Protein AF-A0A821J158-F1 (afdb_monomer_lite)

pLDDT: mean 78.89, std 19.71, range [20.95, 98.69]

Foldseek 3Di:
DQAAEDEDEQQAAADPPQADADRRFSLQHQDLQFGHVVVHGLVVVLVVLVVCVVVNHAYEYEANQQKHFPNHPCCVPPVVQFDADPVSHFDDPDPVPRGIGGGDPPPCVPPSLVVSLVSLLSVVVSNHQEYEYPLQQQHDLVSLVVSLVSNCVNPVRYAYEYAAAEPVVVVVCVVVVGRGDDPQSVVVRHQEYEPNPLLVVVLCCLVVVDALVVSVVSLVVCCPPHDVNYAYAFECDELVGFQLCVSNVNPPLLSLLSLLCSLLRGHHYDDYQLNQVVDRDRADSRDPGDSPPVDDRLCPVLVVLSSVNSVDCLNVDDQWDWDFDDPPPWTWIWTDDQVQQKIKIKTFRNVQPDDDWDKDAQAPAAFDWWAFSNDDPSCCVVQPRWDRIWGQDRRRITTHGSGMTMTMDGGDSDPPPPVDDDDDQDDCQDLPDDPDPPDDCLADCVALNPDFAEWGQAPQRKIWTQSQCPQWTFIDGPPDSHGPDILDDQAHRWRYWDADNQGKIWIKSFQVQQFIWIDHPPDSDIDTQAGHNGTFLEWDADPVQCKIKGDDQQQQFIWIFRSPDPVRYTDTQAAQSDDDLDLRTAHRWHYWDADPQGWIWTCRPVNRDTHTGHGDDDPDDDDSDHDPDDDDDDDDDDDDDDDDDDDDDDDDDDDDDDDDDDPDPDDDPPPDPVPPVPPPLAPPPQPPFDPQDPQHFDDLDDDDQAADPDDDQFQSHAHPWAAWDQDPQRWIWTQRQVQFFIWIGDGPDNGTDTPAANPDADDFQLTAHRWQYWDADPVQRWIWIRSQVQQFIWIWHPDPPTRGTHTQEHNANFQEWDADSQRWIWTQRQVQQFIFTHHRNDHDTDTQAARPDADDFQRHAHRWHYWDQDRQRWIWTQRFQQQFIWITHGPDNGTDTQAARPGDDDFQRTAHRWHDWDAGPQRWIWTPSPVQLFIWIDGGPRNGTDTRFARPDDDDDSCRTDDQDAFAEAEQDFDDPQADADCPDPVGVCVVVPRRHHYHYDDFRGDSQQANADPPPPPDGGGRSVVSVVVSLVCCLVCVVVVSHDND

Sequence (1048 aa):
MGIDLVWFLPIHPIGMTNRKGTLGSPYSIDDFRAVNPQYGTMDDFHRLVSEIHQLGMRLMIDIVFRHTSHDCTWVKDHPEWYARDEKGNPIALVPEWTDILDLKFEGNEETLWPELIDTLKFWCENGVDGFRTDVACCIPMEFWHRARRAVSEVNSRCIWLAESVWFTAIEGYRAIDGLVNTDAELYQTYDLCYDYDVYVAWRAAVQGAIPIKSYLELVRLQSVIYPKGFVKMRFVENHDQDRVAYVCRNNRFKALAWTAFNAFNKGCFLVHAGQETEQTKVSSLFEKDWVDCRQVHPLEEFTRKLIQIKKHPVIKAKGARLTLTHHSPCIVAVWEVTSAREGLIGLFNVAQESNDEQFVQISNLPAGNYENLFVDLGVNELLKDESRIISVNNNGKLRVPIVATIFHYTGILLRPQTFYTKSYNQPKISLNASWNLNATTFANEDLVGRQPVGIHINTDDSIYVADHQNGYILVWNNGSSTSTRNISGNLINPWSLFVMINGDIYVDNGHSNNRVDKWMFNTTNSEPVMTVHGSCTGLFVDNVNNTLYCSSASQHHVVKLELNNENRVPILVAGTGCPGPVIDTLDRPHGIFVDTNLYLYVADTNNNRIQRVRLVHPEKSFGMQLCEGHRVPPLLRLPAPSLRLLPPTPSLAPVRYTNKLVLAMHRLNRFKLRRAAQRNMKMGLFLWMPNIPANARWLQNGETVAAGNGRGNATNQLYYPYGLFVADNQTVILADNGNHRIVEWKIGDTKGQVIAGGRDEGNRLDQLKRPTDVLIDKETDSIIICDRGNQRVTRWSRAIGTTQGEILLDNIDCFGLAIDDESFLYISDAEKDEVRRYKMGDTNGTLVAGGHEKGDDLNQLNFPTYIFIASQQSVYVSDEHNHRVMKWNNGATEGIIVAGGQGQGQSPTQLSYPEGLFADTLDAIYVADYGNHRVMRWLKGATQGTVIVGGNGQGLASNQATNKSLLRVKVWIYGGGGYVGSTSDPLYNGCGIATNAIVVSKNYRLGPLGWLTLGPPASFTGNYGVLDVFMALKWVQENIASFGGNNV

Radius of gyration: 36.21 Å; chains: 1; bounding box: 96×80×100 Å

Structure (mmCIF, N/CA/C/O backbone):
data_AF-A0A821J158-F1
#
_entry.id   AF-A0A821J158-F1
#
loop_
_atom_site.group_PDB
_atom_site.id
_atom_site.type_symbol
_atom_site.label_atom_id
_atom_site.label_alt_id
_atom_site.label_comp_id
_atom_site.label_asym_id
_atom_site.label_entity_id
_atom_site.label_seq_id
_atom_site.pdbx_PDB_ins_code
_atom_site.Cartn_x
_atom_site.Cartn_y
_atom_site.Cartn_z
_atom_site.occupancy
_atom_site.B_iso_or_equiv
_atom_site.auth_seq_id
_atom_site.auth_comp_id
_atom_site.auth_asym_id
_atom_site.auth_atom_id
_atom_site.pdbx_PDB_model_num
ATOM 1 N N . MET A 1 1 ? -4.104 -29.867 4.207 1.00 87.12 1 MET A N 1
ATOM 2 C CA . MET A 1 1 ? -4.295 -28.450 4.611 1.00 87.12 1 MET A CA 1
ATOM 3 C C . MET A 1 1 ? -5.694 -27.887 4.333 1.00 87.12 1 MET A C 1
ATOM 5 O O . MET A 1 1 ? -6.157 -27.097 5.141 1.00 87.12 1 MET A O 1
ATOM 9 N N . GLY A 1 2 ? -6.394 -28.282 3.258 1.00 91.50 2 GLY A N 1
ATOM 10 C CA . GLY A 1 2 ? -7.754 -27.788 2.960 1.00 91.50 2 GLY A CA 1
ATOM 11 C C . GLY A 1 2 ? -7.829 -26.735 1.847 1.00 91.50 2 GLY A C 1
ATOM 12 O O . GLY A 1 2 ? -8.808 -25.998 1.791 1.00 91.50 2 GLY A O 1
ATOM 13 N N . ILE A 1 3 ? -6.805 -26.657 0.997 1.00 94.81 3 ILE A N 1
ATOM 14 C CA . ILE A 1 3 ? -6.726 -25.785 -0.182 1.00 94.81 3 ILE A CA 1
ATOM 15 C C . ILE A 1 3 ? -7.869 -26.098 -1.164 1.00 94.81 3 ILE A C 1
ATOM 17 O O . ILE A 1 3 ? -8.232 -27.259 -1.319 1.00 94.81 3 ILE A O 1
ATOM 21 N N . ASP A 1 4 ? -8.452 -25.068 -1.789 1.00 96.06 4 ASP A N 1
ATOM 22 C CA . ASP A 1 4 ? -9.502 -25.209 -2.818 1.00 96.06 4 ASP A CA 1
ATOM 23 C C . ASP A 1 4 ? -8.955 -25.097 -4.247 1.00 96.06 4 ASP A C 1
ATOM 25 O O . ASP A 1 4 ? -9.508 -25.675 -5.181 1.00 96.06 4 ASP A O 1
ATOM 29 N N . LEU A 1 5 ? -7.894 -24.309 -4.423 1.00 96.81 5 LEU A N 1
ATOM 30 C CA . LEU A 1 5 ? -7.303 -23.977 -5.710 1.00 96.81 5 LEU A CA 1
ATOM 31 C C . LEU A 1 5 ? -5.785 -23.909 -5.565 1.00 96.81 5 LEU A C 1
ATOM 33 O O . LEU A 1 5 ? -5.282 -23.240 -4.662 1.00 96.81 5 LEU A O 1
ATOM 37 N N . VAL A 1 6 ? -5.078 -24.596 -6.456 1.00 97.25 6 VAL A N 1
ATOM 38 C CA . VAL A 1 6 ? -3.619 -24.566 -6.555 1.00 97.25 6 VAL A CA 1
ATOM 39 C C . VAL A 1 6 ? -3.252 -23.700 -7.751 1.00 97.25 6 VAL A C 1
ATOM 41 O O . VAL A 1 6 ? -3.659 -23.991 -8.873 1.00 97.25 6 VAL A O 1
ATOM 44 N N . TRP A 1 7 ? -2.508 -22.628 -7.499 1.00 97.75 7 TRP A N 1
ATOM 45 C CA . TRP A 1 7 ? -1.981 -21.746 -8.534 1.00 97.75 7 TRP A CA 1
ATOM 46 C C . TRP A 1 7 ? -0.498 -22.046 -8.752 1.00 97.75 7 TRP A C 1
ATOM 48 O O . TRP A 1 7 ? 0.300 -21.969 -7.816 1.00 97.75 7 TRP A O 1
ATOM 58 N N . PHE A 1 8 ? -0.149 -22.398 -9.986 1.00 97.06 8 PHE A N 1
ATOM 59 C CA . PHE A 1 8 ? 1.228 -22.557 -10.435 1.00 97.06 8 PHE A CA 1
ATOM 60 C C . PHE A 1 8 ? 1.722 -21.261 -11.082 1.00 97.06 8 PHE A C 1
ATOM 62 O O . PHE A 1 8 ? 1.036 -20.698 -11.936 1.00 97.06 8 PHE A O 1
ATOM 69 N N . LEU A 1 9 ? 2.933 -20.832 -10.706 1.00 96.06 9 LEU A N 1
ATOM 70 C CA . LEU A 1 9 ? 3.720 -19.852 -11.470 1.00 96.06 9 LEU A CA 1
ATOM 71 C C . LEU A 1 9 ? 3.901 -20.341 -12.926 1.00 96.06 9 LEU A C 1
ATOM 73 O O . LEU A 1 9 ? 3.609 -21.514 -13.189 1.00 96.06 9 LEU A O 1
ATOM 77 N N . PRO A 1 10 ? 4.374 -19.505 -13.875 1.00 97.56 10 PRO A N 1
ATOM 78 C CA . PRO A 1 10 ? 4.454 -19.906 -15.277 1.00 97.56 10 PRO A CA 1
ATOM 79 C C . PRO A 1 10 ? 5.136 -21.270 -15.469 1.00 97.56 10 PRO A C 1
ATOM 81 O O . PRO A 1 10 ? 6.233 -21.515 -14.966 1.00 97.56 10 PRO A O 1
ATOM 84 N N . ILE A 1 11 ? 4.471 -22.168 -16.200 1.00 97.44 11 ILE A N 1
ATOM 85 C CA . ILE A 1 11 ? 4.914 -23.561 -16.395 1.00 97.44 11 ILE A CA 1
ATOM 86 C C . ILE A 1 11 ? 5.603 -23.787 -17.742 1.00 97.44 11 ILE A C 1
ATOM 88 O O . ILE A 1 11 ? 5.809 -24.929 -18.144 1.00 97.44 11 ILE A O 1
ATOM 92 N N . HIS A 1 12 ? 5.921 -22.714 -18.455 1.00 97.81 12 HIS A N 1
ATOM 93 C CA . HIS A 1 12 ? 6.315 -22.737 -19.859 1.00 97.81 12 HIS A CA 1
ATOM 94 C C . HIS A 1 12 ? 7.838 -22.824 -20.044 1.00 97.81 12 HIS A C 1
ATOM 96 O O . HIS A 1 12 ? 8.595 -22.523 -19.111 1.00 97.81 12 HIS A O 1
ATOM 102 N N . PRO A 1 13 ? 8.327 -23.243 -21.228 1.00 97.50 13 PRO A N 1
ATOM 103 C CA . PRO A 1 13 ? 9.735 -23.114 -21.585 1.00 97.50 13 PRO A CA 1
ATOM 104 C C . PRO A 1 13 ? 10.225 -21.668 -21.430 1.00 97.50 13 PRO A C 1
ATOM 106 O O . PRO A 1 13 ? 9.515 -20.721 -21.766 1.00 97.50 13 PRO A O 1
ATOM 109 N N . ILE A 1 14 ? 11.443 -21.517 -20.906 1.00 96.75 14 ILE A N 1
ATOM 110 C CA . ILE A 1 14 ? 12.050 -20.222 -20.573 1.00 96.75 14 ILE A CA 1
ATOM 111 C C . ILE A 1 14 ? 13.135 -19.883 -21.594 1.00 96.75 14 ILE A C 1
ATOM 113 O O . ILE A 1 14 ? 14.011 -20.719 -21.859 1.00 96.75 14 ILE A O 1
ATOM 117 N N . GLY A 1 15 ? 13.138 -18.640 -22.082 1.00 94.75 15 GLY A N 1
ATOM 118 C CA . GLY A 1 15 ? 14.130 -18.137 -23.035 1.00 94.75 15 GLY A CA 1
ATOM 119 C C . GLY A 1 15 ? 15.579 -18.350 -22.584 1.00 94.75 15 GLY A C 1
ATOM 120 O O . GLY A 1 15 ? 15.904 -18.350 -21.391 1.00 94.75 15 GLY A O 1
ATOM 121 N N . MET A 1 16 ? 16.470 -18.593 -23.539 1.00 94.00 16 MET A N 1
ATOM 122 C CA . MET A 1 16 ? 17.916 -18.745 -23.354 1.00 94.00 16 MET A CA 1
ATOM 123 C C . MET A 1 16 ? 18.669 -17.429 -23.574 1.00 94.00 16 MET A C 1
ATOM 125 O O . MET A 1 16 ? 19.635 -17.143 -22.861 1.00 94.00 16 MET A O 1
ATOM 129 N N . THR A 1 17 ? 18.234 -16.622 -24.534 1.00 92.50 17 THR A N 1
ATOM 130 C CA . THR A 1 17 ? 18.851 -15.347 -24.882 1.00 92.50 17 THR A CA 1
ATOM 131 C C . THR A 1 17 ? 18.565 -14.307 -23.802 1.00 92.50 17 THR A C 1
ATOM 133 O O . THR A 1 17 ? 17.434 -14.141 -23.357 1.00 92.50 17 THR A O 1
ATOM 136 N N . ASN A 1 18 ? 19.616 -13.610 -23.353 1.00 91.75 18 ASN A N 1
ATOM 137 C CA . ASN A 1 18 ? 19.576 -12.626 -22.259 1.00 91.75 18 ASN A CA 1
ATOM 138 C C . ASN A 1 18 ? 19.018 -13.155 -20.927 1.00 91.75 18 ASN A C 1
ATOM 140 O O . ASN A 1 18 ? 18.672 -12.366 -20.047 1.00 91.75 18 ASN A O 1
ATOM 144 N N . ARG A 1 19 ? 18.979 -14.482 -20.755 1.00 92.56 19 ARG A N 1
ATOM 145 C CA . ARG A 1 19 ? 18.485 -15.152 -19.553 1.00 92.56 19 ARG A CA 1
ATOM 146 C C . ARG A 1 19 ? 19.143 -14.604 -18.283 1.00 92.56 19 ARG A C 1
ATOM 148 O O . ARG A 1 19 ? 20.368 -14.565 -18.163 1.00 92.56 19 ARG A O 1
ATOM 155 N N . LYS A 1 20 ? 18.316 -14.264 -17.294 1.00 90.50 20 LYS A N 1
ATOM 156 C CA . LYS A 1 20 ? 18.765 -13.904 -15.943 1.00 90.50 20 LYS A CA 1
ATOM 157 C C . LYS A 1 20 ? 18.999 -15.150 -15.089 1.00 90.50 20 LYS A C 1
ATOM 159 O O . LYS A 1 20 ? 18.104 -15.974 -14.931 1.00 90.50 20 LYS A O 1
ATOM 164 N N . GLY A 1 21 ? 20.185 -15.250 -14.493 1.00 90.25 21 GLY A N 1
ATOM 165 C CA . GLY A 1 21 ? 20.586 -16.399 -13.673 1.00 90.25 21 GLY A CA 1
ATOM 166 C C . GLY A 1 21 ? 20.770 -17.688 -14.477 1.00 90.25 21 GLY A C 1
ATOM 167 O O . GLY A 1 21 ? 20.815 -17.672 -15.709 1.00 90.25 21 GLY A O 1
ATOM 168 N N . THR A 1 22 ? 20.918 -18.818 -13.784 1.00 90.25 22 THR A N 1
ATOM 169 C CA . THR A 1 22 ? 21.194 -20.104 -14.453 1.00 90.25 22 THR A CA 1
ATOM 170 C C . THR A 1 22 ? 19.962 -20.742 -15.100 1.00 90.25 22 THR A C 1
ATOM 172 O O . THR A 1 22 ? 20.074 -21.330 -16.181 1.00 90.25 22 THR A O 1
ATOM 175 N N . LEU A 1 23 ? 18.788 -20.625 -14.472 1.00 90.69 23 LEU A N 1
ATOM 176 C CA . LEU A 1 23 ? 17.548 -21.244 -14.955 1.00 90.69 23 LEU A CA 1
ATOM 177 C C . LEU A 1 23 ? 16.661 -20.280 -15.746 1.00 90.69 23 LEU A C 1
ATOM 179 O O . LEU A 1 23 ? 15.964 -20.732 -16.651 1.00 90.69 23 LEU A O 1
ATOM 183 N N . GLY A 1 24 ? 16.757 -18.976 -15.478 1.00 92.31 24 GLY A N 1
ATOM 184 C CA . GLY A 1 24 ? 15.892 -17.971 -16.092 1.00 92.31 24 GLY A CA 1
ATOM 185 C C . GLY A 1 24 ? 14.613 -17.731 -15.303 1.00 92.31 24 GLY A C 1
ATOM 186 O O . GLY A 1 24 ? 14.167 -18.594 -14.553 1.00 92.31 24 GLY A O 1
ATOM 187 N N . SER A 1 25 ? 14.036 -16.543 -15.485 1.00 94.31 25 SER A N 1
ATOM 188 C CA . SER A 1 25 ? 12.730 -16.201 -14.924 1.00 94.31 25 SER A CA 1
ATOM 189 C C . SER A 1 25 ? 11.630 -17.026 -15.600 1.00 94.31 25 SER A C 1
ATOM 191 O O . SER A 1 25 ? 11.567 -17.002 -16.830 1.00 94.31 25 SER A O 1
ATOM 193 N N . PRO A 1 26 ? 10.708 -17.665 -14.854 1.00 95.25 26 PRO A N 1
ATOM 194 C CA . PRO A 1 26 ? 9.509 -18.280 -15.429 1.00 95.25 26 PRO A CA 1
ATOM 195 C C . PRO A 1 26 ? 8.671 -17.315 -16.282 1.00 95.25 26 PRO A C 1
ATOM 197 O O . PRO A 1 26 ? 7.949 -17.746 -17.173 1.00 95.25 26 PRO A O 1
ATOM 200 N N . TYR A 1 27 ? 8.793 -16.008 -16.041 1.00 96.25 27 TYR A N 1
ATOM 201 C CA . TYR A 1 27 ? 8.057 -14.958 -16.747 1.00 96.25 27 TYR A CA 1
ATOM 202 C C . TYR A 1 27 ? 8.674 -14.593 -18.112 1.00 96.25 27 TYR A C 1
ATOM 204 O O . TYR A 1 27 ? 8.030 -13.930 -18.916 1.00 96.25 27 TYR A O 1
ATOM 212 N N . SER A 1 28 ? 9.888 -15.066 -18.428 1.00 96.50 28 SER A N 1
ATOM 213 C CA . SER A 1 28 ? 10.496 -14.920 -19.761 1.00 96.50 28 SER A CA 1
ATOM 214 C C . SER A 1 28 ? 10.152 -16.132 -20.635 1.00 96.50 28 SER A C 1
ATOM 216 O O . SER A 1 28 ? 10.950 -17.058 -20.805 1.00 96.50 28 SER A O 1
ATOM 218 N N . ILE A 1 29 ? 8.922 -16.149 -21.154 1.00 97.25 29 ILE A N 1
ATOM 219 C CA . ILE A 1 29 ? 8.333 -17.318 -21.825 1.00 97.25 29 ILE A CA 1
ATOM 220 C C . ILE A 1 29 ? 8.760 -17.418 -23.295 1.00 97.25 29 ILE A C 1
ATOM 222 O O . ILE A 1 29 ? 8.686 -16.451 -24.052 1.00 97.25 29 ILE A O 1
ATOM 226 N N . ASP A 1 30 ? 9.190 -18.605 -23.708 1.00 95.88 30 ASP A N 1
ATOM 227 C CA . ASP A 1 30 ? 9.523 -18.953 -25.096 1.00 95.88 30 ASP A CA 1
ATOM 228 C C . ASP A 1 30 ? 8.307 -19.508 -25.863 1.00 95.88 30 ASP A C 1
ATOM 230 O O . ASP A 1 30 ? 7.977 -19.025 -26.945 1.00 95.88 30 ASP A O 1
ATOM 234 N N . ASP A 1 31 ? 7.566 -20.447 -25.265 1.00 96.31 31 ASP A N 1
ATOM 235 C CA . ASP A 1 31 ? 6.381 -21.065 -25.878 1.00 96.31 31 ASP A CA 1
ATOM 236 C C . ASP A 1 31 ? 5.210 -21.160 -24.887 1.00 96.31 31 ASP A C 1
ATOM 238 O O . ASP A 1 31 ? 5.227 -21.940 -23.933 1.00 96.31 31 ASP A O 1
ATOM 242 N N . PHE A 1 32 ? 4.152 -20.388 -25.143 1.00 96.81 32 PHE A N 1
ATOM 243 C CA . PHE A 1 32 ? 2.968 -20.325 -24.287 1.00 96.81 32 PHE A CA 1
ATOM 244 C C . PHE A 1 32 ? 2.090 -21.581 -24.301 1.00 96.81 32 PHE A C 1
ATOM 246 O O . PHE A 1 32 ? 1.234 -21.713 -23.425 1.00 96.81 32 PHE A O 1
ATOM 253 N N . ARG A 1 33 ? 2.238 -22.492 -25.270 1.00 97.12 33 ARG A N 1
ATOM 254 C CA . ARG A 1 33 ? 1.414 -23.715 -25.383 1.00 97.12 33 ARG A CA 1
ATOM 255 C C . ARG A 1 33 ? 2.184 -24.985 -25.012 1.00 97.12 33 ARG A C 1
ATOM 257 O O . ARG A 1 33 ? 1.616 -26.077 -25.037 1.00 97.12 33 ARG A O 1
ATOM 264 N N . ALA A 1 34 ? 3.443 -24.850 -24.601 1.00 97.44 34 ALA A N 1
ATOM 265 C CA . ALA A 1 34 ? 4.267 -25.951 -24.123 1.00 97.44 34 ALA A CA 1
ATOM 266 C C . ALA A 1 34 ? 4.421 -25.959 -22.594 1.00 97.44 34 ALA A C 1
ATOM 268 O O . ALA A 1 34 ? 4.301 -24.937 -21.914 1.00 97.44 34 ALA A O 1
ATOM 269 N N . VAL A 1 35 ? 4.736 -27.144 -22.065 1.00 98.00 35 VAL A N 1
ATOM 270 C CA . VAL A 1 35 ? 5.199 -27.349 -20.686 1.00 98.00 35 VAL A CA 1
ATOM 271 C C . VAL A 1 35 ? 6.724 -27.311 -20.687 1.00 98.00 35 VAL A C 1
ATOM 273 O O . VAL A 1 35 ? 7.362 -27.904 -21.558 1.00 98.00 35 VAL A O 1
ATOM 276 N N . ASN A 1 36 ? 7.319 -26.625 -19.712 1.00 96.62 36 ASN A N 1
ATOM 277 C CA . ASN A 1 36 ? 8.763 -26.561 -19.547 1.00 96.62 36 ASN A CA 1
ATOM 278 C C . ASN A 1 36 ? 9.337 -27.984 -19.419 1.00 96.62 36 ASN A C 1
ATOM 280 O O . ASN A 1 36 ? 8.973 -28.693 -18.474 1.00 96.62 36 ASN A O 1
ATOM 284 N N . PRO A 1 37 ? 10.282 -28.397 -20.284 1.00 95.50 37 PRO A N 1
ATOM 285 C CA . PRO A 1 37 ? 10.843 -29.746 -20.246 1.00 95.50 37 PRO A CA 1
ATOM 286 C C . PRO A 1 37 ? 11.529 -30.106 -18.921 1.00 95.50 37 PRO A C 1
ATOM 288 O O . PRO A 1 37 ? 11.703 -31.285 -18.622 1.00 95.50 37 PRO A O 1
ATOM 291 N N . GLN A 1 38 ? 11.932 -29.114 -18.114 1.00 92.12 38 GLN A N 1
ATOM 292 C CA . GLN A 1 38 ? 12.481 -29.366 -16.777 1.00 92.12 38 GLN A CA 1
ATOM 293 C C . GLN A 1 38 ? 11.416 -29.776 -15.752 1.00 92.12 38 GLN A C 1
ATOM 295 O O . GLN A 1 38 ? 11.763 -30.378 -14.734 1.00 92.12 38 GLN A O 1
ATOM 300 N N . TYR A 1 39 ? 10.148 -29.433 -15.989 1.00 94.06 39 TYR A N 1
ATOM 301 C CA . TYR A 1 39 ? 9.025 -29.773 -15.112 1.00 94.06 39 TYR A CA 1
ATOM 302 C C . TYR A 1 39 ? 8.370 -31.093 -15.526 1.00 94.06 39 TYR A C 1
ATOM 304 O O . TYR A 1 39 ? 7.879 -31.821 -14.665 1.00 94.06 39 TYR A O 1
ATOM 312 N N . GLY A 1 40 ? 8.410 -31.421 -16.820 1.00 95.94 40 GLY A N 1
ATOM 313 C CA . GLY A 1 40 ? 7.918 -32.681 -17.363 1.00 95.94 40 GLY A CA 1
ATOM 314 C C . GLY A 1 40 ? 7.412 -32.537 -18.794 1.00 95.94 40 GLY A C 1
ATOM 315 O O . GLY A 1 40 ? 7.836 -31.666 -19.550 1.00 95.94 40 GLY A O 1
ATOM 316 N N . THR A 1 41 ? 6.495 -33.423 -19.155 1.00 97.62 41 THR A N 1
ATOM 317 C CA . THR A 1 41 ? 5.799 -33.483 -20.443 1.00 97.62 41 THR A CA 1
ATOM 318 C C . THR A 1 41 ? 4.338 -33.047 -20.302 1.00 97.62 41 THR A C 1
ATOM 320 O O . THR A 1 41 ? 3.819 -32.919 -19.192 1.00 97.62 41 THR A O 1
ATOM 323 N N . MET A 1 42 ? 3.636 -32.856 -21.424 1.00 97.56 42 MET A N 1
ATOM 324 C CA . MET A 1 42 ? 2.191 -32.592 -21.400 1.00 97.56 42 MET A CA 1
ATOM 325 C C . MET A 1 42 ? 1.405 -33.738 -20.735 1.00 97.56 42 MET A C 1
ATOM 327 O O . MET A 1 42 ? 0.476 -33.480 -19.977 1.00 97.56 42 MET A O 1
ATOM 331 N N . ASP A 1 43 ? 1.831 -34.992 -20.918 1.00 98.00 43 ASP A N 1
ATOM 332 C CA . ASP A 1 43 ? 1.221 -36.139 -20.234 1.00 98.00 43 ASP A CA 1
ATOM 333 C C . ASP A 1 43 ? 1.400 -36.046 -18.712 1.00 98.00 43 ASP A C 1
ATOM 335 O O . ASP A 1 43 ? 0.493 -36.380 -17.949 1.00 98.00 43 ASP A O 1
ATOM 339 N N . ASP A 1 44 ? 2.561 -35.577 -18.243 1.00 98.19 44 ASP A N 1
ATOM 340 C CA . ASP A 1 44 ? 2.800 -35.354 -16.813 1.00 98.19 44 ASP A CA 1
ATOM 341 C C . ASP A 1 44 ? 1.890 -34.244 -16.269 1.00 98.19 44 ASP A C 1
ATOM 343 O O . ASP A 1 44 ? 1.344 -34.379 -15.170 1.00 98.19 44 ASP A O 1
ATOM 347 N N . PHE A 1 45 ? 1.666 -33.188 -17.059 1.00 98.38 45 PHE A N 1
ATOM 348 C CA . PHE A 1 45 ? 0.722 -32.121 -16.732 1.00 98.38 45 PHE A CA 1
ATOM 349 C C . PHE A 1 45 ? -0.725 -32.630 -16.664 1.00 98.38 45 PHE A C 1
ATOM 351 O O . PHE A 1 45 ? -1.420 -32.352 -15.688 1.00 98.38 45 PHE A O 1
ATOM 358 N N . HIS A 1 46 ? -1.179 -33.447 -17.620 1.00 98.44 46 HIS A N 1
ATOM 359 C CA . HIS A 1 46 ? -2.519 -34.052 -17.564 1.00 98.44 46 HIS A CA 1
ATOM 360 C C . HIS A 1 46 ? -2.702 -34.959 -16.347 1.00 98.44 46 HIS A C 1
ATOM 362 O O . HIS A 1 46 ? -3.769 -34.946 -15.727 1.00 98.44 46 HIS A O 1
ATOM 368 N N . ARG A 1 47 ? -1.665 -35.714 -15.954 1.00 98.31 47 ARG A N 1
ATOM 369 C CA . ARG A 1 47 ? -1.703 -36.489 -14.704 1.00 98.31 47 ARG A CA 1
ATOM 370 C C . ARG A 1 47 ? -1.830 -35.572 -13.487 1.00 98.31 47 ARG A C 1
ATOM 372 O O . ARG A 1 47 ? -2.673 -35.836 -12.637 1.00 98.31 47 ARG A O 1
ATOM 379 N N . LEU A 1 48 ? -1.066 -34.480 -13.426 1.00 97.69 48 LEU A N 1
ATOM 380 C CA . LEU A 1 48 ? -1.161 -33.487 -12.349 1.00 97.69 48 LEU A CA 1
ATOM 381 C C . LEU A 1 48 ? -2.570 -32.880 -12.243 1.00 97.69 48 LEU A C 1
ATOM 383 O O . LEU A 1 48 ? -3.129 -32.822 -11.147 1.00 97.69 48 LEU A O 1
ATOM 387 N N . VAL A 1 49 ? -3.150 -32.466 -13.372 1.00 98.25 49 VAL A N 1
ATOM 388 C CA . VAL A 1 49 ? -4.528 -31.956 -13.450 1.00 98.25 49 VAL A CA 1
ATOM 389 C C . VAL A 1 49 ? -5.512 -32.996 -12.912 1.00 98.25 49 VAL A C 1
ATOM 391 O O . VAL A 1 49 ? -6.319 -32.683 -12.036 1.00 98.25 49 VAL A O 1
ATOM 394 N N . SER A 1 50 ? -5.406 -34.247 -13.376 1.00 98.25 50 SER A N 1
ATOM 395 C CA . SER A 1 50 ? -6.291 -35.332 -12.944 1.00 98.25 50 SER A CA 1
ATOM 396 C C . SER A 1 50 ? -6.229 -35.561 -11.434 1.00 98.25 50 SER A C 1
ATOM 398 O O . SER A 1 50 ? -7.274 -35.640 -10.792 1.00 98.25 50 SER A O 1
ATOM 400 N N . GLU A 1 51 ? -5.032 -35.611 -10.848 1.00 98.12 51 GLU A N 1
ATOM 401 C CA . GLU A 1 51 ? -4.853 -35.796 -9.401 1.00 98.12 51 GLU A CA 1
ATOM 402 C C . GLU A 1 51 ? -5.447 -34.629 -8.593 1.00 98.12 51 GLU A C 1
ATOM 404 O O . GLU A 1 51 ? -6.154 -34.840 -7.605 1.00 98.12 51 GLU A O 1
ATOM 409 N N . ILE A 1 52 ? -5.235 -33.383 -9.031 1.00 97.94 52 ILE A N 1
ATOM 410 C CA . ILE A 1 52 ? -5.804 -32.194 -8.372 1.00 97.94 52 ILE A CA 1
ATOM 411 C C . ILE A 1 52 ? -7.336 -32.226 -8.410 1.00 97.94 52 ILE A C 1
ATOM 413 O O . ILE A 1 52 ? -7.985 -31.977 -7.388 1.00 97.94 52 ILE A O 1
ATOM 417 N N . HIS A 1 53 ? -7.921 -32.586 -9.554 1.00 98.00 53 HIS A N 1
ATOM 418 C CA . HIS A 1 53 ? -9.372 -32.709 -9.705 1.00 98.00 53 HIS A CA 1
ATOM 419 C C . HIS A 1 53 ? -9.951 -33.876 -8.902 1.00 98.00 53 HIS A C 1
ATOM 421 O O . HIS A 1 53 ? -11.014 -33.722 -8.299 1.00 98.00 53 HIS A O 1
ATOM 427 N N . GLN A 1 54 ? -9.258 -35.018 -8.831 1.00 97.81 54 GLN A N 1
ATOM 428 C CA . GLN A 1 54 ? -9.657 -36.161 -7.996 1.00 97.81 54 GLN A CA 1
ATOM 429 C C . GLN A 1 54 ? -9.695 -35.796 -6.506 1.00 97.81 54 GLN A C 1
ATOM 431 O O . GLN A 1 54 ? -10.567 -36.268 -5.773 1.00 97.81 54 GLN A O 1
ATOM 436 N N . LEU A 1 55 ? -8.808 -34.899 -6.066 1.00 97.12 55 LEU A N 1
ATOM 437 C CA . LEU A 1 55 ? -8.813 -34.332 -4.714 1.00 97.12 55 LEU A CA 1
ATOM 438 C C . LEU A 1 55 ? -9.883 -33.240 -4.505 1.00 97.12 55 LEU A C 1
ATOM 440 O O . LEU A 1 55 ? -9.991 -32.690 -3.407 1.00 97.12 55 LEU A O 1
ATOM 444 N N . GLY A 1 56 ? -10.684 -32.922 -5.527 1.00 96.38 56 GLY A N 1
ATOM 445 C CA . GLY A 1 56 ? -11.744 -31.910 -5.476 1.00 96.38 56 GLY A CA 1
ATOM 446 C C . GLY A 1 56 ? -11.237 -30.465 -5.493 1.00 96.38 56 GLY A C 1
ATOM 447 O O . GLY A 1 56 ? -12.000 -29.551 -5.173 1.00 96.38 56 GLY A O 1
ATOM 448 N N . MET A 1 57 ? -9.965 -30.258 -5.839 1.00 97.75 57 MET A N 1
ATOM 449 C CA . MET A 1 57 ? -9.346 -28.942 -5.979 1.00 97.75 57 MET A CA 1
ATOM 450 C C . MET A 1 57 ? -9.409 -28.465 -7.432 1.00 97.75 57 MET A C 1
ATOM 452 O O . MET A 1 57 ? -9.700 -29.232 -8.349 1.00 97.75 57 MET A O 1
ATOM 456 N N . ARG A 1 58 ? -9.126 -27.180 -7.638 1.00 98.06 58 ARG A N 1
ATOM 457 C CA . ARG A 1 58 ? -8.986 -26.557 -8.959 1.00 98.06 58 ARG A CA 1
ATOM 458 C C . ARG A 1 58 ? -7.534 -26.226 -9.263 1.00 98.06 58 ARG A C 1
ATOM 460 O O . ARG A 1 58 ? -6.777 -25.914 -8.341 1.00 98.06 58 ARG A O 1
ATOM 467 N N . LEU A 1 59 ? -7.173 -26.229 -10.539 1.00 98.25 59 LEU A N 1
ATOM 468 C CA . LEU A 1 59 ? -5.849 -25.819 -11.000 1.00 98.25 59 LEU A CA 1
ATOM 469 C C . LEU A 1 59 ? -5.920 -24.468 -11.714 1.00 98.25 59 LEU A C 1
ATOM 471 O O . LEU A 1 59 ? -6.739 -24.259 -12.606 1.00 98.25 59 LEU A O 1
ATOM 475 N N . MET A 1 60 ? -5.027 -23.561 -11.333 1.00 98.62 60 MET A N 1
ATOM 476 C CA . MET A 1 60 ? -4.804 -22.280 -11.992 1.00 98.62 60 MET A CA 1
ATOM 477 C C . MET A 1 60 ? -3.354 -22.192 -12.461 1.00 98.62 60 MET A C 1
ATOM 479 O O . MET A 1 60 ? -2.449 -22.598 -11.730 1.00 98.62 60 MET A O 1
ATOM 483 N N . ILE A 1 61 ? -3.132 -21.634 -13.648 1.00 98.38 61 ILE A N 1
ATOM 484 C CA . ILE A 1 61 ? -1.784 -21.311 -14.138 1.00 98.38 61 ILE A CA 1
ATOM 485 C C . ILE A 1 61 ? -1.61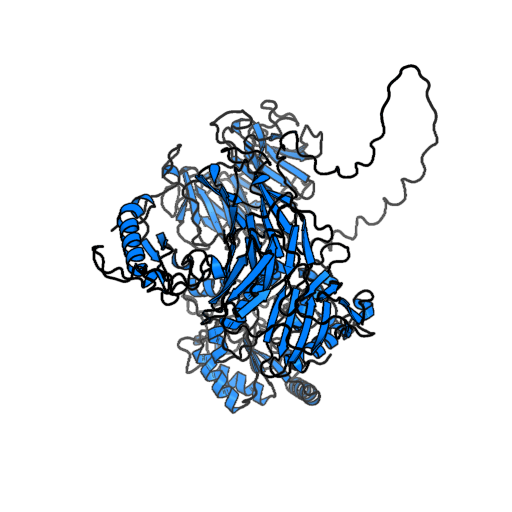3 -19.803 -14.283 1.00 98.38 61 ILE A C 1
ATOM 487 O O . ILE A 1 61 ? -2.591 -19.056 -14.386 1.00 98.38 61 ILE A O 1
ATOM 491 N N . ASP A 1 62 ? -0.361 -19.372 -14.275 1.00 98.06 62 ASP A N 1
ATOM 492 C CA . ASP A 1 62 ? 0.025 -18.004 -14.585 1.00 98.06 62 ASP A CA 1
ATOM 493 C C . ASP A 1 62 ? 0.035 -17.754 -16.099 1.00 98.06 62 ASP A C 1
ATOM 495 O O . ASP A 1 62 ? 0.470 -18.606 -16.874 1.00 98.06 62 ASP A O 1
ATOM 499 N N . ILE A 1 63 ? -0.421 -16.576 -16.512 1.00 96.81 63 ILE A N 1
ATOM 500 C CA . ILE A 1 63 ? -0.478 -16.123 -17.900 1.00 96.81 63 ILE A CA 1
ATOM 501 C C . ILE A 1 63 ? 0.257 -14.791 -18.004 1.00 96.81 63 ILE A C 1
ATOM 503 O O . ILE A 1 63 ? -0.164 -13.796 -17.412 1.00 96.81 63 ILE A O 1
ATOM 507 N N . VAL A 1 64 ? 1.315 -14.763 -18.815 1.00 96.62 64 VAL A N 1
ATOM 508 C CA . VAL A 1 64 ? 2.210 -13.606 -18.972 1.00 96.62 64 VAL A CA 1
ATOM 509 C C . VAL A 1 64 ? 2.107 -13.060 -20.395 1.00 96.62 64 VAL A C 1
ATOM 511 O O . VAL A 1 64 ? 2.940 -13.320 -21.249 1.00 96.62 64 VAL A O 1
ATOM 514 N N . PHE A 1 65 ? 1.033 -12.329 -20.692 1.00 95.50 65 PHE A N 1
ATOM 515 C CA . PHE A 1 65 ? 0.749 -11.853 -22.057 1.00 95.50 65 PHE A CA 1
ATOM 516 C C . PHE A 1 65 ? 1.293 -10.466 -22.377 1.00 95.50 65 PHE A C 1
ATOM 518 O O . PHE A 1 65 ? 1.095 -9.965 -23.481 1.00 95.50 65 PHE A O 1
ATOM 525 N N . ARG A 1 66 ? 1.967 -9.816 -21.429 1.00 92.12 66 ARG A N 1
ATOM 526 C CA . ARG A 1 66 ? 2.551 -8.500 -21.680 1.00 92.12 66 ARG A CA 1
ATOM 527 C C . ARG A 1 66 ? 3.813 -8.586 -22.539 1.00 92.12 66 ARG A C 1
ATOM 529 O O . ARG A 1 66 ? 4.096 -7.663 -23.297 1.00 92.12 66 ARG A O 1
ATOM 536 N N . HIS A 1 67 ? 4.564 -9.672 -22.421 1.00 94.88 67 HIS A N 1
ATOM 537 C CA . HIS A 1 67 ? 5.870 -9.818 -23.043 1.00 94.88 67 HIS A CA 1
ATOM 538 C C . HIS A 1 67 ? 6.208 -11.287 -23.293 1.00 94.88 67 HIS A C 1
ATOM 540 O O . HIS A 1 67 ? 5.597 -12.182 -22.714 1.00 94.88 67 HIS A O 1
ATOM 546 N N . THR A 1 68 ? 7.207 -11.526 -24.138 1.00 96.94 68 THR A N 1
ATOM 547 C CA . THR A 1 68 ? 7.785 -12.856 -24.383 1.00 96.94 68 THR A CA 1
ATOM 548 C C . THR A 1 68 ? 9.286 -12.822 -24.129 1.00 96.94 68 THR A C 1
ATOM 550 O O . THR A 1 68 ? 9.876 -11.752 -24.002 1.00 96.94 68 THR A O 1
ATOM 553 N N . SER A 1 69 ? 9.939 -13.978 -24.106 1.00 97.00 69 SER A N 1
ATOM 554 C CA . SER A 1 69 ? 11.395 -14.043 -24.230 1.00 97.00 69 SER A CA 1
ATOM 555 C C . SER A 1 69 ? 11.866 -13.625 -25.629 1.00 97.00 69 SER A C 1
ATOM 557 O O . SER A 1 69 ? 11.072 -13.531 -26.569 1.00 97.00 69 SER A O 1
ATOM 559 N N . HIS A 1 70 ? 13.179 -13.418 -25.765 1.00 95.31 70 HIS A N 1
ATOM 560 C CA . HIS A 1 70 ? 13.847 -13.124 -27.040 1.00 95.31 70 HIS A CA 1
ATOM 561 C C . HIS A 1 70 ? 13.831 -14.297 -28.028 1.00 95.31 70 HIS A C 1
ATOM 563 O O . HIS A 1 70 ? 13.968 -14.072 -29.227 1.00 95.31 70 HIS A O 1
ATOM 569 N N . ASP A 1 71 ? 13.688 -15.529 -27.537 1.00 94.25 71 ASP A N 1
ATOM 570 C CA . ASP A 1 71 ? 13.757 -16.741 -28.366 1.00 94.25 71 ASP A CA 1
ATOM 571 C C . ASP A 1 71 ? 12.392 -17.193 -28.892 1.00 94.25 71 ASP A C 1
ATOM 573 O O . ASP A 1 71 ? 12.338 -18.041 -29.784 1.00 94.25 71 ASP A O 1
ATOM 577 N N . CYS A 1 72 ? 11.312 -16.588 -28.383 1.00 95.94 72 CYS A N 1
ATOM 578 C CA . CYS A 1 72 ? 9.953 -16.909 -28.787 1.00 95.94 72 CYS A CA 1
ATOM 579 C C . CYS A 1 72 ? 9.813 -16.829 -30.311 1.00 95.94 72 CYS A C 1
ATOM 581 O O . CYS A 1 72 ? 10.176 -15.830 -30.938 1.00 95.94 72 CYS A O 1
ATOM 583 N N . THR A 1 73 ? 9.244 -17.874 -30.914 1.00 92.06 73 THR A N 1
ATOM 584 C CA . THR A 1 73 ? 9.073 -17.974 -32.377 1.00 92.06 73 THR A CA 1
ATOM 585 C C . THR A 1 73 ? 8.343 -16.767 -32.974 1.00 92.06 73 THR A C 1
ATOM 587 O O . THR A 1 73 ? 8.683 -16.319 -34.072 1.00 92.06 73 THR A O 1
ATOM 590 N N . TRP A 1 74 ? 7.429 -16.155 -32.213 1.00 95.56 74 TRP A N 1
ATOM 591 C CA . TRP A 1 74 ? 6.708 -14.941 -32.598 1.00 95.56 74 TRP A CA 1
ATOM 592 C C . TRP A 1 74 ? 7.628 -13.744 -32.853 1.00 95.56 74 TRP A C 1
ATOM 594 O O . TRP A 1 74 ? 7.308 -12.922 -33.704 1.00 95.56 74 TRP A O 1
ATOM 604 N N . VAL A 1 75 ? 8.792 -13.647 -32.204 1.00 94.06 75 VAL A N 1
ATOM 605 C CA . VAL A 1 75 ? 9.757 -12.556 -32.443 1.00 94.06 75 VAL A CA 1
ATOM 606 C C . VAL A 1 75 ? 10.236 -12.561 -33.895 1.00 94.06 75 VAL A C 1
ATOM 608 O O . VAL A 1 75 ? 10.424 -11.503 -34.499 1.00 94.06 75 VAL A O 1
ATOM 611 N N . LYS A 1 76 ? 10.423 -13.754 -34.470 1.00 90.94 76 LYS A N 1
ATOM 612 C CA . LYS A 1 76 ? 10.877 -13.930 -35.852 1.00 90.94 76 LYS A CA 1
ATOM 613 C C . LYS A 1 76 ? 9.718 -13.931 -36.845 1.00 90.94 76 LYS A C 1
ATOM 615 O O . LYS A 1 76 ? 9.837 -13.313 -37.902 1.00 90.94 76 LYS A O 1
ATOM 620 N N . ASP A 1 77 ? 8.650 -14.652 -36.524 1.00 93.69 77 ASP A N 1
ATOM 621 C CA . ASP A 1 77 ? 7.554 -14.911 -37.461 1.00 93.69 77 ASP A CA 1
ATOM 622 C C . ASP A 1 77 ? 6.536 -13.759 -37.488 1.00 93.69 77 ASP A C 1
ATOM 624 O O . ASP A 1 77 ? 5.947 -13.486 -38.533 1.00 93.69 77 ASP A O 1
ATOM 628 N N . HIS A 1 78 ? 6.398 -13.046 -36.365 1.00 94.56 78 HIS A N 1
ATOM 629 C CA . HIS A 1 78 ? 5.475 -11.930 -36.158 1.00 94.56 78 HIS A CA 1
ATOM 630 C C . HIS A 1 78 ? 6.138 -10.740 -35.441 1.00 94.56 78 HIS A C 1
ATOM 632 O O . HIS A 1 78 ? 5.656 -10.273 -34.400 1.00 94.56 78 HIS A O 1
ATOM 638 N N . PRO A 1 79 ? 7.246 -10.183 -35.966 1.00 92.06 79 PRO A N 1
ATOM 639 C CA . PRO A 1 79 ? 7.926 -9.064 -35.318 1.00 92.06 79 PRO A CA 1
ATOM 640 C C . PRO A 1 79 ? 7.007 -7.841 -35.151 1.00 92.06 79 PRO A C 1
ATOM 642 O O . PRO A 1 79 ? 7.324 -6.907 -34.416 1.00 92.06 79 PRO A O 1
ATOM 645 N N . GLU A 1 80 ? 5.916 -7.729 -35.922 1.00 92.69 80 GLU A N 1
ATOM 646 C CA . GLU A 1 80 ? 4.915 -6.646 -35.857 1.00 92.69 80 GLU A CA 1
ATOM 647 C C . GLU A 1 80 ? 4.065 -6.675 -34.588 1.00 92.69 80 GLU A C 1
ATOM 649 O O . GLU A 1 80 ? 3.475 -5.655 -34.222 1.00 92.69 80 GLU A O 1
ATOM 654 N N . TRP A 1 81 ? 4.057 -7.805 -33.882 1.00 96.56 81 TRP A N 1
ATOM 655 C CA . TRP A 1 81 ? 3.397 -7.937 -32.589 1.00 96.56 81 TRP A CA 1
ATOM 656 C C . TRP A 1 81 ? 4.179 -7.306 -31.443 1.00 96.56 81 TRP A C 1
ATOM 658 O O . TRP A 1 81 ? 3.651 -7.247 -30.341 1.00 96.56 81 TRP A O 1
ATOM 668 N N . TYR A 1 82 ? 5.396 -6.812 -31.670 1.00 96.12 82 TYR A N 1
ATOM 669 C CA . TYR A 1 82 ? 6.259 -6.278 -30.617 1.00 96.12 82 TYR A CA 1
ATOM 670 C C . TYR A 1 82 ? 6.351 -4.754 -30.640 1.00 96.12 82 TYR A C 1
ATOM 672 O O . TYR A 1 82 ? 6.257 -4.111 -31.692 1.00 96.12 82 TYR A O 1
ATOM 680 N N . ALA A 1 83 ? 6.575 -4.169 -29.464 1.00 92.31 83 ALA A N 1
ATOM 681 C CA . ALA A 1 83 ? 7.045 -2.796 -29.354 1.00 92.31 83 ALA A CA 1
ATOM 682 C C . ALA A 1 83 ? 8.433 -2.693 -29.997 1.00 92.31 83 ALA A C 1
ATOM 684 O O . ALA A 1 83 ? 9.266 -3.578 -29.811 1.00 92.31 83 ALA A O 1
ATOM 685 N N . ARG A 1 84 ? 8.682 -1.630 -30.769 1.00 91.06 84 ARG A N 1
ATOM 686 C CA . ARG A 1 84 ? 9.908 -1.482 -31.560 1.00 91.06 84 ARG A CA 1
ATOM 687 C C . ARG A 1 84 ? 10.603 -0.150 -31.302 1.00 91.06 84 ARG A C 1
ATOM 689 O O . ARG A 1 84 ? 9.935 0.851 -31.051 1.00 91.06 84 ARG A O 1
ATOM 696 N N . ASP A 1 85 ? 11.929 -0.148 -31.403 1.00 87.38 85 ASP A N 1
ATOM 697 C CA . ASP A 1 85 ? 12.738 1.074 -31.423 1.00 87.38 85 ASP A CA 1
ATOM 698 C C . ASP A 1 85 ? 12.591 1.847 -32.751 1.00 87.38 85 ASP A C 1
ATOM 700 O O . ASP A 1 85 ? 11.940 1.399 -33.700 1.00 87.38 85 ASP A O 1
ATOM 704 N N . GLU A 1 86 ? 13.239 3.012 -32.850 1.00 85.94 86 GLU A N 1
ATOM 705 C CA . GLU A 1 86 ? 13.267 3.832 -34.076 1.00 85.94 86 GLU A CA 1
ATOM 706 C C . GLU A 1 86 ? 13.867 3.101 -35.291 1.00 85.94 86 GLU A C 1
ATOM 708 O O . GLU A 1 86 ? 13.645 3.498 -36.435 1.00 85.94 86 GLU A O 1
ATOM 713 N N . LYS A 1 87 ? 14.627 2.026 -35.059 1.00 84.19 87 LYS A N 1
ATOM 714 C CA . LYS A 1 87 ? 15.243 1.189 -36.096 1.00 84.19 87 LYS A CA 1
ATOM 715 C C . LYS A 1 87 ? 14.361 -0.006 -36.475 1.00 84.19 87 LYS A C 1
ATOM 717 O O . LYS A 1 87 ? 14.721 -0.753 -37.383 1.00 84.19 87 LYS A O 1
ATOM 722 N N . GLY A 1 88 ? 13.209 -0.170 -35.826 1.00 85.12 88 GLY A N 1
ATOM 723 C CA . GLY A 1 88 ? 12.252 -1.239 -36.077 1.00 85.12 88 GLY A CA 1
ATOM 724 C C . GLY A 1 88 ? 12.557 -2.559 -35.364 1.00 85.12 88 GLY A C 1
ATOM 725 O O . GLY A 1 88 ? 11.884 -3.545 -35.669 1.00 85.12 88 GLY A O 1
ATOM 726 N N . ASN A 1 89 ? 13.518 -2.602 -34.437 1.00 87.12 89 ASN A N 1
ATOM 727 C CA . ASN A 1 89 ? 13.845 -3.810 -33.674 1.00 87.12 89 ASN A CA 1
ATOM 728 C C . ASN A 1 89 ? 12.915 -3.958 -32.465 1.00 87.12 89 ASN A C 1
ATOM 730 O O . ASN A 1 89 ? 12.669 -2.951 -31.801 1.00 87.12 89 ASN A O 1
ATOM 734 N N . PRO A 1 90 ? 12.443 -5.175 -32.135 1.00 91.75 90 PRO A N 1
ATOM 735 C CA . PRO A 1 90 ? 11.720 -5.441 -30.895 1.00 91.75 90 PRO A CA 1
ATOM 736 C C . PRO A 1 90 ? 12.494 -4.991 -29.648 1.00 91.75 90 PRO A C 1
ATOM 738 O O . PRO A 1 90 ? 13.705 -5.206 -29.563 1.00 91.75 90 PRO A O 1
ATOM 741 N N . ILE A 1 91 ? 11.801 -4.399 -28.673 1.00 91.31 91 ILE A N 1
ATOM 742 C CA . ILE A 1 91 ? 12.400 -3.906 -27.425 1.00 91.31 91 ILE A CA 1
ATOM 743 C C . ILE A 1 91 ? 11.586 -4.279 -26.182 1.00 91.31 91 ILE A C 1
ATOM 745 O O . ILE A 1 91 ? 10.379 -4.510 -26.245 1.00 91.31 91 ILE A O 1
ATOM 749 N N . ALA A 1 92 ? 12.261 -4.271 -25.032 1.00 88.12 92 ALA A N 1
ATOM 750 C CA . ALA A 1 92 ? 11.619 -4.145 -23.730 1.00 88.12 92 ALA A CA 1
ATOM 751 C C . ALA A 1 92 ? 11.316 -2.665 -23.449 1.00 88.12 92 ALA A C 1
ATOM 753 O O . ALA A 1 92 ? 12.162 -1.795 -23.669 1.00 88.12 92 ALA A O 1
ATOM 754 N N . LEU A 1 93 ? 10.124 -2.376 -22.937 1.00 81.69 93 LEU A N 1
ATOM 755 C CA . LEU A 1 93 ? 9.706 -1.031 -22.535 1.00 81.69 93 LEU A CA 1
ATOM 756 C C . LEU A 1 93 ? 10.232 -0.659 -21.143 1.00 81.69 93 LEU A C 1
ATOM 758 O O . LEU A 1 93 ? 10.399 0.522 -20.843 1.00 81.69 93 LEU A O 1
ATOM 762 N N . VAL A 1 94 ? 10.509 -1.661 -20.305 1.00 77.00 94 VAL A N 1
ATOM 763 C CA . VAL A 1 94 ? 11.144 -1.495 -18.993 1.00 77.00 94 VAL A CA 1
ATOM 764 C C . VAL A 1 94 ? 12.633 -1.836 -19.125 1.00 77.00 94 VAL A C 1
ATOM 766 O O . VAL A 1 94 ? 12.956 -3.000 -19.370 1.00 77.00 94 VAL A O 1
ATOM 769 N N . PRO A 1 95 ? 13.559 -0.869 -18.963 1.00 73.81 95 PRO A N 1
ATOM 770 C CA . PRO A 1 95 ? 14.990 -1.086 -19.207 1.00 73.81 95 PRO A CA 1
ATOM 771 C C . PRO A 1 95 ? 15.612 -2.226 -18.390 1.00 73.81 95 PRO A C 1
ATOM 773 O O . PRO A 1 95 ? 16.545 -2.888 -18.842 1.00 73.81 95 PRO A O 1
ATOM 776 N N . GLU A 1 96 ? 15.105 -2.474 -17.183 1.00 75.06 96 GLU A N 1
ATOM 777 C CA . GLU A 1 96 ? 15.589 -3.522 -16.283 1.00 75.06 96 GLU A CA 1
ATOM 778 C C . GLU A 1 96 ? 15.144 -4.935 -16.710 1.00 75.06 96 GLU A C 1
ATOM 780 O O . GLU A 1 96 ? 15.698 -5.940 -16.248 1.00 75.06 96 GLU A O 1
ATOM 785 N N . TRP A 1 97 ? 14.149 -5.052 -17.590 1.00 80.25 97 TRP A N 1
ATOM 786 C CA . TRP A 1 97 ? 13.605 -6.320 -18.081 1.00 80.25 97 TRP A CA 1
ATOM 787 C C . TRP A 1 97 ? 14.342 -6.792 -19.341 1.00 80.25 97 TRP A C 1
ATOM 789 O O . TRP A 1 97 ? 13.769 -7.020 -20.398 1.00 80.25 97 TRP A O 1
ATOM 799 N N . THR A 1 98 ? 15.661 -6.942 -19.212 1.00 88.44 98 THR A N 1
ATOM 800 C CA . THR A 1 98 ? 16.571 -7.267 -20.326 1.00 88.44 98 THR A CA 1
ATOM 801 C C . THR A 1 98 ? 16.318 -8.629 -20.980 1.00 88.44 98 THR A C 1
ATOM 803 O O . THR A 1 98 ? 16.765 -8.867 -22.098 1.00 88.44 98 THR A O 1
ATOM 806 N N . ASP A 1 99 ? 15.647 -9.540 -20.280 1.00 89.88 99 ASP A N 1
ATOM 807 C CA . ASP A 1 99 ? 15.374 -10.920 -20.681 1.00 89.88 99 ASP A CA 1
ATOM 808 C C . ASP A 1 99 ? 14.050 -11.102 -21.438 1.00 89.88 99 ASP A C 1
ATOM 810 O O . ASP A 1 99 ? 13.725 -12.231 -21.808 1.00 89.88 99 ASP A O 1
ATOM 814 N N . ILE A 1 100 ? 13.293 -10.029 -21.688 1.00 94.19 100 ILE A N 1
ATOM 815 C CA . ILE A 1 100 ? 11.991 -10.080 -22.373 1.00 94.19 100 ILE A CA 1
ATOM 816 C C . ILE A 1 100 ? 11.879 -9.032 -23.487 1.00 94.19 100 ILE A C 1
ATOM 818 O O . ILE A 1 100 ? 12.734 -8.157 -23.624 1.00 94.19 100 ILE A O 1
ATOM 822 N N . LEU A 1 101 ? 10.808 -9.133 -24.276 1.00 94.44 101 LEU A N 1
ATOM 823 C CA . LEU A 1 101 ? 10.385 -8.196 -25.315 1.00 94.44 101 LEU A CA 1
ATOM 824 C C . LEU A 1 101 ? 8.880 -7.926 -25.174 1.00 94.44 101 LEU A C 1
ATOM 826 O O . LEU A 1 101 ? 8.090 -8.869 -25.092 1.00 94.44 101 LEU A O 1
ATOM 830 N N . ASP A 1 102 ? 8.474 -6.655 -25.142 1.00 94.25 102 ASP A N 1
ATOM 831 C CA . ASP A 1 102 ? 7.078 -6.265 -24.907 1.00 94.25 102 ASP A CA 1
ATOM 832 C C . ASP A 1 102 ? 6.209 -6.447 -26.158 1.00 94.25 102 ASP A C 1
ATOM 834 O O . ASP A 1 102 ? 6.558 -6.004 -27.258 1.00 94.25 102 ASP A O 1
ATOM 838 N N . LEU A 1 103 ? 5.026 -7.030 -25.967 1.00 95.06 103 LEU A N 1
ATOM 839 C CA . LEU A 1 103 ? 4.005 -7.141 -27.001 1.00 95.06 103 LEU A CA 1
ATOM 840 C C . LEU A 1 103 ? 3.243 -5.817 -27.155 1.00 95.06 103 LEU A C 1
ATOM 842 O O . LEU A 1 103 ? 2.868 -5.148 -26.188 1.00 95.06 103 LEU A O 1
ATOM 846 N N . LYS A 1 104 ? 2.963 -5.455 -28.404 1.00 93.56 104 LYS A N 1
ATOM 847 C CA . LYS A 1 104 ? 2.169 -4.299 -28.805 1.00 93.56 104 LYS A CA 1
ATOM 848 C C . LYS A 1 104 ? 0.739 -4.741 -29.112 1.00 93.56 104 LYS A C 1
ATOM 850 O O . LYS A 1 104 ? 0.457 -5.277 -30.180 1.00 93.56 104 LYS A O 1
ATOM 855 N N . PHE A 1 105 ? -0.179 -4.458 -28.190 1.00 93.19 105 PHE A N 1
ATOM 856 C CA . PHE A 1 105 ? -1.598 -4.797 -28.352 1.00 93.19 105 PHE A CA 1
ATOM 857 C C . PHE A 1 105 ? -2.337 -3.891 -29.344 1.00 93.19 105 PHE A C 1
ATOM 859 O O . PHE A 1 105 ? -3.234 -4.370 -30.031 1.00 93.19 105 PHE A O 1
ATOM 866 N N . GLU A 1 106 ? -1.979 -2.607 -29.401 1.00 89.69 106 GLU A N 1
ATOM 867 C CA . GLU A 1 106 ? -2.633 -1.615 -30.260 1.00 89.69 106 GLU A CA 1
ATOM 868 C C . GLU A 1 106 ? -2.295 -1.840 -31.740 1.00 89.69 106 GLU A C 1
ATOM 870 O O . GLU A 1 106 ? -1.117 -1.896 -32.120 1.00 89.69 106 GLU A O 1
ATOM 875 N N . GLY A 1 107 ? -3.330 -1.926 -32.577 1.00 91.25 107 GLY A N 1
ATOM 876 C CA . GLY A 1 107 ? -3.204 -2.172 -34.015 1.00 91.25 107 GLY A CA 1
ATOM 877 C C . GLY A 1 107 ? -2.984 -3.642 -34.388 1.00 91.25 107 GLY A C 1
ATOM 878 O O . GLY A 1 107 ? -2.733 -3.928 -35.558 1.00 91.25 107 GLY A O 1
ATOM 879 N N . ASN A 1 108 ? -3.060 -4.559 -33.417 1.00 94.19 108 ASN A N 1
ATOM 880 C CA . ASN A 1 108 ? -2.924 -6.009 -33.598 1.00 94.19 108 ASN A CA 1
ATOM 881 C C . ASN A 1 108 ? -4.174 -6.778 -33.104 1.00 94.19 108 ASN A C 1
ATOM 883 O O . ASN A 1 108 ? -4.093 -7.949 -32.722 1.00 94.19 108 ASN A O 1
ATOM 887 N N . GLU A 1 109 ? -5.342 -6.128 -33.100 1.00 96.56 109 GLU A N 1
ATOM 888 C CA . GLU A 1 109 ? -6.609 -6.659 -32.571 1.00 96.56 109 GLU A CA 1
ATOM 889 C C . GLU A 1 109 ? -7.126 -7.883 -33.343 1.00 96.56 109 GLU A C 1
ATOM 891 O O . GLU A 1 109 ? -7.797 -8.742 -32.775 1.00 96.56 109 GLU A O 1
ATOM 896 N N . GLU A 1 110 ? -6.806 -7.968 -34.634 1.00 96.12 110 GLU A N 1
ATOM 897 C CA . GLU A 1 110 ? -7.261 -9.034 -35.538 1.00 96.12 110 GLU A CA 1
ATOM 898 C C . GLU A 1 110 ? -6.185 -10.111 -35.786 1.00 96.12 110 GLU A C 1
ATOM 900 O O . GLU A 1 110 ? -6.426 -11.063 -36.525 1.00 96.12 110 GLU A O 1
ATOM 905 N N . THR A 1 111 ? -4.995 -9.977 -35.185 1.00 96.44 111 THR A N 1
ATOM 906 C CA . THR A 1 111 ? -3.850 -10.886 -35.391 1.00 96.44 111 THR A CA 1
ATOM 907 C C . THR A 1 111 ? -3.350 -11.481 -34.075 1.00 96.44 111 THR A C 1
ATOM 909 O O . THR A 1 111 ? -3.559 -12.665 -33.822 1.00 96.44 111 THR A O 1
ATOM 912 N N . LEU A 1 112 ? -2.755 -10.663 -33.202 1.00 97.44 112 LEU A N 1
ATOM 913 C CA . LEU A 1 112 ? -2.204 -11.095 -31.914 1.00 97.44 112 LEU A CA 1
ATOM 914 C C . LEU A 1 112 ? -3.304 -11.565 -30.953 1.00 97.44 112 LEU A C 1
ATOM 916 O O . LEU A 1 112 ? -3.157 -12.583 -30.279 1.00 97.44 112 LEU A O 1
ATOM 920 N N . TRP A 1 113 ? -4.415 -10.824 -30.863 1.00 97.88 113 TRP A N 1
ATOM 921 C CA . TRP A 1 113 ? -5.440 -11.106 -29.853 1.00 97.88 113 TRP A CA 1
ATOM 922 C C . TRP A 1 113 ? -6.091 -12.488 -30.031 1.00 97.88 113 TRP A C 1
ATOM 924 O O . TRP A 1 113 ? -6.212 -13.187 -29.023 1.00 97.88 113 TRP A O 1
ATOM 934 N N . PRO A 1 114 ? -6.481 -12.926 -31.250 1.00 98.19 114 PRO A N 1
ATOM 935 C CA . PRO A 1 114 ? -6.939 -14.296 -31.475 1.00 98.19 114 PRO A CA 1
ATOM 936 C C . PRO A 1 114 ? -5.950 -15.361 -30.988 1.00 98.19 114 PRO A C 1
ATOM 938 O O . PRO A 1 114 ? -6.368 -16.282 -30.295 1.00 98.19 114 PRO A O 1
ATOM 941 N N . GLU A 1 115 ? -4.649 -15.207 -31.256 1.00 98.00 115 GLU A N 1
ATOM 942 C CA . GLU A 1 115 ? -3.633 -16.199 -30.869 1.00 98.00 115 GLU A CA 1
ATOM 943 C C . GLU A 1 115 ? -3.479 -16.317 -29.341 1.00 98.00 115 GLU A C 1
ATOM 945 O O . GLU A 1 115 ? -3.397 -17.424 -28.787 1.00 98.00 115 GLU A O 1
ATOM 950 N N . LEU A 1 116 ? -3.524 -15.185 -28.630 1.00 98.19 116 LEU A N 1
ATOM 951 C CA . LEU A 1 116 ? -3.537 -15.161 -27.164 1.00 98.19 116 LEU A CA 1
ATOM 952 C C . LEU A 1 116 ? -4.824 -15.785 -26.593 1.00 98.19 116 LEU A C 1
ATOM 954 O O . LEU A 1 116 ? -4.774 -16.545 -25.624 1.00 98.19 116 LEU A O 1
ATOM 958 N N . ILE A 1 117 ? -5.982 -15.509 -27.199 1.00 98.62 117 ILE A N 1
ATOM 959 C CA . ILE A 1 117 ? -7.273 -16.077 -26.777 1.00 98.62 117 ILE A CA 1
ATOM 960 C C . ILE A 1 117 ? -7.316 -17.590 -27.015 1.00 98.62 117 ILE A C 1
ATOM 962 O O . ILE A 1 117 ? -7.758 -18.336 -26.137 1.00 98.62 117 ILE A O 1
ATOM 966 N N . ASP A 1 118 ? -6.831 -18.060 -28.161 1.00 98.50 118 ASP A N 1
ATOM 967 C CA . ASP A 1 118 ? -6.762 -19.488 -28.466 1.00 98.50 118 ASP A CA 1
ATOM 968 C C . ASP A 1 118 ? -5.771 -20.212 -27.552 1.00 98.50 118 ASP A C 1
ATOM 970 O O . ASP A 1 118 ? -6.015 -21.352 -27.168 1.00 98.50 118 ASP A O 1
ATOM 974 N N . THR A 1 119 ? -4.717 -19.533 -27.090 1.00 98.44 119 THR A N 1
ATOM 975 C CA . THR A 1 119 ? -3.825 -20.062 -26.046 1.00 98.44 119 THR A CA 1
ATOM 976 C C . THR A 1 119 ? -4.549 -20.265 -24.713 1.00 98.44 119 THR A C 1
ATOM 978 O O . THR A 1 119 ? -4.393 -21.310 -24.083 1.00 98.44 119 THR A O 1
ATOM 981 N N . LEU A 1 120 ? -5.391 -19.319 -24.286 1.00 98.69 120 LEU A N 1
ATOM 982 C CA . LEU A 1 120 ? -6.209 -19.500 -23.079 1.00 98.69 120 LEU A CA 1
ATOM 983 C C . LEU A 1 120 ? -7.198 -20.662 -23.236 1.00 98.69 120 LEU A C 1
ATOM 985 O O . LEU A 1 120 ? -7.330 -21.493 -22.337 1.00 98.69 120 LEU A O 1
ATOM 989 N N . LYS A 1 121 ? -7.877 -20.748 -24.386 1.00 98.69 121 LYS A N 1
ATOM 990 C CA . LYS A 1 121 ? -8.809 -21.847 -24.680 1.00 98.69 121 LYS A CA 1
ATOM 991 C C . LYS A 1 121 ? -8.100 -23.197 -24.678 1.00 98.69 121 LYS A C 1
ATOM 993 O O . LYS A 1 121 ? -8.589 -24.113 -24.025 1.00 98.69 121 LYS A O 1
ATOM 998 N N . PHE A 1 122 ? -6.928 -23.281 -25.307 1.00 98.62 122 PHE A N 1
ATOM 999 C CA . PHE A 1 122 ? -6.085 -24.473 -25.309 1.00 98.62 122 PHE A CA 1
ATOM 1000 C C . PHE A 1 122 ? -5.816 -24.968 -23.883 1.00 98.62 122 PHE A C 1
ATOM 1002 O O . PHE A 1 122 ? -6.034 -26.140 -23.584 1.00 98.62 122 PHE A O 1
ATOM 1009 N N . TRP A 1 123 ? -5.411 -24.095 -22.960 1.00 98.56 123 TRP A N 1
ATOM 1010 C CA . TRP A 1 123 ? -5.158 -24.515 -21.578 1.00 98.56 123 TRP A CA 1
ATOM 1011 C C . TRP A 1 123 ? -6.430 -24.934 -20.832 1.00 98.56 123 TRP A C 1
ATOM 1013 O O . TRP A 1 123 ? -6.399 -25.913 -20.085 1.00 98.56 123 TRP A O 1
ATOM 1023 N N . CYS A 1 124 ? -7.566 -24.270 -21.070 1.00 98.19 124 CYS A N 1
ATOM 1024 C CA . CYS A 1 124 ? -8.854 -24.721 -20.533 1.00 98.19 124 CYS A CA 1
ATOM 1025 C C . CYS A 1 124 ? -9.263 -26.104 -21.062 1.00 98.19 124 CYS A C 1
ATOM 1027 O O . CYS A 1 124 ? -9.739 -26.931 -20.285 1.00 98.19 124 CYS A O 1
ATOM 1029 N N . GLU A 1 125 ? -9.052 -26.381 -22.350 1.00 98.00 125 GLU A N 1
ATOM 1030 C CA . GLU A 1 125 ? -9.294 -27.700 -22.959 1.00 98.00 125 GLU A CA 1
ATOM 1031 C C . GLU A 1 125 ? -8.382 -28.782 -22.362 1.00 98.00 125 GLU A C 1
ATOM 1033 O O . GLU A 1 125 ? -8.790 -29.934 -22.232 1.00 98.00 125 GLU A O 1
ATOM 1038 N N . ASN A 1 126 ? -7.184 -28.396 -21.912 1.00 97.94 126 ASN A N 1
ATOM 1039 C CA . ASN A 1 126 ? -6.237 -29.255 -21.197 1.00 97.94 126 ASN A CA 1
ATOM 1040 C C . ASN A 1 126 ? -6.472 -29.300 -19.669 1.00 97.94 126 ASN A C 1
ATOM 1042 O O . ASN A 1 126 ? -5.623 -29.787 -18.922 1.00 97.94 126 ASN A O 1
ATOM 1046 N N . GLY A 1 127 ? -7.634 -28.831 -19.198 1.00 97.31 127 GLY A N 1
ATOM 1047 C CA . GLY A 1 127 ? -8.113 -29.019 -17.826 1.00 97.31 127 GLY A CA 1
ATOM 1048 C C . GLY A 1 127 ? -7.725 -27.929 -16.822 1.00 97.31 127 GLY A C 1
ATOM 1049 O O . GLY A 1 127 ? -7.922 -28.116 -15.622 1.00 97.31 127 GLY A O 1
ATOM 1050 N N . VAL A 1 128 ? -7.219 -26.780 -17.281 1.00 98.44 128 VAL A N 1
ATOM 1051 C CA . VAL A 1 128 ? -7.012 -25.598 -16.429 1.00 98.44 128 VAL A CA 1
ATOM 1052 C C . VAL A 1 128 ? -8.357 -24.959 -16.044 1.00 98.44 128 VAL A C 1
ATOM 1054 O O . VAL A 1 128 ? -9.192 -24.646 -16.898 1.00 98.44 128 VAL A O 1
ATOM 1057 N N . ASP A 1 129 ? -8.556 -24.711 -14.746 1.00 98.56 129 ASP A N 1
ATOM 1058 C CA . ASP A 1 129 ? -9.786 -24.137 -14.177 1.00 98.56 129 ASP A CA 1
ATOM 1059 C C . ASP A 1 129 ? -9.727 -22.623 -13.958 1.00 98.56 129 ASP A C 1
ATOM 1061 O O . ASP A 1 129 ? -10.720 -22.017 -13.539 1.00 98.56 129 ASP A O 1
ATOM 1065 N N . GLY A 1 130 ? -8.568 -22.003 -14.153 1.00 98.19 130 GLY A N 1
ATOM 1066 C CA . GLY A 1 130 ? -8.405 -20.577 -13.942 1.00 98.19 130 GLY A CA 1
ATOM 1067 C C . GLY A 1 130 ? -7.058 -20.030 -14.379 1.00 98.19 130 GLY A C 1
ATOM 1068 O O . GLY A 1 130 ? -6.088 -20.765 -14.545 1.00 98.19 130 GLY A O 1
ATOM 1069 N N . PHE A 1 131 ? -7.003 -18.710 -14.494 1.00 98.62 131 PHE A N 1
ATOM 1070 C CA . PHE A 1 131 ? -5.803 -17.976 -14.868 1.00 98.62 131 PHE A CA 1
ATOM 1071 C C . PHE A 1 131 ? -5.501 -16.895 -13.838 1.00 98.62 131 PHE A C 1
ATOM 1073 O O . PHE A 1 131 ? -6.385 -16.103 -13.487 1.00 98.62 131 PHE A O 1
ATOM 1080 N N . ARG A 1 132 ? -4.248 -16.844 -13.382 1.00 98.38 132 ARG A N 1
ATOM 1081 C CA . ARG A 1 132 ? -3.663 -15.627 -12.818 1.00 98.38 132 ARG A CA 1
ATOM 1082 C C . ARG A 1 132 ? -2.979 -14.904 -13.964 1.00 98.38 132 ARG A C 1
ATOM 1084 O O . ARG A 1 132 ? -2.179 -15.512 -14.655 1.00 98.38 132 ARG A O 1
ATOM 1091 N N . THR A 1 133 ? -3.300 -13.641 -14.195 1.00 97.81 133 THR A N 1
ATOM 1092 C CA . THR A 1 133 ? -2.715 -12.881 -15.309 1.00 97.81 133 THR A CA 1
ATOM 1093 C C . THR A 1 133 ? -1.738 -11.841 -14.781 1.00 97.81 133 THR A C 1
ATOM 1095 O O . THR A 1 133 ? -2.143 -10.970 -14.001 1.00 97.81 133 THR A O 1
ATOM 1098 N N . ASP A 1 134 ? -0.490 -11.948 -15.224 1.00 95.19 134 ASP A N 1
ATOM 1099 C CA . ASP A 1 134 ? 0.620 -11.054 -14.904 1.00 95.19 134 ASP A CA 1
ATOM 1100 C C . ASP A 1 134 ? 0.384 -9.643 -15.439 1.00 95.19 134 ASP A C 1
ATOM 1102 O O . ASP A 1 134 ? -0.072 -9.479 -16.577 1.00 95.19 134 ASP A O 1
ATOM 1106 N N . VAL A 1 135 ? 0.641 -8.639 -14.592 1.00 87.19 135 VAL A N 1
ATOM 1107 C CA . VAL A 1 135 ? 0.451 -7.205 -14.871 1.00 87.19 135 VAL A CA 1
ATOM 1108 C C . VAL A 1 135 ? -0.803 -6.910 -15.705 1.00 87.19 135 VAL A C 1
ATOM 1110 O O . VAL A 1 135 ? -0.782 -6.122 -16.653 1.00 87.19 135 VAL A O 1
ATOM 1113 N N . ALA A 1 136 ? -1.927 -7.538 -15.342 1.00 91.19 136 ALA A N 1
ATOM 1114 C CA . ALA A 1 136 ? -3.183 -7.524 -16.103 1.00 91.19 136 ALA A CA 1
ATOM 1115 C C . ALA A 1 136 ? -3.692 -6.109 -16.410 1.00 91.19 136 ALA A C 1
ATOM 1117 O O . ALA A 1 136 ? -4.347 -5.856 -17.426 1.00 91.19 136 ALA A O 1
ATOM 1118 N N . CYS A 1 137 ? -3.377 -5.175 -15.510 1.00 90.50 137 CYS A N 1
ATOM 1119 C CA . CYS A 1 137 ? -3.678 -3.760 -15.654 1.00 90.50 137 CYS A CA 1
ATOM 1120 C C . CYS A 1 137 ? -3.051 -3.141 -16.907 1.00 90.50 137 CYS A C 1
ATOM 1122 O O . CYS A 1 137 ? -3.605 -2.188 -17.432 1.00 90.50 137 CYS A O 1
ATOM 1124 N N . CYS A 1 138 ? -1.943 -3.676 -17.408 1.00 90.00 138 CYS A N 1
ATOM 1125 C CA . CYS A 1 138 ? -1.174 -3.130 -18.521 1.00 90.00 138 CYS A CA 1
ATOM 1126 C C . CYS A 1 138 ? -1.595 -3.701 -19.893 1.00 90.00 138 CYS A C 1
ATOM 1128 O O . CYS A 1 138 ? -0.855 -3.563 -20.868 1.00 90.00 138 CYS A O 1
ATOM 1130 N N . ILE A 1 139 ? -2.761 -4.351 -19.976 1.00 93.38 139 ILE A N 1
ATOM 1131 C CA . ILE A 1 139 ? -3.341 -4.935 -21.197 1.00 93.38 139 ILE A CA 1
ATOM 1132 C C . ILE A 1 139 ? -4.747 -4.341 -21.423 1.00 93.38 139 ILE A C 1
ATOM 1134 O O . ILE A 1 139 ? -5.450 -4.092 -20.442 1.00 93.38 139 ILE A O 1
ATOM 1138 N N . PRO A 1 140 ? -5.194 -4.074 -22.671 1.00 95.38 140 PRO A N 1
ATOM 1139 C CA . PRO A 1 140 ? -6.442 -3.342 -22.898 1.00 95.38 140 PRO A CA 1
ATOM 1140 C C . PRO A 1 140 ? -7.673 -4.055 -22.325 1.00 95.38 140 PRO A C 1
ATOM 1142 O O . PRO A 1 140 ? -7.841 -5.260 -22.510 1.00 95.38 140 PRO A O 1
ATOM 1145 N N . MET A 1 141 ? -8.594 -3.310 -21.700 1.00 96.00 141 MET A N 1
ATOM 1146 C CA . MET A 1 141 ? -9.847 -3.896 -21.193 1.00 96.00 141 MET A CA 1
ATOM 1147 C C . MET A 1 141 ? -10.673 -4.574 -22.287 1.00 96.00 141 MET A C 1
ATOM 1149 O O . MET A 1 141 ? -11.331 -5.577 -22.022 1.00 96.00 141 MET A O 1
ATOM 1153 N N . GLU A 1 142 ? -10.648 -4.054 -23.516 1.00 96.88 142 GLU A N 1
ATOM 1154 C CA . GLU A 1 142 ? -11.375 -4.666 -24.629 1.00 96.88 142 GLU A CA 1
ATOM 1155 C C . GLU A 1 142 ? -10.863 -6.078 -24.942 1.00 96.88 142 GLU A C 1
ATOM 1157 O O . GLU A 1 142 ? -11.673 -6.988 -25.135 1.00 96.88 142 GLU A O 1
ATOM 1162 N N . PHE A 1 143 ? -9.542 -6.286 -24.911 1.00 97.88 143 PHE A N 1
ATOM 1163 C CA . PHE A 1 143 ? -8.957 -7.616 -25.049 1.00 97.88 143 PHE A CA 1
ATOM 1164 C C . PHE A 1 143 ? -9.493 -8.548 -23.961 1.00 97.88 143 PHE A C 1
ATOM 1166 O O . PHE A 1 143 ? -10.002 -9.623 -24.277 1.00 97.88 143 PHE A O 1
ATOM 1173 N N . TRP A 1 144 ? -9.479 -8.115 -22.696 1.00 97.69 144 TRP A N 1
ATOM 1174 C CA . TRP A 1 144 ? -9.980 -8.935 -21.592 1.00 97.69 144 TRP A CA 1
ATOM 1175 C C . TRP A 1 144 ? -11.471 -9.262 -21.711 1.00 97.69 144 TRP A C 1
ATOM 1177 O O . TRP A 1 144 ? -11.877 -10.379 -21.388 1.00 97.69 144 TRP A O 1
ATOM 1187 N N . HIS A 1 145 ? -12.292 -8.345 -22.231 1.00 98.31 145 HIS A N 1
ATOM 1188 C CA . HIS A 1 145 ? -13.708 -8.611 -22.514 1.00 98.31 145 HIS A CA 1
ATOM 1189 C C . HIS A 1 145 ? -13.884 -9.690 -23.588 1.00 98.31 145 HIS A C 1
ATOM 1191 O O . HIS A 1 145 ? -14.706 -10.599 -23.417 1.00 98.31 145 HIS A O 1
ATOM 1197 N N . ARG A 1 146 ? -13.110 -9.619 -24.681 1.00 98.12 146 ARG A N 1
ATOM 1198 C CA . ARG A 1 146 ? -13.130 -10.636 -25.747 1.00 98.12 146 ARG A CA 1
ATOM 1199 C C . ARG A 1 146 ? -12.624 -11.985 -25.227 1.00 98.12 146 ARG A C 1
ATOM 1201 O O . ARG A 1 146 ? -13.308 -12.994 -25.402 1.00 98.12 146 ARG A O 1
ATOM 1208 N N . ALA A 1 147 ? -11.498 -11.989 -24.516 1.00 98.31 147 ALA A N 1
ATOM 1209 C CA . ALA A 1 147 ? -10.890 -13.185 -23.942 1.00 98.31 147 ALA A CA 1
ATOM 1210 C C . ALA A 1 147 ? -11.819 -13.874 -22.935 1.00 98.31 147 ALA A C 1
ATOM 1212 O O . ALA A 1 147 ? -12.072 -15.073 -23.053 1.00 98.31 147 ALA A O 1
ATOM 1213 N N . ARG A 1 148 ? -12.410 -13.121 -21.995 1.00 98.06 148 ARG A N 1
ATOM 1214 C CA . ARG A 1 148 ? -13.344 -13.675 -21.003 1.00 98.06 148 ARG A CA 1
ATOM 1215 C C . ARG A 1 148 ? -14.559 -14.314 -21.669 1.00 98.06 148 ARG A C 1
ATOM 1217 O O . ARG A 1 148 ? -14.992 -15.381 -21.232 1.00 98.06 148 ARG A O 1
ATOM 1224 N N . ARG A 1 149 ? -15.103 -13.689 -22.721 1.00 98.06 149 ARG A N 1
ATOM 1225 C CA . ARG A 1 149 ? -16.240 -14.230 -23.479 1.00 98.06 149 ARG A CA 1
ATOM 1226 C C . ARG A 1 149 ? -15.873 -15.540 -24.174 1.00 98.06 149 ARG A C 1
ATOM 1228 O O . ARG A 1 149 ? -16.555 -16.531 -23.944 1.00 98.06 149 ARG A O 1
ATOM 1235 N N . ALA A 1 150 ? -14.782 -15.551 -24.936 1.00 98.06 150 ALA A N 1
ATOM 1236 C CA . ALA A 1 150 ? -14.341 -16.719 -25.695 1.00 98.06 150 ALA A CA 1
ATOM 1237 C C . ALA A 1 150 ? -13.960 -17.902 -24.788 1.00 98.06 150 ALA A C 1
ATOM 1239 O O . ALA A 1 150 ? -14.375 -19.032 -25.022 1.00 98.06 150 ALA A O 1
ATOM 1240 N N . VAL A 1 151 ? -13.238 -17.652 -23.692 1.00 98.31 151 VAL A N 1
ATOM 1241 C CA . VAL A 1 151 ? -12.905 -18.704 -22.717 1.00 98.31 151 VAL A CA 1
ATOM 1242 C C . VAL A 1 151 ? -14.158 -19.243 -22.028 1.00 98.31 151 VAL A C 1
ATOM 1244 O O . VAL A 1 151 ? -14.227 -20.436 -21.752 1.00 98.31 151 VAL A O 1
ATOM 1247 N N . SER A 1 152 ? -15.179 -18.412 -21.785 1.00 97.38 152 SER A N 1
ATOM 1248 C CA . SER A 1 152 ? -16.429 -18.871 -21.158 1.00 97.38 152 SER A CA 1
ATOM 1249 C C . SER A 1 152 ? -17.227 -19.847 -22.033 1.00 97.38 152 SER A C 1
ATOM 1251 O O . SER A 1 152 ? -18.043 -20.596 -21.493 1.00 97.38 152 SER A O 1
ATOM 1253 N N . GLU A 1 153 ? -16.994 -19.867 -23.349 1.00 97.38 153 GLU A N 1
ATOM 1254 C CA . GLU A 1 153 ? -17.578 -20.854 -24.272 1.00 97.38 153 GLU A CA 1
ATOM 1255 C C . GLU A 1 153 ? -16.966 -22.250 -24.073 1.00 97.38 153 GLU A C 1
ATOM 1257 O O . GLU A 1 153 ? -17.661 -23.251 -24.237 1.00 97.38 153 GLU A O 1
ATOM 1262 N N . VAL A 1 154 ? -15.697 -22.315 -23.655 1.00 97.12 154 VAL A N 1
ATOM 1263 C CA . VAL A 1 154 ? -14.972 -23.560 -23.349 1.00 97.12 154 VAL A CA 1
ATOM 1264 C C . VAL A 1 154 ? -15.160 -23.956 -21.882 1.00 97.12 154 VAL A C 1
ATOM 1266 O O . VAL A 1 154 ? -15.536 -25.083 -21.566 1.00 97.12 154 VAL A O 1
ATOM 1269 N N . ASN A 1 155 ? -14.935 -23.015 -20.964 1.00 97.00 155 ASN A N 1
ATOM 1270 C CA . ASN A 1 155 ? -15.068 -23.202 -19.526 1.00 97.00 155 ASN A CA 1
ATOM 1271 C C . ASN A 1 155 ? -15.732 -21.979 -18.875 1.00 97.00 155 ASN A C 1
ATOM 1273 O O . ASN A 1 155 ? -15.081 -21.061 -18.377 1.00 97.00 155 ASN A O 1
ATOM 1277 N N . SER A 1 156 ? -17.063 -22.008 -18.790 1.00 96.06 156 SER A N 1
ATOM 1278 C CA . SER A 1 156 ? -17.863 -20.967 -18.121 1.00 96.06 156 SER A CA 1
ATOM 1279 C C . SER A 1 156 ? -17.601 -20.833 -16.614 1.00 96.06 156 SER A C 1
ATOM 1281 O O . SER A 1 156 ? -18.030 -19.857 -15.997 1.00 96.06 156 SER A O 1
ATOM 1283 N N . ARG A 1 157 ? -16.904 -21.801 -16.003 1.00 95.81 157 ARG A N 1
ATOM 1284 C CA . ARG A 1 157 ? -16.519 -21.802 -14.583 1.00 95.81 157 ARG A CA 1
ATOM 1285 C C . ARG A 1 157 ? -15.055 -21.414 -14.358 1.00 95.81 157 ARG A C 1
ATOM 1287 O O . ARG A 1 157 ? -14.595 -21.550 -13.220 1.00 95.81 157 ARG A O 1
ATOM 1294 N N . CYS A 1 158 ? -14.362 -20.952 -15.403 1.00 98.06 158 CYS A N 1
ATOM 1295 C CA . CYS A 1 158 ? -12.985 -20.481 -15.335 1.00 98.06 158 CYS A CA 1
ATOM 1296 C C . CYS A 1 158 ? -12.862 -19.304 -14.356 1.00 98.06 158 CYS A C 1
ATOM 1298 O O . CYS A 1 158 ? -13.631 -18.344 -14.444 1.00 98.06 158 CYS A O 1
ATOM 1300 N N . ILE A 1 159 ? -11.902 -19.382 -13.435 1.00 98.12 159 ILE A N 1
ATOM 1301 C CA . ILE A 1 159 ? -11.630 -18.353 -12.420 1.00 98.12 159 ILE A CA 1
ATOM 1302 C C . ILE A 1 159 ? -10.546 -17.410 -12.934 1.00 98.12 159 ILE A C 1
ATOM 1304 O O . ILE A 1 159 ? -9.501 -17.867 -13.388 1.00 98.12 159 ILE A O 1
ATOM 1308 N N . TRP A 1 160 ? -10.762 -16.102 -12.822 1.00 98.50 160 TRP A N 1
ATOM 1309 C CA . TRP A 1 160 ? -9.805 -15.101 -13.290 1.00 98.50 160 TRP A CA 1
ATOM 1310 C C . TRP A 1 160 ? -9.288 -14.254 -12.135 1.00 98.50 160 TRP A C 1
ATOM 1312 O O . TRP A 1 160 ? -10.059 -13.560 -11.465 1.00 98.50 160 TRP A O 1
ATOM 1322 N N . LEU A 1 161 ? -7.973 -14.295 -11.936 1.00 98.50 161 LEU A N 1
ATOM 1323 C CA . LEU A 1 161 ? -7.240 -13.515 -10.949 1.00 98.50 161 LEU A CA 1
ATOM 1324 C C . LEU A 1 161 ? -6.332 -12.510 -11.665 1.00 98.50 161 LEU A C 1
ATOM 1326 O O . LEU A 1 161 ? -5.385 -12.894 -12.342 1.00 98.50 161 LEU A O 1
ATOM 1330 N N . ALA A 1 162 ? -6.601 -11.220 -11.495 1.00 97.75 162 ALA A N 1
ATOM 1331 C CA . ALA A 1 162 ? -5.714 -10.174 -11.978 1.00 97.75 162 ALA A CA 1
ATOM 1332 C C . ALA A 1 162 ? -4.627 -9.898 -10.941 1.00 97.75 162 ALA A C 1
ATOM 1334 O O . ALA A 1 162 ? -4.935 -9.559 -9.790 1.00 97.75 162 ALA A O 1
ATOM 1335 N N . GLU A 1 163 ? -3.366 -9.939 -11.363 1.00 94.88 163 GLU A N 1
ATOM 1336 C CA . GLU A 1 163 ? -2.377 -9.081 -10.731 1.00 94.88 163 GLU A CA 1
ATOM 1337 C C . GLU A 1 163 ? -2.692 -7.627 -11.103 1.00 94.88 163 GLU A C 1
ATOM 1339 O O . GLU A 1 163 ? -2.329 -7.124 -12.167 1.00 94.88 163 GLU A O 1
ATOM 1344 N N . SER A 1 164 ? -3.434 -6.960 -10.222 1.00 88.56 164 SER A N 1
ATOM 1345 C CA . SER A 1 164 ? -3.523 -5.506 -10.216 1.00 88.56 164 SER A CA 1
ATOM 1346 C C . SER A 1 164 ? -2.310 -4.914 -9.512 1.00 88.56 164 SER A C 1
ATOM 1348 O O . SER A 1 164 ? -1.725 -5.573 -8.664 1.00 88.56 164 SER A O 1
ATOM 1350 N N . VAL A 1 165 ? -1.931 -3.678 -9.837 1.00 85.88 165 VAL A N 1
ATOM 1351 C CA . VAL A 1 165 ? -0.716 -3.026 -9.314 1.00 85.88 165 VAL A CA 1
ATOM 1352 C C . VAL A 1 165 ? -1.021 -2.002 -8.220 1.00 85.88 165 VAL A C 1
ATOM 1354 O O . VAL A 1 165 ? -2.163 -1.602 -7.997 1.00 85.88 165 VAL A O 1
ATOM 1357 N N . TRP A 1 166 ? 0.019 -1.553 -7.518 1.00 80.94 166 TRP A N 1
ATOM 1358 C CA . TRP A 1 166 ? -0.096 -0.487 -6.525 1.00 80.94 166 TRP A CA 1
ATOM 1359 C C . TRP A 1 166 ? -0.529 0.842 -7.170 1.00 80.94 166 TRP A C 1
ATOM 1361 O O . TRP A 1 166 ? -0.214 1.137 -8.325 1.00 80.94 166 TRP A O 1
ATOM 1371 N N . PHE A 1 167 ? -1.224 1.694 -6.411 1.00 77.44 167 PHE A N 1
ATOM 1372 C CA . PHE A 1 167 ? -1.784 2.943 -6.945 1.00 77.44 167 PHE A CA 1
ATOM 1373 C C . PHE A 1 167 ? -0.717 3.889 -7.531 1.00 77.44 167 PHE A C 1
ATOM 1375 O O . PHE A 1 167 ? -0.991 4.552 -8.527 1.00 77.44 167 PHE A O 1
ATOM 1382 N N . THR A 1 168 ? 0.515 3.903 -7.002 1.00 72.00 168 THR A N 1
ATOM 1383 C CA . THR A 1 168 ? 1.607 4.721 -7.567 1.00 72.00 168 THR A CA 1
ATOM 1384 C C . THR A 1 168 ? 2.118 4.212 -8.922 1.00 72.00 168 THR A C 1
ATOM 1386 O O . THR A 1 168 ? 2.619 5.008 -9.709 1.00 72.00 168 THR A O 1
ATOM 1389 N N . ALA A 1 169 ? 1.958 2.923 -9.253 1.00 75.31 169 ALA A N 1
ATOM 1390 C CA . ALA A 1 169 ? 2.262 2.405 -10.588 1.00 75.31 169 ALA A CA 1
ATOM 1391 C C . ALA A 1 169 ? 1.203 2.893 -11.566 1.00 75.31 169 ALA A C 1
ATOM 1393 O O . ALA A 1 169 ? 1.551 3.349 -12.648 1.00 75.31 169 ALA A O 1
ATOM 1394 N N . ILE A 1 170 ? -0.073 2.871 -11.168 1.00 77.81 170 ILE A N 1
ATOM 1395 C CA . ILE A 1 170 ? -1.162 3.420 -11.985 1.00 77.81 170 ILE A CA 1
ATOM 1396 C C . ILE A 1 170 ? -0.901 4.900 -12.295 1.00 77.81 170 ILE A C 1
ATOM 1398 O O . ILE A 1 170 ? -1.027 5.318 -13.444 1.00 77.81 170 ILE A O 1
ATOM 1402 N N . GLU A 1 171 ? -0.505 5.695 -11.297 1.00 74.06 171 GLU A N 1
ATOM 1403 C CA . GLU A 1 171 ? -0.112 7.095 -11.506 1.00 74.06 171 GLU A CA 1
ATOM 1404 C C . GLU A 1 171 ? 1.082 7.227 -12.459 1.00 74.06 171 GLU A C 1
ATOM 1406 O O . GLU A 1 171 ? 1.031 8.042 -13.379 1.00 74.06 171 GLU A O 1
ATOM 1411 N N . GLY A 1 172 ? 2.123 6.410 -12.271 1.00 72.50 172 GLY A N 1
ATOM 1412 C CA . GLY A 1 172 ? 3.322 6.412 -13.109 1.00 72.50 172 GLY A CA 1
ATOM 1413 C C . GLY A 1 172 ? 3.031 6.087 -14.573 1.00 72.50 172 GLY A C 1
ATOM 1414 O O . GLY A 1 172 ? 3.436 6.843 -15.452 1.00 72.50 172 GLY A O 1
ATOM 1415 N N . TYR A 1 173 ? 2.270 5.022 -14.837 1.00 76.31 173 TYR A N 1
ATOM 1416 C CA . TYR A 1 173 ? 1.855 4.658 -16.194 1.00 76.31 173 TYR A CA 1
ATOM 1417 C C . TYR A 1 173 ? 1.004 5.760 -16.830 1.00 76.31 173 TYR A C 1
ATOM 1419 O O . TYR A 1 173 ? 1.281 6.167 -17.952 1.00 76.31 173 TYR A O 1
ATOM 1427 N N . ARG A 1 174 ? 0.032 6.326 -16.103 1.00 77.94 174 ARG A N 1
ATOM 1428 C CA . ARG A 1 174 ? -0.793 7.432 -16.624 1.00 77.94 174 ARG A CA 1
ATOM 1429 C C . ARG A 1 174 ? 0.007 8.698 -16.911 1.00 77.94 174 ARG A C 1
ATOM 1431 O O . ARG A 1 174 ? -0.339 9.426 -17.830 1.00 77.94 174 ARG A O 1
ATOM 1438 N N . ALA A 1 175 ? 1.053 8.980 -16.136 1.00 69.12 175 ALA A N 1
ATOM 1439 C CA . ALA A 1 175 ? 1.878 10.174 -16.322 1.00 69.12 175 ALA A CA 1
ATOM 1440 C C . ALA A 1 175 ? 2.680 10.166 -17.635 1.00 69.12 175 ALA A C 1
ATOM 1442 O O . ALA A 1 175 ? 3.093 11.231 -18.090 1.00 69.12 175 ALA A O 1
ATOM 1443 N N . ILE A 1 176 ? 2.890 8.988 -18.228 1.00 71.56 176 ILE A N 1
ATOM 1444 C CA . ILE A 1 176 ? 3.552 8.805 -19.527 1.00 71.56 176 ILE A CA 1
ATOM 1445 C C . ILE A 1 176 ? 2.562 8.401 -20.630 1.00 71.56 176 ILE A C 1
ATOM 1447 O O . ILE A 1 176 ? 2.972 7.818 -21.629 1.00 71.56 176 ILE A O 1
ATOM 1451 N N . ASP A 1 177 ? 1.262 8.652 -20.418 1.00 69.69 177 ASP A N 1
ATOM 1452 C CA . ASP A 1 177 ? 0.159 8.216 -21.289 1.00 69.69 177 ASP A CA 1
ATOM 1453 C C . ASP A 1 177 ? 0.181 6.700 -21.592 1.00 69.69 177 ASP A C 1
ATOM 1455 O O . ASP A 1 177 ? -0.317 6.223 -22.611 1.00 69.69 177 ASP A O 1
ATOM 1459 N N . GLY A 1 178 ? 0.759 5.921 -20.676 1.00 75.75 178 GLY A N 1
ATOM 1460 C CA . GLY A 1 178 ? 0.826 4.472 -20.738 1.00 75.75 178 GLY A CA 1
ATOM 1461 C C . GLY A 1 178 ? -0.506 3.826 -20.369 1.00 75.75 178 GLY A C 1
ATOM 1462 O O . GLY A 1 178 ? -1.220 4.267 -19.464 1.00 75.75 178 GLY A O 1
ATOM 1463 N N . LEU A 1 179 ? -0.822 2.728 -21.052 1.00 84.94 179 LEU A N 1
ATOM 1464 C CA . LEU A 1 179 ? -2.007 1.925 -20.778 1.00 84.94 179 LEU A CA 1
ATOM 1465 C C . LEU A 1 179 ? -1.933 1.294 -19.381 1.00 84.94 179 LEU A C 1
ATOM 1467 O O . LEU A 1 179 ? -1.055 0.472 -19.114 1.00 84.94 179 LEU A O 1
ATOM 1471 N N . VAL A 1 180 ? -2.897 1.631 -18.524 1.00 91.06 180 VAL A N 1
ATOM 1472 C CA . VAL A 1 180 ? -3.077 0.995 -17.217 1.00 91.06 180 VAL A CA 1
ATOM 1473 C C . VAL A 1 180 ? -4.539 1.043 -16.759 1.00 91.06 180 VAL A C 1
ATOM 1475 O O . VAL A 1 180 ? -5.169 2.103 -16.746 1.00 91.06 180 VAL A O 1
ATOM 1478 N N . ASN A 1 181 ? -5.069 -0.100 -16.333 1.00 92.00 181 ASN A N 1
ATOM 1479 C CA . ASN A 1 181 ? -6.414 -0.239 -15.779 1.00 92.00 181 ASN A CA 1
ATOM 1480 C C . ASN A 1 181 ? -6.376 -0.245 -14.248 1.00 92.00 181 ASN A C 1
ATOM 1482 O O . ASN A 1 181 ? -5.486 -0.827 -13.627 1.00 92.00 181 ASN A O 1
ATOM 1486 N N . THR A 1 182 ? -7.382 0.361 -13.632 1.00 93.00 182 THR A N 1
ATOM 1487 C CA . THR A 1 182 ? -7.642 0.247 -12.192 1.00 93.00 182 THR A CA 1
ATOM 1488 C C . THR A 1 182 ? -8.315 -1.078 -11.853 1.00 93.00 182 THR A C 1
ATOM 1490 O O . THR A 1 182 ? -8.970 -1.697 -12.689 1.00 93.00 182 THR A O 1
ATOM 1493 N N . ASP A 1 183 ? -8.263 -1.479 -10.586 1.00 94.56 183 ASP A N 1
ATOM 1494 C CA . ASP A 1 183 ? -8.993 -2.648 -10.088 1.00 94.56 183 ASP A CA 1
ATOM 1495 C C . ASP A 1 183 ? -10.498 -2.576 -10.371 1.00 94.56 183 ASP A C 1
ATOM 1497 O O . ASP A 1 183 ? -11.110 -3.589 -10.695 1.00 94.56 183 ASP A O 1
ATOM 1501 N N . ALA A 1 184 ? -11.103 -1.386 -10.290 1.00 92.00 184 ALA A N 1
ATOM 1502 C CA . ALA A 1 184 ? -12.519 -1.197 -10.605 1.00 92.00 184 ALA A CA 1
ATOM 1503 C C . ALA A 1 184 ? -12.837 -1.508 -12.078 1.00 92.00 184 ALA A C 1
ATOM 1505 O O . ALA A 1 184 ? -13.911 -2.031 -12.374 1.00 92.00 184 ALA A O 1
ATOM 1506 N N . GLU A 1 185 ? -11.907 -1.215 -12.989 1.00 95.00 185 GLU A N 1
ATOM 1507 C CA . GLU A 1 185 ? -12.014 -1.574 -14.404 1.00 95.00 185 GLU A CA 1
ATOM 1508 C C . GLU A 1 185 ? -11.780 -3.072 -14.609 1.00 95.00 185 GLU A C 1
ATOM 1510 O O . GLU A 1 185 ? -12.596 -3.726 -15.256 1.00 95.00 185 GLU A O 1
ATOM 1515 N N . LEU A 1 186 ? -10.749 -3.639 -13.976 1.00 96.75 186 LEU A N 1
ATOM 1516 C CA . LEU A 1 186 ? -10.443 -5.072 -14.047 1.00 96.75 186 LEU A CA 1
ATOM 1517 C C . LEU A 1 186 ? -11.605 -5.944 -13.545 1.00 96.75 186 LEU A C 1
ATOM 1519 O O . LEU A 1 186 ? -11.913 -6.964 -14.157 1.00 96.75 186 LEU A O 1
ATOM 1523 N N . TYR A 1 187 ? -12.334 -5.527 -12.504 1.00 97.50 187 TYR A N 1
ATOM 1524 C CA . TYR A 1 187 ? -13.512 -6.259 -12.010 1.00 97.50 187 TYR A CA 1
ATOM 1525 C C . TYR A 1 187 ? -14.666 -6.385 -13.026 1.00 97.50 187 TYR A C 1
ATOM 1527 O O . TYR A 1 187 ? -15.639 -7.086 -12.752 1.00 97.50 187 TYR A O 1
ATOM 1535 N N . GLN A 1 188 ? -14.591 -5.743 -14.197 1.00 96.00 188 GLN A N 1
ATOM 1536 C CA . GLN A 1 188 ? -15.529 -6.006 -15.293 1.00 96.00 188 GLN A CA 1
ATOM 1537 C C . GLN A 1 188 ? -15.316 -7.386 -15.937 1.00 96.00 188 GLN A C 1
ATOM 1539 O O . GLN A 1 188 ? -16.265 -7.946 -16.485 1.00 96.00 188 GLN A O 1
ATOM 1544 N N . THR A 1 189 ? -14.094 -7.929 -15.883 1.00 96.75 189 THR A N 1
ATOM 1545 C CA . THR A 1 189 ? -13.708 -9.193 -16.544 1.00 96.75 189 THR A CA 1
ATOM 1546 C C . THR A 1 189 ? -13.072 -10.210 -15.592 1.00 96.75 189 THR A C 1
ATOM 1548 O O . THR A 1 189 ? -13.037 -11.403 -15.909 1.00 96.75 189 THR A O 1
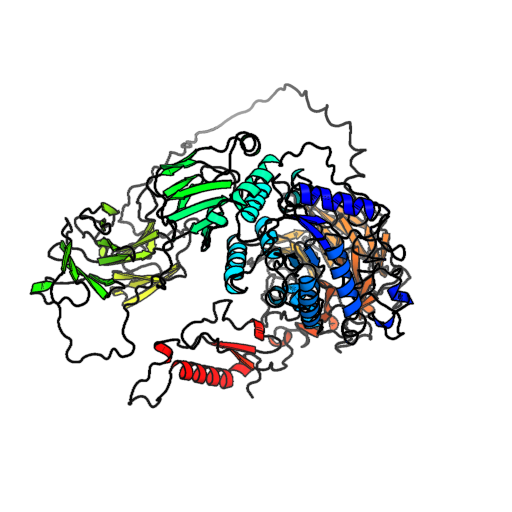ATOM 1551 N N . TYR A 1 190 ? -12.604 -9.768 -14.422 1.00 98.00 190 TYR A N 1
ATOM 1552 C CA . TYR A 1 190 ? -11.934 -10.589 -13.413 1.00 98.00 190 TYR A CA 1
ATOM 1553 C C . TYR A 1 190 ? -12.811 -10.873 -12.193 1.00 98.00 190 TYR A C 1
ATOM 1555 O O . TYR A 1 190 ? -13.569 -10.018 -11.734 1.00 98.00 190 TYR A O 1
ATOM 1563 N N . ASP A 1 191 ? -12.656 -12.074 -11.629 1.00 97.69 191 ASP A N 1
ATOM 1564 C CA . ASP A 1 191 ? -13.355 -12.488 -10.408 1.00 97.69 191 ASP A CA 1
ATOM 1565 C C . ASP A 1 191 ? -12.595 -12.027 -9.152 1.00 97.69 191 ASP A C 1
ATOM 1567 O O . ASP A 1 191 ? -13.202 -11.690 -8.130 1.00 97.69 191 ASP A O 1
ATOM 1571 N N . LEU A 1 192 ? -11.259 -12.003 -9.231 1.00 97.75 192 LEU A N 1
ATOM 1572 C CA . LEU A 1 192 ? -10.361 -11.602 -8.154 1.00 97.75 192 LEU A CA 1
ATOM 1573 C C . LEU A 1 192 ? -9.323 -10.590 -8.646 1.00 97.75 192 LEU A C 1
ATOM 1575 O O . LEU A 1 192 ? -8.804 -10.715 -9.751 1.00 97.75 192 LEU A O 1
ATOM 1579 N N . CYS A 1 193 ? -8.949 -9.665 -7.766 1.00 97.56 193 CYS A N 1
ATOM 1580 C CA . CYS A 1 193 ? -7.765 -8.821 -7.929 1.00 97.56 193 CYS A CA 1
ATOM 1581 C C . CYS A 1 193 ? -6.837 -8.990 -6.722 1.00 97.56 193 CYS A C 1
ATOM 1583 O O . CYS A 1 193 ? -7.279 -9.357 -5.622 1.00 97.56 193 CYS A O 1
ATOM 1585 N N . TYR A 1 194 ? -5.558 -8.691 -6.917 1.00 95.75 194 TYR A N 1
ATOM 1586 C CA . TYR A 1 194 ? -4.576 -8.597 -5.840 1.00 95.75 194 TYR A CA 1
ATOM 1587 C C . TYR A 1 194 ? -4.930 -7.490 -4.843 1.00 95.75 194 TYR A C 1
ATOM 1589 O O . TYR A 1 194 ? -5.734 -6.599 -5.112 1.00 95.75 194 TYR A O 1
ATOM 1597 N N . ASP A 1 195 ? -4.306 -7.547 -3.669 1.00 94.06 195 ASP A N 1
ATOM 1598 C CA . ASP A 1 195 ? -4.448 -6.554 -2.599 1.00 94.06 195 ASP A CA 1
ATOM 1599 C C . ASP A 1 195 ? -3.332 -5.488 -2.615 1.00 94.06 195 ASP A C 1
ATOM 1601 O O . ASP A 1 195 ? -3.051 -4.851 -1.597 1.00 94.06 195 ASP A O 1
ATOM 1605 N N . TYR A 1 196 ? -2.662 -5.294 -3.763 1.00 93.69 196 TYR A N 1
ATOM 1606 C CA . TYR A 1 196 ? -1.545 -4.347 -3.901 1.00 93.69 196 TYR A CA 1
ATOM 1607 C C . TYR A 1 196 ? -1.949 -2.877 -3.708 1.00 93.69 196 TYR A C 1
ATOM 1609 O O . TYR A 1 196 ? -1.105 -2.063 -3.330 1.00 93.69 196 TYR A O 1
ATOM 1617 N N . ASP A 1 197 ? -3.230 -2.535 -3.855 1.00 89.62 197 ASP A N 1
ATOM 1618 C CA . ASP A 1 197 ? -3.774 -1.210 -3.534 1.00 89.62 197 ASP A CA 1
ATOM 1619 C C . ASP A 1 197 ? -3.613 -0.835 -2.050 1.00 89.62 197 ASP A C 1
ATOM 1621 O O . ASP A 1 197 ? -3.483 0.347 -1.728 1.00 89.62 197 ASP A O 1
ATOM 1625 N N . VAL A 1 198 ? -3.564 -1.821 -1.144 1.00 92.69 198 VAL A N 1
ATOM 1626 C CA . VAL A 1 198 ? -3.361 -1.599 0.304 1.00 92.69 198 VAL A CA 1
ATOM 1627 C C . VAL A 1 198 ? -2.085 -2.231 0.858 1.00 92.69 198 VAL A C 1
ATOM 1629 O O . VAL A 1 198 ? -1.719 -1.957 2.002 1.00 92.69 198 VAL A O 1
ATOM 1632 N N . TYR A 1 199 ? -1.374 -3.039 0.068 1.00 91.25 199 TYR A N 1
ATOM 1633 C CA . TYR A 1 199 ? -0.189 -3.779 0.509 1.00 91.25 199 TYR A CA 1
ATOM 1634 C C . TYR A 1 199 ? 0.953 -2.878 1.009 1.00 91.25 199 TYR A C 1
ATOM 1636 O O . TYR A 1 199 ? 1.557 -3.158 2.044 1.00 91.25 199 TYR A O 1
ATOM 1644 N N . VAL A 1 200 ? 1.222 -1.752 0.338 1.00 85.62 200 VAL A N 1
ATOM 1645 C CA . VAL A 1 200 ? 2.259 -0.797 0.780 1.00 85.62 200 VAL A CA 1
ATOM 1646 C C . VAL A 1 200 ? 1.921 -0.226 2.162 1.00 85.62 200 VAL A C 1
ATOM 1648 O O . VAL A 1 200 ? 2.782 -0.156 3.041 1.00 85.62 200 VAL A O 1
ATOM 1651 N N . ALA A 1 201 ? 0.649 0.116 2.389 1.00 85.12 201 ALA A N 1
ATOM 1652 C CA . ALA A 1 201 ? 0.172 0.588 3.685 1.00 85.12 201 ALA A CA 1
ATOM 1653 C C . ALA A 1 201 ? 0.200 -0.522 4.746 1.00 85.12 201 ALA A C 1
ATOM 1655 O O . ALA A 1 201 ? 0.561 -0.257 5.892 1.00 85.12 201 ALA A O 1
ATOM 1656 N N . TRP A 1 202 ? -0.122 -1.765 4.373 1.00 94.81 202 TRP A N 1
ATOM 1657 C CA . TRP A 1 202 ? 0.031 -2.928 5.248 1.00 94.81 202 TRP A CA 1
ATOM 1658 C C . TRP A 1 202 ? 1.484 -3.081 5.705 1.00 94.81 202 TRP A C 1
ATOM 1660 O O . TRP A 1 202 ? 1.742 -3.101 6.908 1.00 94.81 202 TRP A O 1
ATOM 1670 N N . ARG A 1 203 ? 2.445 -3.096 4.772 1.00 91.50 203 ARG A N 1
ATOM 1671 C CA . ARG A 1 203 ? 3.879 -3.223 5.079 1.00 91.50 203 ARG A CA 1
ATOM 1672 C C . ARG A 1 203 ? 4.353 -2.091 5.993 1.00 91.50 203 ARG A C 1
ATOM 1674 O O . ARG A 1 203 ? 5.009 -2.354 7.001 1.00 91.50 203 ARG A O 1
ATOM 1681 N N . ALA A 1 204 ? 3.954 -0.853 5.699 1.00 82.75 204 ALA A N 1
ATOM 1682 C CA . ALA A 1 204 ? 4.260 0.308 6.532 1.00 82.75 204 ALA A CA 1
ATOM 1683 C C . ALA A 1 204 ? 3.667 0.185 7.950 1.00 82.75 204 ALA A C 1
ATOM 1685 O O . ALA A 1 204 ? 4.346 0.504 8.927 1.00 82.75 204 ALA A O 1
ATOM 1686 N N . ALA A 1 205 ? 2.438 -0.322 8.092 1.00 85.94 205 ALA A N 1
ATOM 1687 C CA . ALA A 1 205 ? 1.809 -0.552 9.393 1.00 85.94 205 ALA A CA 1
ATOM 1688 C C . ALA A 1 205 ? 2.499 -1.682 10.178 1.00 85.94 205 ALA A C 1
ATOM 1690 O O . ALA A 1 205 ? 2.750 -1.538 11.375 1.00 85.94 205 ALA A O 1
ATOM 1691 N N . VAL A 1 206 ? 2.872 -2.782 9.514 1.00 90.69 206 VAL A N 1
ATOM 1692 C CA . VAL A 1 206 ? 3.640 -3.885 10.120 1.00 90.69 206 VAL A CA 1
ATOM 1693 C C . VAL A 1 206 ? 4.980 -3.371 10.654 1.00 90.69 206 VAL A C 1
ATOM 1695 O O . VAL A 1 206 ? 5.377 -3.724 11.767 1.00 90.69 206 VAL A O 1
ATOM 1698 N N . GLN A 1 207 ? 5.660 -2.511 9.898 1.00 86.25 207 GLN A N 1
ATOM 1699 C CA . GLN A 1 207 ? 6.963 -1.945 10.260 1.00 86.25 207 GLN A CA 1
ATOM 1700 C C . GLN A 1 207 ? 6.879 -0.771 11.253 1.00 86.25 207 GLN A C 1
ATOM 1702 O O . GLN A 1 207 ? 7.913 -0.346 11.767 1.00 86.25 207 GLN A O 1
ATOM 1707 N N . GLY A 1 208 ? 5.672 -0.279 11.554 1.00 80.62 208 GLY A N 1
ATOM 1708 C CA . GLY A 1 208 ? 5.439 0.844 12.468 1.00 80.62 208 GLY A CA 1
ATOM 1709 C C . GLY A 1 208 ? 5.672 2.229 11.854 1.00 80.62 208 GLY A C 1
ATOM 1710 O O . GLY A 1 208 ? 5.732 3.207 12.590 1.00 80.62 208 GLY A O 1
ATOM 1711 N N . ALA A 1 209 ? 5.800 2.328 10.528 1.00 69.44 209 ALA A N 1
ATOM 1712 C CA . ALA A 1 209 ? 5.973 3.596 9.816 1.00 69.44 209 ALA A CA 1
ATOM 1713 C C . ALA A 1 209 ? 4.672 4.416 9.735 1.00 69.44 209 ALA A C 1
ATOM 1715 O O . ALA A 1 209 ? 4.717 5.641 9.650 1.00 69.44 209 ALA A O 1
ATOM 1716 N N . ILE A 1 210 ? 3.509 3.755 9.786 1.00 75.12 210 ILE A N 1
ATOM 1717 C CA . ILE A 1 210 ? 2.196 4.403 9.904 1.00 75.12 210 ILE A CA 1
ATOM 1718 C C . ILE A 1 210 ? 1.359 3.737 11.006 1.00 75.12 210 ILE A C 1
ATOM 1720 O O . ILE A 1 210 ? 1.559 2.553 11.294 1.00 75.12 210 ILE A O 1
ATOM 1724 N N . PRO A 1 211 ? 0.376 4.441 11.598 1.00 76.69 211 PRO A N 1
ATOM 1725 C CA . PRO A 1 211 ? -0.564 3.824 12.528 1.00 76.69 211 PRO A CA 1
ATOM 1726 C C . PRO A 1 211 ? -1.372 2.696 11.869 1.00 76.69 211 PRO A C 1
ATOM 1728 O O . PRO A 1 211 ? -1.850 2.849 10.744 1.00 76.69 211 PRO A O 1
ATOM 1731 N N . ILE A 1 212 ? -1.633 1.607 12.605 1.00 83.00 212 ILE A N 1
ATOM 1732 C CA . ILE A 1 212 ? -2.457 0.470 12.138 1.00 83.00 212 ILE A CA 1
ATOM 1733 C C . ILE A 1 212 ? -3.826 0.940 11.623 1.00 83.00 212 ILE A C 1
ATOM 1735 O O . ILE A 1 212 ? -4.303 0.453 10.599 1.00 83.00 212 ILE A O 1
ATOM 1739 N N . LYS A 1 213 ? -4.437 1.933 12.286 1.00 81.31 213 LYS A N 1
ATOM 1740 C CA . LYS A 1 213 ? -5.717 2.528 11.873 1.00 81.31 213 LYS A CA 1
ATOM 1741 C C . LYS A 1 213 ? -5.702 2.994 10.414 1.00 81.31 213 LYS A C 1
ATOM 1743 O O . LYS A 1 213 ? -6.682 2.775 9.712 1.00 81.31 213 LYS A O 1
ATOM 1748 N N . SER A 1 214 ? -4.605 3.594 9.952 1.00 77.38 214 SER A N 1
ATOM 1749 C CA . SER A 1 214 ? -4.494 4.108 8.584 1.00 77.38 214 SER A CA 1
ATOM 1750 C C . SER A 1 214 ? -4.629 2.992 7.548 1.00 77.38 214 SER A C 1
ATOM 1752 O O . SER A 1 214 ? -5.357 3.145 6.573 1.00 77.38 214 SER A O 1
ATOM 1754 N N . TYR A 1 215 ? -4.002 1.838 7.793 1.00 86.88 215 TYR A N 1
ATOM 1755 C CA . TYR A 1 215 ? -4.172 0.653 6.951 1.00 86.88 215 TYR A CA 1
ATOM 1756 C C . TYR A 1 215 ? -5.612 0.111 7.007 1.00 86.88 215 TYR A C 1
ATOM 1758 O O . TYR A 1 215 ? -6.202 -0.180 5.967 1.00 86.88 215 TYR A O 1
ATOM 1766 N N . LEU A 1 216 ? -6.216 0.024 8.198 1.00 87.31 216 LEU A N 1
ATOM 1767 C CA . LEU A 1 216 ? -7.582 -0.497 8.342 1.00 87.31 216 LEU A CA 1
ATOM 1768 C C . LEU A 1 216 ? -8.639 0.366 7.639 1.00 87.31 216 LEU A C 1
ATOM 1770 O O . LEU A 1 216 ? -9.602 -0.182 7.102 1.00 87.31 216 LEU A O 1
ATOM 1774 N N . GLU A 1 217 ? -8.472 1.691 7.605 1.00 81.75 217 GLU A N 1
ATOM 1775 C CA . GLU A 1 217 ? -9.381 2.570 6.856 1.00 81.75 217 GLU A CA 1
ATOM 1776 C C . GLU A 1 217 ? -9.275 2.344 5.340 1.00 81.75 217 GLU A C 1
ATOM 1778 O O . GLU A 1 217 ? -10.295 2.368 4.654 1.00 81.75 217 GLU A O 1
ATOM 1783 N N . LEU A 1 218 ? -8.085 2.029 4.813 1.00 82.00 218 LEU A N 1
ATOM 1784 C CA . LEU A 1 218 ? -7.931 1.653 3.402 1.00 82.00 218 LEU A CA 1
ATOM 1785 C C . LEU A 1 218 ? -8.604 0.309 3.097 1.00 82.00 218 LEU A C 1
ATOM 1787 O O . LEU A 1 218 ? -9.344 0.200 2.121 1.00 82.00 218 LEU A O 1
ATOM 1791 N N . VAL A 1 219 ? -8.447 -0.690 3.972 1.00 91.00 219 VAL A N 1
ATOM 1792 C CA . VAL A 1 219 ? -9.175 -1.971 3.861 1.00 91.00 219 VAL A CA 1
ATOM 1793 C C . VAL A 1 219 ? -10.690 -1.742 3.887 1.00 91.00 219 VAL A C 1
ATOM 1795 O O . VAL A 1 219 ? -11.438 -2.366 3.131 1.00 91.00 219 VAL A O 1
ATOM 1798 N N . ARG A 1 220 ? -11.168 -0.821 4.733 1.00 85.25 220 ARG A N 1
ATOM 1799 C CA . ARG A 1 220 ? -12.586 -0.446 4.789 1.00 85.25 220 ARG A CA 1
ATOM 1800 C C . ARG A 1 220 ? -13.040 0.240 3.499 1.00 85.25 220 ARG A C 1
ATOM 1802 O O . ARG A 1 220 ? -14.126 -0.078 3.010 1.00 85.25 220 ARG A O 1
ATOM 1809 N N . LEU A 1 221 ? -12.222 1.130 2.938 1.00 85.62 221 LEU A N 1
ATOM 1810 C CA . LEU A 1 221 ? -12.507 1.864 1.704 1.00 85.62 221 LEU A CA 1
ATOM 1811 C C . LEU A 1 221 ? -12.741 0.927 0.510 1.00 85.62 221 LEU A C 1
ATOM 1813 O O . LEU A 1 221 ? -13.659 1.170 -0.273 1.00 85.62 221 LEU A O 1
ATOM 1817 N N . GLN A 1 222 ? -12.017 -0.195 0.423 1.00 90.56 222 GLN A N 1
ATOM 1818 C CA . GLN A 1 222 ? -12.240 -1.218 -0.613 1.00 90.56 222 GLN A CA 1
ATOM 1819 C C . GLN A 1 222 ? -13.705 -1.686 -0.689 1.00 90.56 222 GLN A C 1
ATOM 1821 O O . GLN A 1 222 ? -14.193 -2.037 -1.759 1.00 90.56 222 GLN A O 1
ATOM 1826 N N . SER A 1 223 ? -14.443 -1.653 0.430 1.00 85.12 223 SER A N 1
ATOM 1827 C CA . SER A 1 223 ? -15.853 -2.064 0.468 1.00 85.12 223 SER A CA 1
ATOM 1828 C C . SER A 1 223 ? -16.820 -1.106 -0.229 1.00 85.12 223 SER A C 1
ATOM 1830 O O . SER A 1 223 ? -17.976 -1.480 -0.429 1.00 85.12 223 SER A O 1
ATOM 1832 N N . VAL A 1 224 ? -16.377 0.110 -0.561 1.00 82.88 224 VAL A N 1
ATOM 1833 C CA . VAL A 1 224 ? -17.218 1.146 -1.180 1.00 82.88 224 VAL A CA 1
ATOM 1834 C C . VAL A 1 224 ? -16.711 1.621 -2.540 1.00 82.88 224 VAL A C 1
ATOM 1836 O O . VAL A 1 224 ? -17.498 2.189 -3.290 1.00 82.88 224 VAL A O 1
ATOM 1839 N N . ILE A 1 225 ? -15.439 1.384 -2.875 1.00 85.44 225 ILE A N 1
ATOM 1840 C CA . ILE A 1 225 ? -14.867 1.770 -4.179 1.00 85.44 225 ILE A CA 1
ATOM 1841 C C . ILE A 1 225 ? -14.972 0.665 -5.238 1.00 85.44 225 ILE A C 1
ATOM 1843 O O . ILE A 1 225 ? -14.881 0.958 -6.426 1.00 85.44 225 ILE A O 1
ATOM 1847 N N . TYR A 1 226 ? -15.191 -0.589 -4.828 1.00 92.69 226 TYR A N 1
ATOM 1848 C CA . TYR A 1 226 ? -15.321 -1.727 -5.740 1.00 92.69 226 TYR A CA 1
ATOM 1849 C C . TYR A 1 226 ? -16.767 -2.242 -5.831 1.00 92.69 226 TYR A C 1
ATOM 1851 O O . TYR A 1 226 ? -17.552 -2.060 -4.893 1.00 92.69 226 TYR A O 1
ATOM 1859 N N . PRO A 1 227 ? -17.145 -2.913 -6.939 1.00 90.50 227 PRO A N 1
ATOM 1860 C CA . PRO A 1 227 ? -18.487 -3.468 -7.115 1.00 90.50 227 PRO A CA 1
ATOM 1861 C C . PRO A 1 227 ? -18.882 -4.417 -5.979 1.00 90.50 227 PRO A C 1
ATOM 1863 O O . PRO A 1 227 ? -18.044 -5.126 -5.440 1.00 90.50 227 PRO A O 1
ATOM 1866 N N . LYS A 1 228 ? -20.176 -4.517 -5.645 1.00 86.88 228 LYS A N 1
ATOM 1867 C CA . LYS A 1 228 ? -20.688 -5.301 -4.494 1.00 86.88 228 LYS A CA 1
ATOM 1868 C C . LYS A 1 228 ? -20.090 -6.715 -4.346 1.00 86.88 228 LYS A C 1
ATOM 1870 O O . LYS A 1 228 ? -19.899 -7.172 -3.218 1.00 86.88 228 LYS A O 1
ATOM 1875 N N . GLY A 1 229 ? -19.848 -7.399 -5.465 1.00 87.81 229 GLY A N 1
ATOM 1876 C CA . GLY A 1 229 ? -19.328 -8.768 -5.528 1.00 87.81 229 GLY A CA 1
ATOM 1877 C C . GLY A 1 229 ? -17.803 -8.900 -5.544 1.00 87.81 229 GLY A C 1
ATOM 1878 O O . GLY A 1 229 ? -17.331 -10.016 -5.715 1.00 87.81 229 GLY A O 1
ATOM 1879 N N . PHE A 1 230 ? -17.045 -7.810 -5.385 1.00 95.00 230 PHE A N 1
ATOM 1880 C CA . PHE A 1 230 ? -15.587 -7.841 -5.496 1.00 95.00 230 PHE A CA 1
ATOM 1881 C C . PHE A 1 230 ? -14.942 -8.837 -4.525 1.00 95.00 230 PHE A C 1
ATOM 1883 O O . PHE A 1 230 ? -15.354 -8.969 -3.362 1.00 95.00 230 PHE A O 1
ATOM 1890 N N . VAL A 1 231 ? -13.870 -9.476 -4.990 1.00 96.38 231 VAL A N 1
ATOM 1891 C CA . VAL A 1 231 ? -13.018 -10.340 -4.176 1.00 96.38 231 VAL A CA 1
ATOM 1892 C C . VAL A 1 231 ? -11.577 -9.859 -4.293 1.00 96.38 231 VAL A C 1
ATOM 1894 O O . VAL A 1 231 ? -11.018 -9.758 -5.383 1.00 96.38 231 VAL A O 1
ATOM 1897 N N . LYS A 1 232 ? -10.972 -9.546 -3.147 1.00 97.06 232 LYS A N 1
ATOM 1898 C CA . LYS A 1 232 ? -9.534 -9.289 -3.025 1.00 97.06 232 LYS A CA 1
ATOM 1899 C C . LYS A 1 232 ? -8.825 -10.562 -2.598 1.00 97.06 232 LYS A C 1
ATOM 1901 O O . LYS A 1 232 ? -9.322 -11.253 -1.705 1.00 97.06 232 LYS A O 1
ATOM 1906 N N . MET A 1 233 ? -7.691 -10.881 -3.205 1.00 97.31 233 MET A N 1
ATOM 1907 C CA . MET A 1 233 ? -6.821 -11.950 -2.721 1.00 97.31 233 MET A CA 1
ATOM 1908 C C . MET A 1 233 ? -5.964 -11.414 -1.573 1.00 97.31 233 MET A C 1
ATOM 1910 O O . MET A 1 233 ? -5.027 -10.664 -1.803 1.00 97.31 233 MET A O 1
ATOM 1914 N N . ARG A 1 234 ? -6.299 -11.780 -0.336 1.00 96.38 234 ARG A N 1
ATOM 1915 C CA . ARG A 1 234 ? -5.571 -11.404 0.879 1.00 96.38 234 ARG A CA 1
ATOM 1916 C C . ARG A 1 234 ? -4.342 -12.282 1.036 1.00 96.38 234 ARG A C 1
ATOM 1918 O O . ARG A 1 234 ? -4.454 -13.509 1.026 1.00 96.38 234 ARG A O 1
ATOM 1925 N N . PHE A 1 235 ? -3.198 -11.649 1.236 1.00 96.75 235 PHE A N 1
ATOM 1926 C CA . PHE A 1 235 ? -1.923 -12.318 1.445 1.00 96.75 235 PHE A CA 1
ATOM 1927 C C . PHE A 1 235 ? -1.035 -11.491 2.372 1.00 96.75 235 PHE A C 1
ATOM 1929 O O . PHE A 1 235 ? -1.248 -10.295 2.561 1.00 96.75 235 PHE A O 1
ATOM 1936 N N . VAL A 1 236 ? -0.041 -12.150 2.959 1.00 96.38 236 VAL A N 1
ATOM 1937 C CA . VAL A 1 236 ? 1.048 -11.504 3.714 1.00 96.38 236 VAL A CA 1
ATOM 1938 C C . VAL A 1 236 ? 2.400 -11.641 3.009 1.00 96.38 236 VAL A C 1
ATOM 1940 O O . VAL A 1 236 ? 3.353 -10.972 3.385 1.00 96.38 236 VAL A O 1
ATOM 1943 N N . GLU A 1 237 ? 2.469 -12.502 1.995 1.00 95.38 237 GLU A N 1
ATOM 1944 C CA . GLU A 1 237 ? 3.617 -12.753 1.127 1.00 95.38 237 GLU A CA 1
ATOM 1945 C C . GLU A 1 237 ? 3.135 -13.441 -0.166 1.00 95.38 237 GLU A C 1
ATOM 1947 O O . GLU A 1 237 ? 2.033 -13.998 -0.201 1.00 95.38 237 GLU A O 1
ATOM 1952 N N . ASN A 1 238 ? 3.944 -13.392 -1.222 1.00 95.00 238 ASN A N 1
ATOM 1953 C CA . ASN A 1 238 ? 3.765 -14.129 -2.478 1.00 95.00 238 ASN A CA 1
ATOM 1954 C C . ASN A 1 238 ? 5.151 -14.320 -3.141 1.00 95.00 238 ASN A C 1
ATOM 1956 O O . ASN A 1 238 ? 6.164 -14.209 -2.451 1.00 95.00 238 ASN A O 1
ATOM 1960 N N . HIS A 1 239 ? 5.217 -14.623 -4.440 1.00 93.12 239 HIS A N 1
ATOM 1961 C CA . HIS A 1 239 ? 6.489 -14.834 -5.141 1.00 93.12 239 HIS A CA 1
ATOM 1962 C C . HIS A 1 239 ? 7.301 -13.544 -5.384 1.00 93.12 239 HIS A C 1
ATOM 1964 O O . HIS A 1 239 ? 8.525 -13.621 -5.449 1.00 93.12 239 HIS A O 1
ATOM 1970 N N . ASP A 1 240 ? 6.655 -12.375 -5.461 1.00 91.06 240 ASP A N 1
ATOM 1971 C CA . ASP A 1 240 ? 7.306 -11.067 -5.673 1.00 91.06 240 ASP A CA 1
ATOM 1972 C C . ASP A 1 240 ? 7.670 -10.346 -4.375 1.00 91.06 240 ASP A C 1
ATOM 1974 O O . ASP A 1 240 ? 8.396 -9.350 -4.376 1.00 91.06 240 ASP A O 1
ATOM 1978 N N . GLN A 1 241 ? 7.092 -10.787 -3.261 1.00 92.75 241 GLN A N 1
ATOM 1979 C CA . GLN A 1 241 ? 7.140 -10.073 -1.996 1.00 92.75 241 GLN A CA 1
ATOM 1980 C C . GLN A 1 241 ? 7.969 -10.807 -0.945 1.00 92.75 241 GLN A C 1
ATOM 1982 O O . GLN A 1 241 ? 8.015 -12.034 -0.890 1.00 92.75 241 GLN A O 1
ATOM 1987 N N . ASP A 1 242 ? 8.584 -10.027 -0.052 1.00 92.81 242 ASP A N 1
ATOM 1988 C CA . ASP A 1 242 ? 9.300 -10.551 1.109 1.00 92.81 242 ASP A CA 1
ATOM 1989 C C . ASP A 1 242 ? 8.429 -11.503 1.941 1.00 92.81 242 ASP A C 1
ATOM 1991 O O . ASP A 1 242 ? 7.245 -11.249 2.174 1.00 92.81 242 ASP A O 1
ATOM 1995 N N . ARG A 1 243 ? 9.050 -12.556 2.487 1.00 93.12 243 ARG A N 1
ATOM 1996 C CA . ARG A 1 243 ? 8.398 -13.453 3.451 1.00 93.12 243 ARG A CA 1
ATOM 1997 C C . ARG A 1 243 ? 7.901 -12.665 4.670 1.00 93.12 243 ARG A C 1
ATOM 1999 O O . ARG A 1 243 ? 8.636 -11.851 5.233 1.00 93.12 243 ARG A O 1
ATOM 2006 N N . VAL A 1 244 ? 6.703 -12.957 5.167 1.00 94.06 244 VAL A N 1
ATOM 2007 C CA . VAL A 1 244 ? 6.077 -12.304 6.328 1.00 94.06 244 VAL A CA 1
ATOM 2008 C C . VAL A 1 244 ? 6.950 -12.403 7.576 1.00 94.06 244 VAL A C 1
ATOM 2010 O O . VAL A 1 244 ? 7.022 -11.453 8.360 1.00 94.06 244 VAL A O 1
ATOM 2013 N N . ALA A 1 245 ? 7.663 -13.522 7.739 1.00 89.00 245 ALA A N 1
ATOM 2014 C CA . ALA A 1 245 ? 8.623 -13.712 8.818 1.00 89.00 245 ALA A CA 1
ATOM 2015 C C . ALA A 1 245 ? 9.732 -12.646 8.771 1.00 89.00 245 ALA A C 1
ATOM 2017 O O . ALA A 1 245 ? 10.061 -12.056 9.801 1.00 89.00 245 ALA A O 1
ATOM 2018 N N . TYR A 1 246 ? 10.233 -12.323 7.575 1.00 89.81 246 TYR A N 1
ATOM 2019 C CA . TYR A 1 246 ? 11.212 -11.259 7.363 1.00 89.81 246 TYR A CA 1
ATOM 2020 C C . TYR A 1 246 ? 10.606 -9.867 7.581 1.00 89.81 246 TYR A C 1
ATOM 2022 O O . TYR A 1 246 ? 11.157 -9.074 8.348 1.00 89.81 246 TYR A O 1
ATOM 2030 N N . VAL A 1 247 ? 9.436 -9.580 6.993 1.00 91.25 247 VAL A N 1
ATOM 2031 C CA . VAL A 1 247 ? 8.755 -8.273 7.134 1.00 91.25 247 VAL A CA 1
ATOM 2032 C C . VAL A 1 247 ? 8.461 -7.949 8.605 1.00 91.25 247 VAL A C 1
ATOM 2034 O O . VAL A 1 247 ? 8.617 -6.807 9.043 1.00 91.25 247 VAL A O 1
ATOM 2037 N N . CYS A 1 248 ? 8.109 -8.962 9.400 1.00 90.94 248 CYS A N 1
ATOM 2038 C CA . CYS A 1 248 ? 7.879 -8.841 10.840 1.00 90.94 248 CYS A CA 1
ATOM 2039 C C . CYS A 1 248 ? 9.170 -8.859 11.681 1.00 90.94 248 CYS A C 1
ATOM 2041 O O . CYS A 1 248 ? 9.090 -9.022 12.901 1.00 90.94 248 CYS A O 1
ATOM 2043 N N . ARG A 1 249 ? 10.353 -8.693 11.069 1.00 86.56 249 ARG A N 1
ATOM 2044 C CA . ARG A 1 249 ? 11.675 -8.717 11.728 1.00 86.56 249 ARG A CA 1
ATOM 2045 C C . ARG A 1 249 ? 11.906 -9.988 12.556 1.00 86.56 249 ARG A C 1
ATOM 2047 O O . ARG A 1 249 ? 12.441 -9.929 13.660 1.00 86.56 249 ARG A O 1
ATOM 2054 N N . ASN A 1 250 ? 11.463 -11.131 12.037 1.00 80.25 250 ASN A N 1
ATOM 2055 C CA . ASN A 1 250 ? 11.478 -12.439 12.698 1.00 80.25 250 ASN A CA 1
ATOM 2056 C C . ASN A 1 250 ? 10.697 -12.496 14.028 1.00 80.25 250 ASN A C 1
ATOM 2058 O O . ASN A 1 250 ? 10.892 -13.414 14.826 1.00 80.25 250 ASN A O 1
ATOM 2062 N N . ASN A 1 251 ? 9.773 -11.558 14.274 1.00 90.31 251 ASN A N 1
ATOM 2063 C CA . ASN A 1 251 ? 8.790 -11.703 15.343 1.00 90.31 251 ASN A CA 1
ATOM 2064 C C . ASN A 1 251 ? 7.685 -12.666 14.884 1.00 90.31 251 ASN A C 1
ATOM 2066 O O . ASN A 1 251 ? 6.737 -12.278 14.197 1.00 90.31 251 ASN A O 1
ATOM 2070 N N . ARG A 1 252 ? 7.822 -13.931 15.291 1.00 89.44 252 ARG A N 1
ATOM 2071 C CA . ARG A 1 252 ? 6.895 -15.018 14.953 1.00 89.44 252 ARG A CA 1
ATOM 2072 C C . ARG A 1 252 ? 5.448 -14.698 15.328 1.00 89.44 252 ARG A C 1
ATOM 2074 O O . ARG A 1 252 ? 4.575 -14.807 14.479 1.00 89.44 252 ARG A O 1
ATOM 2081 N N . PHE A 1 253 ? 5.174 -14.257 16.557 1.00 90.62 253 PHE A N 1
ATOM 2082 C CA . PHE A 1 253 ? 3.800 -13.979 17.002 1.00 90.62 253 PHE A CA 1
ATOM 2083 C C . PHE A 1 253 ? 3.150 -12.848 16.206 1.00 90.62 253 PHE A C 1
ATOM 2085 O O . PHE A 1 253 ? 1.987 -12.960 15.820 1.00 90.62 253 PHE A O 1
ATOM 2092 N N . LYS A 1 254 ? 3.926 -11.814 15.862 1.00 93.00 254 LYS A N 1
ATOM 2093 C CA . LYS A 1 254 ? 3.479 -10.744 14.963 1.00 93.00 254 LYS A CA 1
ATOM 2094 C C . LYS A 1 254 ? 3.110 -11.279 13.579 1.00 93.00 254 LYS A C 1
ATOM 2096 O O . LYS A 1 254 ? 2.042 -10.951 13.065 1.00 93.00 254 LYS A O 1
ATOM 2101 N N . ALA A 1 255 ? 3.972 -12.110 12.991 1.00 94.00 255 ALA A N 1
ATOM 2102 C CA . ALA A 1 255 ? 3.745 -12.710 11.678 1.00 94.00 255 ALA A CA 1
ATOM 2103 C C . ALA A 1 255 ? 2.493 -13.603 11.663 1.00 94.00 255 ALA A C 1
ATOM 2105 O O . ALA A 1 255 ? 1.657 -13.493 10.761 1.00 94.00 255 ALA A O 1
ATOM 2106 N N . LEU A 1 256 ? 2.314 -14.428 12.698 1.00 94.06 256 LEU A N 1
ATOM 2107 C CA . LEU A 1 256 ? 1.130 -15.270 12.859 1.00 94.06 256 LEU A CA 1
ATOM 2108 C C . LEU A 1 256 ? -0.143 -14.428 13.048 1.00 94.06 256 LEU A C 1
ATOM 2110 O O . LEU A 1 256 ? -1.155 -14.722 12.416 1.00 94.06 256 LEU A O 1
ATOM 2114 N N . ALA A 1 257 ? -0.096 -13.346 13.833 1.00 94.94 257 ALA A N 1
ATOM 2115 C CA . ALA A 1 257 ? -1.249 -12.468 14.050 1.00 94.94 257 ALA A CA 1
ATOM 2116 C C . ALA A 1 257 ? -1.685 -11.761 12.754 1.00 94.94 257 ALA A C 1
ATOM 2118 O O . ALA A 1 257 ? -2.877 -11.717 12.443 1.00 94.94 257 ALA A O 1
ATOM 2119 N N . TRP A 1 258 ? -0.730 -11.264 11.957 1.00 97.19 258 TRP A N 1
ATOM 2120 C CA . TRP A 1 258 ? -1.013 -10.672 10.642 1.00 97.19 258 TRP A CA 1
ATOM 2121 C C . TRP A 1 258 ? -1.549 -11.689 9.633 1.00 97.19 258 TRP A C 1
ATOM 2123 O O . TRP A 1 258 ? -2.446 -11.360 8.851 1.00 97.19 258 TRP A O 1
ATOM 2133 N N . THR A 1 259 ? -1.030 -12.918 9.664 1.00 96.81 259 THR A N 1
ATOM 2134 C CA . THR A 1 259 ? -1.517 -14.018 8.821 1.00 96.81 259 THR A CA 1
ATOM 2135 C C . THR A 1 259 ? -2.955 -14.384 9.190 1.00 96.81 259 THR A C 1
ATOM 2137 O O . THR A 1 259 ? -3.816 -14.467 8.314 1.00 96.81 259 THR A O 1
ATOM 2140 N N . ALA A 1 260 ? -3.247 -14.514 10.487 1.00 96.50 260 ALA A N 1
ATOM 2141 C CA . ALA A 1 260 ? -4.585 -14.811 10.986 1.00 96.50 260 ALA A CA 1
ATOM 2142 C C . ALA A 1 260 ? -5.594 -13.704 10.641 1.00 96.50 260 ALA A C 1
ATOM 2144 O O . ALA A 1 260 ? -6.704 -14.004 10.195 1.00 96.50 260 ALA A O 1
ATOM 2145 N N . PHE A 1 261 ? -5.200 -12.430 10.768 1.00 97.56 261 PHE A N 1
ATOM 2146 C CA . PHE A 1 261 ? -6.045 -11.303 10.372 1.00 97.56 261 PHE A CA 1
ATOM 2147 C C . PHE A 1 261 ? -6.369 -11.335 8.872 1.00 97.56 261 PHE A C 1
ATOM 2149 O O . PHE A 1 261 ? -7.537 -11.228 8.498 1.00 97.56 261 PHE A O 1
ATOM 2156 N N . ASN A 1 262 ? -5.367 -11.533 8.007 1.00 96.56 262 ASN A N 1
ATOM 2157 C CA . ASN A 1 262 ? -5.580 -11.600 6.557 1.00 96.56 262 ASN A CA 1
ATOM 2158 C C . ASN A 1 262 ? -6.460 -12.787 6.142 1.00 96.56 262 ASN A C 1
ATOM 2160 O O . ASN A 1 262 ? -7.329 -12.627 5.282 1.00 96.56 262 ASN A O 1
ATOM 2164 N N . ALA A 1 263 ? -6.310 -13.943 6.797 1.00 96.56 263 ALA A N 1
ATOM 2165 C CA . ALA A 1 263 ? -7.197 -15.082 6.584 1.00 96.56 263 ALA A CA 1
ATOM 2166 C C . ALA A 1 263 ? -8.653 -14.756 6.966 1.00 96.56 263 ALA A C 1
ATOM 2168 O O . ALA A 1 263 ? -9.570 -15.039 6.190 1.00 96.56 263 ALA A O 1
ATOM 2169 N N . PHE A 1 264 ? -8.870 -14.105 8.115 1.00 97.50 264 PHE A N 1
ATOM 2170 C CA . PHE A 1 264 ? -10.200 -13.731 8.613 1.00 97.50 264 PHE A CA 1
ATOM 2171 C C . PHE A 1 264 ? -10.861 -12.583 7.825 1.00 97.50 264 PHE A C 1
ATOM 2173 O O . PHE A 1 264 ? -12.088 -12.470 7.807 1.00 97.50 264 PHE A O 1
ATOM 2180 N N . ASN A 1 265 ? -10.073 -11.735 7.162 1.00 95.69 265 ASN A N 1
ATOM 2181 C CA . ASN A 1 265 ? -10.549 -10.562 6.425 1.00 95.69 265 ASN A CA 1
ATOM 2182 C C . ASN A 1 265 ? -11.430 -10.931 5.202 1.00 95.69 265 ASN A C 1
ATOM 2184 O O . ASN A 1 265 ? -11.452 -12.071 4.731 1.00 95.69 265 ASN A O 1
ATOM 2188 N N . LYS A 1 266 ? -12.187 -9.973 4.651 1.00 94.06 266 LYS A N 1
ATOM 2189 C CA . LYS A 1 266 ? -13.051 -10.171 3.471 1.00 94.06 266 LYS A CA 1
ATOM 2190 C C . LYS A 1 266 ? -12.201 -10.359 2.212 1.00 94.06 266 LYS A C 1
ATOM 2192 O O . LYS A 1 266 ? -11.462 -9.453 1.836 1.00 94.06 266 LYS A O 1
ATOM 2197 N N . GLY A 1 267 ? -12.354 -11.494 1.530 1.00 94.38 267 GLY A N 1
ATOM 2198 C CA . GLY A 1 267 ? -11.618 -11.817 0.302 1.00 94.38 267 GLY A CA 1
ATOM 2199 C C . GLY A 1 267 ? -11.273 -13.303 0.184 1.00 94.38 267 GLY A C 1
ATOM 2200 O O . GLY A 1 267 ? -11.724 -14.095 1.008 1.00 94.38 267 GLY A O 1
ATOM 2201 N N . CYS A 1 268 ? -10.460 -13.670 -0.802 1.00 95.12 268 CYS A N 1
ATOM 2202 C CA . CYS A 1 268 ? -9.792 -14.975 -0.892 1.00 95.12 268 CYS A CA 1
ATOM 2203 C C . CYS A 1 268 ? -8.519 -14.963 -0.025 1.00 95.12 268 CYS A C 1
ATOM 2205 O O . CYS A 1 268 ? -7.966 -13.891 0.185 1.00 95.12 268 CYS A O 1
ATOM 2207 N N . PHE A 1 269 ? -8.067 -16.100 0.509 1.00 96.50 269 PHE A N 1
ATOM 2208 C CA . PHE A 1 269 ? -6.841 -16.180 1.317 1.00 96.50 269 PHE A CA 1
ATOM 2209 C C . PHE A 1 269 ? -5.768 -16.961 0.556 1.00 96.50 269 PHE A C 1
ATOM 2211 O O . PHE A 1 269 ? -5.987 -18.126 0.229 1.00 96.50 269 PHE A O 1
ATOM 2218 N N . LEU A 1 270 ? -4.636 -16.317 0.275 1.00 97.44 270 LEU A N 1
ATOM 2219 C CA . LEU A 1 270 ? -3.474 -16.949 -0.343 1.00 97.44 270 LEU A CA 1
ATOM 2220 C C . LEU A 1 270 ? -2.550 -17.519 0.736 1.00 97.44 270 LEU A C 1
ATOM 2222 O O . LEU A 1 270 ? -2.197 -16.824 1.690 1.00 97.44 270 LEU A O 1
ATOM 2226 N N . VAL A 1 271 ? -2.114 -18.757 0.523 1.00 95.06 271 VAL A N 1
ATOM 2227 C CA . VAL A 1 271 ? -0.984 -19.370 1.227 1.00 95.06 271 VAL A CA 1
ATOM 2228 C C . VAL A 1 271 ? 0.102 -19.592 0.186 1.00 95.06 271 VAL A C 1
ATOM 2230 O O . VAL A 1 271 ? -0.100 -20.364 -0.751 1.00 95.06 271 VAL A O 1
ATOM 2233 N N . HIS A 1 272 ? 1.224 -18.890 0.315 1.00 94.31 272 HIS A N 1
ATOM 2234 C CA . HIS A 1 272 ? 2.342 -19.048 -0.611 1.00 94.31 272 HIS A CA 1
ATOM 2235 C C . HIS A 1 272 ? 3.227 -20.219 -0.170 1.00 94.31 272 HIS A C 1
ATOM 2237 O O . HIS A 1 272 ? 3.555 -20.326 1.010 1.00 94.31 272 HIS A O 1
ATOM 2243 N N . ALA A 1 273 ? 3.633 -21.084 -1.102 1.00 90.69 273 ALA A N 1
ATOM 2244 C CA . ALA A 1 273 ? 4.448 -22.255 -0.781 1.00 90.69 273 ALA A CA 1
ATOM 2245 C C . ALA A 1 273 ? 5.716 -21.860 -0.002 1.00 90.69 273 ALA A C 1
ATOM 2247 O O . ALA A 1 273 ? 6.431 -20.918 -0.371 1.00 90.69 273 ALA A O 1
ATOM 2248 N N . GLY A 1 274 ? 5.982 -22.557 1.101 1.00 88.19 274 GLY A N 1
ATOM 2249 C CA . GLY A 1 274 ? 7.069 -22.252 2.031 1.00 88.19 274 GLY A CA 1
ATOM 2250 C C . GLY A 1 274 ? 6.653 -21.398 3.236 1.00 88.19 274 GLY A C 1
ATOM 2251 O O . GLY A 1 274 ? 7.353 -21.423 4.255 1.00 88.19 274 GLY A O 1
ATOM 2252 N N . GLN A 1 275 ? 5.502 -20.717 3.187 1.00 90.50 275 GLN A N 1
ATOM 2253 C CA . GLN A 1 275 ? 4.945 -19.986 4.333 1.00 90.50 275 GLN A CA 1
ATOM 2254 C C . GLN A 1 275 ? 4.622 -20.945 5.487 1.00 90.50 275 GLN A C 1
ATOM 2256 O O . GLN A 1 275 ? 4.936 -20.677 6.646 1.00 90.50 275 GLN A O 1
ATOM 2261 N N . GLU A 1 276 ? 4.058 -22.109 5.163 1.00 87.12 276 GLU A N 1
ATOM 2262 C CA . GLU A 1 276 ? 3.731 -23.192 6.095 1.00 87.12 276 GLU A CA 1
ATOM 2263 C C . GLU A 1 276 ? 4.969 -23.841 6.740 1.00 87.12 276 GLU A C 1
ATOM 2265 O O . GLU A 1 276 ? 4.859 -24.513 7.770 1.00 87.12 276 GLU A O 1
ATOM 2270 N N . THR A 1 277 ? 6.146 -23.603 6.152 1.00 85.75 277 THR A N 1
ATOM 2271 C CA . THR A 1 277 ? 7.458 -24.016 6.674 1.00 85.75 277 THR A CA 1
ATOM 2272 C C . THR A 1 277 ? 8.220 -22.894 7.388 1.00 85.75 277 THR A C 1
ATOM 2274 O O . THR A 1 277 ? 9.373 -23.086 7.756 1.00 85.75 277 THR A O 1
ATOM 2277 N N . GLU A 1 278 ? 7.602 -21.723 7.595 1.00 86.31 278 GLU A N 1
ATOM 2278 C CA . GLU A 1 278 ? 8.234 -20.540 8.212 1.00 86.31 278 GLU A CA 1
ATOM 2279 C C . GLU A 1 278 ? 9.505 -20.062 7.495 1.00 86.31 278 GLU A C 1
ATOM 2281 O O . GLU A 1 278 ? 10.459 -19.590 8.122 1.00 86.31 278 GLU A O 1
ATOM 2286 N N . GLN A 1 279 ? 9.532 -20.156 6.165 1.00 86.12 279 GLN A N 1
ATOM 2287 C CA . GLN A 1 279 ? 10.659 -19.635 5.401 1.00 86.12 279 GLN A CA 1
ATOM 2288 C C . GLN A 1 279 ? 10.827 -18.130 5.611 1.00 86.12 279 GLN A C 1
ATOM 2290 O O . GLN A 1 279 ? 9.880 -17.351 5.558 1.00 86.12 279 GLN A O 1
ATOM 2295 N N . THR A 1 280 ? 12.074 -17.713 5.814 1.00 84.38 280 THR A N 1
ATOM 2296 C CA . THR A 1 280 ? 12.452 -16.307 6.014 1.00 84.38 280 THR A CA 1
ATOM 2297 C C . THR A 1 280 ? 13.043 -15.669 4.762 1.00 84.38 280 THR A C 1
ATOM 2299 O O . THR A 1 280 ? 13.187 -14.451 4.706 1.00 84.38 280 THR A O 1
ATOM 2302 N N . LYS A 1 281 ? 13.381 -16.474 3.751 1.00 85.56 281 LYS A N 1
ATOM 2303 C CA . LYS A 1 281 ? 13.963 -16.028 2.486 1.00 85.56 281 LYS A CA 1
ATOM 2304 C C . LYS A 1 281 ? 12.955 -16.221 1.353 1.00 85.56 281 LYS A C 1
ATOM 2306 O O . LYS A 1 281 ? 12.277 -17.248 1.290 1.00 85.56 281 LYS A O 1
ATOM 2311 N N . VAL A 1 282 ? 12.867 -15.235 0.466 1.00 85.62 282 VAL A N 1
ATOM 2312 C CA . VAL A 1 282 ? 12.126 -15.353 -0.796 1.00 85.62 282 VAL A CA 1
ATOM 2313 C C . VAL A 1 282 ? 12.868 -16.324 -1.713 1.00 85.62 282 VAL A C 1
ATOM 2315 O O . VAL A 1 282 ? 14.099 -16.268 -1.814 1.00 85.62 282 VAL A O 1
ATOM 2318 N N . SER A 1 283 ? 12.128 -17.229 -2.347 1.00 86.19 283 SER A N 1
ATOM 2319 C CA . SER A 1 283 ? 12.681 -18.154 -3.335 1.00 86.19 283 SER A CA 1
ATOM 2320 C C . SER A 1 283 ? 13.164 -17.381 -4.560 1.00 86.19 283 SER A C 1
ATOM 2322 O O . SER A 1 283 ? 12.491 -16.466 -5.029 1.00 86.19 283 SER A O 1
ATOM 2324 N N . SER A 1 284 ? 14.338 -17.729 -5.082 1.00 90.06 284 SER A N 1
ATOM 2325 C CA . SER A 1 284 ? 14.820 -17.121 -6.324 1.00 90.06 284 SER A CA 1
ATOM 2326 C C . SER A 1 284 ? 13.918 -17.477 -7.509 1.00 90.06 284 SER A C 1
ATOM 2328 O O . SER A 1 284 ? 13.577 -18.642 -7.692 1.00 90.06 284 SER A O 1
ATOM 2330 N N . LEU A 1 285 ? 13.612 -16.487 -8.352 1.00 90.88 285 LEU A N 1
ATOM 2331 C CA . LEU A 1 285 ? 12.989 -16.708 -9.660 1.00 90.88 285 LEU A CA 1
ATOM 2332 C C . LEU A 1 285 ? 13.999 -17.121 -10.742 1.00 90.88 285 LEU A C 1
ATOM 2334 O O . LEU A 1 285 ? 13.590 -17.502 -11.825 1.00 90.88 285 LEU A O 1
ATOM 2338 N N . PHE A 1 286 ? 15.306 -17.029 -10.484 1.00 92.19 286 PHE A N 1
ATOM 2339 C CA . PHE A 1 286 ? 16.350 -17.168 -11.514 1.00 92.19 286 PHE A CA 1
ATOM 2340 C C . PHE A 1 286 ? 17.267 -18.373 -11.290 1.00 92.19 286 PHE A C 1
ATOM 2342 O O . PHE A 1 286 ? 17.908 -18.875 -12.215 1.00 92.19 286 PHE A O 1
ATOM 2349 N N . GLU A 1 287 ? 17.360 -18.809 -10.036 1.00 91.75 287 GLU A N 1
ATOM 2350 C CA . GLU A 1 287 ? 18.237 -19.876 -9.580 1.00 91.75 287 GLU A CA 1
ATOM 2351 C C . GLU A 1 287 ? 17.425 -21.019 -8.984 1.00 91.75 287 GLU A C 1
ATOM 2353 O O . GLU A 1 287 ? 16.316 -20.839 -8.483 1.00 91.75 287 GLU A O 1
ATOM 2358 N N . LYS A 1 288 ? 18.018 -22.213 -8.976 1.00 87.31 288 LYS A N 1
ATOM 2359 C CA . LYS A 1 288 ? 17.419 -23.384 -8.338 1.00 87.31 288 LYS A CA 1
ATOM 2360 C C . LYS A 1 288 ? 17.331 -23.186 -6.820 1.00 87.31 288 LYS A C 1
ATOM 2362 O O . LYS A 1 288 ? 18.322 -23.379 -6.118 1.00 87.31 288 LYS A O 1
ATOM 2367 N N . ASP A 1 289 ? 16.147 -22.839 -6.321 1.00 85.19 289 ASP A N 1
ATOM 2368 C CA . ASP A 1 289 ? 15.904 -22.530 -4.905 1.00 85.19 289 ASP A CA 1
ATOM 2369 C C . ASP A 1 289 ? 14.621 -23.219 -4.417 1.00 85.19 289 ASP A C 1
ATOM 2371 O O . ASP A 1 289 ? 13.534 -22.643 -4.389 1.00 85.19 289 ASP A O 1
ATOM 2375 N N . TRP A 1 290 ? 14.737 -24.513 -4.107 1.00 72.81 290 TRP A N 1
ATOM 2376 C CA . TRP A 1 290 ? 13.592 -25.340 -3.733 1.00 72.81 290 TRP A CA 1
ATOM 2377 C C . TRP A 1 290 ? 12.972 -24.901 -2.409 1.00 72.81 290 TRP A C 1
ATOM 2379 O O . TRP A 1 290 ? 13.664 -24.754 -1.401 1.00 72.81 290 TRP A O 1
ATOM 2389 N N . VAL A 1 291 ? 11.641 -24.860 -2.377 1.00 74.50 291 VAL A N 1
ATOM 2390 C CA . VAL A 1 291 ? 10.907 -25.029 -1.124 1.00 74.50 291 VAL A CA 1
ATOM 2391 C C . VAL A 1 291 ? 11.122 -26.478 -0.679 1.00 74.50 291 VAL A C 1
ATOM 2393 O O . VAL A 1 291 ? 10.764 -27.411 -1.395 1.00 74.50 291 VAL A O 1
ATOM 2396 N N . ASP A 1 292 ? 11.783 -26.692 0.460 1.00 67.75 292 ASP A N 1
ATOM 2397 C CA . ASP A 1 292 ? 12.091 -28.043 0.941 1.00 67.75 292 ASP A CA 1
ATOM 2398 C C . ASP A 1 292 ? 10.843 -28.710 1.533 1.00 67.75 292 ASP A C 1
ATOM 2400 O O . ASP A 1 292 ? 10.632 -28.723 2.745 1.00 67.75 292 ASP A O 1
ATOM 2404 N N . CYS A 1 293 ? 10.021 -29.307 0.667 1.00 61.22 293 CYS A N 1
ATOM 2405 C CA . CYS A 1 293 ? 8.788 -30.015 1.035 1.00 61.22 293 CYS A CA 1
ATOM 2406 C C . CYS A 1 293 ? 9.015 -31.285 1.884 1.00 61.22 293 CYS A C 1
ATOM 2408 O O . CYS A 1 293 ? 8.067 -32.012 2.160 1.00 61.22 293 CYS A O 1
ATOM 2410 N N . ARG A 1 294 ? 10.267 -31.608 2.248 1.00 58.59 294 ARG A N 1
ATOM 2411 C CA . ARG A 1 294 ? 10.628 -32.745 3.117 1.00 58.59 294 ARG A CA 1
ATOM 2412 C C . ARG A 1 294 ? 10.830 -32.337 4.578 1.00 58.59 294 ARG A C 1
ATOM 2414 O O . ARG A 1 294 ? 11.090 -33.205 5.411 1.00 58.59 294 ARG A O 1
ATOM 2421 N N . GLN A 1 295 ? 10.773 -31.042 4.890 1.00 63.47 295 GLN A N 1
ATOM 2422 C CA . GLN A 1 295 ? 10.862 -30.562 6.266 1.00 63.47 295 GLN A CA 1
ATOM 2423 C C . GLN A 1 295 ? 9.553 -30.788 7.023 1.00 63.47 295 GLN A C 1
ATOM 2425 O O . GLN A 1 295 ? 8.490 -30.975 6.439 1.00 63.47 295 GLN A O 1
ATOM 2430 N N . VAL A 1 296 ? 9.640 -30.747 8.353 1.00 67.50 296 VAL A N 1
ATOM 2431 C CA . VAL A 1 296 ? 8.457 -30.614 9.207 1.00 67.50 296 VAL A CA 1
ATOM 2432 C C . VAL A 1 296 ? 7.749 -29.316 8.811 1.00 67.50 296 VAL A C 1
ATOM 2434 O O . VAL A 1 296 ? 8.414 -28.296 8.648 1.00 67.50 296 VAL A O 1
ATOM 2437 N N . HIS A 1 297 ? 6.426 -29.346 8.663 1.00 79.75 297 HIS A N 1
ATOM 2438 C CA . HIS A 1 297 ? 5.602 -28.168 8.385 1.00 79.75 297 HIS A CA 1
ATOM 2439 C C . HIS A 1 297 ? 5.055 -27.594 9.711 1.00 79.75 297 HIS A C 1
ATOM 2441 O O . HIS A 1 297 ? 3.932 -27.922 10.103 1.00 79.75 297 HIS A O 1
ATOM 2447 N N . PRO A 1 298 ? 5.821 -26.768 10.458 1.00 82.69 298 PRO A N 1
ATOM 2448 C CA . PRO A 1 298 ? 5.445 -26.313 11.799 1.00 82.69 298 PRO A CA 1
ATOM 2449 C C . PRO A 1 298 ? 4.137 -25.519 11.833 1.00 82.69 298 PRO A C 1
ATOM 2451 O O . PRO A 1 298 ? 3.499 -25.455 12.881 1.00 82.69 298 PRO A O 1
ATOM 2454 N N . LEU A 1 299 ? 3.729 -24.910 10.714 1.00 88.75 299 LEU A N 1
ATOM 2455 C CA . LEU A 1 299 ? 2.487 -24.143 10.613 1.00 88.75 299 LEU A CA 1
ATOM 2456 C C . LEU A 1 299 ? 1.399 -24.862 9.809 1.00 88.75 299 LEU A C 1
ATOM 2458 O O . LEU A 1 299 ? 0.434 -24.216 9.393 1.00 88.75 299 LEU A O 1
ATOM 2462 N N . GLU A 1 300 ? 1.511 -26.173 9.581 1.00 88.00 300 GLU A N 1
ATOM 2463 C CA . GLU A 1 300 ? 0.488 -26.917 8.839 1.00 88.00 300 GLU A CA 1
ATOM 2464 C C . GLU A 1 300 ? -0.866 -26.877 9.556 1.00 88.00 300 GLU A C 1
ATOM 2466 O O . GLU A 1 300 ? -1.865 -26.489 8.949 1.00 88.00 300 GLU A O 1
ATOM 2471 N N . GLU A 1 301 ? -0.897 -27.214 10.851 1.00 88.00 301 GLU A N 1
ATOM 2472 C CA . GLU A 1 301 ? -2.128 -27.173 11.654 1.00 88.00 301 GLU A CA 1
ATOM 2473 C C . GLU A 1 301 ? -2.667 -25.748 11.789 1.00 88.00 301 GLU A C 1
ATOM 2475 O O . GLU A 1 301 ? -3.861 -25.515 11.605 1.00 88.00 301 GLU A O 1
ATOM 2480 N N . PHE A 1 302 ? -1.781 -24.772 12.007 1.00 90.88 302 PHE A N 1
ATOM 2481 C CA . PHE A 1 302 ? -2.135 -23.352 12.047 1.00 90.88 302 PHE A CA 1
ATOM 2482 C C . PHE A 1 302 ? -2.825 -22.908 10.747 1.00 90.88 302 PHE A C 1
ATOM 2484 O O . PHE A 1 302 ? -3.918 -22.339 10.766 1.00 90.88 302 PHE A O 1
ATOM 2491 N N . THR A 1 303 ? -2.226 -23.225 9.598 1.00 92.25 303 THR A N 1
ATOM 2492 C CA . THR A 1 303 ? -2.765 -22.869 8.280 1.00 92.25 303 THR A CA 1
ATOM 2493 C C . THR A 1 303 ? -4.064 -23.620 7.989 1.00 92.25 303 THR A C 1
ATOM 2495 O O . THR A 1 303 ? -5.036 -23.013 7.532 1.00 92.25 303 THR A O 1
ATOM 2498 N N . ARG A 1 304 ? -4.130 -24.921 8.312 1.00 92.50 304 ARG A N 1
ATOM 2499 C CA . ARG A 1 304 ? -5.358 -25.729 8.217 1.00 92.50 304 ARG A CA 1
ATOM 2500 C C . ARG A 1 304 ? -6.487 -25.080 9.014 1.00 92.50 304 ARG A C 1
ATOM 2502 O O . ARG A 1 304 ? -7.606 -24.977 8.506 1.00 92.50 304 ARG A O 1
ATOM 2509 N N . LYS A 1 305 ? -6.200 -24.591 10.222 1.00 92.44 305 LYS A N 1
ATOM 2510 C CA . LYS A 1 305 ? -7.194 -23.934 11.070 1.00 92.44 305 LYS A CA 1
ATOM 2511 C C . LYS A 1 305 ? -7.698 -22.622 10.489 1.00 92.44 305 LYS A C 1
ATOM 2513 O O . LYS A 1 305 ? -8.908 -22.403 10.434 1.00 92.44 305 LYS A O 1
ATOM 2518 N N . LEU A 1 306 ? -6.799 -21.776 9.990 1.00 94.62 306 LEU A N 1
ATOM 2519 C CA . LEU A 1 306 ? -7.177 -20.533 9.314 1.00 94.62 306 LEU A CA 1
ATOM 2520 C C . LEU A 1 306 ? -8.078 -20.787 8.101 1.00 94.62 306 LEU A C 1
ATOM 2522 O O . LEU A 1 306 ? -9.078 -20.091 7.922 1.00 94.62 306 LEU A O 1
ATOM 2526 N N . ILE A 1 307 ? -7.776 -21.818 7.310 1.00 95.25 307 ILE A N 1
ATOM 2527 C CA . ILE A 1 307 ? -8.599 -22.221 6.163 1.00 95.25 307 ILE A CA 1
ATOM 2528 C C . ILE A 1 307 ? -9.979 -22.720 6.620 1.00 95.25 307 ILE A C 1
ATOM 2530 O O . ILE A 1 307 ? -10.994 -22.350 6.025 1.00 95.25 307 ILE A O 1
ATOM 2534 N N . GLN A 1 308 ? -10.054 -23.519 7.689 1.00 94.69 308 GLN A N 1
ATOM 2535 C CA . GLN A 1 308 ? -11.335 -23.956 8.261 1.00 94.69 308 GLN A CA 1
ATOM 2536 C C . GLN A 1 308 ? -12.181 -22.765 8.730 1.00 94.69 308 GLN A C 1
ATOM 2538 O O . GLN A 1 308 ? -13.367 -22.692 8.407 1.00 94.69 308 GLN A O 1
ATOM 2543 N N . ILE A 1 309 ? -11.569 -21.797 9.420 1.00 94.62 309 ILE A N 1
ATOM 2544 C CA . ILE A 1 309 ? -12.240 -20.568 9.865 1.00 94.62 309 ILE A CA 1
ATOM 2545 C C . ILE A 1 309 ? -12.712 -19.746 8.667 1.00 94.62 309 ILE A C 1
ATOM 2547 O O . ILE A 1 309 ? -13.854 -19.294 8.648 1.00 94.62 309 ILE A O 1
ATOM 2551 N N . LYS A 1 310 ? -11.886 -19.599 7.626 1.00 95.75 310 LYS A N 1
ATOM 2552 C CA . LYS A 1 310 ? -12.269 -18.906 6.389 1.00 95.75 310 LYS A CA 1
ATOM 2553 C C . LYS A 1 310 ? -13.505 -19.522 5.730 1.00 95.75 310 LYS A C 1
ATOM 2555 O O . LYS A 1 310 ? -14.328 -18.810 5.155 1.00 95.75 310 LYS A O 1
ATOM 2560 N N . LYS A 1 311 ? -13.646 -20.842 5.839 1.00 95.19 311 LYS A N 1
ATOM 2561 C CA . LYS A 1 311 ? -14.777 -21.619 5.320 1.00 95.19 311 LYS A CA 1
ATOM 2562 C C . LYS A 1 311 ? -15.965 -21.696 6.282 1.00 95.19 311 LYS A C 1
ATOM 2564 O O . LYS A 1 311 ? -16.967 -22.319 5.927 1.00 95.19 311 LYS A O 1
ATOM 2569 N N . HIS A 1 312 ? -15.883 -21.071 7.457 1.00 95.88 312 HIS A N 1
ATOM 2570 C CA . HIS A 1 312 ? -16.931 -21.131 8.468 1.00 95.88 312 HIS A CA 1
ATOM 2571 C C . HIS A 1 312 ? -18.281 -20.637 7.906 1.00 95.88 312 HIS A C 1
ATOM 2573 O O . HIS A 1 312 ? -18.305 -19.624 7.193 1.00 95.88 312 HIS A O 1
ATOM 2579 N N . PRO A 1 313 ? -19.414 -21.295 8.235 1.00 94.88 313 PRO A N 1
ATOM 2580 C CA . PRO A 1 313 ? -20.731 -20.953 7.694 1.00 94.88 313 PRO A CA 1
ATOM 2581 C C . PRO A 1 313 ? -21.097 -19.471 7.814 1.00 94.88 313 PRO A C 1
ATOM 2583 O O . PRO A 1 313 ? -21.602 -18.899 6.855 1.00 94.88 313 PRO A O 1
ATOM 2586 N N . VAL A 1 314 ? -20.758 -18.829 8.938 1.00 95.12 314 VAL A N 1
ATOM 2587 C CA . VAL A 1 314 ? -20.975 -17.386 9.162 1.00 95.12 314 VAL A CA 1
ATOM 2588 C C . VAL A 1 314 ? -20.276 -16.514 8.114 1.00 95.12 314 VAL A C 1
ATOM 2590 O O . VAL A 1 314 ? -20.896 -15.592 7.597 1.00 95.12 314 VAL A O 1
ATOM 2593 N N . ILE A 1 315 ? -19.012 -16.792 7.768 1.00 94.94 315 ILE A N 1
ATOM 2594 C CA . ILE A 1 315 ? -18.266 -15.993 6.774 1.00 94.94 315 ILE A CA 1
ATOM 2595 C C . ILE A 1 315 ? -18.854 -16.200 5.373 1.00 94.94 315 ILE A C 1
ATOM 2597 O O . ILE A 1 315 ? -18.936 -15.262 4.581 1.00 94.94 315 ILE A O 1
ATOM 2601 N N . LYS A 1 316 ? -19.298 -17.426 5.071 1.00 92.88 316 LYS A N 1
ATOM 2602 C CA . LYS A 1 316 ? -19.893 -17.787 3.776 1.00 92.88 316 LYS A CA 1
ATOM 2603 C C . LYS A 1 316 ? -21.373 -17.414 3.644 1.00 92.88 316 LYS A C 1
ATOM 2605 O O . LYS A 1 316 ? -21.930 -17.533 2.551 1.00 92.88 316 LYS A O 1
ATOM 2610 N N . ALA A 1 317 ? -22.029 -17.013 4.730 1.00 92.38 317 ALA A N 1
ATOM 2611 C CA . ALA A 1 317 ? -23.459 -16.761 4.740 1.00 92.38 317 ALA A CA 1
ATOM 2612 C C . ALA A 1 317 ? -23.828 -15.555 3.866 1.00 92.38 317 ALA A C 1
ATOM 2614 O O . ALA A 1 317 ? -23.153 -14.523 3.824 1.00 92.38 317 ALA A O 1
ATOM 2615 N N . LYS A 1 318 ? -24.970 -15.655 3.183 1.00 87.44 318 LYS A N 1
ATOM 2616 C CA . LYS A 1 318 ? -25.511 -14.542 2.403 1.00 87.44 318 LYS A CA 1
ATOM 2617 C C . LYS A 1 318 ? -25.866 -13.384 3.339 1.00 87.44 318 LYS A C 1
ATOM 2619 O O . LYS A 1 318 ? -26.665 -13.548 4.254 1.00 87.44 318 LYS A O 1
ATOM 2624 N N . GLY A 1 319 ? -25.312 -12.205 3.066 1.00 84.62 319 GLY A N 1
ATOM 2625 C CA . GLY A 1 319 ? -25.519 -11.016 3.899 1.00 84.62 319 GLY A CA 1
ATOM 2626 C C . GLY A 1 319 ? -24.562 -10.903 5.088 1.00 84.62 319 GLY A C 1
ATOM 2627 O O . GLY A 1 319 ? -24.709 -9.963 5.863 1.00 84.62 319 GLY A O 1
ATOM 2628 N N . ALA A 1 320 ? -23.578 -11.803 5.211 1.00 90.44 320 ALA A N 1
ATOM 2629 C CA . ALA A 1 320 ? -22.491 -11.653 6.168 1.00 90.44 320 ALA A CA 1
ATOM 2630 C C . ALA A 1 320 ? -21.745 -10.332 5.935 1.00 90.44 320 ALA A C 1
ATOM 2632 O O . ALA A 1 320 ? -21.348 -10.006 4.809 1.00 90.44 320 ALA A O 1
ATOM 2633 N N . ARG A 1 321 ? -21.551 -9.565 7.008 1.00 89.56 321 ARG A N 1
ATOM 2634 C CA . ARG A 1 321 ? -20.846 -8.282 6.983 1.00 89.56 321 ARG A CA 1
ATOM 2635 C C . ARG A 1 321 ? -19.638 -8.345 7.904 1.00 89.56 321 ARG A C 1
ATOM 2637 O O . ARG A 1 321 ? -19.793 -8.610 9.089 1.00 89.56 321 ARG A O 1
ATOM 2644 N N . LEU A 1 322 ? -18.462 -8.034 7.363 1.00 92.56 322 LEU A N 1
ATOM 2645 C CA . LEU A 1 322 ? -17.258 -7.784 8.150 1.00 92.56 322 LEU A CA 1
ATOM 2646 C C . LEU A 1 322 ? -17.243 -6.329 8.628 1.00 92.56 322 LEU A C 1
ATOM 2648 O O . LEU A 1 322 ? -17.515 -5.413 7.851 1.00 92.56 322 LEU A O 1
ATOM 2652 N N . THR A 1 323 ? -16.912 -6.096 9.892 1.00 89.69 323 THR A N 1
ATOM 2653 C CA . THR A 1 323 ? -16.706 -4.760 10.463 1.00 89.69 323 THR A CA 1
ATOM 2654 C C . THR A 1 323 ? -15.450 -4.749 11.325 1.00 89.69 323 THR A C 1
ATOM 2656 O O . THR A 1 323 ? -15.287 -5.583 12.211 1.00 89.69 323 THR A O 1
ATOM 2659 N N . LEU A 1 324 ? -14.568 -3.784 11.068 1.00 88.19 324 LEU A N 1
ATOM 2660 C CA . LEU A 1 324 ? -13.375 -3.513 11.867 1.00 88.19 324 LEU A CA 1
ATOM 2661 C C . LEU A 1 324 ? -13.766 -2.512 12.960 1.00 88.19 324 LEU A C 1
ATOM 2663 O O . LEU A 1 324 ? -14.199 -1.405 12.646 1.00 88.19 324 LEU A O 1
ATOM 2667 N N . THR A 1 325 ? -13.692 -2.920 14.227 1.00 79.88 325 THR A N 1
ATOM 2668 C CA . THR A 1 325 ? -14.229 -2.141 15.361 1.00 79.88 325 THR A CA 1
ATOM 2669 C C . THR A 1 325 ? -13.142 -1.449 16.176 1.00 79.88 325 THR A C 1
ATOM 2671 O O . THR A 1 325 ? -13.350 -0.331 16.634 1.00 79.88 325 THR A O 1
ATOM 2674 N N . HIS A 1 326 ? -11.978 -2.082 16.320 1.00 79.94 326 HIS A N 1
ATOM 2675 C CA . HIS A 1 326 ? -10.851 -1.561 17.091 1.00 79.94 326 HIS A CA 1
ATOM 2676 C C . HIS A 1 326 ? -9.544 -1.784 16.330 1.00 79.94 326 HIS A C 1
ATOM 2678 O O . HIS A 1 326 ? -9.420 -2.741 15.564 1.00 79.94 326 HIS A O 1
ATOM 2684 N N . HIS A 1 327 ? -8.575 -0.901 16.563 1.00 80.44 327 HIS A N 1
ATOM 2685 C CA . HIS A 1 327 ? -7.216 -0.983 16.016 1.00 80.44 327 HIS A CA 1
ATOM 2686 C C . HIS A 1 327 ? -6.131 -1.041 17.105 1.00 80.44 327 HIS A C 1
ATOM 2688 O O . HIS A 1 327 ? -4.958 -1.205 16.787 1.00 80.44 327 HIS A O 1
ATOM 2694 N N . SER A 1 328 ? -6.510 -0.833 18.368 1.00 81.44 328 SER A N 1
ATOM 2695 C CA . SER A 1 328 ? -5.648 -0.835 19.551 1.00 81.44 328 SER A CA 1
ATOM 2696 C C . SER A 1 328 ? -6.490 -1.267 20.762 1.00 81.44 328 SER A C 1
ATOM 2698 O O . SER A 1 328 ? -7.677 -0.925 20.802 1.00 81.44 328 SER A O 1
ATOM 2700 N N . PRO A 1 329 ? -5.933 -2.033 21.720 1.00 84.81 329 PRO A N 1
ATOM 2701 C CA . PRO A 1 329 ? -4.572 -2.603 21.732 1.00 84.81 329 PRO A CA 1
ATOM 2702 C C . PRO A 1 329 ? -4.327 -3.699 20.677 1.00 84.81 329 PRO A C 1
ATOM 2704 O O . PRO A 1 329 ? -3.192 -4.010 20.337 1.00 84.81 329 PRO A O 1
ATOM 2707 N N . CYS A 1 330 ? -5.393 -4.264 20.110 1.00 91.44 330 CYS A N 1
ATOM 2708 C CA . CYS A 1 330 ? -5.335 -5.239 19.024 1.00 91.44 330 CYS A CA 1
ATOM 2709 C C . CYS A 1 330 ? -6.371 -4.898 17.945 1.00 91.44 330 CYS A C 1
ATOM 2711 O O . CYS A 1 330 ? -7.259 -4.066 18.162 1.00 91.44 330 CYS A O 1
ATOM 2713 N N . ILE A 1 331 ? -6.268 -5.532 16.774 1.00 94.69 331 ILE A N 1
ATOM 2714 C CA . ILE A 1 331 ? -7.324 -5.422 15.764 1.00 94.69 331 ILE A CA 1
ATOM 2715 C C . ILE A 1 331 ? -8.503 -6.278 16.216 1.00 94.69 331 ILE A C 1
ATOM 2717 O O . ILE A 1 331 ? -8.329 -7.467 16.472 1.00 94.69 331 ILE A O 1
ATOM 2721 N N . VAL A 1 332 ? -9.702 -5.693 16.250 1.00 94.00 332 VAL A N 1
ATOM 2722 C CA . VAL A 1 332 ? -10.949 -6.439 16.474 1.00 94.00 332 VAL A CA 1
ATOM 2723 C C . VAL A 1 332 ? -11.805 -6.390 15.222 1.00 94.00 332 VAL A C 1
ATOM 2725 O O . VAL A 1 332 ? -12.263 -5.318 14.808 1.00 94.00 332 VAL A O 1
ATOM 2728 N N . ALA A 1 333 ? -12.053 -7.559 14.641 1.00 95.19 333 ALA A N 1
ATOM 2729 C CA . ALA A 1 333 ? -12.861 -7.730 13.444 1.00 95.19 333 ALA A CA 1
ATOM 2730 C C . ALA A 1 333 ? -14.070 -8.623 13.740 1.00 95.19 333 ALA A C 1
ATOM 2732 O O . ALA A 1 333 ? -13.944 -9.662 14.383 1.00 95.19 333 ALA A O 1
ATOM 2733 N N . VAL A 1 334 ? -15.246 -8.223 13.263 1.00 94.62 334 VAL A N 1
ATOM 2734 C CA . VAL A 1 334 ? -16.511 -8.919 13.519 1.00 94.62 334 VAL A CA 1
ATOM 2735 C C . VAL A 1 334 ? -17.171 -9.267 12.195 1.00 94.62 334 VAL A C 1
ATOM 2737 O O . VAL A 1 334 ? -17.511 -8.368 11.425 1.00 94.62 334 VAL A O 1
ATOM 2740 N N . TRP A 1 335 ? -17.370 -10.557 11.942 1.00 95.81 335 TRP A N 1
ATOM 2741 C CA . TRP A 1 335 ? -18.336 -11.029 10.956 1.00 95.81 335 TRP A CA 1
ATOM 2742 C C . TRP A 1 335 ? -19.696 -11.166 11.628 1.00 95.81 335 TRP A C 1
ATOM 2744 O O . TRP A 1 335 ? -19.806 -11.796 12.675 1.00 95.81 335 TRP A O 1
ATOM 2754 N N . GLU A 1 336 ? -20.738 -10.602 11.030 1.00 92.88 336 GLU A N 1
ATOM 2755 C CA . GLU A 1 336 ? -22.101 -10.688 11.556 1.00 92.88 336 GLU A CA 1
ATOM 2756 C C . GLU A 1 336 ? -23.099 -10.983 10.437 1.00 92.88 336 GLU A C 1
ATOM 2758 O O . GLU A 1 336 ? -23.035 -10.390 9.354 1.00 92.88 336 GLU A O 1
ATOM 2763 N N . VAL A 1 337 ? -24.040 -11.886 10.715 1.00 91.56 337 VAL A N 1
ATOM 2764 C CA . VAL A 1 337 ? -25.160 -12.230 9.836 1.00 91.56 337 VAL A CA 1
ATOM 2765 C C . VAL A 1 337 ? -26.445 -11.813 10.541 1.00 91.56 337 VAL A C 1
ATOM 2767 O O . VAL A 1 337 ? -27.042 -12.569 11.307 1.00 91.56 337 VAL A O 1
ATOM 2770 N N . THR A 1 338 ? -26.893 -10.583 10.286 1.00 84.62 338 THR A N 1
ATOM 2771 C CA . THR A 1 338 ? -28.019 -9.977 11.018 1.00 84.62 338 THR A CA 1
ATOM 2772 C C . THR A 1 338 ? -29.309 -10.804 10.938 1.00 84.62 338 THR A C 1
ATOM 2774 O O . THR A 1 338 ? -30.056 -10.864 11.913 1.00 84.62 338 THR A O 1
ATOM 2777 N N . SER A 1 339 ? -29.574 -11.466 9.805 1.00 83.62 339 SER A N 1
ATOM 2778 C CA . SER A 1 339 ? -30.762 -12.314 9.618 1.00 83.62 339 SER A CA 1
ATOM 2779 C C . SER A 1 339 ? -30.747 -13.574 10.484 1.00 83.62 339 SER A C 1
ATOM 2781 O O . SER A 1 339 ? -31.802 -13.991 10.953 1.00 83.62 339 SER A O 1
ATOM 2783 N N . ALA A 1 340 ? -29.569 -14.160 10.705 1.00 84.50 340 ALA A N 1
ATOM 2784 C CA . ALA A 1 340 ? -29.386 -15.361 11.516 1.00 84.50 340 ALA A CA 1
ATOM 2785 C C . ALA A 1 340 ? -29.112 -15.041 12.998 1.00 84.50 340 ALA A C 1
ATOM 2787 O O . ALA A 1 340 ? -29.191 -15.935 13.834 1.00 84.50 340 ALA A O 1
ATOM 2788 N N . ARG A 1 341 ? -28.852 -13.765 13.334 1.00 89.12 341 ARG A N 1
ATOM 2789 C CA . ARG A 1 341 ? -28.481 -13.304 14.684 1.00 89.12 341 ARG A CA 1
ATOM 2790 C C . ARG A 1 341 ? -27.307 -14.100 15.246 1.00 89.12 341 ARG A C 1
ATOM 2792 O O . ARG A 1 341 ? -27.361 -14.611 16.362 1.00 89.12 341 ARG A O 1
ATOM 2799 N N . GLU A 1 342 ? -26.254 -14.209 14.457 1.00 92.19 342 GLU A N 1
ATOM 2800 C CA . GLU A 1 342 ? -25.008 -14.846 14.857 1.00 92.19 342 GLU A CA 1
ATOM 2801 C C . GLU A 1 342 ? -23.819 -14.185 14.162 1.00 92.19 342 GLU A C 1
ATOM 2803 O O . GLU A 1 342 ? -23.971 -13.464 13.164 1.00 92.19 342 GLU A O 1
ATOM 2808 N N . GLY A 1 343 ? -22.624 -14.452 14.677 1.00 94.88 343 GLY A N 1
ATOM 2809 C CA . GLY A 1 343 ? -21.402 -13.930 14.096 1.00 94.88 343 GLY A CA 1
ATOM 2810 C C . GLY A 1 343 ? -20.132 -14.602 14.603 1.00 94.88 343 GLY A C 1
ATOM 2811 O O . GLY A 1 343 ? -20.160 -15.484 15.459 1.00 94.88 343 GLY A O 1
ATOM 2812 N N . LEU A 1 344 ? -19.001 -14.155 14.058 1.00 96.50 344 LEU A N 1
ATOM 2813 C CA . LEU A 1 344 ? -17.660 -14.478 14.536 1.00 96.50 344 LEU A CA 1
ATOM 2814 C C . LEU A 1 344 ? -16.949 -13.194 14.950 1.00 96.50 344 LEU A C 1
ATOM 2816 O O . LEU A 1 344 ? -17.007 -12.194 14.233 1.00 96.50 344 LEU A O 1
ATOM 2820 N N . ILE A 1 345 ? -16.220 -13.244 16.057 1.00 95.81 345 ILE A N 1
ATOM 2821 C CA . ILE A 1 345 ? -15.319 -12.174 16.489 1.00 95.81 345 ILE A CA 1
ATOM 2822 C C . ILE A 1 345 ? -13.896 -12.699 16.405 1.00 95.81 345 ILE A C 1
ATOM 2824 O O . ILE A 1 345 ? -13.626 -13.792 16.891 1.00 95.81 345 ILE A O 1
ATOM 2828 N N . GLY A 1 346 ? -13.001 -11.914 15.809 1.00 95.94 346 GLY A N 1
ATOM 2829 C CA . GLY A 1 346 ? -11.563 -12.145 15.813 1.00 95.94 346 GLY A CA 1
ATOM 2830 C C . GLY A 1 346 ? -10.819 -10.993 16.485 1.00 95.94 346 GLY A C 1
ATOM 2831 O O . GLY A 1 346 ? -11.030 -9.831 16.127 1.00 95.94 346 GLY A O 1
ATOM 2832 N N . LEU A 1 347 ? -9.948 -11.313 17.441 1.00 94.69 347 LEU A N 1
ATOM 2833 C CA . LEU A 1 347 ? -8.967 -10.399 18.032 1.00 94.69 347 LEU A CA 1
ATOM 2834 C C . LEU A 1 347 ? -7.592 -10.790 17.494 1.00 94.69 347 LEU A C 1
ATOM 2836 O O . LEU A 1 347 ? -7.224 -11.956 17.601 1.00 94.69 347 LEU A O 1
ATOM 2840 N N . PHE A 1 348 ? -6.827 -9.839 16.963 1.00 95.50 348 PHE A N 1
ATOM 2841 C C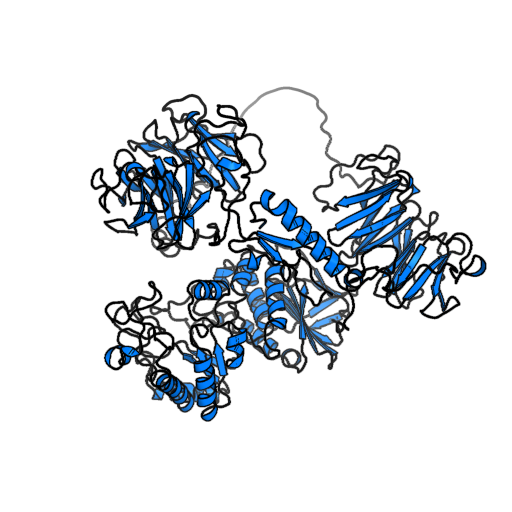A . PHE A 1 348 ? -5.516 -10.090 16.357 1.00 95.50 348 PHE A CA 1
ATOM 2842 C C . PHE A 1 348 ? -4.477 -9.143 16.950 1.00 95.50 348 PHE A C 1
ATOM 2844 O O . PHE A 1 348 ? -4.495 -7.934 16.683 1.00 95.50 348 PHE A O 1
ATOM 2851 N N . ASN A 1 349 ? -3.567 -9.677 17.764 1.00 93.38 349 ASN A N 1
ATOM 2852 C CA . ASN A 1 349 ? -2.528 -8.898 18.432 1.00 93.38 349 ASN A CA 1
ATOM 2853 C C . ASN A 1 349 ? -1.362 -8.614 17.475 1.00 93.38 349 ASN A C 1
ATOM 2855 O O . ASN A 1 349 ? -0.272 -9.167 17.577 1.00 93.38 349 ASN A O 1
ATOM 2859 N N . VAL A 1 350 ? -1.602 -7.757 16.489 1.00 93.69 350 VAL A N 1
ATOM 2860 C CA . VAL A 1 350 ? -0.606 -7.417 15.462 1.00 93.69 350 VAL A CA 1
ATOM 2861 C C . VAL A 1 350 ? 0.441 -6.399 15.929 1.00 93.69 350 VAL A C 1
ATOM 2863 O O . VAL A 1 350 ? 1.487 -6.256 15.292 1.00 93.69 350 VAL A O 1
ATOM 2866 N N . ALA A 1 351 ? 0.158 -5.674 17.014 1.00 86.31 351 ALA A N 1
ATOM 2867 C CA . ALA A 1 351 ? 1.049 -4.656 17.560 1.00 86.31 351 ALA A CA 1
ATOM 2868 C C . ALA A 1 351 ? 2.204 -5.294 18.349 1.00 86.31 351 ALA A C 1
ATOM 2870 O O . ALA A 1 351 ? 3.342 -4.844 18.208 1.00 86.31 351 ALA A O 1
ATOM 2871 N N . GLN A 1 352 ? 1.931 -6.387 19.082 1.00 84.38 352 GLN A N 1
ATOM 2872 C CA . GLN A 1 352 ? 2.905 -7.086 19.935 1.00 84.38 352 GLN A CA 1
ATOM 2873 C C . GLN A 1 352 ? 3.616 -6.135 20.916 1.00 84.38 352 GLN A C 1
ATOM 2875 O O . GLN A 1 352 ? 4.832 -6.208 21.098 1.00 84.38 352 GLN A O 1
ATOM 2880 N N . GLU A 1 353 ? 2.866 -5.210 21.521 1.00 68.38 353 GLU A N 1
ATOM 2881 C CA . GLU A 1 353 ? 3.387 -4.304 22.550 1.00 68.38 353 GLU A CA 1
ATOM 2882 C C . GLU A 1 353 ? 3.757 -5.091 23.826 1.00 68.38 353 GLU A C 1
ATOM 2884 O O . GLU A 1 353 ? 3.118 -6.087 24.171 1.00 68.38 353 GLU A O 1
ATOM 2889 N N . SER A 1 354 ? 4.844 -4.697 24.496 1.00 50.25 354 SER A N 1
ATOM 2890 C CA . SER A 1 354 ? 5.499 -5.474 25.557 1.00 50.25 354 SER A CA 1
ATOM 2891 C C . SER A 1 354 ? 4.671 -5.577 26.849 1.00 50.25 354 SER A C 1
ATOM 2893 O O . SER A 1 354 ? 4.482 -4.569 27.519 1.00 50.25 354 SER A O 1
ATOM 2895 N N . ASN A 1 355 ? 4.266 -6.810 27.187 1.00 46.00 355 ASN A N 1
ATOM 2896 C CA . ASN A 1 355 ? 3.866 -7.371 28.493 1.00 46.00 355 ASN A CA 1
ATOM 2897 C C . ASN A 1 355 ? 3.142 -6.463 29.512 1.00 46.00 355 ASN A C 1
ATOM 2899 O O . ASN A 1 355 ? 3.780 -5.727 30.253 1.00 46.00 355 ASN A O 1
ATOM 2903 N N . ASP A 1 356 ? 1.819 -6.616 29.616 1.00 50.62 356 ASP A N 1
ATOM 2904 C CA . ASP A 1 356 ? 1.057 -7.121 30.782 1.00 50.62 356 ASP A CA 1
ATOM 2905 C C . ASP A 1 356 ? -0.446 -7.016 30.457 1.00 50.62 356 ASP A C 1
ATOM 2907 O O . ASP A 1 356 ? -0.814 -6.321 29.519 1.00 50.62 356 ASP A O 1
ATOM 2911 N N . GLU A 1 357 ? -1.303 -7.776 31.148 1.00 66.12 357 GLU A N 1
ATOM 2912 C CA . GLU A 1 357 ? -2.743 -8.017 30.900 1.00 66.12 357 GLU A CA 1
ATOM 2913 C C . GLU A 1 357 ? -3.546 -6.890 30.207 1.00 66.12 357 GLU A C 1
ATOM 2915 O O . GLU A 1 357 ? -4.324 -6.161 30.824 1.00 66.12 357 GLU A O 1
ATOM 2920 N N . GLN A 1 358 ? -3.419 -6.784 28.882 1.00 81.00 358 GLN A N 1
ATOM 2921 C CA . GLN A 1 358 ? -4.235 -5.877 28.088 1.00 81.00 358 GLN A CA 1
ATOM 2922 C C . GLN A 1 358 ? -5.616 -6.489 27.868 1.00 81.00 358 GLN A C 1
ATOM 2924 O O . GLN A 1 358 ? -5.776 -7.695 27.660 1.00 81.00 358 GLN A O 1
ATOM 2929 N N . PHE A 1 359 ? -6.628 -5.631 27.873 1.00 86.25 359 PHE A N 1
ATOM 2930 C CA . PHE A 1 359 ? -8.009 -6.015 27.639 1.00 86.25 359 PHE A CA 1
ATOM 2931 C C . PHE A 1 359 ? -8.609 -5.147 26.545 1.00 86.25 359 PHE A C 1
ATOM 2933 O O . PHE A 1 359 ? -8.285 -3.966 26.425 1.00 86.25 359 PHE A O 1
ATOM 2940 N N . VAL A 1 360 ? -9.538 -5.723 25.796 1.00 86.94 360 VAL A N 1
ATOM 2941 C CA . VAL A 1 360 ? -10.404 -4.990 24.877 1.00 86.94 360 VAL A CA 1
ATOM 2942 C C . VAL A 1 360 ? -11.841 -5.100 25.362 1.00 86.94 360 VAL A C 1
ATOM 2944 O O . VAL A 1 360 ? -12.231 -6.113 25.943 1.00 86.94 360 VAL A O 1
ATOM 2947 N N . GLN A 1 361 ? -12.623 -4.044 25.166 1.00 84.75 361 GLN A N 1
ATOM 2948 C CA . GLN A 1 361 ? -14.040 -4.027 25.500 1.00 84.75 361 GLN A CA 1
ATOM 2949 C C . GLN A 1 361 ? -14.857 -4.040 24.212 1.00 84.75 361 GLN A C 1
ATOM 2951 O O . GLN A 1 361 ? -14.698 -3.167 23.365 1.00 84.75 361 GLN A O 1
ATOM 2956 N N . ILE A 1 362 ? -15.745 -5.021 24.070 1.00 82.50 362 ILE A N 1
ATOM 2957 C CA . ILE A 1 362 ? -16.669 -5.118 22.940 1.00 82.50 362 ILE A CA 1
ATOM 2958 C C . ILE A 1 362 ? -18.074 -4.846 23.468 1.00 82.50 362 ILE A C 1
ATOM 2960 O O . ILE A 1 362 ? -18.647 -5.643 24.212 1.00 82.50 362 ILE A O 1
ATOM 2964 N N . SER A 1 363 ? -18.631 -3.692 23.099 1.00 75.19 363 SER A N 1
ATOM 2965 C CA . SER A 1 363 ? -19.968 -3.285 23.531 1.00 75.19 363 SER A CA 1
ATOM 2966 C C . SER A 1 363 ? -21.027 -4.308 23.113 1.00 75.19 363 SER A C 1
ATOM 2968 O O . SER A 1 363 ? -21.023 -4.792 21.982 1.00 75.19 363 SER A O 1
ATOM 2970 N N . ASN A 1 364 ? -21.972 -4.584 24.015 1.00 78.75 364 ASN A N 1
ATOM 2971 C CA . ASN A 1 364 ? -23.084 -5.528 23.834 1.00 78.75 364 ASN A CA 1
ATOM 2972 C C . ASN A 1 364 ? -22.688 -7.008 23.688 1.00 78.75 364 ASN A C 1
ATOM 2974 O O . ASN A 1 364 ? -23.568 -7.824 23.416 1.00 78.75 364 ASN A O 1
ATOM 2978 N N . LEU A 1 365 ? -21.416 -7.374 23.884 1.00 84.44 365 LEU A N 1
ATOM 2979 C CA . LEU A 1 365 ? -21.014 -8.778 23.948 1.00 84.44 365 LEU A CA 1
ATOM 2980 C C . LEU A 1 365 ? -21.488 -9.399 25.268 1.00 84.44 365 LEU A C 1
ATOM 2982 O O . LEU A 1 365 ? -21.089 -8.905 26.325 1.00 84.44 365 LEU A O 1
ATOM 2986 N N . PRO A 1 366 ? -22.327 -10.456 25.247 1.00 83.81 366 PRO A N 1
ATOM 2987 C CA . PRO A 1 366 ? -22.792 -11.084 26.475 1.00 83.81 366 PRO A CA 1
ATOM 2988 C C . PRO A 1 366 ? -21.630 -11.638 27.298 1.00 83.81 366 PRO A C 1
ATOM 2990 O O . PRO A 1 366 ? -20.697 -12.239 26.759 1.00 83.81 366 PRO A O 1
ATOM 2993 N N . ALA A 1 367 ? -21.707 -11.463 28.613 1.00 88.44 367 ALA A N 1
ATOM 2994 C CA . ALA A 1 367 ? -20.781 -12.105 29.530 1.00 88.44 367 ALA A CA 1
ATOM 2995 C C . ALA A 1 367 ? -20.929 -13.624 29.463 1.00 88.44 367 ALA A C 1
ATOM 2997 O O . ALA A 1 367 ? -22.038 -14.146 29.326 1.00 88.44 367 ALA A O 1
ATOM 2998 N N . GLY A 1 368 ? -19.815 -14.333 29.579 1.00 91.06 368 GLY A N 1
ATOM 2999 C CA . GLY A 1 368 ? -19.813 -15.782 29.488 1.00 91.06 368 GLY A CA 1
ATOM 3000 C C . GLY A 1 368 ? -18.479 -16.344 29.036 1.00 91.06 368 GLY A C 1
ATOM 3001 O O . GLY A 1 368 ? -17.499 -15.625 28.851 1.00 91.06 368 GLY A O 1
ATOM 3002 N N . ASN A 1 369 ? -18.470 -17.658 28.870 1.00 92.75 369 ASN A N 1
ATOM 3003 C CA . ASN A 1 369 ? -17.336 -18.410 28.369 1.00 92.75 369 ASN A CA 1
ATOM 3004 C C . ASN A 1 369 ? -17.622 -18.823 26.927 1.00 92.75 369 ASN A C 1
ATOM 3006 O O . ASN A 1 369 ? -18.641 -19.460 26.661 1.00 92.75 369 ASN A O 1
ATOM 3010 N N . TYR A 1 370 ? -16.717 -18.470 26.023 1.00 92.56 370 TYR A N 1
ATOM 3011 C CA . TYR A 1 370 ? -16.799 -18.789 24.603 1.00 92.56 370 TYR A CA 1
ATOM 3012 C C . TYR A 1 370 ? -15.691 -19.763 24.224 1.00 92.56 370 TYR A C 1
ATOM 3014 O O . TYR A 1 370 ? -14.589 -19.708 24.770 1.00 92.56 370 TYR A O 1
ATOM 3022 N N . GLU A 1 371 ? -15.978 -20.649 23.279 1.00 91.62 371 GLU A N 1
ATOM 3023 C CA . GLU A 1 371 ? -14.976 -21.551 22.726 1.00 91.62 371 GLU A CA 1
ATOM 3024 C C . GLU A 1 371 ? -14.089 -20.799 21.730 1.00 91.62 371 GLU A C 1
ATOM 3026 O O . GLU A 1 371 ? -14.576 -20.183 20.777 1.00 91.62 371 GLU A O 1
ATOM 3031 N N . ASN A 1 372 ? -12.778 -20.857 21.948 1.00 90.62 372 ASN A N 1
ATOM 3032 C CA . ASN A 1 372 ? -11.801 -20.334 21.011 1.00 90.62 372 ASN A CA 1
ATOM 3033 C C . ASN A 1 372 ? -11.679 -21.283 19.814 1.00 90.62 372 ASN A C 1
ATOM 3035 O O . ASN A 1 372 ? -10.922 -22.252 19.839 1.00 90.62 372 ASN A O 1
ATOM 3039 N N . LEU A 1 373 ? -12.387 -20.961 18.734 1.00 89.56 373 LEU A N 1
ATOM 3040 C CA . LEU A 1 373 ? -12.351 -21.688 17.468 1.00 89.56 373 LEU A CA 1
ATOM 3041 C C . LEU A 1 373 ? -10.967 -21.682 16.818 1.00 89.56 373 LEU A C 1
ATOM 3043 O O . LEU A 1 373 ? -10.765 -22.430 15.871 1.00 89.56 373 LEU A O 1
ATOM 3047 N N . PHE A 1 374 ? -10.030 -20.846 17.265 1.00 82.44 374 PHE A N 1
ATOM 3048 C CA . PHE A 1 374 ? -8.668 -20.813 16.740 1.00 82.44 374 PHE A CA 1
ATOM 3049 C C . PHE A 1 374 ? -7.729 -21.827 17.409 1.00 82.44 374 PHE A C 1
ATOM 3051 O O . PHE A 1 374 ? -6.772 -22.265 16.777 1.00 82.44 374 PHE A O 1
ATOM 3058 N N . VAL A 1 375 ? -8.006 -22.241 18.650 1.00 76.00 375 VAL A N 1
ATOM 3059 C CA . VAL A 1 375 ? -7.075 -23.050 19.455 1.00 76.00 375 VAL A CA 1
ATOM 3060 C C . VAL A 1 375 ? -7.593 -24.477 19.634 1.00 76.00 375 VAL A C 1
ATOM 3062 O O . VAL A 1 375 ? -8.530 -24.728 20.388 1.00 76.00 375 VAL A O 1
ATOM 3065 N N . ASP A 1 376 ? -6.929 -25.441 18.995 1.00 69.94 376 ASP A N 1
ATOM 3066 C CA . ASP A 1 376 ? -7.041 -26.879 19.284 1.00 69.94 376 ASP A CA 1
ATOM 3067 C C . ASP A 1 376 ? -5.694 -27.464 19.770 1.00 69.94 376 ASP A C 1
ATOM 3069 O O . ASP A 1 376 ? -4.732 -26.722 19.957 1.00 69.94 376 ASP A O 1
ATOM 3073 N N . LEU A 1 377 ? -5.625 -28.775 20.074 1.00 52.62 377 LEU A N 1
ATOM 3074 C CA . LEU A 1 377 ? -4.420 -29.421 20.646 1.00 52.62 377 LEU A CA 1
ATOM 3075 C C . LEU A 1 377 ? -3.144 -29.154 19.824 1.00 52.62 377 LEU A C 1
ATOM 3077 O O . LEU A 1 377 ? -2.094 -28.981 20.429 1.00 52.62 377 LEU A O 1
ATOM 3081 N N . GLY A 1 378 ? -3.228 -29.099 18.488 1.00 59.25 378 GLY A N 1
ATOM 3082 C CA . GLY A 1 378 ? -2.061 -28.923 17.613 1.00 59.25 378 GLY A CA 1
ATOM 3083 C C . GLY A 1 378 ? -1.603 -27.470 17.472 1.00 59.25 378 GLY A C 1
ATOM 3084 O O . GLY A 1 378 ? -0.417 -27.209 17.291 1.00 59.25 378 GLY A O 1
ATOM 3085 N N . VAL A 1 379 ? -2.524 -26.509 17.593 1.00 64.62 379 VAL A N 1
ATOM 3086 C CA . VAL A 1 379 ? -2.202 -25.074 17.535 1.00 64.62 379 VAL A CA 1
ATOM 3087 C C . VAL A 1 379 ? -1.717 -24.543 18.891 1.00 64.62 379 VAL A C 1
ATOM 3089 O O . VAL A 1 379 ? -0.901 -23.626 18.935 1.00 64.62 379 VAL A O 1
ATOM 3092 N N . ASN A 1 380 ? -2.166 -25.124 20.007 1.00 61.66 380 ASN A N 1
ATOM 3093 C CA . ASN A 1 380 ? -1.925 -24.566 21.342 1.00 61.66 380 ASN A CA 1
ATOM 3094 C C . ASN A 1 380 ? -0.439 -24.527 21.755 1.00 61.66 380 ASN A C 1
ATOM 3096 O O . ASN A 1 380 ? 0.021 -23.549 22.347 1.00 61.66 380 ASN A O 1
ATOM 3100 N N . GLU A 1 381 ? 0.338 -25.545 21.372 1.00 59.59 381 GLU A N 1
ATOM 3101 C CA . GLU A 1 381 ? 1.787 -25.584 21.625 1.00 59.59 381 GLU A CA 1
ATOM 3102 C C . GLU A 1 381 ? 2.539 -24.480 20.855 1.00 59.59 381 GLU A C 1
ATOM 3104 O O . GLU A 1 381 ? 3.537 -23.945 21.339 1.00 59.59 381 GLU A O 1
ATOM 3109 N N . LEU A 1 382 ? 2.029 -24.069 19.684 1.00 64.81 382 LEU A N 1
ATOM 3110 C CA . LEU A 1 382 ? 2.629 -23.021 18.845 1.00 64.81 382 LEU A CA 1
ATOM 3111 C C . LEU A 1 382 ? 2.410 -21.611 19.412 1.00 64.81 382 LEU A C 1
ATOM 3113 O O . LEU A 1 382 ? 3.181 -20.697 19.103 1.00 64.81 382 LEU A O 1
ATOM 3117 N N . LEU A 1 383 ? 1.356 -21.424 20.213 1.00 69.19 383 LEU A N 1
ATOM 3118 C CA . LEU A 1 383 ? 0.890 -20.117 20.686 1.00 69.19 383 LEU A CA 1
ATOM 3119 C C . LEU A 1 383 ? 1.219 -19.832 22.161 1.00 69.19 383 LEU A C 1
ATOM 3121 O O . LEU A 1 383 ? 0.843 -18.774 22.657 1.00 69.19 383 LEU A O 1
ATOM 3125 N N . LYS A 1 384 ? 1.965 -20.724 22.835 1.00 67.19 384 LYS A N 1
ATOM 3126 C CA . LYS A 1 384 ? 2.281 -20.667 24.279 1.00 67.19 384 LYS A CA 1
ATOM 3127 C C . LYS A 1 384 ? 1.038 -20.740 25.182 1.00 67.19 384 LYS A C 1
ATOM 3129 O O . LYS A 1 384 ? 0.837 -19.862 26.019 1.00 67.19 384 LYS A O 1
ATOM 3134 N N . ASP A 1 385 ? 0.248 -21.803 25.034 1.00 62.06 385 ASP A N 1
ATOM 3135 C CA . ASP A 1 385 ? -0.887 -22.123 25.916 1.00 62.06 385 ASP A CA 1
ATOM 3136 C C . ASP A 1 385 ? -1.986 -21.046 25.936 1.00 62.06 385 ASP A C 1
ATOM 3138 O O . ASP A 1 385 ? -2.467 -20.618 26.992 1.00 62.06 385 ASP A O 1
ATOM 3142 N N . GLU A 1 386 ? -2.419 -20.601 24.754 1.00 70.44 386 GLU A N 1
ATOM 3143 C CA . GLU A 1 386 ? -3.622 -19.778 24.664 1.00 70.44 386 GLU A CA 1
ATOM 3144 C C . GLU A 1 386 ? -4.848 -20.548 25.179 1.00 70.44 386 GLU A C 1
ATOM 3146 O O . GLU A 1 386 ? -5.062 -21.731 24.909 1.00 70.44 386 GLU A O 1
ATOM 3151 N N . SER A 1 387 ? -5.695 -19.863 25.948 1.00 71.75 387 SER A N 1
ATOM 3152 C CA . SER A 1 387 ? -6.868 -20.509 26.529 1.00 71.75 387 SER A CA 1
ATOM 3153 C C . SER A 1 387 ? -7.849 -20.949 25.440 1.00 71.75 387 SER A C 1
ATOM 3155 O O . SER A 1 387 ? -8.238 -20.171 24.562 1.00 71.75 387 SER A O 1
ATOM 3157 N N . ARG A 1 388 ? -8.330 -22.190 25.560 1.00 82.69 388 ARG A N 1
ATOM 3158 C CA . ARG A 1 388 ? -9.476 -22.694 24.785 1.00 82.69 388 ARG A CA 1
ATOM 3159 C C . ARG A 1 388 ? -10.782 -22.007 25.136 1.00 82.69 388 ARG A C 1
ATOM 3161 O O . ARG A 1 388 ? -11.707 -22.010 24.333 1.00 82.69 388 ARG A O 1
ATOM 3168 N N . ILE A 1 389 ? -10.861 -21.463 26.345 1.00 86.12 389 ILE A N 1
ATOM 3169 C CA . ILE A 1 389 ? -12.036 -20.771 26.846 1.00 86.12 389 ILE A CA 1
ATOM 3170 C C . ILE A 1 389 ? -11.724 -19.285 26.946 1.00 86.12 389 ILE A C 1
ATOM 3172 O O . ILE A 1 389 ? -10.798 -18.871 27.647 1.00 86.12 389 ILE A O 1
ATOM 3176 N N . ILE A 1 390 ? -12.522 -18.483 26.258 1.00 88.25 390 ILE A N 1
ATOM 3177 C CA . ILE A 1 390 ? -12.458 -17.029 26.299 1.00 88.25 390 ILE A CA 1
ATOM 3178 C C . ILE A 1 390 ? -13.510 -16.571 27.296 1.00 88.25 390 ILE A C 1
ATOM 3180 O O . ILE A 1 390 ? -14.708 -16.709 27.051 1.00 88.25 390 ILE A O 1
ATOM 3184 N N . SER A 1 391 ? -13.067 -16.029 28.422 1.00 89.25 391 SER A N 1
ATOM 3185 C CA . SER A 1 391 ? -13.966 -15.459 29.420 1.00 89.25 391 SER A CA 1
ATOM 3186 C C . SER A 1 391 ? -14.215 -13.984 29.118 1.00 89.25 391 SER A C 1
ATOM 3188 O O . SER A 1 391 ? -13.284 -13.176 29.080 1.00 89.25 391 SER A O 1
ATOM 3190 N N . VAL A 1 392 ? -15.483 -13.637 28.922 1.00 89.94 392 VAL A N 1
ATOM 3191 C CA . VAL A 1 392 ? -15.973 -12.267 28.754 1.00 89.94 392 VAL A CA 1
ATOM 3192 C C . VAL A 1 392 ? -16.709 -11.873 30.027 1.00 89.94 392 VAL A C 1
ATOM 3194 O O . VAL A 1 392 ? -17.599 -12.594 30.484 1.00 89.94 392 VAL A O 1
ATOM 3197 N N . ASN A 1 393 ? -16.349 -10.734 30.612 1.00 87.75 393 ASN A N 1
ATOM 3198 C CA . ASN A 1 393 ? -16.994 -10.264 31.836 1.00 87.75 393 ASN A CA 1
ATOM 3199 C C . ASN A 1 393 ? -18.321 -9.519 31.570 1.00 87.75 393 ASN A C 1
ATOM 3201 O O . ASN A 1 393 ? -18.691 -9.256 30.427 1.00 87.75 393 ASN A O 1
ATOM 3205 N N . ASN A 1 394 ? -19.006 -9.113 32.646 1.00 78.38 394 ASN A N 1
ATOM 3206 C CA . ASN A 1 394 ? -20.292 -8.393 32.612 1.00 78.38 394 ASN A CA 1
ATOM 3207 C C . ASN A 1 394 ? -20.286 -7.074 31.818 1.00 78.38 394 ASN A C 1
ATOM 3209 O O . ASN A 1 394 ? -21.351 -6.603 31.432 1.00 78.38 394 ASN A O 1
ATOM 3213 N N . ASN A 1 395 ? -19.111 -6.508 31.527 1.00 74.94 395 ASN A N 1
ATOM 3214 C CA . ASN A 1 395 ? -18.957 -5.262 30.773 1.00 74.94 395 ASN A CA 1
ATOM 3215 C C . ASN A 1 395 ? -18.518 -5.496 29.313 1.00 74.94 395 ASN A C 1
ATOM 3217 O O . ASN A 1 395 ? -18.176 -4.534 28.622 1.00 74.94 395 ASN A O 1
ATOM 3221 N N . GLY A 1 396 ? -18.482 -6.752 28.846 1.00 79.94 396 GLY A N 1
ATOM 3222 C CA . GLY A 1 396 ? -18.005 -7.108 27.506 1.00 79.94 396 GLY A CA 1
ATOM 3223 C C . GLY A 1 396 ? -16.481 -7.023 27.353 1.00 79.94 396 GLY A C 1
ATOM 3224 O O . GLY A 1 396 ? -15.977 -6.909 26.237 1.00 79.94 396 GLY A O 1
ATOM 3225 N N . LYS A 1 397 ? -15.733 -7.017 28.464 1.00 85.81 397 LYS A N 1
ATOM 3226 C CA . LYS A 1 397 ? -14.267 -6.924 28.479 1.00 85.81 397 LYS A CA 1
ATOM 3227 C C . LYS A 1 397 ? -13.656 -8.326 28.449 1.00 85.81 397 LYS A C 1
ATOM 3229 O O . LYS A 1 397 ? -14.067 -9.197 29.220 1.00 85.81 397 LYS A O 1
ATOM 3234 N N . LEU A 1 398 ? -12.670 -8.521 27.577 1.00 89.88 398 LEU A N 1
ATOM 3235 C CA . LEU A 1 398 ? -11.929 -9.769 27.390 1.00 89.88 398 LEU A CA 1
ATOM 3236 C C . LEU A 1 398 ? -10.439 -9.491 27.172 1.00 89.88 398 LEU A C 1
ATOM 3238 O O . LEU A 1 398 ? -10.054 -8.404 26.737 1.00 89.88 398 LEU A O 1
ATOM 3242 N N . ARG A 1 399 ? -9.595 -10.464 27.522 1.00 87.94 399 ARG A N 1
ATOM 3243 C CA . ARG A 1 399 ? -8.134 -10.341 27.447 1.00 87.94 399 ARG A CA 1
ATOM 3244 C C . ARG A 1 399 ? -7.658 -10.362 25.992 1.00 87.94 399 ARG A C 1
ATOM 3246 O O . ARG A 1 399 ? -8.176 -11.123 25.176 1.00 87.94 399 ARG A O 1
ATOM 3253 N N . VAL A 1 400 ? -6.656 -9.546 25.681 1.00 88.69 400 VAL A N 1
ATOM 3254 C CA . VAL A 1 400 ? -5.968 -9.565 24.384 1.00 88.69 400 VAL A CA 1
ATOM 3255 C C . VAL A 1 400 ? -5.164 -10.872 24.253 1.00 88.69 400 VAL A C 1
ATOM 3257 O O . VAL A 1 400 ? -4.435 -11.216 25.187 1.00 88.69 400 VAL A O 1
ATOM 3260 N N . PRO A 1 401 ? -5.287 -11.614 23.135 1.00 88.25 401 PRO A N 1
ATOM 3261 C CA . PRO A 1 401 ? -4.547 -12.860 22.916 1.00 88.25 401 PRO A CA 1
ATOM 3262 C C . PRO A 1 401 ? -3.050 -12.607 22.665 1.00 88.25 401 PRO A C 1
ATOM 3264 O O . PRO A 1 401 ? -2.638 -11.486 22.351 1.00 88.25 401 PRO A O 1
ATOM 3267 N N . ILE A 1 402 ? -2.228 -13.657 22.754 1.00 86.69 402 ILE A N 1
ATOM 3268 C CA . ILE A 1 402 ? -0.801 -13.570 22.402 1.00 86.69 402 ILE A CA 1
ATOM 3269 C C . ILE A 1 402 ? -0.676 -13.376 20.892 1.00 86.69 402 ILE A C 1
ATOM 3271 O O . ILE A 1 402 ? 0.063 -12.501 20.449 1.00 86.69 402 ILE A O 1
ATOM 3275 N N . VAL A 1 403 ? -1.428 -14.147 20.107 1.00 89.75 403 VAL A N 1
ATOM 3276 C CA . VAL A 1 403 ? -1.453 -14.059 18.642 1.00 89.75 403 VAL A CA 1
ATOM 3277 C C . VAL A 1 403 ? -2.828 -13.633 18.164 1.00 89.75 403 VAL A C 1
ATOM 3279 O O . VAL A 1 403 ? -2.988 -12.534 17.623 1.00 89.75 403 VAL A O 1
ATOM 3282 N N . ALA A 1 404 ? -3.824 -14.494 18.354 1.00 91.81 404 ALA A N 1
ATOM 3283 C CA . ALA A 1 404 ? -5.178 -14.236 17.909 1.00 91.81 404 ALA A CA 1
ATOM 3284 C C . ALA A 1 404 ? -6.176 -15.120 18.652 1.00 91.81 404 ALA A C 1
ATOM 3286 O O . ALA A 1 404 ? -5.864 -16.235 19.036 1.00 91.81 404 ALA A O 1
ATOM 3287 N N . THR A 1 405 ? -7.410 -14.657 18.798 1.00 92.12 405 THR A N 1
ATOM 3288 C CA . THR A 1 405 ? -8.507 -15.513 19.250 1.00 92.12 405 THR A CA 1
ATOM 3289 C C . THR A 1 405 ? -9.716 -15.275 18.372 1.00 92.12 405 THR A C 1
ATOM 3291 O O . THR A 1 405 ? -9.976 -14.136 17.975 1.00 92.12 405 THR A O 1
ATOM 3294 N N . ILE A 1 406 ? -10.414 -16.349 18.009 1.00 94.50 406 ILE A N 1
ATOM 3295 C CA . ILE A 1 406 ? -11.579 -16.289 17.129 1.00 94.50 406 ILE A CA 1
ATOM 3296 C C . ILE A 1 406 ? -12.677 -17.133 17.752 1.00 94.50 406 ILE A C 1
ATOM 3298 O O . ILE A 1 406 ? -12.440 -18.290 18.078 1.00 94.50 406 ILE A O 1
ATOM 3302 N N . PHE A 1 407 ? -13.873 -16.579 17.912 1.00 94.31 407 PHE A N 1
ATOM 3303 C CA . PHE A 1 407 ? -14.984 -17.295 18.532 1.00 94.31 407 PHE A CA 1
ATOM 3304 C C . PHE A 1 407 ? -16.329 -16.915 17.932 1.00 94.31 407 PHE A C 1
ATOM 3306 O O . PHE A 1 407 ? -16.507 -15.826 17.379 1.00 94.31 407 PHE A O 1
ATOM 3313 N N . HIS A 1 408 ? -17.270 -17.849 18.032 1.00 94.81 408 HIS A N 1
ATOM 3314 C CA . HIS A 1 408 ? -18.658 -17.651 17.635 1.00 94.81 408 HIS A CA 1
ATOM 3315 C C . HIS A 1 408 ? -19.452 -16.985 18.751 1.00 94.81 408 HIS A C 1
ATOM 3317 O O . HIS A 1 408 ? -19.194 -17.215 19.931 1.00 94.81 408 HIS A O 1
ATOM 3323 N N . TYR A 1 409 ? -20.429 -16.168 18.370 1.00 92.75 409 TYR A N 1
ATOM 3324 C CA . TYR A 1 409 ? -21.427 -15.646 19.291 1.00 92.75 409 TYR A CA 1
ATOM 3325 C C . TYR A 1 409 ? -22.818 -15.682 18.657 1.00 92.75 409 TYR A C 1
ATOM 3327 O O . TYR A 1 409 ? -22.990 -15.551 17.441 1.00 92.75 409 TYR A O 1
ATOM 3335 N N . THR A 1 410 ? -23.830 -15.779 19.515 1.00 88.94 410 THR A N 1
ATOM 3336 C CA . THR A 1 410 ? -25.241 -15.623 19.155 1.00 88.94 410 THR A CA 1
ATOM 3337 C C . THR A 1 410 ? -25.747 -14.255 19.597 1.00 88.94 410 THR A C 1
ATOM 3339 O O . THR A 1 410 ? -25.521 -13.840 20.733 1.00 88.94 410 THR A O 1
ATOM 3342 N N . GLY A 1 411 ? -26.467 -13.564 18.723 1.00 84.12 411 GLY A N 1
ATOM 3343 C CA . GLY A 1 411 ? -27.024 -12.236 18.946 1.00 84.12 411 GLY A CA 1
ATOM 3344 C C . GLY A 1 411 ? -26.732 -11.278 17.793 1.00 84.12 411 GLY A C 1
ATOM 3345 O O . GLY A 1 411 ? -26.240 -11.660 16.736 1.00 84.12 411 GLY A O 1
ATOM 3346 N N . ILE A 1 412 ? -27.064 -10.008 18.008 1.00 78.88 412 ILE A N 1
ATOM 3347 C CA . ILE A 1 412 ? -26.663 -8.898 17.140 1.00 78.88 412 ILE A CA 1
ATOM 3348 C C . ILE A 1 412 ? -25.799 -7.987 18.007 1.00 78.88 412 ILE A C 1
ATOM 3350 O O . ILE A 1 412 ? -26.313 -7.380 18.950 1.00 78.88 412 ILE A O 1
ATOM 3354 N N . LEU A 1 413 ? -24.504 -7.912 17.709 1.00 78.56 413 LEU A N 1
ATOM 3355 C CA . LEU A 1 413 ? -23.571 -7.019 18.403 1.00 78.56 413 LEU A CA 1
ATOM 3356 C C . LEU A 1 413 ? -23.585 -5.642 17.767 1.00 78.56 413 LEU A C 1
ATOM 3358 O O . LEU A 1 413 ? -23.664 -4.612 18.443 1.00 78.56 413 LEU A O 1
ATOM 3362 N N . LEU A 1 414 ? -23.517 -5.639 16.441 1.00 70.56 414 LEU A N 1
ATOM 3363 C CA . LEU A 1 414 ? -23.438 -4.445 15.636 1.00 70.56 414 LEU A CA 1
ATOM 3364 C C . LEU A 1 414 ? -24.839 -4.195 15.110 1.00 70.56 414 LEU A C 1
ATOM 3366 O O . LEU A 1 414 ? -25.256 -4.751 14.098 1.00 70.56 414 LEU A O 1
ATOM 3370 N N . ARG A 1 415 ? -25.603 -3.336 15.790 1.00 50.53 415 ARG A N 1
ATOM 3371 C CA . ARG A 1 415 ? -26.895 -2.918 15.237 1.00 50.53 415 ARG A CA 1
ATOM 3372 C C . ARG A 1 415 ? -26.671 -2.463 13.787 1.00 50.53 415 ARG A C 1
ATOM 3374 O O . ARG A 1 415 ? -25.662 -1.788 13.524 1.00 50.53 415 ARG A O 1
ATOM 3381 N N . PRO A 1 416 ? -27.557 -2.832 12.836 1.00 38.19 416 PRO A N 1
ATOM 3382 C CA . PRO A 1 416 ? -27.543 -2.193 11.536 1.00 38.19 416 PRO A CA 1
ATOM 3383 C C . PRO A 1 416 ? -27.465 -0.703 11.818 1.00 38.19 416 PRO A C 1
ATOM 3385 O O . PRO A 1 416 ? -28.234 -0.203 12.643 1.00 38.19 416 PRO A O 1
ATOM 3388 N N . GLN A 1 417 ? -26.521 -0.009 11.188 1.00 34.56 417 GLN A N 1
ATOM 3389 C CA . GLN A 1 417 ? -26.675 1.426 11.071 1.00 34.56 417 GLN A CA 1
ATOM 3390 C C . GLN A 1 417 ? -27.929 1.604 10.214 1.00 34.56 417 GLN A C 1
ATOM 3392 O O . GLN A 1 417 ? -27.860 1.697 8.993 1.00 34.56 417 GLN A O 1
ATOM 3397 N N . THR A 1 418 ? -29.102 1.578 10.850 1.00 26.22 418 THR A N 1
ATOM 3398 C CA . THR A 1 418 ? -30.212 2.403 10.415 1.00 26.22 418 THR A CA 1
ATOM 3399 C C . THR A 1 418 ? -29.576 3.768 10.195 1.00 26.22 418 THR A C 1
ATOM 3401 O O . THR A 1 418 ? -28.789 4.196 11.035 1.00 26.22 418 THR A O 1
ATOM 3404 N N . PHE A 1 419 ? -29.768 4.352 9.013 1.00 31.14 419 PHE A N 1
ATOM 3405 C CA . PHE A 1 419 ? -29.146 5.607 8.592 1.00 31.14 419 PHE A CA 1
ATOM 3406 C C . PHE A 1 419 ? -29.375 6.699 9.644 1.00 31.14 419 PHE A C 1
ATOM 3408 O O . PHE A 1 419 ? -30.325 7.463 9.551 1.00 31.14 419 PHE A O 1
ATOM 3415 N N . TYR A 1 420 ? -28.532 6.749 10.669 1.00 29.12 420 TYR A N 1
ATOM 3416 C CA . TYR A 1 420 ? -28.727 7.599 11.824 1.00 29.12 420 TYR A CA 1
ATOM 3417 C C . TYR A 1 420 ? -27.363 8.027 12.335 1.00 29.12 420 TYR A C 1
ATOM 3419 O O . TYR A 1 420 ? -26.638 7.313 13.020 1.00 29.12 420 TYR A O 1
ATOM 3427 N N . THR A 1 421 ? -27.050 9.246 11.905 1.00 29.81 421 THR A N 1
ATOM 3428 C CA . THR A 1 421 ? -26.741 10.365 12.793 1.00 29.81 421 THR A CA 1
ATOM 3429 C C . THR A 1 421 ? -25.624 10.097 13.790 1.00 29.81 421 THR A C 1
ATOM 3431 O O . THR A 1 421 ? -25.833 9.579 14.883 1.00 29.81 421 THR A O 1
ATOM 3434 N N . LYS A 1 422 ? -24.431 10.579 13.419 1.00 34.41 422 LYS A N 1
ATOM 3435 C CA . LYS A 1 422 ? -23.417 11.061 14.361 1.00 34.41 422 LYS A CA 1
ATOM 3436 C C . LYS A 1 422 ? -24.117 11.779 15.524 1.00 34.41 422 LYS A C 1
ATOM 3438 O O . LYS A 1 422 ? -24.978 12.622 15.282 1.00 34.41 422 LYS A O 1
ATOM 3443 N N . SER A 1 423 ? -23.751 11.430 16.755 1.00 32.00 423 SER A N 1
ATOM 3444 C CA . SER A 1 423 ? -24.197 12.108 17.971 1.00 32.00 423 SER A CA 1
ATOM 3445 C C . SER A 1 423 ? -23.760 13.571 17.920 1.00 32.00 423 SER A C 1
ATOM 3447 O O . SER A 1 423 ? -22.634 13.902 18.281 1.00 32.00 423 SER A O 1
ATOM 3449 N N . TYR A 1 424 ? -24.640 14.444 17.449 1.00 42.09 424 TYR A N 1
ATOM 3450 C CA . TYR A 1 424 ? -24.537 15.871 17.679 1.00 42.09 424 TYR A CA 1
ATOM 3451 C C . TYR A 1 424 ? -25.765 16.253 18.493 1.00 42.09 424 TYR A C 1
ATOM 3453 O O . TYR A 1 424 ? -26.886 16.035 18.039 1.00 42.09 424 TYR A O 1
ATOM 3461 N N . ASN A 1 425 ? -25.559 16.855 19.663 1.00 41.72 425 ASN A N 1
ATOM 3462 C CA . ASN A 1 425 ? -26.570 17.687 20.317 1.00 41.72 425 ASN A CA 1
ATOM 3463 C C . ASN A 1 425 ? -26.829 18.935 19.456 1.00 41.72 425 ASN A C 1
ATOM 3465 O O . ASN A 1 425 ? -26.524 20.059 19.845 1.00 41.72 425 ASN A O 1
ATOM 3469 N N . GLN A 1 426 ? -27.339 18.736 18.246 1.00 40.12 426 GLN A N 1
ATOM 3470 C CA . GLN A 1 426 ? -28.018 19.771 17.496 1.00 40.12 426 GLN A CA 1
ATOM 3471 C C . GLN A 1 426 ? -29.505 19.451 17.621 1.00 40.12 426 GLN A C 1
ATOM 3473 O O . GLN A 1 426 ? -29.931 18.426 17.082 1.00 40.12 426 GLN A O 1
ATOM 3478 N N . PRO A 1 427 ? -30.310 20.269 18.321 1.00 37.72 427 PRO A N 1
ATOM 3479 C CA . PRO A 1 427 ? -31.750 20.191 18.126 1.00 37.72 427 PRO A CA 1
ATOM 3480 C C . PRO A 1 427 ? -32.027 20.290 16.619 1.00 37.72 427 PRO A C 1
ATOM 3482 O O . PRO A 1 427 ? -31.396 21.090 15.920 1.00 37.72 427 PRO A O 1
ATOM 3485 N N . LYS A 1 428 ? -32.938 19.461 16.098 1.00 36.34 428 LYS A N 1
ATOM 3486 C CA . LYS A 1 428 ? -33.408 19.554 14.709 1.00 36.34 428 LYS A CA 1
ATOM 3487 C C . LYS A 1 428 ? -34.235 20.831 14.558 1.00 36.34 428 LYS A C 1
ATOM 3489 O O . LYS A 1 428 ? -35.459 20.805 14.543 1.00 36.34 428 LYS A O 1
ATOM 3494 N N . ILE A 1 429 ? -33.572 21.976 14.479 1.00 39.12 429 ILE A N 1
ATOM 3495 C CA . ILE A 1 429 ? -34.241 23.238 14.184 1.00 39.12 429 ILE A CA 1
ATOM 3496 C C . ILE A 1 429 ? -34.578 23.207 12.692 1.00 39.12 429 ILE A C 1
ATOM 3498 O O . ILE A 1 429 ? -33.691 23.107 11.844 1.00 39.12 429 ILE A O 1
ATOM 3502 N N . SER A 1 430 ? -35.874 23.234 12.375 1.00 32.28 430 SER A N 1
ATOM 3503 C CA . SER A 1 430 ? -36.351 23.323 10.995 1.00 32.28 430 SER A CA 1
ATOM 3504 C C . SER A 1 430 ? -35.727 24.532 10.295 1.00 32.28 430 SER A C 1
ATOM 3506 O O . SER A 1 430 ? -35.649 25.619 10.860 1.00 32.28 430 SER A O 1
ATOM 3508 N N . LEU A 1 431 ? -35.343 24.362 9.033 1.00 31.53 431 LEU A N 1
ATOM 3509 C CA . LEU A 1 431 ? -34.845 25.426 8.152 1.00 31.53 431 LEU A CA 1
ATOM 3510 C C . LEU A 1 431 ? -35.763 26.636 8.018 1.00 31.53 431 LEU A C 1
ATOM 3512 O O . LEU A 1 431 ? -35.304 27.725 7.687 1.00 31.53 431 LEU A O 1
ATOM 3516 N N . ASN A 1 432 ? -37.050 26.410 8.269 1.00 31.11 432 ASN A N 1
ATOM 3517 C CA . ASN A 1 432 ? -38.109 27.401 8.182 1.00 31.11 432 ASN A CA 1
ATOM 3518 C C . ASN A 1 432 ? -38.591 27.842 9.573 1.00 31.11 432 ASN A C 1
ATOM 3520 O O . ASN A 1 432 ? -39.671 28.420 9.684 1.00 31.11 432 ASN A O 1
ATOM 3524 N N . ALA A 1 433 ? -37.842 27.543 10.640 1.00 36.50 433 ALA A N 1
ATOM 3525 C CA . ALA A 1 433 ? -38.151 28.036 11.974 1.00 36.50 433 ALA A CA 1
ATOM 3526 C C . ALA A 1 433 ? -37.974 29.562 12.001 1.00 36.50 433 ALA A C 1
ATOM 3528 O O . ALA A 1 433 ? -36.861 30.079 12.082 1.00 36.50 433 ALA A O 1
ATOM 3529 N N . SER A 1 434 ? -39.080 30.292 11.903 1.00 34.00 434 SER A N 1
ATOM 3530 C CA . SER A 1 434 ? -39.140 31.715 12.214 1.00 34.00 434 SER A CA 1
ATOM 3531 C C . SER A 1 434 ? -39.493 31.897 13.690 1.00 34.00 434 SER A C 1
ATOM 3533 O O . SER A 1 434 ? -40.187 31.071 14.287 1.00 34.00 434 SER A O 1
ATOM 3535 N N . TRP A 1 435 ? -39.008 32.982 14.298 1.00 35.41 435 TRP A N 1
ATOM 3536 C CA . TRP A 1 435 ? -39.468 33.390 15.623 1.00 35.41 435 TRP A CA 1
ATOM 3537 C C . TRP A 1 435 ? -40.978 33.624 15.562 1.00 35.41 435 TRP A C 1
ATOM 3539 O O . TRP A 1 435 ? -41.445 34.553 14.901 1.00 35.41 435 TRP A O 1
ATOM 3549 N N . ASN A 1 436 ? -41.749 32.777 16.240 1.00 36.38 436 ASN A N 1
ATOM 3550 C CA . ASN A 1 436 ? -43.156 33.054 16.462 1.00 36.38 436 ASN A CA 1
ATOM 3551 C C . ASN A 1 436 ? -43.244 34.182 17.498 1.00 36.38 436 ASN A C 1
ATOM 3553 O O . ASN A 1 436 ? -42.824 34.004 18.640 1.00 36.38 436 ASN A O 1
ATOM 3557 N N . LEU A 1 437 ? -43.773 35.344 17.104 1.00 38.09 437 LEU A N 1
ATOM 3558 C CA . LEU A 1 437 ? -44.012 36.471 18.019 1.00 38.09 437 LEU A CA 1
ATOM 3559 C C . LEU A 1 437 ? -45.022 36.115 19.125 1.00 38.09 437 LEU A C 1
ATOM 3561 O O . LEU A 1 437 ? -45.037 36.760 20.169 1.00 38.09 437 LEU A O 1
ATOM 3565 N N . ASN A 1 438 ? -45.804 35.052 18.924 1.00 38.38 438 ASN A N 1
ATOM 3566 C CA . ASN A 1 438 ? -46.655 34.427 19.927 1.00 38.38 438 ASN A CA 1
ATOM 3567 C C . ASN A 1 438 ? -45.968 33.165 20.465 1.00 38.38 438 ASN A C 1
ATOM 3569 O O . ASN A 1 438 ? -46.405 32.049 20.179 1.00 38.38 438 ASN A O 1
ATOM 3573 N N . ALA A 1 439 ? -44.861 33.324 21.195 1.00 41.47 439 ALA A N 1
ATOM 3574 C CA . ALA A 1 439 ? -44.217 32.203 21.871 1.00 41.47 439 ALA A CA 1
ATOM 3575 C C . ALA A 1 439 ? -45.245 31.474 22.754 1.00 41.47 439 ALA A C 1
ATOM 3577 O O . ALA A 1 439 ? -45.848 32.069 23.646 1.00 41.47 439 ALA A O 1
ATOM 3578 N N . THR A 1 440 ? -45.474 30.190 22.491 1.00 46.47 440 THR A N 1
ATOM 3579 C CA . THR A 1 440 ? -46.385 29.371 23.289 1.00 46.47 440 THR A CA 1
ATOM 3580 C C . THR A 1 440 ? -45.642 28.854 24.514 1.00 46.47 440 THR A C 1
ATOM 3582 O O . THR A 1 440 ? -44.716 28.050 24.396 1.00 46.47 440 THR A O 1
ATOM 3585 N N . THR A 1 441 ? -46.050 29.287 25.706 1.00 55.00 441 THR A N 1
ATOM 3586 C CA . THR A 1 441 ? -45.628 28.653 26.960 1.00 55.00 441 THR A CA 1
ATOM 3587 C C . THR A 1 441 ? -46.240 27.254 27.020 1.00 55.00 441 THR A C 1
ATOM 3589 O O . THR A 1 441 ? -47.418 27.107 27.329 1.00 55.00 441 THR A O 1
ATOM 3592 N N . PHE A 1 442 ? -45.462 26.224 26.678 1.00 55.06 442 PHE A N 1
ATOM 3593 C CA . PHE A 1 442 ? -45.919 24.827 26.718 1.00 55.06 442 PHE A CA 1
ATOM 3594 C C . PHE A 1 442 ? -45.795 24.198 28.118 1.00 55.06 442 PHE A C 1
ATOM 3596 O O . PHE A 1 442 ? -46.451 23.201 28.401 1.00 55.06 442 PHE A O 1
ATOM 3603 N N . ALA A 1 443 ? -44.982 24.797 28.995 1.00 54.47 443 ALA A N 1
ATOM 3604 C CA . ALA A 1 443 ? -44.890 24.487 30.416 1.00 54.47 443 ALA A CA 1
ATOM 3605 C C . ALA A 1 443 ? -44.653 25.784 31.211 1.00 54.47 443 ALA A C 1
ATOM 3607 O O . ALA A 1 443 ? -43.790 26.583 30.845 1.00 54.47 443 ALA A O 1
ATOM 3608 N N . ASN A 1 444 ? -45.445 26.017 32.260 1.00 61.75 444 ASN A N 1
ATOM 3609 C CA . ASN A 1 444 ? -45.378 27.193 33.134 1.00 61.75 444 ASN A CA 1
ATOM 3610 C C . ASN A 1 444 ? -44.932 26.790 34.557 1.00 61.75 444 ASN A C 1
ATOM 3612 O O . ASN A 1 444 ? -44.638 25.624 34.811 1.00 61.75 444 ASN A O 1
ATOM 3616 N N . GLU A 1 445 ? -44.893 27.746 35.488 1.00 61.50 445 GLU A N 1
ATOM 3617 C CA . GLU A 1 445 ? -44.530 27.504 36.896 1.00 61.50 445 GLU A CA 1
ATOM 3618 C C . GLU A 1 445 ? -45.348 26.374 37.549 1.00 61.50 445 GLU A C 1
ATOM 3620 O O . GLU A 1 445 ? -44.802 25.613 38.345 1.00 61.50 445 GLU A O 1
ATOM 3625 N N . ASP A 1 446 ? -46.618 26.206 37.162 1.00 63.16 446 ASP A N 1
ATOM 3626 C CA . ASP A 1 446 ? -47.491 25.143 37.677 1.00 63.16 446 ASP A CA 1
ATOM 3627 C C . ASP A 1 446 ? -47.086 23.740 37.175 1.00 63.16 446 ASP A C 1
ATOM 3629 O O . ASP A 1 446 ? -47.444 22.737 37.791 1.00 63.16 446 ASP A O 1
ATOM 3633 N N . LEU A 1 447 ? -46.351 23.655 36.055 1.00 61.00 447 LEU A N 1
ATOM 3634 C CA . LEU A 1 447 ? -45.972 22.408 35.374 1.00 61.00 447 LEU A CA 1
ATOM 3635 C C . LEU A 1 447 ? -44.505 21.996 35.583 1.00 61.00 447 LEU A C 1
ATOM 3637 O O . LEU A 1 447 ? -44.231 20.799 35.643 1.00 61.00 447 LEU A O 1
ATOM 3641 N N . VAL A 1 448 ? -43.569 22.950 35.650 1.00 60.00 448 VAL A N 1
ATOM 3642 C CA . VAL A 1 448 ? -42.113 22.696 35.801 1.00 60.00 448 VAL A CA 1
ATOM 3643 C C . VAL A 1 448 ? -41.521 23.241 37.107 1.00 60.00 448 VAL A C 1
ATOM 3645 O O . VAL A 1 448 ? -40.309 23.160 37.304 1.00 60.00 448 VAL A O 1
ATOM 3648 N N . GLY A 1 449 ? -42.350 23.819 37.983 1.00 61.72 449 GLY A N 1
ATOM 3649 C CA . GLY A 1 449 ? -41.905 24.494 39.202 1.00 61.72 449 GLY A CA 1
ATOM 3650 C C . GLY A 1 449 ? -41.281 25.874 38.942 1.00 61.72 449 GLY A C 1
ATOM 3651 O O . GLY A 1 449 ? -41.188 26.351 37.805 1.00 61.72 449 GLY A O 1
ATOM 3652 N N . ARG A 1 450 ? -40.837 26.554 40.009 1.00 56.03 450 ARG A N 1
ATOM 3653 C CA . ARG A 1 450 ? -40.075 27.810 39.883 1.00 56.03 450 ARG A CA 1
ATOM 3654 C C . ARG A 1 450 ? -38.607 27.492 39.576 1.00 56.03 450 ARG A C 1
ATOM 3656 O O . ARG A 1 450 ? -38.000 26.682 40.265 1.00 56.03 450 ARG A O 1
ATOM 3663 N N . GLN A 1 451 ? -38.018 28.224 38.624 1.00 60.44 451 GLN A N 1
ATOM 3664 C CA . GLN A 1 451 ? -36.595 28.165 38.227 1.00 60.44 451 GLN A CA 1
ATOM 3665 C C . GLN A 1 451 ? -36.152 26.884 37.476 1.00 60.44 451 GLN A C 1
ATOM 3667 O O . GLN A 1 451 ? -35.245 26.191 37.937 1.00 60.44 451 GLN A O 1
ATOM 3672 N N . PRO A 1 452 ? -36.714 26.574 36.291 1.00 63.16 452 PRO A N 1
ATOM 3673 C CA . PRO A 1 452 ? -36.151 25.537 35.424 1.00 63.16 452 PRO A CA 1
ATOM 3674 C C . PRO A 1 452 ? -34.771 25.977 34.900 1.00 63.16 452 PRO A C 1
ATOM 3676 O O . PRO A 1 452 ? -34.638 27.053 34.317 1.00 63.16 452 PRO A O 1
ATOM 3679 N N . VAL A 1 453 ? -33.739 25.157 35.118 1.00 66.94 453 VAL A N 1
ATOM 3680 C CA . VAL A 1 453 ? -32.324 25.523 34.867 1.00 66.94 453 VAL A CA 1
ATOM 3681 C C . VAL A 1 453 ? -31.616 24.626 33.849 1.00 66.94 453 VAL A C 1
ATOM 3683 O O . VAL A 1 453 ? -30.724 25.099 33.148 1.00 66.94 453 VAL A O 1
ATOM 3686 N N . GLY A 1 454 ? -32.041 23.366 33.705 1.00 70.25 454 GLY A N 1
ATOM 3687 C CA . GLY A 1 454 ? -31.474 22.412 32.749 1.00 70.25 454 GLY A CA 1
ATOM 3688 C C . GLY A 1 454 ? -32.535 21.854 31.804 1.00 70.25 454 GLY A C 1
ATOM 3689 O O . GLY A 1 454 ? -33.538 21.311 32.262 1.00 70.25 454 GLY A O 1
ATOM 3690 N N . ILE A 1 455 ? -32.297 21.957 30.494 1.00 73.94 455 ILE A N 1
ATOM 3691 C CA . ILE A 1 455 ? -33.144 21.376 29.448 1.00 73.94 455 ILE A CA 1
ATOM 3692 C C . ILE A 1 455 ? -32.292 20.575 28.464 1.00 73.94 455 ILE A C 1
ATOM 3694 O O . ILE A 1 455 ? -31.210 21.007 28.065 1.00 73.94 455 ILE A O 1
ATOM 3698 N N . HIS A 1 456 ? -32.795 19.418 28.049 1.00 75.56 456 HIS A N 1
ATOM 3699 C CA . HIS A 1 456 ? -32.221 18.634 26.964 1.00 75.56 456 HIS A CA 1
ATOM 3700 C C . HIS A 1 456 ? -33.328 18.174 26.020 1.00 75.56 456 HIS A C 1
ATOM 3702 O O . HIS A 1 456 ? -34.398 17.764 26.463 1.00 75.56 456 HIS A O 1
ATOM 3708 N N . ILE A 1 457 ? -33.058 18.228 24.719 1.00 69.62 457 ILE A N 1
ATOM 3709 C CA . ILE A 1 457 ? -33.966 17.741 23.681 1.00 69.62 457 ILE A CA 1
ATOM 3710 C C . ILE A 1 457 ? -33.264 16.581 22.988 1.00 69.62 457 ILE A C 1
ATOM 3712 O O . ILE A 1 457 ? -32.183 16.764 22.424 1.00 69.62 457 ILE A O 1
ATOM 3716 N N . ASN A 1 458 ? -33.863 15.398 23.062 1.00 62.75 458 ASN A N 1
ATOM 3717 C CA . ASN A 1 458 ? -33.314 14.191 22.461 1.00 62.75 458 ASN A CA 1
ATOM 3718 C C . ASN A 1 458 ? -33.670 14.113 20.962 1.00 62.75 458 ASN A C 1
ATOM 3720 O O . ASN A 1 458 ? -34.484 14.869 20.435 1.00 62.75 458 ASN A O 1
ATOM 3724 N N . THR A 1 459 ? -33.026 13.199 20.243 1.00 58.16 459 THR A N 1
ATOM 3725 C CA . THR A 1 459 ? -33.118 13.046 18.779 1.00 58.16 459 THR A CA 1
ATOM 3726 C C . THR A 1 459 ? -34.502 12.646 18.242 1.00 58.16 459 THR A C 1
ATOM 3728 O O . THR A 1 459 ? -34.750 12.786 17.034 1.00 58.16 459 THR A O 1
ATOM 3731 N N . ASP A 1 460 ? -35.377 12.158 19.121 1.00 59.81 460 ASP A N 1
ATOM 3732 C CA . ASP A 1 460 ? -36.790 11.831 18.902 1.00 59.81 460 ASP A CA 1
ATOM 3733 C C . ASP A 1 460 ? -37.742 13.002 19.233 1.00 59.81 460 ASP A C 1
ATOM 3735 O O . ASP A 1 460 ? -38.959 12.824 19.199 1.00 59.81 460 ASP A O 1
ATOM 3739 N N . ASP A 1 461 ? -37.185 14.185 19.517 1.00 63.91 461 ASP A N 1
ATOM 3740 C CA . ASP A 1 461 ? -37.852 15.413 19.975 1.00 63.91 461 ASP A CA 1
ATOM 3741 C C . ASP A 1 461 ? -38.491 15.306 21.372 1.00 63.91 461 ASP A C 1
ATOM 3743 O O . ASP A 1 461 ? -39.320 16.136 21.752 1.00 63.91 461 ASP A O 1
ATOM 3747 N N . SER A 1 462 ? -38.086 14.314 22.170 1.00 71.94 462 SER A N 1
ATOM 3748 C CA . SER A 1 462 ? -38.468 14.240 23.580 1.00 71.94 462 SER A CA 1
ATOM 3749 C C . SER A 1 462 ? -37.711 15.290 24.404 1.00 71.94 462 SER A C 1
ATOM 3751 O O . SER A 1 462 ? -36.493 15.443 24.270 1.00 71.94 462 SER A O 1
ATOM 3753 N N . ILE A 1 463 ? -38.424 16.011 25.273 1.00 75.69 463 ILE A N 1
ATOM 3754 C CA . ILE A 1 463 ? -37.881 17.097 26.101 1.00 75.69 463 ILE A CA 1
ATOM 3755 C C . ILE A 1 463 ? -37.703 16.609 27.537 1.00 75.69 463 ILE A C 1
ATOM 3757 O O . ILE A 1 463 ? -38.638 16.094 28.148 1.00 75.69 463 ILE A O 1
ATOM 3761 N N . TYR A 1 464 ? -36.510 16.828 28.081 1.00 81.06 464 TYR A N 1
ATOM 3762 C CA . TYR A 1 464 ? -36.129 16.507 29.450 1.00 81.06 464 TYR A CA 1
ATOM 3763 C C . TYR A 1 464 ? -35.814 17.801 30.188 1.00 81.06 464 TYR A C 1
ATOM 3765 O O . TYR A 1 464 ? -34.998 18.596 29.714 1.00 81.06 464 TYR A O 1
ATOM 3773 N N . VAL A 1 465 ? -36.432 18.005 31.348 1.00 81.12 465 VAL A N 1
ATOM 3774 C CA . VAL A 1 465 ? -36.224 19.196 32.181 1.00 81.12 465 VAL A CA 1
ATOM 3775 C C . VAL A 1 465 ? -35.850 18.773 33.595 1.00 81.12 465 VAL A C 1
ATOM 3777 O O . VAL A 1 465 ? -36.513 17.917 34.182 1.00 81.12 465 VAL A O 1
ATOM 3780 N N . ALA A 1 466 ? -34.795 19.383 34.137 1.00 82.12 466 ALA A N 1
ATOM 3781 C CA . ALA A 1 466 ? -34.455 19.277 35.551 1.00 82.12 466 ALA A CA 1
ATOM 3782 C C . ALA A 1 466 ? -35.344 20.250 36.327 1.00 82.12 466 ALA A C 1
ATOM 3784 O O . ALA A 1 466 ? -35.184 21.470 36.213 1.00 82.12 466 ALA A O 1
ATOM 3785 N N . ASP A 1 467 ? -36.276 19.706 37.105 1.00 80.88 467 ASP A N 1
ATOM 3786 C CA . ASP A 1 467 ? -37.063 20.477 38.059 1.00 80.88 467 ASP A CA 1
ATOM 3787 C C . ASP A 1 467 ? -36.228 20.665 39.327 1.00 80.88 467 ASP A C 1
ATOM 3789 O O . ASP A 1 467 ? -36.117 19.776 40.179 1.00 80.88 467 ASP A O 1
ATOM 3793 N N . HIS A 1 468 ? -35.600 21.837 39.408 1.00 79.56 468 HIS A N 1
ATOM 3794 C CA . HIS A 1 468 ? -34.703 22.191 40.494 1.00 79.56 468 HIS A CA 1
ATOM 3795 C C . HIS A 1 468 ? -35.410 22.133 41.856 1.00 79.56 468 HIS A C 1
ATOM 3797 O O . HIS A 1 468 ? -34.865 21.577 42.797 1.00 79.56 468 HIS A O 1
ATOM 3803 N N . GLN A 1 469 ? -36.626 22.661 42.005 1.00 75.31 469 GLN A N 1
ATOM 3804 C CA . GLN A 1 469 ? -37.238 22.764 43.338 1.00 75.31 469 GLN A CA 1
ATOM 3805 C C . GLN A 1 469 ? -37.828 21.452 43.840 1.00 75.31 469 GLN A C 1
ATOM 3807 O O . GLN A 1 469 ? -37.783 21.186 45.042 1.00 75.31 469 GLN A O 1
ATOM 3812 N N . ASN A 1 470 ? -38.371 20.639 42.936 1.00 76.12 470 ASN A N 1
ATOM 3813 C CA . ASN A 1 470 ? -39.068 19.420 43.326 1.00 76.12 470 ASN A CA 1
ATOM 3814 C C . ASN A 1 470 ? -38.191 18.160 43.247 1.00 76.12 470 ASN A C 1
ATOM 3816 O O . ASN A 1 470 ? -38.600 17.114 43.747 1.00 76.12 470 ASN A O 1
ATOM 3820 N N . GLY A 1 471 ? -36.997 18.239 42.646 1.00 78.75 471 GLY A N 1
ATOM 3821 C CA . GLY A 1 471 ? -36.076 17.100 42.568 1.00 78.75 471 GLY A CA 1
ATOM 3822 C C . GLY A 1 471 ? -36.523 16.023 41.574 1.00 78.75 471 GLY A C 1
ATOM 3823 O O . GLY A 1 471 ? -36.321 14.830 41.804 1.00 78.75 471 GLY A O 1
ATOM 3824 N N . TYR A 1 472 ? -37.139 16.425 40.463 1.00 80.94 472 TYR A N 1
ATOM 3825 C CA . TYR A 1 472 ? -37.589 15.509 39.411 1.00 80.94 472 TYR A CA 1
ATOM 3826 C C . TYR A 1 472 ? -36.863 15.767 38.092 1.00 80.94 472 TYR A C 1
ATOM 3828 O O . TYR A 1 472 ? -36.453 16.890 37.795 1.00 80.94 472 TYR A O 1
ATOM 3836 N N . ILE A 1 473 ? -36.774 14.728 37.259 1.00 83.38 473 ILE A N 1
ATOM 3837 C CA . ILE A 1 473 ? -36.595 14.913 35.816 1.00 83.38 473 ILE A CA 1
ATOM 3838 C C . ILE A 1 473 ? -37.960 14.713 35.166 1.00 83.38 473 ILE A C 1
ATOM 3840 O O . ILE A 1 473 ? -38.533 13.618 35.211 1.00 83.38 473 ILE A O 1
ATOM 3844 N N . LEU A 1 474 ? -38.482 15.781 34.580 1.00 81.00 474 LEU A N 1
ATOM 3845 C CA . LEU A 1 474 ? -39.751 15.775 33.864 1.00 81.00 474 LEU A CA 1
ATOM 3846 C C . LEU A 1 474 ? -39.484 15.467 32.385 1.00 81.00 474 LEU A C 1
ATOM 3848 O O . LEU A 1 474 ? -38.582 16.061 31.787 1.00 81.00 474 LEU A O 1
ATOM 3852 N N . VAL A 1 475 ? -40.238 14.525 31.809 1.00 80.38 475 VAL A N 1
ATOM 3853 C CA . VAL A 1 475 ? -40.044 14.050 30.430 1.00 80.38 475 VAL A CA 1
ATOM 3854 C C . VAL A 1 475 ? -41.329 14.190 29.619 1.00 80.38 475 VAL A C 1
ATOM 3856 O O . VAL A 1 475 ? -42.352 13.567 29.927 1.00 80.38 475 VAL A O 1
ATOM 3859 N N . TRP A 1 476 ? -41.254 14.943 28.526 1.00 79.44 476 TRP A N 1
ATOM 3860 C CA . TRP A 1 476 ? -42.303 15.048 27.514 1.00 79.44 476 TRP A CA 1
ATOM 3861 C C . TRP A 1 476 ? -41.879 14.293 26.264 1.00 79.44 476 TRP A C 1
ATOM 3863 O O . TRP A 1 476 ? -40.942 14.705 25.586 1.00 79.44 476 TRP A O 1
ATOM 3873 N N . ASN A 1 477 ? -42.585 13.215 25.936 1.00 76.88 477 ASN A N 1
ATOM 3874 C CA . ASN A 1 477 ? -42.454 12.592 24.625 1.00 76.88 477 ASN A CA 1
ATOM 3875 C C . ASN A 1 477 ? -43.011 13.527 23.538 1.00 76.88 477 ASN A C 1
ATOM 3877 O O . ASN A 1 477 ? -43.935 14.310 23.788 1.00 76.88 477 ASN A O 1
ATOM 3881 N N . ASN A 1 478 ? -42.476 13.402 22.324 1.00 70.31 478 ASN A N 1
ATOM 3882 C CA . ASN A 1 478 ? -42.887 14.188 21.163 1.00 70.31 478 ASN A CA 1
ATOM 3883 C C . ASN A 1 478 ? -44.420 14.203 20.974 1.00 70.31 478 ASN A C 1
ATOM 3885 O O . ASN A 1 478 ? -45.068 13.155 20.943 1.00 70.31 478 ASN A O 1
ATOM 3889 N N . GLY A 1 479 ? -44.995 15.405 20.862 1.00 58.75 479 GLY A N 1
ATOM 3890 C CA . GLY A 1 479 ? -46.430 15.627 20.663 1.00 58.75 479 GLY A CA 1
ATOM 3891 C C . GLY A 1 479 ? -47.290 15.651 21.935 1.00 58.75 479 GLY A C 1
ATOM 3892 O O . GLY A 1 479 ? -48.495 15.874 21.828 1.00 58.75 479 GLY A O 1
ATOM 3893 N N . SER A 1 480 ? -46.715 15.458 23.128 1.00 63.47 480 SER A N 1
ATOM 3894 C CA . SER A 1 480 ? -47.460 15.532 24.393 1.00 63.47 480 SER A CA 1
ATOM 3895 C C . SER A 1 480 ? -47.498 16.947 24.978 1.00 63.47 480 SER A C 1
ATOM 3897 O O . SER A 1 480 ? -46.466 17.600 25.109 1.00 63.47 480 SER A O 1
ATOM 3899 N N . SER A 1 481 ? -48.677 17.399 25.418 1.00 62.00 481 SER A N 1
ATOM 3900 C CA . SER A 1 481 ? -48.859 18.666 26.148 1.00 62.00 481 SER A CA 1
ATOM 3901 C C . SER A 1 481 ? -48.719 18.530 27.671 1.00 62.00 481 SER A C 1
ATOM 3903 O O . SER A 1 481 ? -48.787 19.523 28.388 1.00 62.00 481 SER A O 1
ATOM 3905 N N . THR A 1 482 ? -48.537 17.313 28.185 1.00 62.84 482 THR A N 1
ATOM 3906 C CA . THR A 1 482 ? -48.335 17.017 29.615 1.00 62.84 482 THR A CA 1
ATOM 3907 C C . THR A 1 482 ? -47.101 16.143 29.806 1.00 62.84 482 THR A C 1
ATOM 3909 O O . THR A 1 482 ? -46.750 15.380 28.901 1.00 62.84 482 THR A O 1
ATOM 3912 N N . SER A 1 483 ? -46.454 16.216 30.977 1.00 65.50 483 SER A N 1
ATOM 3913 C CA . SER A 1 483 ? -45.330 15.321 31.284 1.00 65.50 483 SER A CA 1
ATOM 3914 C C . SER A 1 483 ? -45.795 13.871 31.150 1.00 65.50 483 SER A C 1
ATOM 3916 O O . SER A 1 483 ? -46.785 13.457 31.752 1.00 65.50 483 SER A O 1
ATOM 3918 N N . THR A 1 484 ? -45.102 13.115 30.305 1.00 65.56 484 THR A N 1
ATOM 3919 C CA . THR A 1 484 ? -45.414 11.710 30.010 1.00 65.56 484 THR A CA 1
ATOM 3920 C C . THR A 1 484 ? -44.747 10.751 30.985 1.00 65.56 484 THR A C 1
ATOM 3922 O O . THR A 1 484 ? -45.179 9.605 31.119 1.00 65.56 484 THR A O 1
ATOM 3925 N N . ARG A 1 485 ? -43.692 11.205 31.668 1.00 71.44 485 ARG A N 1
ATOM 3926 C CA . ARG A 1 485 ? -42.956 10.423 32.658 1.00 71.44 485 ARG A CA 1
ATOM 3927 C C . ARG A 1 485 ? -42.231 11.362 33.617 1.00 71.44 485 ARG A C 1
ATOM 3929 O O . ARG A 1 485 ? -41.429 12.184 33.188 1.00 71.44 485 ARG A O 1
ATOM 3936 N N . ASN A 1 486 ? -42.453 11.169 34.913 1.00 71.56 486 ASN A N 1
ATOM 3937 C CA . ASN A 1 486 ? -41.659 11.808 35.958 1.00 71.56 486 ASN A CA 1
ATOM 3938 C C . ASN A 1 486 ? -40.653 10.783 36.474 1.00 71.56 486 ASN A C 1
ATOM 3940 O O . ASN A 1 486 ? -41.037 9.728 36.983 1.00 71.56 486 ASN A O 1
ATOM 3944 N N . ILE A 1 487 ? -39.366 11.067 36.310 1.00 74.88 487 ILE A N 1
ATOM 3945 C CA . ILE A 1 487 ? -38.306 10.243 36.885 1.00 74.88 487 ILE A CA 1
ATOM 3946 C C . ILE A 1 487 ? -38.026 10.816 38.271 1.00 74.88 487 ILE A C 1
ATOM 3948 O O . ILE A 1 487 ? -37.389 11.860 38.418 1.00 74.88 487 ILE A O 1
ATOM 3952 N N . SER A 1 488 ? -38.591 10.155 39.278 1.00 63.53 488 SER A N 1
ATOM 3953 C CA . SER A 1 488 ? -38.416 10.479 40.690 1.00 63.53 488 SER A CA 1
ATOM 3954 C C . SER A 1 488 ? -37.251 9.703 41.284 1.00 63.53 488 SER A C 1
ATOM 3956 O O . SER A 1 488 ? -37.250 8.473 41.238 1.00 63.53 488 SER A O 1
ATOM 3958 N N . GLY A 1 489 ? -36.311 10.412 41.901 1.00 63.94 489 GLY A N 1
ATOM 3959 C CA . GLY A 1 489 ? -35.287 9.843 42.776 1.00 63.94 489 GLY A CA 1
ATOM 3960 C C . GLY A 1 489 ? -34.930 10.825 43.886 1.00 63.94 489 GLY A C 1
ATOM 3961 O O . GLY A 1 489 ? -35.501 11.907 43.948 1.00 63.94 489 GLY A O 1
ATOM 3962 N N . ASN A 1 490 ? -33.976 10.471 44.752 1.00 69.69 490 ASN A N 1
ATOM 3963 C CA . ASN A 1 490 ? -33.418 11.378 45.768 1.00 69.69 490 ASN A CA 1
ATOM 3964 C C . ASN A 1 490 ? -32.551 12.482 45.118 1.00 69.69 490 ASN A C 1
ATOM 3966 O O . ASN A 1 490 ? -31.376 12.623 45.462 1.00 69.69 490 ASN A O 1
ATOM 3970 N N . LEU A 1 491 ? -33.091 13.210 44.135 1.00 77.94 491 LEU A N 1
ATOM 3971 C CA . LEU A 1 491 ? -32.461 14.393 43.566 1.00 77.94 491 LEU A CA 1
ATOM 3972 C C . LEU A 1 491 ? -32.776 15.583 44.468 1.00 77.94 491 LEU A C 1
ATOM 3974 O O . LEU A 1 491 ? -33.931 15.830 44.804 1.00 77.94 491 LEU A O 1
ATOM 3978 N N . ILE A 1 492 ? -31.749 16.326 44.852 1.00 80.94 492 ILE A N 1
ATOM 3979 C CA . ILE A 1 492 ? -31.893 17.568 45.606 1.00 80.94 492 ILE A CA 1
ATOM 3980 C C . ILE A 1 492 ? -31.407 18.681 44.693 1.00 80.94 492 ILE A C 1
ATOM 3982 O O . ILE A 1 492 ? -30.228 18.697 44.366 1.00 80.94 492 ILE A O 1
ATOM 3986 N N . ASN A 1 493 ? -32.270 19.619 44.301 1.00 80.88 493 ASN A N 1
ATOM 3987 C CA . ASN A 1 493 ? -31.864 20.819 43.561 1.00 80.88 493 ASN A CA 1
ATOM 3988 C C . ASN A 1 493 ? -31.009 20.564 42.299 1.00 80.88 493 ASN A C 1
ATOM 3990 O O . ASN A 1 493 ? -29.913 21.118 42.215 1.00 80.88 493 ASN A O 1
ATOM 3994 N N . PRO A 1 494 ? -31.459 19.746 41.322 1.00 85.44 494 PRO A N 1
ATOM 3995 C CA . PRO A 1 494 ? -30.690 19.473 40.104 1.00 85.44 494 PRO A CA 1
ATOM 3996 C C . PRO A 1 494 ? -30.509 20.731 39.235 1.00 85.44 494 PRO A C 1
ATOM 3998 O O . PRO A 1 494 ? -31.492 21.355 38.830 1.00 85.44 494 PRO A O 1
ATOM 4001 N N . TRP A 1 495 ? -29.261 21.094 38.913 1.00 83.25 495 TRP A N 1
ATOM 4002 C CA . TRP A 1 495 ? -28.948 22.266 38.070 1.00 83.25 495 TRP A CA 1
ATOM 4003 C C . TRP A 1 495 ? -28.822 21.971 36.578 1.00 83.25 495 TRP A C 1
ATOM 4005 O O . TRP A 1 495 ? -29.101 22.830 35.743 1.00 83.25 495 TRP A O 1
ATOM 4015 N N . SER A 1 496 ? -28.370 20.773 36.228 1.00 87.81 496 SER A N 1
ATOM 4016 C CA . SER A 1 496 ? -28.089 20.404 34.846 1.00 87.81 496 SER A CA 1
ATOM 4017 C C . SER A 1 496 ? -28.361 18.924 34.607 1.00 87.81 496 SER A C 1
ATOM 4019 O O . SER A 1 496 ? -28.329 18.104 35.527 1.00 87.81 496 SER A O 1
ATOM 4021 N N . LEU A 1 497 ? -28.657 18.586 33.355 1.00 88.25 497 LEU A N 1
ATOM 4022 C CA . LEU A 1 497 ? -28.845 17.210 32.921 1.00 88.25 497 LEU A CA 1
ATOM 4023 C C . LEU A 1 497 ? -28.313 17.017 31.504 1.00 88.25 497 LEU A C 1
ATOM 4025 O O . LEU A 1 497 ? -28.270 17.957 30.709 1.00 88.25 497 LEU A O 1
ATOM 4029 N N . PHE A 1 498 ? -27.961 15.780 31.180 1.00 85.81 498 PHE A N 1
ATOM 4030 C CA . PHE A 1 498 ? -27.571 15.359 29.845 1.00 85.81 498 PHE A CA 1
ATOM 4031 C C . PHE A 1 498 ? -28.136 13.970 29.562 1.00 85.81 498 PHE A C 1
ATOM 4033 O O . PHE A 1 498 ? -27.956 13.052 30.363 1.00 85.81 498 PHE A O 1
ATOM 4040 N N . VAL A 1 499 ? -28.796 13.806 28.417 1.00 80.50 499 VAL A N 1
ATOM 4041 C CA . VAL A 1 499 ? -29.324 12.510 27.979 1.00 80.50 499 VAL A CA 1
ATOM 4042 C C . VAL A 1 499 ? -28.445 11.979 26.855 1.00 80.50 499 VAL A C 1
ATOM 4044 O O . VAL A 1 499 ? -28.176 12.671 25.875 1.00 80.50 499 VAL A O 1
ATOM 4047 N N . MET A 1 500 ? -27.946 10.757 27.011 1.00 71.50 500 MET A N 1
ATOM 4048 C CA . MET A 1 500 ? -27.178 10.070 25.979 1.00 71.50 500 MET A CA 1
ATOM 4049 C C . MET A 1 500 ? -28.103 9.446 24.928 1.00 71.50 500 MET A C 1
ATOM 4051 O O . MET A 1 500 ? -29.258 9.127 25.197 1.00 71.50 500 MET A O 1
ATOM 4055 N N . ILE A 1 501 ? -27.575 9.183 23.728 1.00 59.72 501 ILE A N 1
ATOM 4056 C CA . ILE A 1 501 ? -28.336 8.555 22.630 1.00 59.72 501 ILE A CA 1
ATOM 4057 C C . ILE A 1 501 ? -28.840 7.140 22.965 1.00 59.72 501 ILE A C 1
ATOM 4059 O O . ILE A 1 501 ? -29.810 6.664 22.382 1.00 59.72 501 ILE A O 1
ATOM 4063 N N . ASN A 1 502 ? -28.188 6.454 23.907 1.00 64.31 502 ASN A N 1
ATOM 4064 C CA . ASN A 1 502 ? -28.644 5.163 24.424 1.00 64.31 502 ASN A CA 1
ATOM 4065 C C . ASN A 1 502 ? -29.807 5.299 25.434 1.00 64.31 502 ASN A C 1
ATOM 4067 O O . ASN A 1 502 ? -30.326 4.280 25.882 1.00 64.31 502 ASN A O 1
ATOM 4071 N N . GLY A 1 503 ? -30.208 6.532 25.766 1.00 69.31 503 GLY A N 1
ATOM 4072 C CA . GLY A 1 503 ? -31.273 6.871 26.704 1.00 69.31 503 GLY A CA 1
ATOM 4073 C C . GLY A 1 503 ? -30.831 7.003 28.165 1.00 69.31 503 GLY A C 1
ATOM 4074 O O . GLY A 1 503 ? -31.681 7.262 29.018 1.00 69.31 503 GLY A O 1
ATOM 4075 N N . ASP A 1 504 ? -29.544 6.823 28.475 1.00 81.00 504 ASP A N 1
ATOM 4076 C CA . ASP A 1 504 ? -29.028 7.040 29.830 1.00 81.00 504 ASP A CA 1
ATOM 4077 C C . ASP A 1 504 ? -29.067 8.532 30.178 1.00 81.00 504 ASP A C 1
ATOM 4079 O O . ASP A 1 504 ? -28.721 9.381 29.352 1.00 81.00 504 ASP A O 1
ATOM 4083 N N . ILE A 1 505 ? -29.447 8.857 31.413 1.00 85.25 505 ILE A N 1
ATOM 4084 C CA . ILE A 1 505 ? -29.570 10.243 31.875 1.00 85.25 505 ILE A CA 1
ATOM 4085 C C . ILE A 1 505 ? -28.529 10.505 32.953 1.00 85.25 505 ILE A C 1
ATOM 4087 O O . ILE A 1 505 ? -28.488 9.811 33.966 1.00 85.25 505 ILE A O 1
ATOM 4091 N N . TYR A 1 506 ? -27.716 11.531 32.745 1.00 88.50 506 TYR A N 1
ATOM 4092 C CA . TYR A 1 506 ? -26.795 12.071 33.735 1.00 88.50 506 TYR A CA 1
ATOM 4093 C C . TYR A 1 506 ? -27.404 13.348 34.281 1.00 88.50 506 TYR A C 1
ATOM 4095 O O . TYR A 1 506 ? -27.775 14.230 33.508 1.00 88.50 506 TYR A O 1
ATOM 4103 N N . VAL A 1 507 ? -27.530 13.445 35.595 1.00 89.12 507 VAL A N 1
ATOM 4104 C CA . VAL A 1 507 ? -28.177 14.587 36.240 1.00 89.12 507 VAL A CA 1
ATOM 4105 C C . VAL A 1 507 ? -27.377 15.019 37.455 1.00 89.12 507 VAL A C 1
ATOM 4107 O O . VAL A 1 507 ? -26.887 14.191 38.228 1.00 89.12 507 VAL A O 1
ATOM 4110 N N . ASP A 1 508 ? -27.229 16.326 37.611 1.00 89.25 508 ASP A N 1
ATOM 4111 C CA . ASP A 1 508 ? -26.722 16.918 38.841 1.00 89.25 508 ASP A CA 1
ATOM 4112 C C . ASP A 1 508 ? -27.633 16.553 40.022 1.00 89.25 508 ASP A C 1
ATOM 4114 O O . ASP A 1 508 ? -28.853 16.646 39.920 1.00 89.25 508 ASP A O 1
ATOM 4118 N N . ASN A 1 509 ? -27.059 16.162 41.156 1.00 85.06 509 ASN A N 1
ATOM 4119 C CA . ASN A 1 509 ? -27.799 15.909 42.394 1.00 85.06 509 ASN A CA 1
ATOM 4120 C C . ASN A 1 509 ? -27.460 16.967 43.471 1.00 85.06 509 ASN A C 1
ATOM 4122 O O . ASN A 1 509 ? -27.351 16.660 44.654 1.00 85.06 509 ASN A O 1
ATOM 4126 N N . GLY A 1 510 ? -27.259 18.217 43.041 1.00 69.19 510 GLY A N 1
ATOM 4127 C CA . GLY A 1 510 ? -27.199 19.443 43.839 1.00 69.19 510 GLY A CA 1
ATOM 4128 C C . GLY A 1 510 ? -26.191 19.543 44.992 1.00 69.19 510 GLY A C 1
ATOM 4129 O O . GLY A 1 510 ? -25.497 18.611 45.397 1.00 69.19 510 GLY A O 1
ATOM 4130 N N . HIS A 1 511 ? -26.136 20.752 45.561 1.00 66.25 511 HIS A N 1
ATOM 4131 C CA . HIS A 1 511 ? -25.114 21.215 46.514 1.00 66.25 511 HIS A CA 1
ATOM 4132 C C . HIS A 1 511 ? -25.031 20.406 47.823 1.00 66.25 511 HIS A C 1
ATOM 4134 O O . HIS A 1 511 ? -24.003 20.408 48.498 1.00 66.25 511 HIS A O 1
ATOM 4140 N N . SER A 1 512 ? -26.115 19.727 48.213 1.00 72.88 512 SER A N 1
ATOM 4141 C CA . SER A 1 512 ? -26.171 18.941 49.452 1.00 72.88 512 SER A CA 1
ATOM 4142 C C . SER A 1 512 ? -25.656 17.510 49.278 1.00 72.88 512 SER A C 1
ATOM 4144 O O . SER A 1 512 ? -25.037 16.994 50.207 1.00 72.88 512 SER A O 1
ATOM 4146 N N . ASN A 1 513 ? -25.855 16.882 48.108 1.00 77.00 513 ASN A N 1
ATOM 4147 C CA . ASN A 1 513 ? -25.331 15.535 47.834 1.00 77.00 513 ASN A CA 1
ATOM 4148 C C . ASN A 1 513 ? -24.004 15.546 47.060 1.00 77.00 513 ASN A C 1
ATOM 4150 O O . ASN A 1 513 ? -23.348 14.505 47.021 1.00 77.00 513 ASN A O 1
ATOM 4154 N N . ASN A 1 514 ? -23.587 16.693 46.500 1.00 82.50 514 ASN A N 1
ATOM 4155 C CA . ASN A 1 514 ? -22.250 16.916 45.934 1.00 82.50 514 ASN A CA 1
ATOM 4156 C C . ASN A 1 514 ? -21.847 15.842 44.907 1.00 82.50 514 ASN A C 1
ATOM 4158 O O . ASN A 1 514 ? -20.752 15.277 44.967 1.00 82.50 514 ASN A O 1
ATOM 4162 N N . ARG A 1 515 ? -22.758 15.492 43.990 1.00 87.31 515 ARG A N 1
ATOM 4163 C CA . ARG A 1 515 ? -22.519 14.435 42.999 1.00 87.31 515 ARG A CA 1
ATOM 4164 C C . ARG A 1 515 ? -23.401 14.550 41.758 1.00 87.31 515 ARG A C 1
ATOM 4166 O O . ARG A 1 515 ? -24.445 15.193 41.786 1.00 87.31 515 ARG A O 1
ATOM 4173 N N . VAL A 1 516 ? -22.997 13.851 40.706 1.00 88.75 516 VAL A N 1
ATOM 4174 C CA . VAL A 1 516 ? -23.795 13.559 39.511 1.00 88.75 516 VAL A CA 1
ATOM 4175 C C . VAL A 1 516 ? -24.260 12.108 39.582 1.00 88.75 516 VAL A C 1
ATOM 4177 O O . VAL A 1 516 ? -23.438 11.208 39.788 1.00 88.75 516 VAL A O 1
ATOM 4180 N N . ASP A 1 517 ? -25.553 11.882 39.361 1.00 87.94 517 ASP A N 1
ATOM 4181 C CA . ASP A 1 517 ? -26.162 10.552 39.312 1.00 87.94 517 ASP A CA 1
ATOM 4182 C C . ASP A 1 517 ? -26.440 10.141 37.856 1.00 87.94 517 ASP A C 1
ATOM 4184 O O . ASP A 1 517 ? -26.850 10.958 37.026 1.00 87.94 517 ASP A O 1
ATOM 4188 N N . LYS A 1 518 ? -26.229 8.856 37.548 1.00 87.19 518 LYS A N 1
ATOM 4189 C CA . LYS A 1 518 ? -26.584 8.229 36.271 1.00 87.19 518 LYS A CA 1
ATOM 4190 C C . LYS A 1 518 ? -27.822 7.359 36.444 1.00 87.19 518 LYS A C 1
ATOM 4192 O O . LYS A 1 518 ? -27.871 6.506 37.327 1.00 87.19 518 LYS A O 1
ATOM 4197 N N . TRP A 1 519 ? -28.777 7.527 35.543 1.00 82.19 519 TRP A N 1
ATOM 4198 C CA . TRP A 1 519 ? -29.960 6.689 35.397 1.00 82.19 519 TRP A CA 1
ATOM 4199 C C . TRP A 1 519 ? -29.837 5.867 34.120 1.00 82.19 519 TRP A C 1
ATOM 4201 O O . TRP A 1 519 ? -29.664 6.429 33.037 1.00 82.19 519 TRP A O 1
ATOM 4211 N N . MET A 1 520 ? -29.933 4.543 34.235 1.00 76.88 520 MET A N 1
ATOM 4212 C CA . MET A 1 520 ? -29.892 3.657 33.069 1.00 76.88 520 MET A CA 1
ATOM 4213 C C . MET A 1 520 ? -31.256 3.604 32.381 1.00 76.88 520 MET A C 1
ATOM 4215 O O . MET A 1 520 ? -32.292 3.473 33.051 1.00 76.88 520 MET A O 1
ATOM 4219 N N . PHE A 1 521 ? -31.259 3.653 31.047 1.00 60.78 521 PHE A N 1
ATOM 4220 C CA . PHE A 1 521 ? -32.485 3.567 30.253 1.00 60.78 521 PHE A CA 1
ATOM 4221 C C . PHE A 1 521 ? -33.293 2.296 30.600 1.00 60.78 521 PHE A C 1
ATOM 4223 O O . PHE A 1 521 ? -32.749 1.197 30.652 1.00 60.78 521 PHE A O 1
ATOM 4230 N N . ASN A 1 522 ? -34.602 2.452 30.849 1.00 59.25 522 ASN A N 1
ATOM 4231 C CA . ASN A 1 522 ? -35.558 1.424 31.317 1.00 59.25 522 ASN A CA 1
ATOM 4232 C C . ASN A 1 522 ? -35.415 0.906 32.760 1.00 59.25 522 ASN A C 1
ATOM 4234 O O . ASN A 1 522 ? -36.110 -0.040 33.131 1.00 59.25 522 ASN A O 1
ATOM 4238 N N . THR A 1 523 ? -34.606 1.546 33.603 1.00 61.34 523 THR A N 1
ATOM 4239 C CA . THR A 1 523 ? -34.598 1.267 35.049 1.00 61.34 523 THR A CA 1
ATOM 4240 C C . THR A 1 523 ? -35.114 2.470 35.845 1.00 61.34 523 THR A C 1
ATOM 4242 O O . THR A 1 523 ? -35.145 3.596 35.346 1.00 61.34 523 THR A O 1
ATOM 4245 N N . THR A 1 524 ? -35.548 2.236 37.084 1.00 59.50 524 THR A N 1
ATOM 4246 C CA . THR A 1 524 ? -35.820 3.287 38.084 1.00 59.50 524 THR A CA 1
ATOM 4247 C C . THR A 1 524 ? -34.643 3.481 39.042 1.00 59.50 524 THR A C 1
ATOM 4249 O O . THR A 1 524 ? -34.775 4.186 40.036 1.00 59.50 524 THR A O 1
ATOM 4252 N N . ASN A 1 525 ? -33.512 2.823 38.781 1.00 67.06 525 ASN A N 1
ATOM 4253 C CA . ASN A 1 525 ? -32.351 2.856 39.654 1.00 67.06 525 ASN A CA 1
ATOM 4254 C C . ASN A 1 525 ? -31.386 3.937 39.171 1.00 67.06 525 ASN A C 1
ATOM 4256 O O . ASN A 1 525 ? -31.086 4.023 37.978 1.00 67.06 525 ASN A O 1
ATOM 4260 N N . SER A 1 526 ? -30.876 4.720 40.115 1.00 79.00 526 SER A N 1
ATOM 4261 C CA . SER A 1 526 ? -29.777 5.647 39.888 1.00 79.00 526 SER A CA 1
ATOM 4262 C C . SER A 1 526 ? -28.528 5.188 40.627 1.00 79.00 526 SER A C 1
ATOM 4264 O O . SER A 1 526 ? -28.610 4.595 41.706 1.00 79.00 526 SER A O 1
ATOM 4266 N N . GLU A 1 527 ? -27.364 5.468 40.053 1.00 84.81 527 GLU A N 1
ATOM 4267 C CA . GLU A 1 527 ? -26.079 5.291 40.724 1.00 84.81 527 GLU A CA 1
ATOM 4268 C C . GLU A 1 527 ? -25.262 6.593 40.695 1.00 84.81 527 GLU A C 1
ATOM 4270 O O . GLU A 1 527 ? -25.274 7.303 39.687 1.00 84.81 527 GLU A O 1
ATOM 4275 N N . PRO A 1 528 ? -24.536 6.930 41.773 1.00 85.19 528 PRO A N 1
ATOM 4276 C CA . PRO A 1 528 ? -23.653 8.090 41.786 1.00 85.19 528 PRO A CA 1
ATOM 4277 C C . PRO A 1 528 ? -22.424 7.824 40.916 1.00 85.19 528 PRO A C 1
ATOM 4279 O O . PRO A 1 528 ? -21.686 6.875 41.177 1.00 85.19 528 PRO A O 1
ATOM 4282 N N . VAL A 1 529 ? -22.172 8.650 39.900 1.00 85.12 529 VAL A N 1
ATOM 4283 C CA . VAL A 1 529 ? -21.072 8.434 38.937 1.00 85.12 529 VAL A CA 1
ATOM 4284 C C . VAL A 1 529 ? -19.891 9.374 39.121 1.00 85.12 529 VAL A C 1
ATOM 4286 O O . VAL A 1 529 ? -18.770 8.964 38.844 1.00 85.12 529 VAL A O 1
ATOM 4289 N N . MET A 1 530 ? -20.105 10.592 39.619 1.00 85.31 530 MET A N 1
ATOM 4290 C CA . MET A 1 530 ? -19.042 11.575 39.857 1.00 85.31 530 MET A CA 1
ATOM 4291 C C . MET A 1 530 ? -19.335 12.347 41.140 1.00 85.31 530 MET A C 1
ATOM 4293 O O . MET A 1 530 ? -20.424 12.891 41.278 1.00 85.31 530 MET A O 1
ATOM 4297 N N . THR A 1 531 ? -18.367 12.447 42.049 1.00 84.00 531 THR A N 1
ATOM 4298 C CA . THR A 1 531 ? -18.434 13.385 43.181 1.00 84.00 531 THR A CA 1
ATOM 4299 C C . THR A 1 531 ? -18.023 14.774 42.701 1.00 84.00 531 THR A C 1
ATOM 4301 O O . THR A 1 531 ? -17.007 14.910 42.024 1.00 84.00 531 THR A O 1
ATOM 4304 N N . VAL A 1 532 ? -18.775 15.810 43.055 1.00 80.00 532 VAL A N 1
ATOM 4305 C CA . VAL A 1 532 ? -18.484 17.202 42.689 1.00 80.00 532 VAL A CA 1
ATOM 4306 C C . VAL A 1 532 ? -18.541 18.092 43.917 1.00 80.00 532 VAL A C 1
ATOM 4308 O O . VAL A 1 532 ? -19.440 17.973 44.735 1.00 80.00 532 VAL A O 1
ATOM 4311 N N . HIS A 1 533 ? -17.587 19.010 44.050 1.00 73.94 533 HIS A N 1
ATOM 4312 C CA . HIS A 1 533 ? -17.627 20.007 45.115 1.00 73.94 533 HIS A CA 1
ATOM 4313 C C . HIS A 1 533 ? -18.587 21.140 44.713 1.00 73.94 533 HIS A C 1
ATOM 4315 O O . HIS A 1 533 ? -18.253 21.991 43.882 1.00 73.94 533 HIS A O 1
ATOM 4321 N N . GLY A 1 534 ? -19.787 21.144 45.297 1.00 76.31 534 GLY A N 1
ATOM 4322 C CA . GLY A 1 534 ? -20.889 22.036 44.938 1.00 76.31 534 GLY A CA 1
ATOM 4323 C C . GLY A 1 534 ? -21.838 21.424 43.902 1.00 76.31 534 GLY A C 1
ATOM 4324 O O . GLY A 1 534 ? -21.919 20.208 43.765 1.00 76.31 534 GLY A O 1
ATOM 4325 N N . SER A 1 535 ? -22.570 22.279 43.182 1.00 83.62 535 SER A N 1
ATOM 4326 C CA . SER A 1 535 ? -23.495 21.842 42.124 1.00 83.62 535 SER A CA 1
ATOM 4327 C C . SER A 1 535 ? -22.811 21.810 40.761 1.00 83.62 535 SER A C 1
ATOM 4329 O O . SER A 1 535 ? -22.021 22.704 40.437 1.00 83.62 535 SER A O 1
ATOM 4331 N N . CYS A 1 536 ? -23.185 20.837 39.933 1.00 89.38 536 CYS A N 1
ATOM 4332 C CA . CYS A 1 536 ? -22.818 20.804 38.528 1.00 89.38 536 CYS A CA 1
ATOM 4333 C C . CYS A 1 536 ? -23.713 21.751 37.720 1.00 89.38 536 CYS A C 1
ATOM 4335 O O . CYS A 1 536 ? -24.852 21.426 37.380 1.00 89.38 536 CYS A O 1
ATOM 4337 N N . THR A 1 537 ? -23.209 22.946 37.418 1.00 87.06 537 THR A N 1
ATOM 4338 C CA . THR A 1 537 ? -23.975 23.997 36.726 1.00 87.06 537 THR A CA 1
ATOM 4339 C C . THR A 1 537 ? -24.064 23.808 35.216 1.00 87.06 537 THR A C 1
ATOM 4341 O O . THR A 1 537 ? -24.933 24.400 34.579 1.00 87.06 537 THR A O 1
ATOM 4344 N N . GLY A 1 538 ? -23.197 22.970 34.658 1.00 86.88 538 GLY A N 1
ATOM 4345 C CA . GLY A 1 538 ? -23.202 22.556 33.267 1.00 86.88 538 GLY A CA 1
ATOM 4346 C C . GLY A 1 538 ? -22.581 21.182 33.154 1.00 86.88 538 GLY A C 1
ATOM 4347 O O . GLY A 1 538 ? -21.540 20.909 33.753 1.00 86.88 538 GLY A O 1
ATOM 4348 N N . LEU A 1 539 ? -23.241 20.320 32.391 1.00 88.00 539 LEU A N 1
ATOM 4349 C CA . LEU A 1 539 ? -22.925 18.906 32.319 1.00 88.00 539 LEU A CA 1
ATOM 4350 C C . LEU A 1 539 ? -22.875 18.476 30.860 1.00 88.00 539 LEU A C 1
ATOM 4352 O O . LEU A 1 539 ? -23.776 18.774 30.075 1.00 88.00 539 LEU A O 1
ATOM 4356 N N . PHE A 1 540 ? -21.797 17.789 30.495 1.00 86.88 540 PHE A N 1
ATOM 4357 C CA . PHE A 1 540 ? -21.584 17.301 29.138 1.00 86.88 540 PHE A CA 1
ATOM 4358 C C . PHE A 1 540 ? -20.952 15.914 29.175 1.00 86.88 540 PHE A C 1
ATOM 4360 O O . PHE A 1 540 ? -20.006 15.684 29.927 1.00 86.88 540 PHE A O 1
ATOM 4367 N N . VAL A 1 541 ? -21.450 14.998 28.347 1.00 82.88 541 VAL A N 1
ATOM 4368 C CA . VAL A 1 541 ? -20.890 13.649 28.219 1.00 82.88 541 VAL A CA 1
ATOM 4369 C C . VAL A 1 541 ? -20.314 13.477 26.820 1.00 82.88 541 VAL A C 1
ATOM 4371 O O . VAL A 1 541 ? -21.043 13.516 25.829 1.00 82.88 541 VAL A O 1
ATOM 4374 N N . ASP A 1 542 ? -19.002 13.264 26.742 1.00 71.88 542 ASP A N 1
ATOM 4375 C CA . ASP A 1 542 ? -18.325 12.848 25.518 1.00 71.88 542 ASP A CA 1
ATOM 4376 C C . ASP A 1 542 ? -18.380 11.322 25.398 1.00 71.88 542 ASP A C 1
ATOM 4378 O O . ASP A 1 542 ? -17.650 10.592 26.073 1.00 71.88 542 ASP A O 1
ATOM 4382 N N . ASN A 1 543 ? -19.251 10.846 24.512 1.00 61.81 543 ASN A N 1
ATOM 4383 C CA . ASN A 1 543 ? -19.443 9.423 24.256 1.00 61.81 543 ASN A CA 1
ATOM 4384 C C . ASN A 1 543 ? -18.258 8.777 23.507 1.00 61.81 543 ASN A C 1
ATOM 4386 O O . ASN A 1 543 ? -18.080 7.566 23.586 1.00 61.81 543 ASN A O 1
ATOM 4390 N N . VAL A 1 544 ? -17.438 9.550 22.779 1.00 56.72 544 VAL A N 1
ATOM 4391 C CA . VAL A 1 544 ? -16.293 8.999 22.026 1.00 56.72 544 VAL A CA 1
ATOM 4392 C C . VAL A 1 544 ? -15.175 8.595 22.981 1.00 56.72 544 VAL A C 1
ATOM 4394 O O . VAL A 1 544 ? -14.604 7.516 22.841 1.00 56.72 544 VAL A O 1
ATOM 4397 N N . ASN A 1 545 ? -14.900 9.440 23.973 1.00 57.97 545 ASN A N 1
ATOM 4398 C CA . ASN A 1 545 ? -13.849 9.208 24.966 1.00 57.97 545 ASN A CA 1
ATOM 4399 C C . ASN A 1 545 ? -14.395 8.715 26.316 1.00 57.97 545 ASN A C 1
ATOM 4401 O O . ASN A 1 545 ? -13.658 8.666 27.299 1.00 57.97 545 ASN A O 1
ATOM 4405 N N . ASN A 1 546 ? -15.691 8.393 26.382 1.00 71.56 546 ASN A N 1
ATOM 4406 C CA . ASN A 1 546 ? -16.413 7.978 27.586 1.00 71.56 546 ASN A CA 1
ATOM 4407 C C . ASN A 1 546 ? -16.107 8.862 28.813 1.00 71.56 546 ASN A C 1
ATOM 4409 O O . ASN A 1 546 ? -15.775 8.377 29.898 1.00 71.56 546 ASN A O 1
ATOM 4413 N N . THR A 1 547 ? -16.147 10.181 28.616 1.00 78.25 547 THR A N 1
ATOM 4414 C CA . THR A 1 547 ? -15.729 11.174 29.613 1.00 78.25 547 THR A CA 1
ATOM 4415 C C . THR A 1 547 ? -16.894 12.093 29.972 1.00 78.25 547 THR A C 1
ATOM 4417 O O . THR A 1 547 ? -17.530 12.683 29.101 1.00 78.25 547 THR A O 1
ATOM 4420 N N . LEU A 1 548 ? -17.160 12.236 31.268 1.00 87.00 548 LEU A N 1
ATOM 4421 C CA . LEU A 1 548 ? -18.135 13.166 31.835 1.00 87.00 548 LEU A CA 1
ATOM 4422 C C . LEU A 1 548 ? -17.425 14.460 32.245 1.00 87.00 548 LEU A C 1
ATOM 4424 O O . LEU A 1 548 ? -16.431 14.418 32.966 1.00 87.00 548 LEU A O 1
ATOM 4428 N N . TYR A 1 549 ? -17.951 15.604 31.826 1.00 88.62 549 TYR A N 1
ATOM 4429 C CA . TYR A 1 549 ? -17.470 16.931 32.195 1.00 88.62 549 TYR A CA 1
ATOM 4430 C C . TYR A 1 549 ? -18.506 17.642 33.050 1.00 88.62 549 TYR A C 1
ATOM 4432 O O . TYR A 1 549 ? -19.709 17.548 32.791 1.00 88.62 549 TYR A O 1
ATOM 4440 N N . CYS A 1 550 ? -18.019 18.385 34.036 1.00 91.19 550 CYS A N 1
ATOM 4441 C CA . CYS A 1 550 ? -18.851 19.169 34.924 1.00 91.19 550 CYS A CA 1
ATOM 4442 C C . CYS A 1 550 ? -18.203 20.518 35.242 1.00 91.19 550 CYS A C 1
ATOM 4444 O O . CYS A 1 550 ? -17.055 20.568 35.694 1.00 91.19 550 CYS A O 1
ATOM 4446 N N . SER A 1 551 ? -18.937 21.612 35.042 1.00 90.88 551 SER A N 1
ATOM 4447 C CA . SER A 1 551 ? -18.553 22.925 35.563 1.00 90.88 551 SER A CA 1
ATOM 4448 C C . SER A 1 551 ? -19.133 23.148 36.953 1.00 90.88 551 SER A C 1
ATOM 4450 O O . SER A 1 551 ? -20.303 22.858 37.199 1.00 90.88 551 SER A O 1
ATOM 4452 N N . SER A 1 552 ? -18.330 23.723 37.846 1.00 89.62 552 SER A N 1
ATOM 4453 C CA . SER A 1 552 ? -18.784 24.160 39.165 1.00 89.62 552 SER A CA 1
ATOM 4454 C C . SER A 1 552 ? -18.674 25.675 39.257 1.00 89.62 552 SER A C 1
ATOM 4456 O O . SER A 1 552 ? -17.577 26.234 39.357 1.00 89.62 552 SER A O 1
ATOM 4458 N N . ALA A 1 553 ? -19.825 26.353 39.237 1.00 86.31 553 ALA A N 1
ATOM 4459 C CA . ALA A 1 553 ? -19.871 27.809 39.334 1.00 86.31 553 ALA A CA 1
ATOM 4460 C C . ALA A 1 553 ? -19.319 28.323 40.674 1.00 86.31 553 ALA A C 1
ATOM 4462 O O . ALA A 1 553 ? -18.655 29.355 40.698 1.00 86.31 553 ALA A O 1
ATOM 4463 N N . SER A 1 554 ? -19.562 27.605 41.778 1.00 86.38 554 SER A N 1
ATOM 4464 C CA . SER A 1 554 ? -19.068 27.980 43.113 1.00 86.38 554 SER A CA 1
ATOM 4465 C C . SER A 1 554 ? -17.573 27.746 43.300 1.00 86.38 554 SER A C 1
ATOM 4467 O O . SER A 1 554 ? -16.968 28.383 44.152 1.00 86.38 554 SER A O 1
ATOM 4469 N N . GLN A 1 555 ? -16.994 26.811 42.543 1.00 87.12 555 GLN A N 1
ATOM 4470 C CA . GLN A 1 555 ? -15.571 26.479 42.627 1.00 87.12 555 GLN A CA 1
ATOM 4471 C C . GLN A 1 555 ? -14.759 27.111 41.498 1.00 87.12 555 GLN A C 1
ATOM 4473 O O . GLN A 1 555 ? -13.568 26.856 41.413 1.00 87.12 555 GLN A O 1
ATOM 4478 N N . HIS A 1 556 ? -15.367 27.913 40.616 1.00 89.31 556 HIS A N 1
ATOM 4479 C CA . HIS A 1 556 ? -14.649 28.627 39.555 1.00 89.31 556 HIS A CA 1
ATOM 4480 C C . HIS A 1 556 ? -13.789 27.704 38.663 1.00 89.31 556 HIS A C 1
ATOM 4482 O O . HIS A 1 556 ? -12.687 28.067 38.248 1.00 89.31 556 HIS A O 1
ATOM 4488 N N . HIS A 1 557 ? -14.268 26.485 38.384 1.00 88.88 557 HIS A N 1
ATOM 4489 C CA . HIS A 1 557 ? -13.524 25.507 37.589 1.00 88.88 557 HIS A CA 1
ATOM 4490 C C . HIS A 1 557 ? -14.401 24.512 36.813 1.00 88.88 557 HIS A C 1
ATOM 4492 O O . HIS A 1 557 ? -15.618 24.438 37.004 1.00 88.88 557 HIS A O 1
ATOM 4498 N N . VAL A 1 558 ? -13.761 23.720 35.951 1.00 88.25 558 VAL A N 1
ATOM 4499 C CA . VAL A 1 558 ? -14.347 22.571 35.251 1.00 88.25 558 VAL A CA 1
ATOM 4500 C C . VAL A 1 558 ? -13.509 21.332 35.538 1.00 88.25 558 VAL A C 1
ATOM 4502 O O . VAL A 1 558 ? -12.280 21.355 35.419 1.00 88.25 558 VAL A O 1
ATOM 4505 N N . VAL A 1 559 ? -14.184 20.241 35.883 1.00 87.56 559 VAL A N 1
ATOM 4506 C CA . VAL A 1 559 ? -13.579 18.927 36.114 1.00 87.56 559 VAL A CA 1
ATOM 4507 C C . VAL A 1 559 ? -14.065 17.923 35.073 1.00 87.56 559 VAL A C 1
ATOM 4509 O O . VAL A 1 559 ? -15.166 18.050 34.532 1.00 87.56 559 VAL A O 1
ATOM 4512 N N . LYS A 1 560 ? -13.245 16.908 34.796 1.00 87.25 560 LYS A N 1
ATOM 4513 C CA . LYS A 1 560 ? -13.624 15.737 34.002 1.00 87.25 560 LYS A CA 1
ATOM 4514 C C . LYS A 1 560 ? -13.525 14.460 34.827 1.00 87.25 560 LYS A C 1
ATOM 4516 O O . LYS A 1 560 ? -12.677 14.360 35.709 1.00 87.25 560 LYS A O 1
ATOM 4521 N N . LEU A 1 561 ? -14.321 13.460 34.483 1.00 82.94 561 LEU A N 1
ATOM 4522 C CA . LEU A 1 561 ? -14.179 12.092 34.957 1.00 82.94 561 LEU A CA 1
ATOM 4523 C C . LEU A 1 561 ? -14.267 11.142 33.772 1.00 82.94 561 LEU A C 1
ATOM 4525 O O . LEU A 1 561 ? -15.230 11.165 33.010 1.00 82.94 561 LEU A O 1
ATOM 4529 N N . GLU A 1 562 ? -13.280 10.268 33.653 1.00 79.00 562 GLU A N 1
ATOM 4530 C CA . GLU A 1 562 ? -13.340 9.149 32.722 1.00 79.00 562 GLU A CA 1
ATOM 4531 C C . GLU A 1 562 ? -14.247 8.079 33.332 1.00 79.00 562 GLU A C 1
ATOM 4533 O O . GLU A 1 562 ? -13.949 7.534 34.395 1.00 79.00 562 GLU A O 1
ATOM 4538 N N . LEU A 1 563 ? -15.373 7.789 32.678 1.00 70.25 563 LEU A N 1
ATOM 4539 C CA . LEU A 1 563 ? -16.420 6.911 33.216 1.00 70.25 563 LEU A CA 1
ATOM 4540 C C . LEU A 1 563 ? -15.954 5.449 33.370 1.00 70.25 563 LEU A C 1
ATOM 4542 O O . LEU A 1 563 ? -16.601 4.670 34.064 1.00 70.25 563 LEU A O 1
ATOM 4546 N N . ASN A 1 564 ? -14.815 5.094 32.767 1.00 66.69 564 ASN A N 1
ATOM 4547 C CA . ASN A 1 564 ? -14.157 3.790 32.890 1.00 66.69 564 ASN A CA 1
ATOM 4548 C C . ASN A 1 564 ? -13.132 3.709 34.039 1.00 66.69 564 ASN A C 1
ATOM 4550 O O . ASN A 1 564 ? -12.562 2.642 34.260 1.00 66.69 564 ASN A O 1
ATOM 4554 N N . ASN A 1 565 ? -12.846 4.811 34.739 1.00 65.44 565 ASN A N 1
ATOM 4555 C CA . ASN A 1 565 ? -11.823 4.850 35.784 1.00 65.44 565 ASN A CA 1
ATOM 4556 C C . ASN A 1 565 ? -12.373 4.318 37.121 1.00 65.44 565 ASN A C 1
ATOM 4558 O O . ASN A 1 565 ? -13.272 4.917 37.714 1.00 65.44 565 ASN A O 1
ATOM 4562 N N . GLU A 1 566 ? -11.797 3.218 37.621 1.00 57.62 566 GLU A N 1
ATOM 4563 C CA . GLU A 1 566 ? -12.232 2.543 38.856 1.00 57.62 566 GLU A CA 1
ATOM 4564 C C . GLU A 1 566 ? -12.114 3.423 40.108 1.00 57.62 566 GLU A C 1
ATOM 4566 O O . GLU A 1 566 ? -12.909 3.282 41.036 1.00 57.62 566 GLU A O 1
ATOM 4571 N N . ASN A 1 567 ? -11.192 4.392 40.118 1.00 61.66 567 ASN A N 1
ATOM 4572 C CA . ASN A 1 567 ? -10.978 5.265 41.273 1.00 61.66 567 ASN A CA 1
ATOM 4573 C C . ASN A 1 567 ? -12.008 6.408 41.372 1.00 61.66 567 ASN A C 1
ATOM 4575 O O . ASN A 1 567 ? -12.054 7.086 42.396 1.00 61.66 567 ASN A O 1
ATOM 4579 N N . ARG A 1 568 ? -12.814 6.649 40.321 1.00 67.25 568 ARG A N 1
ATOM 4580 C CA . ARG A 1 568 ? -13.850 7.705 40.231 1.00 67.25 568 ARG A CA 1
ATOM 4581 C C . ARG A 1 568 ? -13.416 9.105 40.723 1.00 67.25 568 ARG A C 1
ATOM 4583 O O . ARG A 1 568 ? -14.242 9.875 41.208 1.00 67.25 568 ARG A O 1
ATOM 4590 N N . VAL A 1 569 ? -12.133 9.457 40.581 1.00 74.00 569 VAL A N 1
ATOM 4591 C CA . VAL A 1 569 ? -11.589 10.764 40.999 1.00 74.00 569 VAL A CA 1
ATOM 4592 C C . VAL A 1 569 ? -11.699 11.776 39.849 1.00 74.00 569 VAL A C 1
ATOM 4594 O O . VAL A 1 569 ? -11.090 11.551 38.800 1.00 74.00 569 VAL A O 1
ATOM 4597 N N . PRO A 1 570 ? -12.429 12.896 40.016 1.00 77.69 570 PRO A N 1
ATOM 4598 C CA . PRO A 1 570 ? -12.476 13.956 39.014 1.00 77.69 570 PRO A CA 1
ATOM 4599 C C . PRO A 1 570 ? -11.124 14.667 38.869 1.00 77.69 570 PRO A C 1
ATOM 4601 O O . PRO A 1 570 ? -10.432 14.929 39.852 1.00 77.69 570 PRO A O 1
ATOM 4604 N N . ILE A 1 571 ? -10.773 15.027 37.638 1.00 79.12 571 ILE A N 1
ATOM 4605 C CA . ILE A 1 571 ? -9.538 15.731 37.281 1.00 79.12 571 ILE A CA 1
ATOM 4606 C C . ILE A 1 571 ? -9.885 17.156 36.848 1.00 79.12 571 ILE A C 1
ATOM 4608 O O . ILE A 1 571 ? -10.749 17.352 35.995 1.00 79.12 571 ILE A O 1
ATOM 4612 N N . LEU A 1 572 ? -9.190 18.149 37.402 1.00 80.75 572 LEU A N 1
ATOM 4613 C CA . LEU A 1 572 ? -9.298 19.551 36.994 1.00 80.75 572 LEU A CA 1
ATOM 4614 C C . LEU A 1 572 ? -8.823 19.735 35.544 1.00 80.75 572 LEU A C 1
ATOM 4616 O O . LEU A 1 572 ? -7.718 19.314 35.205 1.00 80.75 572 LEU A O 1
ATOM 4620 N N . VAL A 1 573 ? -9.641 20.367 34.696 1.00 81.44 573 VAL A N 1
ATOM 4621 C CA . VAL A 1 573 ? -9.325 20.585 33.267 1.00 81.44 573 VAL A CA 1
ATOM 4622 C C . VAL A 1 573 ? -9.362 22.046 32.825 1.00 81.44 573 VAL A C 1
ATOM 4624 O O . VAL A 1 573 ? -8.774 22.369 31.795 1.00 81.44 573 VAL A O 1
ATOM 4627 N N . ALA A 1 574 ? -10.029 22.927 33.573 1.00 81.44 574 ALA A N 1
ATOM 4628 C CA . ALA A 1 574 ? -10.021 24.370 33.335 1.00 81.44 574 ALA A CA 1
ATOM 4629 C C . ALA A 1 574 ? -10.350 25.144 34.621 1.00 81.44 574 ALA A C 1
ATOM 4631 O O . ALA A 1 574 ? -11.160 24.678 35.422 1.00 81.44 574 ALA A O 1
ATOM 4632 N N . GLY A 1 575 ? -9.770 26.338 34.784 1.00 79.44 575 GLY A N 1
ATOM 4633 C CA . GLY A 1 575 ? -9.919 27.185 35.972 1.00 79.44 575 GLY A CA 1
ATOM 4634 C C . GLY A 1 575 ? -9.014 26.759 37.132 1.00 79.44 575 GLY A C 1
ATOM 4635 O O . GLY A 1 575 ? -8.802 25.575 37.368 1.00 79.44 575 GLY A O 1
ATOM 4636 N N . THR A 1 576 ? -8.469 27.720 37.876 1.00 79.75 576 THR A N 1
ATOM 4637 C CA . THR A 1 576 ? -7.559 27.477 39.017 1.00 79.75 576 THR A CA 1
ATOM 4638 C C . THR A 1 576 ? -8.271 27.314 40.362 1.00 79.75 576 THR A C 1
ATOM 4640 O O . THR A 1 576 ? -7.613 27.153 41.389 1.00 79.75 576 THR A O 1
ATOM 4643 N N . GLY A 1 577 ? -9.605 27.378 40.389 1.00 80.38 577 GLY A N 1
ATOM 4644 C CA . GLY A 1 577 ? -10.378 27.429 41.633 1.00 80.38 577 GLY A CA 1
ATOM 4645 C C . GLY A 1 577 ? -10.604 28.844 42.179 1.00 80.38 577 GLY A C 1
ATOM 4646 O O . GLY A 1 577 ? -11.324 29.022 43.157 1.00 80.38 577 GLY A O 1
ATOM 4647 N N . CYS A 1 578 ? -9.994 29.854 41.553 1.00 80.81 578 CYS A N 1
ATOM 4648 C CA . CYS A 1 578 ? -10.107 31.259 41.927 1.00 80.81 578 CYS A CA 1
ATOM 4649 C C . CYS A 1 578 ? -10.860 32.060 40.854 1.00 80.81 578 CYS A C 1
ATOM 4651 O O . CYS A 1 578 ? -10.543 31.901 39.670 1.00 80.81 578 CYS A O 1
ATOM 4653 N N . PRO A 1 579 ? -11.792 32.954 41.247 1.00 85.56 579 PRO A N 1
ATOM 4654 C CA . PRO A 1 579 ? -12.430 33.874 40.314 1.00 85.56 579 PRO A CA 1
ATOM 4655 C C . PRO A 1 579 ? -11.393 34.818 39.705 1.00 85.56 579 PRO A C 1
ATOM 4657 O O . PRO A 1 579 ? -10.631 35.461 40.429 1.00 85.56 579 PRO A O 1
ATOM 4660 N N . GLY A 1 580 ? -11.367 34.929 38.379 1.00 77.69 580 GLY A N 1
ATOM 4661 C CA . GLY A 1 580 ? -10.484 35.879 37.707 1.00 77.69 580 GLY A CA 1
ATOM 4662 C C . GLY A 1 580 ? -10.651 35.909 36.186 1.00 77.69 580 GLY A C 1
ATOM 4663 O O . GLY A 1 580 ? -11.098 34.920 35.608 1.00 77.69 580 GLY A O 1
ATOM 4664 N N . PRO A 1 581 ? -10.287 37.025 35.525 1.00 73.69 581 PRO A N 1
ATOM 4665 C CA . PRO A 1 581 ? -10.423 37.202 34.077 1.00 73.69 581 PRO A CA 1
ATOM 4666 C C . PRO A 1 581 ? -9.190 36.751 33.272 1.00 73.69 581 PRO A C 1
ATOM 4668 O O . PRO A 1 581 ? -9.148 36.918 32.050 1.00 73.69 581 PRO A O 1
ATOM 4671 N N . VAL A 1 582 ? -8.152 36.214 33.917 1.00 72.12 582 VAL A N 1
ATOM 4672 C CA . VAL A 1 582 ? -6.885 35.826 33.269 1.00 72.12 582 VAL A CA 1
ATOM 4673 C C . VAL A 1 582 ? -7.066 34.495 32.519 1.00 72.12 582 VAL A C 1
ATOM 4675 O O . VAL A 1 582 ? -8.092 33.829 32.646 1.00 72.12 582 VAL A O 1
ATOM 4678 N N . ILE A 1 583 ? -6.123 34.125 31.651 1.00 67.81 583 ILE A N 1
ATOM 4679 C CA . ILE A 1 583 ? -6.274 33.003 30.708 1.00 67.81 583 ILE A CA 1
ATOM 4680 C C . ILE A 1 583 ? -6.475 31.629 31.372 1.00 67.81 583 ILE A C 1
ATOM 4682 O O . ILE A 1 583 ? -7.053 30.741 30.757 1.00 67.81 583 ILE A O 1
ATOM 4686 N N . ASP A 1 584 ? -6.037 31.450 32.611 1.00 72.75 584 ASP A N 1
ATOM 4687 C CA . ASP A 1 584 ? -6.105 30.204 33.381 1.00 72.75 584 ASP A CA 1
ATOM 4688 C C . ASP A 1 584 ? -7.152 30.229 34.512 1.00 72.75 584 ASP A C 1
ATOM 4690 O O . ASP A 1 584 ? -7.417 29.200 35.133 1.00 72.75 584 ASP A O 1
ATOM 4694 N N . THR A 1 585 ? -7.794 31.376 34.753 1.00 79.00 585 THR A N 1
ATOM 4695 C CA . THR A 1 585 ? -8.859 31.566 35.753 1.00 79.00 585 THR A CA 1
ATOM 4696 C C . THR A 1 585 ? -10.240 31.574 35.090 1.00 79.00 585 THR A C 1
ATOM 4698 O O . THR A 1 585 ? -10.380 31.922 33.918 1.00 79.00 585 THR A O 1
ATOM 4701 N N . LEU A 1 586 ? -11.267 31.165 35.836 1.00 81.00 586 LEU A N 1
ATOM 4702 C CA . LEU A 1 586 ? -12.677 31.242 35.437 1.00 81.00 586 LEU A CA 1
ATOM 4703 C C . LEU A 1 586 ? -13.447 31.982 36.533 1.00 81.00 586 LEU A C 1
ATOM 4705 O O . LEU A 1 586 ? -13.048 31.935 37.689 1.00 81.00 586 LEU A O 1
ATOM 4709 N N . ASP A 1 587 ? -14.566 32.623 36.214 1.00 83.69 587 ASP A N 1
ATOM 4710 C CA . ASP A 1 587 ? -15.477 33.218 37.187 1.00 83.69 587 ASP A CA 1
ATOM 4711 C C . ASP A 1 587 ? -16.940 32.806 36.928 1.00 83.69 587 ASP A C 1
ATOM 4713 O O . ASP A 1 587 ? -17.612 33.273 36.005 1.00 83.69 587 ASP A O 1
ATOM 4717 N N . ARG A 1 588 ? -17.440 31.900 37.784 1.00 87.69 588 ARG A N 1
ATOM 4718 C CA . ARG A 1 588 ? -18.771 31.272 37.713 1.00 87.69 588 ARG A CA 1
ATOM 4719 C C . ARG A 1 588 ? -19.064 30.602 36.357 1.00 87.69 588 ARG A C 1
ATOM 4721 O O . ARG A 1 588 ? -19.993 31.009 35.648 1.00 87.69 588 ARG A O 1
ATOM 4728 N N . PRO A 1 589 ? -18.314 29.547 35.986 1.00 87.75 589 PRO A N 1
ATOM 4729 C CA . PRO A 1 589 ? -18.585 28.803 34.761 1.00 87.75 589 PRO A CA 1
ATOM 4730 C C . PRO A 1 589 ? -19.938 28.074 34.836 1.00 87.75 589 PRO A C 1
ATOM 4732 O O . PRO A 1 589 ? -20.217 27.364 35.806 1.00 87.75 589 PRO A O 1
ATOM 4735 N N . HIS A 1 590 ? -20.781 28.256 33.815 1.00 84.12 590 HIS A N 1
ATOM 4736 C CA . HIS A 1 590 ? -22.106 27.624 33.718 1.00 84.12 590 HIS A CA 1
ATOM 4737 C C . HIS A 1 590 ? -22.202 26.671 32.522 1.00 84.12 590 HIS A C 1
ATOM 4739 O O . HIS A 1 590 ? -22.127 25.469 32.699 1.00 84.12 590 HIS A O 1
ATOM 4745 N N . GLY A 1 591 ? -22.370 27.172 31.298 1.00 81.88 591 GLY A N 1
ATOM 4746 C CA . GLY A 1 591 ? -22.481 26.312 30.114 1.00 81.88 591 GLY A CA 1
ATOM 4747 C C . GLY A 1 591 ? -21.132 25.723 29.699 1.00 81.88 591 GLY A C 1
ATOM 4748 O O . GLY A 1 591 ? -20.145 26.455 29.630 1.00 81.88 591 GLY A O 1
ATOM 4749 N N . ILE A 1 592 ? -21.087 24.430 29.371 1.00 83.75 592 ILE A N 1
ATOM 4750 C CA . ILE A 1 592 ? -19.891 23.774 28.825 1.00 83.75 592 ILE A CA 1
ATOM 4751 C C . ILE A 1 592 ? -20.213 22.918 27.600 1.00 83.75 592 ILE A C 1
ATOM 4753 O O . ILE A 1 592 ? -21.296 22.344 27.493 1.00 83.75 592 ILE A O 1
ATOM 4757 N N . PHE A 1 593 ? -19.257 22.823 26.678 1.00 79.12 593 PHE A N 1
ATOM 4758 C CA . PHE A 1 593 ? -19.340 21.976 25.487 1.00 79.12 593 PHE A CA 1
ATOM 4759 C C . PHE A 1 593 ? -17.944 21.501 25.081 1.00 79.12 593 PHE A C 1
ATOM 4761 O O . PHE A 1 593 ? -16.997 22.281 25.152 1.00 79.12 593 PHE A O 1
ATOM 4768 N N . VAL A 1 594 ? -17.801 20.254 24.631 1.00 67.44 594 VAL A N 1
ATOM 4769 C CA . VAL A 1 594 ? -16.529 19.733 24.102 1.00 67.44 594 VAL A CA 1
ATOM 4770 C C . VAL A 1 594 ? -16.703 19.374 22.630 1.00 67.44 594 VAL A C 1
ATOM 4772 O O . VAL A 1 594 ? -17.646 18.667 22.274 1.00 67.44 594 VAL A O 1
ATOM 4775 N N . ASP A 1 595 ? -15.815 19.877 21.767 1.00 57.09 595 ASP A N 1
ATOM 4776 C CA . ASP A 1 595 ? -15.840 19.572 20.333 1.00 57.09 595 ASP A CA 1
ATOM 4777 C C . ASP A 1 595 ? -15.008 18.333 19.955 1.00 57.09 595 ASP A C 1
ATOM 4779 O O . ASP A 1 595 ? -14.265 17.760 20.751 1.00 57.09 595 ASP A O 1
ATOM 4783 N N . THR A 1 596 ? -15.111 17.924 18.688 1.00 52.50 596 THR A N 1
ATOM 4784 C CA . THR A 1 596 ? -14.436 16.731 18.156 1.00 52.50 596 THR A CA 1
ATOM 4785 C C . THR A 1 596 ? -12.911 16.846 18.078 1.00 52.50 596 THR A C 1
ATOM 4787 O O . THR A 1 596 ? -12.250 15.847 17.814 1.00 52.50 596 THR A O 1
ATOM 4790 N N . ASN A 1 597 ? -12.345 18.040 18.275 1.00 49.34 597 ASN A N 1
ATOM 4791 C CA . ASN A 1 597 ? -10.902 18.284 18.301 1.00 49.34 597 ASN A CA 1
ATOM 4792 C C . ASN A 1 597 ? -10.362 18.370 19.742 1.00 49.34 597 ASN A C 1
ATOM 4794 O O . ASN A 1 597 ? -9.216 18.783 19.939 1.00 49.34 597 ASN A O 1
ATOM 4798 N N . LEU A 1 598 ? -11.173 17.983 20.737 1.00 59.22 598 LEU A N 1
ATOM 4799 C CA . LEU A 1 598 ? -10.868 18.059 22.167 1.00 59.22 598 LEU A CA 1
ATOM 4800 C C . LEU A 1 598 ? -10.671 19.495 22.676 1.00 59.22 598 LEU A C 1
ATOM 4802 O O . LEU A 1 598 ? -9.878 19.733 23.595 1.00 59.22 598 LEU A O 1
ATOM 4806 N N . TYR A 1 599 ? -11.397 20.462 22.108 1.00 63.16 599 TYR A N 1
ATOM 4807 C CA . TYR A 1 599 ? -11.536 21.776 22.730 1.00 63.16 599 TYR A CA 1
ATOM 4808 C C . TYR A 1 599 ? -12.750 21.812 23.655 1.00 63.16 599 TYR A C 1
ATOM 4810 O O . TYR A 1 599 ? -13.873 21.545 23.232 1.00 63.16 599 TYR A O 1
ATOM 4818 N N . LEU A 1 600 ? -12.515 22.200 24.906 1.00 74.38 600 LEU A N 1
ATOM 4819 C CA . LEU A 1 600 ? -13.541 22.545 25.882 1.00 74.38 600 LEU A CA 1
ATOM 4820 C C . LEU A 1 600 ? -13.898 24.030 25.732 1.00 74.38 600 LEU A C 1
ATOM 4822 O O . LEU A 1 600 ? -13.024 24.891 25.823 1.00 74.38 600 LEU A O 1
ATOM 4826 N N . TYR A 1 601 ? -15.175 24.329 25.532 1.00 72.44 601 TYR A N 1
ATOM 4827 C CA . TYR A 1 601 ? -15.745 25.673 25.524 1.00 72.44 601 TYR A CA 1
ATOM 4828 C C . TYR A 1 601 ? -16.489 25.887 26.835 1.00 72.44 601 TYR A C 1
ATOM 4830 O O . TYR A 1 601 ? -17.354 25.085 27.188 1.00 72.44 601 TYR A O 1
ATOM 4838 N N . VAL A 1 602 ? -16.156 26.960 27.544 1.00 77.88 602 VAL A N 1
ATOM 4839 C CA . VAL A 1 602 ? -16.733 27.296 28.848 1.00 77.88 602 VAL A CA 1
ATOM 4840 C C . VAL A 1 602 ? -17.376 28.672 28.767 1.00 77.88 602 VAL A C 1
ATOM 4842 O O . VAL A 1 602 ? -16.708 29.644 28.415 1.00 77.88 602 VAL A O 1
ATOM 4845 N N . ALA A 1 603 ? -18.662 28.759 29.100 1.00 80.88 603 ALA A N 1
ATOM 4846 C CA . ALA A 1 603 ? -19.349 30.020 29.333 1.00 80.88 603 ALA A CA 1
ATOM 4847 C C . ALA A 1 603 ? -18.945 30.559 30.708 1.00 80.88 603 ALA A C 1
ATOM 4849 O O . ALA A 1 603 ? -19.443 30.121 31.748 1.00 80.88 603 ALA A O 1
ATOM 4850 N N . ASP A 1 604 ? -17.990 31.479 30.678 1.00 75.06 604 ASP A N 1
ATOM 4851 C CA . ASP A 1 604 ? -17.362 32.109 31.829 1.00 75.06 604 ASP A CA 1
ATOM 4852 C C . ASP A 1 604 ? -18.155 33.373 32.196 1.00 75.06 604 ASP A C 1
ATOM 4854 O O . ASP A 1 604 ? -17.876 34.484 31.733 1.00 75.06 604 ASP A O 1
ATOM 4858 N N . THR A 1 605 ? -19.244 33.140 32.931 1.00 79.19 605 THR A N 1
ATOM 4859 C CA . THR A 1 605 ? -20.404 34.037 33.031 1.00 79.19 605 THR A CA 1
ATOM 4860 C C . THR A 1 605 ? -20.044 35.426 33.542 1.00 79.19 605 THR A C 1
ATOM 4862 O O . THR A 1 605 ? -20.395 36.415 32.905 1.00 79.19 605 THR A O 1
ATOM 4865 N N . ASN A 1 606 ? -19.323 35.525 34.660 1.00 83.38 606 ASN A N 1
ATOM 4866 C CA . ASN A 1 606 ? -19.014 36.826 35.261 1.00 83.38 606 ASN A CA 1
ATOM 4867 C C . ASN A 1 606 ? -17.915 37.583 34.508 1.00 83.38 606 ASN A C 1
ATOM 4869 O O . ASN A 1 606 ? -17.870 38.812 34.546 1.00 83.38 606 ASN A O 1
ATOM 4873 N N . ASN A 1 607 ? -17.062 36.862 33.781 1.00 65.00 607 ASN A N 1
ATOM 4874 C CA . ASN A 1 607 ? -16.068 37.462 32.898 1.00 65.00 607 ASN A CA 1
ATOM 4875 C C . ASN A 1 607 ? -16.645 37.847 31.525 1.00 65.00 607 ASN A C 1
ATOM 4877 O O . ASN A 1 607 ? -15.906 38.359 30.683 1.00 65.00 607 ASN A O 1
ATOM 4881 N N . ASN A 1 608 ? -17.941 37.611 31.281 1.00 73.25 608 ASN A N 1
ATOM 4882 C CA . ASN A 1 608 ? -18.637 37.921 30.031 1.00 73.25 608 ASN A CA 1
ATOM 4883 C C . ASN A 1 608 ? -17.938 37.343 28.782 1.00 73.25 608 ASN A C 1
ATOM 4885 O O . ASN A 1 608 ? -17.841 38.015 27.751 1.00 73.25 608 ASN A O 1
ATOM 4889 N N . ARG A 1 609 ? -17.421 36.106 28.857 1.00 64.94 609 ARG A N 1
ATOM 4890 C CA . ARG A 1 609 ? -16.685 35.475 27.744 1.00 64.94 609 ARG A CA 1
ATOM 4891 C C . ARG A 1 609 ? -17.015 33.995 27.557 1.00 64.94 609 ARG A C 1
ATOM 4893 O O . ARG A 1 609 ? -17.460 33.317 28.477 1.00 64.94 609 ARG A O 1
ATOM 4900 N N . ILE A 1 610 ? -16.715 33.480 26.363 1.00 65.38 610 ILE A N 1
ATOM 4901 C CA . ILE A 1 610 ? -16.587 32.040 26.116 1.00 65.38 610 ILE A CA 1
ATOM 4902 C C . ILE A 1 610 ? -15.099 31.714 26.020 1.00 65.38 610 ILE A C 1
ATOM 4904 O O . ILE A 1 610 ? -14.409 32.224 25.134 1.00 65.38 610 ILE A O 1
ATOM 4908 N N . GLN A 1 611 ? -14.595 30.873 26.917 1.00 61.34 611 GLN A N 1
ATOM 4909 C CA . GLN A 1 611 ? -13.195 30.468 26.917 1.00 61.34 611 GLN A CA 1
ATOM 4910 C C . GLN A 1 611 ? -13.032 29.100 26.253 1.00 61.34 611 GLN A C 1
ATOM 4912 O O . GLN A 1 611 ? -13.727 28.150 26.604 1.00 61.34 611 GLN A O 1
ATOM 4917 N N . ARG A 1 612 ? -12.109 29.001 25.289 1.00 74.31 612 ARG A N 1
ATOM 4918 C CA . ARG A 1 612 ? -11.764 27.753 24.596 1.00 74.31 612 ARG A CA 1
ATOM 4919 C C . ARG A 1 612 ? -10.442 27.206 25.132 1.00 74.31 612 ARG A C 1
ATOM 4921 O O . ARG A 1 612 ? -9.406 27.847 24.962 1.00 74.31 612 ARG A O 1
ATOM 4928 N N . VAL A 1 613 ? -10.467 26.007 25.701 1.00 67.44 613 VAL A N 1
ATOM 4929 C CA . VAL A 1 613 ? -9.315 25.323 26.306 1.00 67.44 613 VAL A CA 1
ATOM 4930 C C . VAL A 1 613 ? -9.009 24.051 25.518 1.00 67.44 613 VAL A C 1
ATOM 4932 O O . VAL A 1 613 ? -9.903 23.247 25.269 1.00 67.44 613 VAL A O 1
ATOM 4935 N N . ARG A 1 614 ? -7.752 23.859 25.099 1.00 68.94 614 ARG A N 1
ATOM 4936 C CA . ARG A 1 614 ? -7.315 22.612 24.448 1.00 68.94 614 ARG A CA 1
ATOM 4937 C C . ARG A 1 614 ? -7.010 21.570 25.519 1.00 68.94 614 ARG A C 1
ATOM 4939 O O . ARG A 1 614 ? -6.157 21.813 26.367 1.00 68.94 614 ARG A O 1
ATOM 4946 N N . LEU A 1 615 ? -7.658 20.414 25.457 1.00 63.09 615 LEU A N 1
ATOM 4947 C CA . LEU A 1 615 ? -7.382 19.312 26.375 1.00 63.09 615 LEU A CA 1
ATOM 4948 C C . LEU A 1 615 ? -6.116 18.557 25.914 1.00 63.09 615 LEU A C 1
ATOM 4950 O O . LEU A 1 615 ? -5.962 18.267 24.728 1.00 63.09 615 LEU A O 1
ATOM 4954 N N . VAL A 1 616 ? -5.188 18.264 26.835 1.00 50.25 616 VAL A N 1
ATOM 4955 C CA . VAL A 1 616 ? -3.900 17.580 26.567 1.00 50.25 616 VAL A CA 1
ATOM 4956 C C . VAL A 1 616 ? -3.732 16.396 27.536 1.00 50.25 616 VAL A C 1
ATOM 4958 O O . VAL A 1 616 ? -4.252 16.446 28.650 1.00 50.25 616 VAL A O 1
ATOM 4961 N N . HIS A 1 617 ? -3.049 15.317 27.128 1.00 41.56 617 HIS A N 1
ATOM 4962 C CA . HIS A 1 617 ? -2.867 14.110 27.954 1.00 41.56 617 HIS A CA 1
ATOM 4963 C C . HIS A 1 617 ? -2.037 14.359 29.241 1.00 41.56 617 HIS A C 1
ATOM 4965 O O . HIS A 1 617 ? -1.180 15.246 29.249 1.00 41.56 617 HIS A O 1
ATOM 4971 N N . PRO A 1 618 ? -2.243 13.565 30.318 1.00 37.53 618 PRO A N 1
ATOM 4972 C CA . PRO A 1 618 ? -1.791 13.891 31.679 1.00 37.53 618 PRO A CA 1
ATOM 4973 C C . PRO A 1 618 ? -0.274 13.910 31.909 1.00 37.53 618 PRO A C 1
ATOM 4975 O O . PRO A 1 618 ? 0.171 14.470 32.905 1.00 37.53 618 PRO A O 1
ATOM 4978 N N . GLU A 1 619 ? 0.541 13.342 31.015 1.00 31.88 619 GLU A N 1
ATOM 4979 C CA . GLU A 1 619 ? 1.998 13.245 31.228 1.00 31.88 619 GLU A CA 1
ATOM 4980 C C . GLU A 1 619 ? 2.738 14.592 31.146 1.00 31.88 619 GLU A C 1
ATOM 4982 O O . GLU A 1 619 ? 3.923 14.681 31.464 1.00 31.88 619 GLU A O 1
ATOM 4987 N N . LYS A 1 620 ? 2.039 15.670 30.771 1.00 32.81 620 LYS A N 1
ATOM 4988 C CA . LYS A 1 620 ? 2.539 17.049 30.838 1.00 32.81 620 LYS A CA 1
ATOM 4989 C C . LYS A 1 620 ? 1.488 17.985 31.434 1.00 32.81 620 LYS A C 1
ATOM 4991 O O . LYS A 1 620 ? 1.058 18.938 30.786 1.00 32.81 620 LYS A O 1
ATOM 4996 N N . SER A 1 621 ? 1.064 17.747 32.673 1.00 33.16 621 SER A N 1
ATOM 4997 C CA . SER A 1 621 ? 0.373 18.796 33.428 1.00 33.16 621 SER A CA 1
ATOM 4998 C C . SER A 1 621 ? 1.374 19.906 33.764 1.00 33.16 621 SER A C 1
ATOM 5000 O O . SER A 1 621 ? 2.250 19.723 34.613 1.00 33.16 621 SER A O 1
ATOM 5002 N N . PHE A 1 622 ? 1.257 21.060 33.102 1.00 32.34 622 PHE A N 1
ATOM 5003 C CA . PHE A 1 622 ? 1.830 22.302 33.618 1.00 32.34 622 PHE A CA 1
ATOM 5004 C C . PHE A 1 622 ? 1.293 22.503 35.038 1.00 32.34 622 PHE A C 1
ATOM 5006 O O . PHE A 1 622 ? 0.094 22.353 35.267 1.00 32.34 622 PHE A O 1
ATOM 5013 N N . GLY A 1 623 ? 2.176 22.780 35.998 1.00 34.00 623 GLY A N 1
ATOM 5014 C CA . GLY A 1 623 ? 1.795 23.001 37.388 1.00 34.00 623 GLY A CA 1
ATOM 5015 C C . GLY A 1 623 ? 0.864 24.205 37.513 1.00 34.00 623 GLY A C 1
ATOM 5016 O O . GLY A 1 623 ? 1.332 25.330 37.646 1.00 34.00 623 GLY A O 1
ATOM 5017 N N . MET A 1 624 ? -0.449 23.972 37.467 1.00 43.16 624 MET A N 1
ATOM 5018 C CA . MET A 1 624 ? -1.445 24.963 37.862 1.00 43.16 624 MET A CA 1
ATOM 5019 C C . MET A 1 624 ? -1.359 25.118 39.377 1.00 43.16 624 MET A C 1
ATOM 5021 O O . MET A 1 624 ? -1.675 24.198 40.133 1.00 43.16 624 MET A O 1
ATOM 5025 N N . GLN A 1 625 ? -0.878 26.274 39.822 1.00 41.19 625 GLN A N 1
ATOM 5026 C CA . GLN A 1 625 ? -0.795 26.602 41.236 1.00 41.19 625 GLN A CA 1
ATOM 5027 C C . GLN A 1 625 ? -2.206 26.942 41.736 1.00 41.19 625 GLN A C 1
ATOM 5029 O O . GLN A 1 625 ? -2.769 27.977 41.389 1.00 41.19 625 GLN A O 1
ATOM 5034 N N . LEU A 1 626 ? -2.801 26.029 42.505 1.00 49.50 626 LEU A N 1
ATOM 5035 C CA . LEU A 1 626 ? -4.086 26.245 43.175 1.00 49.50 626 LEU A CA 1
ATOM 5036 C C . LEU A 1 626 ? -3.931 27.344 44.238 1.00 49.50 626 LEU A C 1
ATOM 5038 O O . LEU A 1 626 ? -2.924 27.385 44.946 1.00 49.50 626 LEU A O 1
ATOM 5042 N N . CYS A 1 627 ? -4.931 28.212 44.381 1.00 45.06 627 CYS A N 1
ATOM 5043 C CA . CYS A 1 627 ? -4.952 29.215 45.445 1.00 45.06 627 CYS A CA 1
ATOM 5044 C C . CYS A 1 627 ? -4.981 28.562 46.842 1.00 45.06 627 CYS A C 1
ATOM 5046 O O . CYS A 1 627 ? -5.708 27.589 47.070 1.00 45.06 627 CYS A O 1
ATOM 5048 N N . GLU A 1 628 ? -4.225 29.114 47.797 1.00 39.88 628 GLU A N 1
ATOM 5049 C CA . GLU A 1 628 ? -4.219 28.650 49.189 1.00 39.88 628 GLU A CA 1
ATOM 5050 C C . GLU A 1 628 ? -5.623 28.753 49.810 1.00 39.88 628 GLU A C 1
ATOM 5052 O O . GLU A 1 628 ? -6.186 29.838 49.934 1.00 39.88 628 GLU A O 1
ATOM 5057 N N . GLY A 1 629 ? -6.198 27.609 50.201 1.00 43.38 629 GLY A N 1
ATOM 5058 C CA . GLY A 1 629 ? -7.476 27.551 50.922 1.00 43.38 629 GLY A CA 1
ATOM 5059 C C . GLY A 1 629 ? -8.347 26.325 50.634 1.00 43.38 629 GLY A C 1
ATOM 5060 O O . GLY A 1 629 ? -9.138 25.939 51.489 1.00 43.38 629 GLY A O 1
ATOM 5061 N N . HIS A 1 630 ? -8.167 25.648 49.496 1.00 38.00 630 HIS A N 1
ATOM 5062 C CA . HIS A 1 630 ? -8.995 24.498 49.106 1.00 38.00 630 HIS A CA 1
ATOM 5063 C C . HIS A 1 630 ? -8.184 23.195 49.182 1.00 38.00 630 HIS A C 1
ATOM 5065 O O . HIS A 1 630 ? -7.450 22.838 48.264 1.00 38.00 630 HIS A O 1
ATOM 5071 N N . ARG A 1 631 ? -8.265 22.490 50.320 1.00 30.59 631 ARG A N 1
ATOM 5072 C CA . ARG A 1 631 ? -7.613 21.181 50.506 1.00 30.59 631 ARG A CA 1
ATOM 5073 C C . ARG A 1 631 ? -8.424 20.081 49.815 1.00 30.59 631 ARG A C 1
ATOM 5075 O O . ARG A 1 631 ? -9.512 19.753 50.276 1.00 30.59 631 ARG A O 1
ATOM 5082 N N . VAL A 1 632 ? -7.853 19.443 48.795 1.00 30.33 632 VAL A N 1
ATOM 5083 C CA . VAL A 1 632 ? -8.175 18.047 48.444 1.00 30.33 632 VAL A CA 1
ATOM 5084 C C . VAL A 1 632 ? -7.277 17.146 49.317 1.00 30.33 632 VAL A C 1
ATOM 5086 O O . VAL A 1 632 ? -6.123 17.523 49.547 1.00 30.33 632 VAL A O 1
ATOM 5089 N N . PRO A 1 633 ? -7.752 16.012 49.876 1.00 26.14 633 PRO A N 1
ATOM 5090 C CA . PRO A 1 633 ? -6.949 15.196 50.789 1.00 26.14 633 PRO A CA 1
ATOM 5091 C C . PRO A 1 633 ? -5.651 14.699 50.126 1.00 26.14 633 PRO A C 1
ATOM 5093 O O . PRO A 1 633 ? -5.660 14.385 48.934 1.00 26.14 633 PRO A O 1
ATOM 5096 N N . PRO A 1 634 ? -4.530 14.618 50.864 1.00 28.20 634 PRO A N 1
ATOM 5097 C CA . PRO A 1 634 ? -3.233 14.315 50.277 1.00 28.20 634 PRO A CA 1
ATOM 5098 C C . PRO A 1 634 ? -3.123 12.850 49.839 1.00 28.20 634 PRO A C 1
ATOM 5100 O O . PRO A 1 634 ? -3.424 11.929 50.597 1.00 28.20 634 PRO A O 1
ATOM 5103 N N . LEU A 1 635 ? -2.590 12.661 48.629 1.00 29.03 635 LEU A N 1
ATOM 5104 C CA . LEU A 1 635 ? -1.957 11.423 48.178 1.00 29.03 635 LEU A CA 1
ATOM 5105 C C . LEU A 1 635 ? -0.935 10.957 49.228 1.00 29.03 635 LEU A C 1
ATOM 5107 O O . LEU A 1 635 ? -0.078 11.737 49.654 1.00 29.03 635 LEU A O 1
ATOM 5111 N N . LEU A 1 636 ? -1.021 9.684 49.624 1.00 25.97 636 LEU A N 1
ATOM 5112 C CA . LEU A 1 636 ? -0.027 9.005 50.455 1.00 25.97 636 LEU A CA 1
ATOM 5113 C C . LEU A 1 636 ? 1.379 9.228 49.866 1.00 25.97 636 LEU A C 1
ATOM 5115 O O . LEU A 1 636 ? 1.730 8.665 48.830 1.00 25.97 636 LEU A O 1
ATOM 5119 N N . ARG A 1 637 ? 2.203 10.038 50.538 1.00 26.89 637 ARG A N 1
ATOM 5120 C CA . ARG A 1 637 ? 3.651 10.090 50.306 1.00 26.89 637 ARG A CA 1
ATOM 5121 C C . ARG A 1 637 ? 4.307 8.981 51.123 1.00 26.89 637 ARG A C 1
ATOM 5123 O O . ARG A 1 637 ? 4.265 9.016 52.350 1.00 26.89 637 ARG A O 1
ATOM 5130 N N . LEU A 1 638 ? 4.939 8.026 50.446 1.00 25.66 638 LEU A N 1
ATOM 5131 C CA . LEU A 1 638 ? 5.915 7.133 51.073 1.00 25.66 638 LEU A CA 1
ATOM 5132 C C . LEU A 1 638 ? 7.151 7.955 51.508 1.00 25.66 638 LEU A C 1
ATOM 5134 O O . LEU A 1 638 ? 7.540 8.883 50.794 1.00 25.66 638 LEU A O 1
ATOM 5138 N N . PRO A 1 639 ? 7.754 7.674 52.678 1.00 25.25 639 PRO A N 1
ATOM 5139 C CA . PRO A 1 639 ? 8.778 8.532 53.265 1.00 25.25 639 PRO A CA 1
ATOM 5140 C C . PRO A 1 639 ? 10.155 8.329 52.616 1.00 25.25 639 PRO A C 1
ATOM 5142 O O . PRO A 1 639 ? 10.648 7.209 52.504 1.00 25.25 639 PRO A O 1
ATOM 5145 N N . ALA A 1 640 ? 10.806 9.436 52.254 1.00 25.55 640 ALA A N 1
ATOM 5146 C CA . ALA A 1 640 ? 12.239 9.478 51.971 1.00 25.55 640 ALA A CA 1
ATOM 5147 C C . ALA A 1 640 ? 13.035 9.462 53.298 1.00 25.55 640 ALA A C 1
ATOM 5149 O O . ALA A 1 640 ? 12.623 10.144 54.243 1.00 25.55 640 ALA A O 1
ATOM 5150 N N . PRO A 1 641 ? 14.167 8.738 53.410 1.00 28.89 641 PRO A N 1
ATOM 5151 C CA . PRO A 1 641 ? 14.942 8.701 54.646 1.00 28.89 641 PRO A CA 1
ATOM 5152 C C . PRO A 1 641 ? 15.687 10.018 54.889 1.00 28.89 641 PRO A C 1
ATOM 5154 O O . PRO A 1 641 ? 16.341 10.572 54.008 1.00 28.89 641 PRO A O 1
ATOM 5157 N N . SER A 1 642 ? 15.604 10.490 56.127 1.00 25.84 642 SER A N 1
ATOM 5158 C CA . SER A 1 642 ? 16.258 11.681 56.663 1.00 25.84 642 SER A CA 1
ATOM 5159 C C . SER A 1 642 ? 17.780 11.525 56.779 1.00 25.84 642 SER A C 1
ATOM 5161 O O . SER A 1 642 ? 18.253 10.639 57.492 1.00 25.84 642 SER A O 1
ATOM 5163 N N . LEU A 1 643 ? 18.544 12.443 56.179 1.00 24.34 643 LEU A N 1
ATOM 5164 C CA . LEU A 1 643 ? 19.969 12.638 56.461 1.00 24.34 643 LEU A CA 1
ATOM 5165 C C . LEU A 1 643 ? 20.123 13.626 57.637 1.00 24.34 643 LEU A C 1
ATOM 5167 O O . LEU A 1 643 ? 19.731 14.788 57.524 1.00 24.34 643 LEU A O 1
ATOM 5171 N N . ARG A 1 644 ? 20.705 13.187 58.760 1.00 26.28 644 ARG A N 1
ATOM 5172 C CA . ARG A 1 644 ? 21.274 14.070 59.796 1.00 26.28 644 ARG A CA 1
ATOM 5173 C C . ARG A 1 644 ? 22.800 13.951 59.765 1.00 26.28 644 ARG A C 1
ATOM 5175 O O . ARG A 1 644 ? 23.336 12.852 59.812 1.00 26.28 644 ARG A O 1
ATOM 5182 N N . LEU A 1 645 ? 23.463 15.102 59.683 1.00 27.20 645 LEU A N 1
ATOM 5183 C CA . LEU A 1 645 ? 24.913 15.311 59.775 1.00 27.20 645 LEU A CA 1
ATOM 5184 C C . LEU A 1 645 ? 25.415 15.196 61.225 1.00 27.20 645 LEU A C 1
ATOM 5186 O O . LEU A 1 645 ? 24.684 15.624 62.112 1.00 27.20 645 LEU A O 1
ATOM 5190 N N . LEU A 1 646 ? 26.657 14.716 61.425 1.00 23.17 646 LEU A N 1
ATOM 5191 C CA . LEU A 1 646 ? 27.697 15.165 62.392 1.00 23.17 646 LEU A CA 1
ATOM 5192 C C . LEU A 1 646 ? 29.061 14.436 62.076 1.00 23.17 646 LEU A C 1
ATOM 5194 O O . LEU A 1 646 ? 29.023 13.455 61.334 1.00 23.17 646 LEU A O 1
ATOM 5198 N N . PRO A 1 647 ? 30.253 14.920 62.530 1.00 26.98 647 PRO A N 1
ATOM 5199 C CA . PRO A 1 647 ? 31.539 14.969 61.783 1.00 26.98 647 PRO A CA 1
ATOM 5200 C C . PRO A 1 647 ? 32.713 14.152 62.443 1.00 26.98 647 PRO A C 1
ATOM 5202 O O . PRO A 1 647 ? 32.413 13.177 63.120 1.00 26.98 647 PRO A O 1
ATOM 5205 N N . PRO A 1 648 ? 34.031 14.475 62.285 1.00 34.75 648 PRO A N 1
ATOM 5206 C CA . PRO A 1 648 ? 35.003 13.923 61.315 1.00 34.75 648 PRO A CA 1
ATOM 5207 C C . PRO A 1 648 ? 36.186 13.072 61.897 1.00 34.75 648 PRO A C 1
ATOM 5209 O O . PRO A 1 648 ? 36.434 13.091 63.098 1.00 34.75 648 PRO A O 1
ATOM 5212 N N . THR A 1 649 ? 37.003 12.477 60.990 1.00 24.16 649 THR A N 1
ATOM 5213 C CA . THR A 1 649 ? 38.402 11.911 61.099 1.00 24.16 649 THR A CA 1
ATOM 5214 C C . THR A 1 649 ? 38.606 10.420 61.494 1.00 24.16 649 THR A C 1
ATOM 5216 O O . THR A 1 649 ? 37.712 9.850 62.106 1.00 24.16 649 THR A O 1
ATOM 5219 N N . PRO A 1 650 ? 39.793 9.780 61.269 1.00 30.22 650 PRO A N 1
ATOM 5220 C CA . PRO A 1 650 ? 40.648 9.687 60.058 1.00 30.22 650 PRO A CA 1
ATOM 5221 C C . PRO A 1 650 ? 41.174 8.245 59.720 1.00 30.22 650 PRO A C 1
ATOM 5223 O O . PRO A 1 650 ? 41.121 7.338 60.536 1.00 30.22 650 PRO A O 1
ATOM 5226 N N . SER A 1 651 ? 41.733 8.085 58.504 1.00 24.75 651 SER A N 1
ATOM 5227 C CA . SER A 1 651 ? 42.782 7.140 58.015 1.00 24.75 651 SER A CA 1
ATOM 5228 C C . SER A 1 651 ? 42.936 5.697 58.557 1.00 24.75 651 SER A C 1
ATOM 5230 O O . SER A 1 651 ? 43.261 5.517 59.724 1.00 24.75 651 SER A O 1
ATOM 5232 N N . LEU A 1 652 ? 42.971 4.699 57.650 1.00 24.19 652 LEU A N 1
ATOM 5233 C CA . LEU A 1 652 ? 44.103 3.762 57.407 1.00 24.19 652 LEU A CA 1
ATOM 5234 C C . LEU A 1 652 ? 43.735 2.686 56.353 1.00 24.19 652 LEU A C 1
ATOM 5236 O O . LEU A 1 652 ? 42.643 2.130 56.357 1.00 24.19 652 LEU A O 1
ATOM 5240 N N . ALA A 1 653 ? 44.664 2.433 55.426 1.00 20.97 653 ALA A N 1
ATOM 5241 C CA . ALA A 1 653 ? 44.621 1.449 54.331 1.00 20.97 653 ALA A CA 1
ATOM 5242 C C . ALA A 1 653 ? 45.112 0.044 54.799 1.00 20.97 653 ALA A C 1
ATOM 5244 O O . ALA A 1 653 ? 45.364 -0.120 55.989 1.00 20.97 653 ALA A O 1
ATOM 5245 N N . PRO A 1 654 ? 45.520 -0.895 53.912 1.00 34.75 654 PRO A N 1
ATOM 5246 C CA . PRO A 1 654 ? 44.819 -1.663 52.865 1.00 34.75 654 PRO A CA 1
ATOM 5247 C C . PRO A 1 654 ? 44.945 -3.205 53.090 1.00 34.75 654 PRO A C 1
ATOM 5249 O O . PRO A 1 654 ? 45.585 -3.634 54.040 1.00 34.75 654 PRO A O 1
ATOM 5252 N N . VAL A 1 655 ? 44.401 -4.043 52.181 1.00 21.23 655 VAL A N 1
ATOM 5253 C CA . VAL A 1 655 ? 45.058 -5.212 51.511 1.00 21.23 655 VAL A CA 1
ATOM 5254 C C . VAL A 1 655 ? 44.048 -6.282 51.026 1.00 21.23 655 VAL A C 1
ATOM 5256 O O . VAL A 1 655 ? 43.407 -6.978 51.799 1.00 21.23 655 VAL A O 1
ATOM 5259 N N . ARG A 1 656 ? 43.991 -6.381 49.686 1.00 20.95 656 ARG A N 1
ATOM 5260 C CA . ARG A 1 656 ? 43.913 -7.536 48.755 1.00 20.95 656 ARG A CA 1
ATOM 5261 C C . ARG A 1 656 ? 43.258 -8.863 49.180 1.00 20.95 656 ARG A C 1
ATOM 5263 O O . ARG A 1 656 ? 43.766 -9.546 50.054 1.00 20.95 656 ARG A O 1
ATOM 5270 N N . TYR A 1 657 ? 42.391 -9.360 48.288 1.00 22.45 657 TYR A N 1
ATOM 5271 C CA . TYR A 1 657 ? 42.600 -10.650 47.607 1.00 22.45 657 TYR A CA 1
ATOM 5272 C C . TYR A 1 657 ? 42.253 -10.543 46.109 1.00 22.45 657 TYR A C 1
ATOM 5274 O O . TYR A 1 657 ? 41.504 -9.673 45.678 1.00 22.45 657 TYR A O 1
ATOM 5282 N N . THR A 1 658 ? 42.922 -11.379 45.324 1.00 24.80 658 THR A N 1
ATOM 5283 C CA . THR A 1 658 ? 43.252 -11.260 43.896 1.00 24.80 658 THR A CA 1
ATOM 5284 C C . THR A 1 658 ? 42.349 -12.053 42.939 1.00 24.80 658 THR A C 1
ATOM 5286 O O . THR A 1 658 ? 41.813 -13.093 43.300 1.00 24.80 658 THR A O 1
ATOM 5289 N N . ASN A 1 659 ? 42.317 -11.584 41.683 1.00 29.94 659 ASN A N 1
ATOM 5290 C CA . ASN A 1 659 ? 41.909 -12.217 40.416 1.00 29.94 659 ASN A CA 1
ATOM 5291 C C . ASN A 1 659 ? 41.860 -13.757 40.342 1.00 29.94 659 ASN A C 1
ATOM 5293 O O . ASN A 1 659 ? 42.871 -14.410 40.601 1.00 29.94 659 ASN A O 1
ATOM 5297 N N . LYS A 1 660 ? 40.765 -14.290 39.766 1.00 22.97 660 LYS A N 1
ATOM 5298 C CA . LYS A 1 660 ? 40.744 -15.433 38.818 1.00 22.97 660 LYS A CA 1
ATOM 5299 C C . LYS A 1 660 ? 39.335 -15.637 38.220 1.00 22.97 660 LYS A C 1
ATOM 5301 O O . LYS A 1 660 ? 38.523 -16.315 38.827 1.00 22.97 660 LYS A O 1
ATOM 5306 N N . LEU A 1 661 ? 39.062 -15.042 37.051 1.00 23.81 661 LEU A N 1
ATOM 5307 C CA . LEU A 1 661 ? 38.433 -15.665 35.859 1.00 23.81 661 LEU A CA 1
ATOM 5308 C C . LEU A 1 661 ? 38.131 -14.599 34.776 1.00 23.81 661 LEU A C 1
ATOM 5310 O O . LEU A 1 661 ? 37.000 -14.352 34.380 1.00 23.81 661 LEU A O 1
ATOM 5314 N N . VAL A 1 662 ? 39.185 -13.963 34.264 1.00 29.27 662 VAL A N 1
ATOM 5315 C CA . VAL A 1 662 ? 39.183 -13.287 32.957 1.00 29.27 662 VAL A CA 1
ATOM 5316 C C . VAL A 1 662 ? 40.370 -13.875 32.213 1.00 29.27 662 VAL A C 1
ATOM 5318 O O . VAL A 1 662 ? 41.483 -13.423 32.439 1.00 29.27 662 VAL A O 1
ATOM 5321 N N . LEU A 1 663 ? 40.149 -14.966 31.465 1.00 26.56 663 LEU A N 1
ATOM 5322 C CA . LEU A 1 663 ? 41.029 -15.555 30.429 1.00 26.56 663 LEU A CA 1
ATOM 5323 C C . LEU A 1 663 ? 40.549 -16.986 30.099 1.00 26.56 663 LEU A C 1
ATOM 5325 O O . LEU A 1 663 ? 41.193 -17.961 30.466 1.00 26.56 663 LEU A O 1
ATOM 5329 N N . ALA A 1 664 ? 39.398 -17.126 29.427 1.00 25.50 664 ALA A N 1
ATOM 5330 C CA . ALA A 1 664 ? 39.005 -18.412 28.818 1.00 25.50 664 ALA A CA 1
ATOM 5331 C C . ALA A 1 664 ? 38.022 -18.338 27.626 1.00 25.50 664 ALA A C 1
ATOM 5333 O O . ALA A 1 664 ? 37.665 -19.379 27.093 1.00 25.50 664 ALA A O 1
ATOM 5334 N N . MET A 1 665 ? 37.611 -17.160 27.135 1.00 24.70 665 MET A N 1
ATOM 5335 C CA . MET A 1 665 ? 36.759 -17.059 25.928 1.00 24.70 665 MET A CA 1
ATOM 5336 C C . MET A 1 665 ? 37.185 -15.913 24.995 1.00 24.70 665 MET A C 1
ATOM 5338 O O . MET A 1 665 ? 36.378 -15.131 24.500 1.00 24.70 665 MET A O 1
ATOM 5342 N N . HIS A 1 666 ? 38.494 -15.799 24.743 1.00 31.22 666 HIS A N 1
ATOM 5343 C CA . HIS A 1 666 ? 39.038 -14.830 23.778 1.00 31.22 666 HIS A CA 1
ATOM 5344 C C . HIS A 1 666 ? 39.982 -15.405 22.715 1.00 31.22 666 HIS A C 1
ATOM 5346 O O . HIS A 1 666 ? 40.661 -14.660 22.015 1.00 31.22 666 HIS A O 1
ATOM 5352 N N . ARG A 1 667 ? 39.975 -16.726 22.509 1.00 30.09 667 ARG A N 1
ATOM 5353 C CA . ARG A 1 667 ? 40.668 -17.367 21.382 1.00 30.09 667 ARG A CA 1
ATOM 5354 C C . ARG A 1 667 ? 39.903 -18.598 20.906 1.00 30.09 667 ARG A C 1
ATOM 5356 O O . ARG A 1 667 ? 40.186 -19.686 21.376 1.00 30.09 667 ARG A O 1
ATOM 5363 N N . LEU A 1 668 ? 38.937 -18.405 20.005 1.00 25.98 668 LEU A N 1
ATOM 5364 C CA . LEU A 1 668 ? 38.623 -19.265 18.848 1.00 25.98 668 LEU A CA 1
ATOM 5365 C C . LEU A 1 668 ? 37.327 -18.769 18.176 1.00 25.98 668 LEU A C 1
ATOM 5367 O O . LEU A 1 668 ? 36.348 -18.477 18.847 1.00 25.98 668 LEU A O 1
ATOM 5371 N N . ASN A 1 669 ? 37.364 -18.682 16.841 1.00 29.55 669 ASN A N 1
ATOM 5372 C CA . ASN A 1 669 ? 36.296 -18.310 15.892 1.00 29.55 669 ASN A CA 1
ATOM 5373 C C . ASN A 1 669 ? 36.104 -16.832 15.485 1.00 29.55 669 ASN A C 1
ATOM 5375 O O . ASN A 1 669 ? 34.990 -16.402 15.210 1.00 29.55 669 ASN A O 1
ATOM 5379 N N . ARG A 1 670 ? 37.202 -16.095 15.248 1.00 30.33 670 ARG A N 1
ATOM 5380 C CA . ARG A 1 670 ? 37.201 -14.868 14.407 1.00 30.33 670 ARG A CA 1
ATOM 5381 C C . ARG A 1 670 ? 37.506 -15.088 12.909 1.00 30.33 670 ARG A C 1
ATOM 5383 O O . ARG A 1 670 ? 37.746 -14.115 12.209 1.00 30.33 670 ARG A O 1
ATOM 5390 N N . PHE A 1 671 ? 37.478 -16.318 12.377 1.00 29.61 671 PHE A N 1
ATOM 5391 C CA . PHE A 1 671 ? 37.922 -16.562 10.985 1.00 29.61 671 PHE A CA 1
ATOM 5392 C C . PHE A 1 671 ? 37.002 -17.382 10.059 1.00 29.61 671 PHE A C 1
ATOM 5394 O O . PHE A 1 671 ? 37.413 -17.704 8.949 1.00 29.61 671 PHE A O 1
ATOM 5401 N N . LYS A 1 672 ? 35.742 -17.665 10.426 1.00 28.03 672 LYS A N 1
ATOM 5402 C CA . LYS A 1 672 ? 34.786 -18.337 9.507 1.00 28.03 672 LYS A CA 1
ATOM 5403 C C . LYS A 1 672 ? 33.443 -17.629 9.274 1.00 28.03 672 LYS A C 1
ATOM 5405 O O . LYS A 1 672 ? 32.711 -18.032 8.383 1.00 28.03 672 LYS A O 1
ATOM 5410 N N . LEU A 1 673 ? 33.154 -16.527 9.972 1.00 29.58 673 LEU A N 1
ATOM 5411 C CA . LEU A 1 673 ? 31.887 -15.781 9.834 1.00 29.58 673 LEU A CA 1
ATOM 5412 C C . LEU A 1 673 ? 31.963 -14.530 8.937 1.00 29.58 673 LEU A C 1
ATOM 5414 O O . LEU A 1 673 ? 30.940 -13.924 8.648 1.00 29.58 673 LEU A O 1
ATOM 5418 N N . ARG A 1 674 ? 33.147 -14.164 8.422 1.00 27.16 674 ARG A N 1
ATOM 5419 C CA . ARG A 1 674 ? 33.326 -12.944 7.608 1.00 27.16 674 ARG A CA 1
ATOM 5420 C C . ARG A 1 674 ? 32.981 -13.073 6.117 1.00 27.16 674 ARG A C 1
ATOM 5422 O O . ARG A 1 674 ? 32.928 -12.054 5.449 1.00 27.16 674 ARG A O 1
ATOM 5429 N N . ARG A 1 675 ? 32.717 -14.276 5.585 1.00 27.20 675 ARG A N 1
ATOM 5430 C CA . ARG A 1 675 ? 32.347 -14.458 4.159 1.00 27.20 675 ARG A CA 1
ATOM 5431 C C . ARG A 1 675 ? 30.856 -14.701 3.896 1.00 27.20 675 ARG A C 1
ATOM 5433 O O . ARG A 1 675 ? 30.430 -14.527 2.764 1.00 27.20 675 ARG A O 1
ATOM 5440 N N . ALA A 1 676 ? 30.061 -15.053 4.909 1.00 27.30 676 ALA A N 1
ATOM 5441 C CA . ALA A 1 676 ? 28.619 -15.292 4.746 1.00 27.30 676 ALA A CA 1
ATOM 5442 C C . ALA A 1 676 ? 27.755 -14.050 5.051 1.00 27.30 676 ALA A C 1
ATOM 5444 O O . ALA A 1 676 ? 26.664 -13.920 4.512 1.00 27.30 676 ALA A O 1
ATOM 5445 N N . ALA A 1 677 ? 28.264 -13.110 5.856 1.00 27.33 677 ALA A N 1
ATOM 5446 C CA . ALA A 1 677 ? 27.568 -11.868 6.206 1.00 27.33 677 ALA A CA 1
ATOM 5447 C C . ALA A 1 677 ? 27.682 -10.755 5.138 1.00 27.33 677 ALA A C 1
ATOM 5449 O O . ALA A 1 677 ? 26.947 -9.782 5.198 1.00 27.33 677 ALA A O 1
ATOM 5450 N N . GLN A 1 678 ? 28.556 -10.904 4.134 1.00 27.02 678 GLN A N 1
ATOM 5451 C CA . GLN A 1 678 ? 28.818 -9.878 3.109 1.00 27.02 678 GLN A CA 1
ATOM 5452 C C . GLN A 1 678 ? 27.950 -9.980 1.838 1.00 27.02 678 GLN A C 1
ATOM 5454 O O . GLN A 1 678 ? 28.184 -9.231 0.898 1.00 27.02 678 GLN A O 1
ATOM 5459 N N . ARG A 1 679 ? 26.965 -10.890 1.758 1.00 27.17 679 ARG A N 1
ATOM 5460 C CA . ARG A 1 679 ? 26.119 -11.029 0.548 1.00 27.17 679 ARG A CA 1
ATOM 5461 C C . ARG A 1 679 ? 24.638 -10.673 0.706 1.00 27.17 679 ARG A C 1
ATOM 5463 O O . ARG A 1 679 ? 24.016 -10.389 -0.303 1.00 27.17 679 ARG A O 1
ATOM 5470 N N . ASN A 1 680 ? 24.095 -10.605 1.923 1.00 27.33 680 ASN A N 1
ATOM 5471 C CA . ASN A 1 680 ? 22.659 -10.349 2.151 1.00 27.33 680 ASN A CA 1
ATOM 5472 C C . ASN A 1 680 ? 22.381 -9.087 2.986 1.00 27.33 680 ASN A C 1
ATOM 5474 O O . ASN A 1 680 ? 21.336 -8.973 3.616 1.00 27.33 680 ASN A O 1
ATOM 5478 N N . MET A 1 681 ? 23.317 -8.136 2.984 1.00 27.75 681 MET A N 1
ATOM 5479 C CA . MET A 1 681 ? 23.192 -6.848 3.677 1.00 27.75 681 MET A CA 1
ATOM 5480 C C . MET A 1 681 ? 22.997 -5.670 2.703 1.00 27.75 681 MET A C 1
ATOM 5482 O O . MET A 1 681 ? 23.239 -4.529 3.063 1.00 27.75 681 MET A O 1
ATOM 5486 N N . LYS A 1 682 ? 22.531 -5.924 1.470 1.00 29.31 682 LYS A N 1
ATOM 5487 C CA . LYS A 1 682 ? 22.184 -4.882 0.487 1.00 29.31 682 LYS A CA 1
ATOM 5488 C C . LYS A 1 682 ? 20.672 -4.771 0.305 1.00 29.31 682 LYS A C 1
ATOM 5490 O O . LYS A 1 682 ? 20.126 -5.339 -0.629 1.00 29.31 682 LYS A O 1
ATOM 5495 N N . MET A 1 683 ? 20.015 -4.088 1.238 1.00 27.69 683 MET A N 1
ATOM 5496 C CA . MET A 1 683 ? 18.769 -3.308 1.049 1.00 27.69 683 MET A CA 1
ATOM 5497 C C . MET A 1 683 ? 18.308 -2.701 2.393 1.00 27.69 683 MET A C 1
ATOM 5499 O O . MET A 1 683 ? 17.122 -2.519 2.653 1.00 27.69 683 MET A O 1
ATOM 5503 N N . GLY A 1 684 ? 19.258 -2.429 3.294 1.00 25.88 684 GLY A N 1
ATOM 5504 C CA . GLY A 1 684 ? 18.984 -2.043 4.679 1.00 25.88 684 GLY A CA 1
ATOM 5505 C C . GLY A 1 684 ? 18.971 -0.541 4.956 1.00 25.88 684 GLY A C 1
ATOM 5506 O O . GLY A 1 684 ? 18.669 -0.170 6.087 1.00 25.88 684 GLY A O 1
ATOM 5507 N N . LEU A 1 685 ? 19.274 0.323 3.981 1.00 26.78 685 LEU A N 1
ATOM 5508 C CA . LEU A 1 685 ? 19.489 1.756 4.242 1.00 26.78 685 LEU A CA 1
ATOM 5509 C C . LEU A 1 685 ? 18.750 2.716 3.287 1.00 26.78 685 LEU A C 1
ATOM 5511 O O . LEU A 1 685 ? 19.001 3.913 3.312 1.00 26.78 685 LEU A O 1
ATOM 5515 N N . PHE A 1 686 ? 17.754 2.249 2.523 1.00 28.56 686 PHE A N 1
ATOM 5516 C CA . PHE A 1 686 ? 16.887 3.134 1.712 1.00 28.56 686 PHE A CA 1
ATOM 5517 C C . PHE A 1 686 ? 15.635 3.652 2.444 1.00 28.56 686 PHE A C 1
ATOM 5519 O O . PHE A 1 686 ? 14.779 4.295 1.845 1.00 28.56 686 PHE A O 1
ATOM 5526 N N . LEU A 1 687 ? 15.513 3.416 3.754 1.00 28.89 687 LEU A N 1
ATOM 5527 C CA . LEU A 1 687 ? 14.326 3.787 4.543 1.00 28.89 687 LEU A CA 1
ATOM 5528 C C . LEU A 1 687 ? 14.258 5.271 4.960 1.00 28.89 687 LEU A C 1
ATOM 5530 O O . LEU A 1 687 ? 13.388 5.637 5.746 1.00 28.89 687 LEU A O 1
ATOM 5534 N N . TRP A 1 688 ? 15.130 6.129 4.424 1.00 32.03 688 TRP A N 1
ATOM 5535 C CA . TRP A 1 688 ? 15.109 7.574 4.689 1.00 32.03 688 TRP A CA 1
ATOM 5536 C C . TRP A 1 688 ? 15.380 8.445 3.454 1.00 32.03 688 TRP A C 1
ATOM 5538 O O . TRP A 1 688 ? 15.858 9.568 3.577 1.00 32.03 688 TRP A O 1
ATOM 5548 N N . MET A 1 689 ? 15.062 7.964 2.250 1.00 38.62 689 MET A N 1
ATOM 5549 C CA . MET A 1 689 ? 14.954 8.855 1.092 1.00 38.62 689 MET A CA 1
ATOM 5550 C C . MET A 1 689 ? 13.478 9.222 0.894 1.00 38.62 689 MET A C 1
ATOM 5552 O O . MET A 1 689 ? 12.668 8.336 0.609 1.00 38.62 689 MET A O 1
ATOM 5556 N N . PRO A 1 690 ? 13.072 10.488 1.090 1.00 40.00 690 PRO A N 1
ATOM 5557 C CA . PRO A 1 690 ? 11.708 10.891 0.787 1.00 40.00 690 PRO A CA 1
ATOM 5558 C C . PRO A 1 690 ? 11.453 10.705 -0.715 1.00 40.00 690 PRO A C 1
ATOM 5560 O O . PRO A 1 690 ? 12.199 11.224 -1.540 1.00 40.00 690 PRO A O 1
ATOM 5563 N N . ASN A 1 691 ? 10.368 10.012 -1.076 1.00 48.41 691 ASN A N 1
ATOM 5564 C CA . ASN A 1 691 ? 9.764 10.180 -2.397 1.00 48.41 691 ASN A CA 1
ATOM 5565 C C . ASN A 1 691 ? 9.273 11.629 -2.455 1.00 48.41 691 ASN A C 1
ATOM 5567 O O . ASN A 1 691 ? 8.216 11.928 -1.899 1.00 48.41 691 ASN A O 1
ATOM 5571 N N . ILE A 1 692 ? 10.055 12.533 -3.046 1.00 48.94 692 ILE A N 1
ATOM 5572 C CA . ILE A 1 692 ? 9.649 13.922 -3.263 1.00 48.94 692 ILE A CA 1
ATOM 5573 C C . ILE A 1 692 ? 8.800 13.918 -4.540 1.00 48.94 692 ILE A C 1
ATOM 5575 O O . ILE A 1 692 ? 9.339 13.676 -5.618 1.00 48.94 692 ILE A O 1
ATOM 5579 N N . PRO A 1 693 ? 7.473 14.146 -4.465 1.00 46.16 693 PRO A N 1
ATOM 5580 C CA . PRO A 1 693 ? 6.623 14.100 -5.650 1.00 46.16 693 PRO A CA 1
ATOM 5581 C C . PRO A 1 693 ? 7.147 15.004 -6.776 1.00 46.16 693 PRO A C 1
ATOM 5583 O O . PRO A 1 693 ? 7.655 16.097 -6.523 1.00 46.16 693 PRO A O 1
ATOM 5586 N N . ALA A 1 694 ? 6.947 14.627 -8.042 1.00 45.22 694 ALA A N 1
ATOM 5587 C CA . ALA A 1 694 ? 7.344 15.465 -9.181 1.00 45.22 694 ALA A CA 1
ATOM 5588 C C . ALA A 1 694 ? 6.685 16.866 -9.159 1.00 45.22 694 ALA A C 1
ATOM 5590 O O . ALA A 1 694 ? 7.189 17.817 -9.758 1.00 45.22 694 ALA A O 1
ATOM 5591 N N . ASN A 1 695 ? 5.587 17.041 -8.419 1.00 42.78 695 ASN A N 1
ATOM 5592 C CA . ASN A 1 695 ? 4.919 18.322 -8.181 1.00 42.78 695 ASN A CA 1
ATOM 5593 C C . ASN A 1 695 ? 5.230 18.955 -6.808 1.00 42.78 695 ASN A C 1
ATOM 5595 O O . ASN A 1 695 ? 4.644 19.992 -6.493 1.00 42.78 695 ASN A O 1
ATOM 5599 N N . ALA A 1 696 ? 6.125 18.372 -6.005 1.00 40.75 696 ALA A N 1
ATOM 5600 C CA . ALA A 1 696 ? 6.567 18.949 -4.745 1.00 40.75 696 ALA A CA 1
ATOM 5601 C C . ALA A 1 696 ? 7.173 20.328 -4.996 1.00 40.75 696 ALA A C 1
ATOM 5603 O O . ALA A 1 696 ? 8.048 20.507 -5.847 1.00 40.75 696 ALA A O 1
ATOM 5604 N N . ARG A 1 697 ? 6.674 21.312 -4.255 1.00 44.72 697 ARG A N 1
ATOM 5605 C CA . ARG A 1 697 ? 7.174 22.680 -4.272 1.00 44.72 697 ARG A CA 1
ATOM 5606 C C . ARG A 1 697 ? 7.601 23.019 -2.862 1.00 44.72 697 ARG A C 1
ATOM 5608 O O . ARG A 1 697 ? 6.843 22.806 -1.918 1.00 44.72 697 ARG A O 1
ATOM 5615 N N . TRP A 1 698 ? 8.816 23.527 -2.736 1.00 54.06 698 TRP A N 1
ATOM 5616 C CA . TRP A 1 698 ? 9.319 24.025 -1.469 1.00 54.06 698 TRP A CA 1
ATOM 5617 C C . TRP A 1 698 ? 8.462 25.212 -1.013 1.00 54.06 698 TRP A C 1
ATOM 5619 O O . TRP A 1 698 ? 7.972 25.990 -1.838 1.00 54.06 698 TRP A O 1
ATOM 5629 N N . LEU A 1 699 ? 8.228 25.313 0.298 1.00 45.38 699 LEU A N 1
ATOM 5630 C CA . LEU A 1 699 ? 7.461 26.410 0.887 1.00 45.38 699 LEU A CA 1
ATOM 5631 C C . LEU A 1 699 ? 8.088 27.748 0.474 1.00 45.38 699 LEU A C 1
ATOM 5633 O O . LEU A 1 699 ? 9.302 27.916 0.550 1.00 45.38 699 LEU A O 1
ATOM 5637 N N . GLN A 1 700 ? 7.257 28.711 0.059 1.00 47.22 700 GLN A N 1
ATOM 5638 C CA . GLN A 1 700 ? 7.723 30.033 -0.392 1.00 47.22 700 GLN A CA 1
ATOM 5639 C C . GLN A 1 700 ? 8.505 30.802 0.687 1.00 47.22 700 GLN A C 1
ATOM 5641 O O . GLN A 1 700 ? 9.285 31.687 0.349 1.00 47.22 700 GLN A O 1
ATOM 5646 N N . ASN A 1 701 ? 8.323 30.437 1.961 1.00 52.12 701 ASN A N 1
ATOM 5647 C CA . ASN A 1 701 ? 9.079 30.944 3.098 1.00 52.12 701 ASN A CA 1
ATOM 5648 C C . ASN A 1 701 ? 9.831 29.766 3.732 1.00 52.12 701 ASN A C 1
ATOM 5650 O O . ASN A 1 701 ? 9.206 28.907 4.355 1.00 52.12 701 ASN A O 1
ATOM 5654 N N . GLY A 1 702 ? 11.151 29.706 3.550 1.00 57.69 702 GLY A N 1
ATOM 5655 C CA . GLY A 1 702 ? 11.991 28.753 4.275 1.00 57.69 702 GLY A CA 1
ATOM 5656 C C . GLY A 1 702 ? 12.004 29.067 5.774 1.00 57.69 702 GLY A C 1
ATOM 5657 O O . GLY A 1 702 ? 11.991 30.235 6.162 1.00 57.69 702 GLY A O 1
ATOM 5658 N N . GLU A 1 703 ? 12.026 28.033 6.613 1.00 68.50 703 GLU A N 1
ATOM 5659 C CA . GLU A 1 703 ? 12.257 28.173 8.052 1.00 68.50 703 GLU A CA 1
ATOM 5660 C C . GLU A 1 703 ? 13.750 28.016 8.347 1.00 68.50 703 GLU A C 1
ATOM 5662 O O . GLU A 1 703 ? 14.405 27.092 7.860 1.00 68.50 703 GLU A O 1
ATOM 5667 N N . THR A 1 704 ? 14.301 28.917 9.155 1.00 75.19 704 THR A N 1
ATOM 5668 C CA . THR A 1 704 ? 15.685 28.803 9.612 1.00 75.19 704 THR A CA 1
ATOM 5669 C C . THR A 1 704 ? 15.775 27.747 10.710 1.00 75.19 704 THR A C 1
ATOM 5671 O O . THR A 1 704 ? 15.401 28.006 11.850 1.00 75.19 704 THR A O 1
ATOM 5674 N N . VAL A 1 705 ? 16.299 26.569 10.373 1.00 75.81 705 VAL A N 1
ATOM 5675 C CA . VAL A 1 705 ? 16.422 25.426 11.303 1.00 75.81 705 VAL A CA 1
ATOM 5676 C C . VAL A 1 705 ? 17.739 25.396 12.091 1.00 75.81 705 VAL A C 1
ATOM 5678 O O . VAL A 1 705 ? 17.835 24.711 13.103 1.00 75.81 705 VAL A O 1
ATOM 5681 N N . ALA A 1 706 ? 18.748 26.148 11.646 1.00 81.75 706 ALA A N 1
ATOM 5682 C CA . ALA A 1 706 ? 20.024 26.334 12.331 1.00 81.75 706 ALA A CA 1
ATOM 5683 C C . ALA A 1 706 ? 20.549 27.755 12.072 1.00 81.75 706 ALA A C 1
ATOM 5685 O O . ALA A 1 706 ? 20.342 28.319 10.996 1.00 81.75 706 ALA A O 1
ATOM 5686 N N . ALA A 1 707 ? 21.255 28.330 13.048 1.00 81.12 707 ALA A N 1
ATOM 5687 C CA . ALA A 1 707 ? 21.777 29.701 13.006 1.00 81.12 707 ALA A CA 1
ATOM 5688 C C . ALA A 1 707 ? 20.697 30.806 12.903 1.00 81.12 707 ALA A C 1
ATOM 5690 O O . ALA A 1 707 ? 19.832 30.896 13.769 1.00 81.12 707 ALA A O 1
ATOM 5691 N N . GLY A 1 708 ? 20.786 31.709 11.916 1.00 74.50 708 GLY A N 1
ATOM 5692 C CA . GLY A 1 708 ? 19.794 32.772 11.677 1.00 74.50 708 GLY A CA 1
ATOM 5693 C C . GLY A 1 708 ? 20.075 34.139 12.303 1.00 74.50 708 GLY A C 1
ATOM 5694 O O . GLY A 1 708 ? 19.302 35.066 12.091 1.00 74.50 708 GLY A O 1
ATOM 5695 N N . ASN A 1 709 ? 21.183 34.306 13.030 1.00 83.00 709 ASN A N 1
ATOM 5696 C CA . ASN A 1 709 ? 21.516 35.560 13.724 1.00 83.00 709 ASN A CA 1
ATOM 5697 C C . ASN A 1 709 ? 22.698 36.309 13.086 1.00 83.00 709 ASN A C 1
ATOM 5699 O O . ASN A 1 709 ? 23.505 36.934 13.775 1.00 83.00 709 ASN A O 1
ATOM 5703 N N . GLY A 1 710 ? 22.810 36.233 11.759 1.00 80.12 710 GLY A N 1
ATOM 5704 C CA . GLY A 1 710 ? 23.902 36.831 10.993 1.00 80.12 710 GLY A CA 1
ATOM 5705 C C . GLY A 1 710 ? 25.184 35.990 10.970 1.00 80.12 710 GLY A C 1
ATOM 5706 O O . GLY A 1 710 ? 25.283 34.931 11.593 1.00 80.12 710 GLY A O 1
ATOM 5707 N N . ARG A 1 711 ? 26.165 36.474 10.203 1.00 86.12 711 ARG A N 1
ATOM 5708 C CA . ARG A 1 711 ? 27.490 35.859 10.056 1.00 86.12 711 ARG A CA 1
ATOM 5709 C C . ARG A 1 711 ? 28.348 36.151 11.285 1.00 86.12 711 ARG A C 1
ATOM 5711 O O . ARG A 1 711 ? 28.512 37.314 11.645 1.00 86.12 711 ARG A O 1
ATOM 5718 N N . GLY A 1 712 ? 28.935 35.119 11.883 1.00 89.38 712 GLY A N 1
ATOM 5719 C CA . GLY A 1 712 ? 29.812 35.264 13.048 1.00 89.38 712 GLY A CA 1
ATOM 5720 C C . GLY A 1 712 ? 30.157 33.928 13.698 1.00 89.38 712 GLY A C 1
ATOM 5721 O O . GLY A 1 712 ? 29.885 32.876 13.124 1.00 89.38 712 GLY A O 1
ATOM 5722 N N . ASN A 1 713 ? 30.763 33.974 14.886 1.00 89.00 713 ASN A N 1
ATOM 5723 C CA . ASN A 1 713 ? 31.287 32.804 15.604 1.00 89.00 713 ASN A CA 1
ATOM 5724 C C . ASN A 1 713 ? 30.525 32.466 16.901 1.00 89.00 713 ASN A C 1
ATOM 5726 O O . ASN A 1 713 ? 30.887 31.514 17.600 1.00 89.00 713 ASN A O 1
ATOM 5730 N N . ALA A 1 714 ? 29.458 33.202 17.231 1.00 89.69 714 ALA A N 1
ATOM 5731 C CA . ALA A 1 714 ? 28.598 32.874 18.365 1.00 89.69 714 ALA A CA 1
ATOM 5732 C C . ALA A 1 714 ? 27.911 31.506 18.175 1.00 89.69 714 ALA A C 1
ATOM 5734 O O . ALA A 1 714 ? 27.851 30.964 17.071 1.00 89.69 714 ALA A O 1
ATOM 5735 N N . THR A 1 715 ? 27.363 30.931 19.250 1.00 86.50 715 THR A N 1
ATOM 5736 C CA . THR A 1 715 ? 26.693 29.615 19.198 1.00 86.50 715 THR A CA 1
ATOM 5737 C C . THR A 1 715 ? 25.377 29.626 18.420 1.00 86.50 715 THR A C 1
ATOM 5739 O O . THR A 1 715 ? 24.848 28.574 18.105 1.00 86.50 715 THR A O 1
ATOM 5742 N N . ASN A 1 716 ? 24.843 30.793 18.071 1.00 88.19 716 ASN A N 1
ATOM 5743 C CA . ASN A 1 716 ? 23.667 30.971 17.216 1.00 88.19 716 ASN A CA 1
ATOM 5744 C C . ASN A 1 716 ? 24.002 31.557 15.828 1.00 88.19 716 ASN A C 1
ATOM 5746 O O . ASN A 1 716 ? 23.103 32.027 15.125 1.00 88.19 716 ASN A O 1
ATOM 5750 N N . GLN A 1 717 ? 25.284 31.569 15.450 1.00 90.94 717 GLN A N 1
ATOM 5751 C CA . GLN A 1 717 ? 25.802 32.123 14.197 1.00 90.94 717 GLN A CA 1
ATOM 5752 C C . GLN A 1 717 ? 26.694 31.107 13.477 1.00 90.94 717 GLN A C 1
ATOM 5754 O O . GLN A 1 717 ? 27.273 30.223 14.108 1.00 90.94 717 GLN A O 1
ATOM 5759 N N . LEU A 1 718 ? 26.814 31.269 12.160 1.00 90.50 718 LEU A N 1
ATOM 5760 C CA . LEU A 1 718 ? 27.705 30.490 11.298 1.00 90.50 718 LEU A CA 1
ATOM 5761 C C . LEU A 1 718 ? 28.511 31.425 10.404 1.00 90.50 718 LEU A C 1
ATOM 5763 O O . LEU A 1 718 ? 28.104 32.562 10.141 1.00 90.50 718 LEU A O 1
ATOM 5767 N N . TYR A 1 719 ? 29.639 30.938 9.905 1.00 90.81 719 TYR A N 1
ATOM 5768 C CA . TYR A 1 719 ? 30.481 31.648 8.967 1.00 90.81 719 TYR A CA 1
ATOM 5769 C C . TYR A 1 719 ? 30.920 30.714 7.833 1.00 90.81 719 TYR A C 1
ATOM 5771 O O . TYR A 1 719 ? 31.811 29.892 8.003 1.00 90.81 719 TYR A O 1
ATOM 5779 N N . TYR A 1 720 ? 30.304 30.895 6.656 1.00 88.81 720 TYR A N 1
ATOM 5780 C CA . TYR A 1 720 ? 30.480 30.031 5.482 1.00 88.81 720 TYR A CA 1
ATOM 5781 C C . TYR A 1 720 ? 30.252 28.547 5.821 1.00 88.81 720 TYR A C 1
ATOM 5783 O O . TYR A 1 720 ? 31.200 27.774 5.813 1.00 88.81 720 TYR A O 1
ATOM 5791 N N . PRO A 1 721 ? 29.026 28.124 6.167 1.00 91.38 721 PRO A N 1
ATOM 5792 C CA . PRO A 1 721 ? 28.747 26.699 6.303 1.00 91.38 721 PRO A CA 1
ATOM 5793 C C . PRO A 1 721 ? 28.836 26.012 4.930 1.00 91.38 721 PRO A C 1
ATOM 5795 O O . PRO A 1 721 ? 28.319 26.560 3.958 1.00 91.38 721 PRO A O 1
ATOM 5798 N N . TYR A 1 722 ? 29.497 24.853 4.859 1.00 89.38 722 TYR A N 1
ATOM 5799 C CA . TYR A 1 722 ? 29.623 24.050 3.630 1.00 89.38 722 TYR A CA 1
ATOM 5800 C C . TYR A 1 722 ? 28.769 22.778 3.757 1.00 89.38 722 TYR A C 1
ATOM 5802 O O . TYR A 1 722 ? 27.576 22.808 3.462 1.00 89.38 722 TYR A O 1
ATOM 5810 N N . GLY A 1 723 ? 29.345 21.677 4.242 1.00 88.44 723 GLY A N 1
ATOM 5811 C CA . GLY A 1 723 ? 28.669 20.390 4.368 1.00 88.44 723 GLY A CA 1
ATOM 5812 C C . GLY A 1 723 ? 27.741 20.284 5.575 1.00 88.44 723 GLY A C 1
ATOM 5813 O O . GLY A 1 723 ? 27.916 20.951 6.605 1.00 88.44 723 GLY A O 1
ATOM 5814 N N . LEU A 1 724 ? 26.740 19.419 5.436 1.00 90.69 724 LEU A N 1
ATOM 5815 C CA . LEU A 1 724 ? 25.742 19.137 6.458 1.00 90.69 724 LEU A CA 1
ATOM 5816 C C . LEU A 1 724 ? 25.347 17.660 6.434 1.00 90.69 724 LEU A C 1
ATOM 5818 O O . LEU A 1 724 ? 25.257 17.043 5.376 1.00 90.69 724 LEU A O 1
ATOM 5822 N N . PHE A 1 725 ? 25.018 17.135 7.608 1.00 88.94 725 PHE A N 1
ATOM 5823 C CA . PHE A 1 725 ? 24.468 15.805 7.815 1.00 88.94 725 PHE A CA 1
ATOM 5824 C C . PHE A 1 725 ? 23.229 15.898 8.701 1.00 88.94 725 PHE A C 1
ATOM 5826 O O . PHE A 1 725 ? 23.240 16.566 9.738 1.00 88.94 725 PHE A O 1
ATOM 5833 N N . VAL A 1 726 ? 22.159 15.209 8.313 1.00 86.12 726 VAL A N 1
ATOM 5834 C CA . VAL A 1 726 ? 20.926 15.126 9.103 1.00 86.12 726 VAL A CA 1
ATOM 5835 C C . VAL A 1 726 ? 20.805 13.714 9.660 1.00 86.12 726 VAL A C 1
ATOM 5837 O O . VAL A 1 726 ? 20.715 12.749 8.907 1.00 86.12 726 VAL A O 1
ATOM 5840 N N . ALA A 1 727 ? 20.825 13.587 10.985 1.00 78.62 727 ALA A N 1
ATOM 5841 C CA . ALA A 1 727 ? 20.685 12.306 11.669 1.00 78.62 727 ALA A CA 1
ATOM 5842 C C . ALA A 1 727 ? 19.213 11.855 11.757 1.00 78.62 727 ALA A C 1
ATOM 5844 O O . ALA A 1 727 ? 18.296 12.669 11.672 1.00 78.62 727 ALA A O 1
ATOM 5845 N N . ASP A 1 728 ? 18.978 10.561 12.008 1.00 74.38 728 ASP A N 1
ATOM 5846 C CA . ASP A 1 728 ? 17.633 9.945 12.039 1.00 74.38 728 ASP A CA 1
ATOM 5847 C C . ASP A 1 728 ? 16.675 10.593 13.061 1.00 74.38 728 ASP A C 1
ATOM 5849 O O . ASP A 1 728 ? 15.456 10.573 12.901 1.00 74.38 728 ASP A O 1
ATOM 5853 N N . ASN A 1 729 ? 17.223 11.184 14.125 1.00 76.00 729 ASN A N 1
ATOM 5854 C CA . ASN A 1 729 ? 16.486 11.930 15.148 1.00 76.00 729 ASN A CA 1
ATOM 5855 C C . ASN A 1 729 ? 16.224 13.401 14.757 1.00 76.00 729 ASN A C 1
ATOM 5857 O O . ASN A 1 729 ? 15.831 14.197 15.610 1.00 76.00 729 ASN A O 1
ATOM 5861 N N . GLN A 1 730 ? 16.467 13.754 13.493 1.00 77.12 730 GLN A N 1
ATOM 5862 C CA . GLN A 1 730 ? 16.390 15.097 12.919 1.00 77.12 730 GLN A CA 1
ATOM 5863 C C . GLN A 1 730 ? 17.378 16.111 13.524 1.00 77.12 730 GLN A C 1
ATOM 5865 O O . GLN A 1 730 ? 17.182 17.320 13.417 1.00 77.12 730 GLN A O 1
ATOM 5870 N N . THR A 1 731 ? 18.458 15.647 14.155 1.00 85.25 731 THR A N 1
ATOM 5871 C CA . THR A 1 731 ? 19.581 16.513 14.530 1.00 85.25 731 THR A CA 1
ATOM 5872 C C . THR A 1 731 ? 20.375 16.906 13.283 1.00 85.25 731 THR A C 1
ATOM 5874 O O . THR A 1 731 ? 20.760 16.045 12.494 1.00 85.25 731 THR A O 1
ATOM 5877 N N . VAL A 1 732 ? 20.649 18.202 13.129 1.00 89.69 732 VAL A N 1
ATOM 5878 C CA . VAL A 1 732 ? 21.468 18.759 12.047 1.00 89.69 732 VAL A CA 1
ATOM 5879 C C . VAL A 1 732 ? 22.897 18.936 12.545 1.00 89.69 732 VAL A C 1
ATOM 5881 O O . VAL A 1 732 ? 23.130 19.602 13.552 1.00 89.69 732 VAL A O 1
ATOM 5884 N N . ILE A 1 733 ? 23.857 18.360 11.832 1.00 92.00 733 ILE A N 1
ATOM 5885 C CA . ILE A 1 733 ? 25.290 18.524 12.079 1.00 92.00 733 ILE A CA 1
ATOM 5886 C C . ILE A 1 733 ? 25.887 19.215 10.865 1.00 92.00 733 ILE A C 1
ATOM 5888 O O . ILE A 1 733 ? 25.611 18.820 9.740 1.00 92.00 733 ILE A O 1
ATOM 5892 N N . LEU A 1 734 ? 26.683 20.254 11.077 1.00 93.56 734 LEU A N 1
ATOM 5893 C CA . LEU A 1 734 ? 27.174 21.094 9.988 1.00 93.56 734 LEU A CA 1
ATOM 5894 C C . LEU A 1 734 ? 28.644 21.465 10.161 1.00 93.56 734 LEU A C 1
ATOM 5896 O O . LEU A 1 734 ? 29.128 21.646 11.285 1.00 93.56 734 LEU A O 1
ATOM 5900 N N . ALA A 1 735 ? 29.333 21.605 9.031 1.00 94.56 735 ALA A N 1
ATOM 5901 C CA . ALA A 1 735 ? 30.696 22.101 8.946 1.00 94.56 735 ALA A CA 1
ATOM 5902 C C . ALA A 1 735 ? 30.693 23.631 8.823 1.00 94.56 735 ALA A C 1
ATOM 5904 O O . ALA A 1 735 ? 30.392 24.198 7.773 1.00 94.56 735 ALA A O 1
ATOM 5905 N N . ASP A 1 736 ? 31.030 24.310 9.919 1.00 94.12 736 ASP A N 1
ATOM 5906 C CA . ASP A 1 736 ? 31.130 25.767 9.994 1.00 94.12 736 ASP A CA 1
ATOM 5907 C C . ASP A 1 736 ? 32.539 26.194 9.550 1.00 94.12 736 ASP A C 1
ATOM 5909 O O . ASP A 1 736 ? 33.429 26.443 10.375 1.00 94.12 736 ASP A O 1
ATOM 5913 N N . ASN A 1 737 ? 32.759 26.179 8.229 1.00 93.31 737 ASN A N 1
ATOM 5914 C CA . ASN A 1 737 ? 34.078 26.247 7.593 1.00 93.31 737 ASN A CA 1
ATOM 5915 C C . ASN A 1 737 ? 34.919 27.427 8.095 1.00 93.31 737 ASN A C 1
ATOM 5917 O O . ASN A 1 737 ? 36.052 27.241 8.544 1.00 93.31 737 ASN A O 1
ATOM 5921 N N . GLY A 1 738 ? 34.350 28.633 8.060 1.00 92.12 738 GLY A N 1
ATOM 5922 C CA . GLY A 1 738 ? 35.034 29.873 8.423 1.00 92.12 738 GLY A CA 1
ATOM 5923 C C . GLY A 1 738 ? 35.299 30.025 9.920 1.00 92.12 738 GLY A C 1
ATOM 5924 O O . GLY A 1 738 ? 36.121 30.852 10.304 1.00 92.12 738 GLY A O 1
ATOM 5925 N N . ASN A 1 739 ? 34.637 29.227 10.762 1.00 92.94 739 ASN A N 1
ATOM 5926 C CA . ASN A 1 739 ? 34.880 29.176 12.206 1.00 92.94 739 ASN A CA 1
ATOM 5927 C C . ASN A 1 739 ? 35.649 27.917 12.640 1.00 92.94 739 ASN A C 1
ATOM 5929 O O . ASN A 1 739 ? 35.838 27.711 13.840 1.00 92.94 739 ASN A O 1
ATOM 5933 N N . HIS A 1 740 ? 36.098 27.083 11.694 1.00 94.25 740 HIS A N 1
ATOM 5934 C CA . HIS A 1 740 ? 36.963 25.930 11.956 1.00 94.25 740 HIS A CA 1
ATOM 5935 C C . HIS A 1 740 ? 36.373 24.939 12.983 1.00 94.25 740 HIS A C 1
ATOM 5937 O O . HIS A 1 740 ? 37.058 24.470 13.900 1.00 94.25 740 HIS A O 1
ATOM 5943 N N . ARG A 1 741 ? 35.070 24.647 12.872 1.00 93.94 741 ARG A N 1
ATOM 5944 C CA . ARG A 1 741 ? 34.340 23.811 13.840 1.00 93.94 741 ARG A CA 1
ATOM 5945 C C . ARG A 1 741 ? 33.197 23.022 13.203 1.00 93.94 741 ARG A C 1
ATOM 5947 O O . ARG A 1 741 ? 32.680 23.410 12.159 1.00 93.94 741 ARG A O 1
ATOM 5954 N N . ILE A 1 742 ? 32.772 21.959 13.882 1.00 94.50 742 ILE A N 1
ATOM 5955 C CA . ILE A 1 742 ? 31.530 21.231 13.600 1.00 94.50 742 ILE A CA 1
ATOM 5956 C C . ILE A 1 742 ? 30.514 21.549 14.691 1.00 94.50 742 ILE A C 1
ATOM 5958 O O . ILE A 1 742 ? 30.839 21.498 15.885 1.00 94.50 742 ILE A O 1
ATOM 5962 N N . VAL A 1 743 ? 29.285 21.864 14.287 1.00 93.56 743 VAL A N 1
ATOM 5963 C CA . VAL A 1 743 ? 28.214 22.260 15.207 1.00 93.56 743 VAL A CA 1
ATOM 5964 C C . VAL A 1 743 ? 27.004 21.344 15.047 1.00 93.56 743 VAL A C 1
ATOM 5966 O O . VAL A 1 743 ? 26.611 21.021 13.931 1.00 93.56 743 VAL A O 1
ATOM 5969 N N . GLU A 1 744 ? 26.422 20.935 16.171 1.00 92.75 744 GLU A N 1
ATOM 5970 C CA . GLU A 1 744 ? 25.188 20.154 16.277 1.00 92.75 744 GLU A CA 1
ATOM 5971 C C . GLU A 1 744 ? 24.015 21.067 16.663 1.00 92.75 744 GLU A C 1
ATOM 5973 O O . GLU A 1 744 ? 24.136 21.896 17.569 1.00 92.75 744 GLU A O 1
ATOM 5978 N N . TRP A 1 745 ? 22.872 20.894 16.004 1.00 91.62 745 TRP A N 1
ATOM 5979 C CA . TRP A 1 745 ? 21.608 21.577 16.280 1.00 91.62 745 TRP A CA 1
ATOM 5980 C C . TRP A 1 745 ? 20.473 20.563 16.376 1.00 91.62 745 TRP A C 1
ATOM 5982 O O . TRP A 1 745 ? 20.286 19.748 15.470 1.00 91.62 745 TRP A O 1
ATOM 5992 N N . LYS A 1 746 ? 19.657 20.632 17.431 1.00 86.56 746 LYS A N 1
ATOM 5993 C CA . LYS A 1 746 ? 18.368 19.928 17.453 1.00 86.56 746 LYS A CA 1
ATOM 5994 C C . LYS A 1 746 ? 17.289 20.868 16.930 1.00 86.56 746 LYS A C 1
ATOM 5996 O O . LYS A 1 746 ? 17.345 22.075 17.157 1.00 86.56 746 LYS A O 1
ATOM 6001 N N . ILE A 1 747 ? 16.302 20.326 16.222 1.00 77.88 747 ILE A N 1
ATOM 6002 C CA . ILE A 1 747 ? 15.193 21.134 15.703 1.00 77.88 747 ILE A CA 1
ATOM 6003 C C . ILE A 1 747 ? 14.486 21.853 16.858 1.00 77.88 747 ILE A C 1
ATOM 6005 O O . ILE A 1 747 ? 14.096 21.232 17.847 1.00 77.88 747 ILE A O 1
ATOM 6009 N N . GLY A 1 748 ? 14.328 23.171 16.711 1.00 76.88 748 GLY A N 1
ATOM 6010 C CA . GLY A 1 748 ? 13.770 24.066 17.728 1.00 76.88 748 GLY A CA 1
ATOM 6011 C C . GLY A 1 748 ? 14.809 24.713 18.652 1.00 76.88 748 GLY A C 1
ATOM 6012 O O . GLY A 1 748 ? 14.464 25.649 19.377 1.00 76.88 748 GLY A O 1
ATOM 6013 N N . ASP A 1 749 ? 16.073 24.279 18.613 1.00 83.38 749 ASP A N 1
ATOM 6014 C CA . ASP A 1 749 ? 17.138 24.914 19.389 1.00 83.38 749 ASP A CA 1
ATOM 6015 C C . ASP A 1 749 ? 17.522 26.274 18.794 1.00 83.38 749 ASP A C 1
ATOM 6017 O O . ASP A 1 749 ? 17.764 26.434 17.599 1.00 83.38 749 ASP A O 1
ATOM 6021 N N . THR A 1 750 ? 17.671 27.274 19.662 1.00 81.75 750 THR A N 1
ATOM 6022 C CA . THR A 1 750 ? 18.097 28.630 19.268 1.00 81.75 750 THR A CA 1
ATOM 6023 C C . THR A 1 750 ? 19.620 28.805 19.246 1.00 81.75 750 THR A C 1
ATOM 6025 O O . THR A 1 750 ? 20.119 29.850 18.821 1.00 81.75 750 THR A O 1
ATOM 6028 N N . LYS A 1 751 ? 20.378 27.803 19.713 1.00 88.62 751 LYS A N 1
ATOM 6029 C CA . LYS A 1 751 ? 21.846 27.787 19.796 1.00 88.62 751 LYS A CA 1
ATOM 6030 C C . LYS A 1 751 ? 22.362 26.383 19.497 1.00 88.62 751 LYS A C 1
ATOM 6032 O O . LYS A 1 751 ? 21.810 25.418 20.011 1.00 88.62 751 LYS A O 1
ATOM 6037 N N . GLY A 1 752 ? 23.437 26.296 18.730 1.00 89.94 752 GLY A N 1
ATOM 6038 C CA . GLY A 1 752 ? 24.136 25.061 18.418 1.00 89.94 752 GLY A CA 1
ATOM 6039 C C . GLY A 1 752 ? 25.205 24.721 19.448 1.00 89.94 752 GLY A C 1
ATOM 6040 O O . GLY A 1 752 ? 25.742 25.590 20.148 1.00 89.94 752 GLY A O 1
ATOM 6041 N N . GLN A 1 753 ? 25.531 23.437 19.516 1.00 91.56 753 GLN A N 1
ATOM 6042 C CA . GLN A 1 753 ? 26.585 22.883 20.354 1.00 91.56 753 GLN A CA 1
ATOM 6043 C C . GLN A 1 753 ? 27.798 22.531 19.492 1.00 91.56 753 GLN A C 1
ATOM 6045 O O . GLN A 1 753 ? 27.683 21.786 18.526 1.00 91.56 753 GLN A O 1
ATOM 6050 N N . VAL A 1 754 ? 28.982 23.037 19.842 1.00 91.31 754 VAL A N 1
ATOM 6051 C CA . VAL A 1 754 ? 30.223 22.632 19.164 1.00 91.31 754 VAL A CA 1
ATOM 6052 C C . VAL A 1 754 ? 30.577 21.211 19.593 1.00 91.31 754 VAL A C 1
ATOM 6054 O O . VAL A 1 754 ? 30.745 20.958 20.787 1.00 91.31 754 VAL A O 1
ATOM 6057 N N . ILE A 1 755 ? 30.685 20.301 18.624 1.00 90.88 755 ILE A N 1
ATOM 6058 C CA . ILE A 1 755 ? 30.961 18.873 18.865 1.00 90.88 755 ILE A CA 1
ATOM 6059 C C . ILE A 1 755 ? 32.357 18.441 18.398 1.00 90.88 755 ILE A C 1
ATOM 6061 O O . ILE A 1 755 ? 32.867 17.432 18.873 1.00 90.88 755 ILE A O 1
ATOM 6065 N N . ALA A 1 756 ? 32.998 19.215 17.517 1.00 91.00 756 ALA A N 1
ATOM 6066 C CA . ALA A 1 756 ? 34.399 19.038 17.133 1.00 91.00 756 ALA A CA 1
ATOM 6067 C C . ALA A 1 756 ? 35.027 20.383 16.728 1.00 91.00 756 ALA A C 1
ATOM 6069 O O . ALA A 1 756 ? 34.354 21.253 16.167 1.00 91.00 756 ALA A O 1
ATOM 6070 N N . GLY A 1 757 ? 36.321 20.557 17.001 1.00 87.69 757 GLY A N 1
ATOM 6071 C CA . GLY A 1 757 ? 37.043 21.811 16.754 1.00 87.69 757 GLY A CA 1
ATOM 6072 C C . GLY A 1 757 ? 36.607 22.976 17.660 1.00 87.69 757 GLY A C 1
ATOM 6073 O O . GLY A 1 757 ? 36.226 22.779 18.815 1.00 87.69 757 GLY A O 1
ATOM 6074 N N . GLY A 1 758 ? 36.694 24.211 17.147 1.00 76.06 758 GLY A N 1
ATOM 6075 C CA . GLY A 1 758 ? 36.269 25.426 17.866 1.00 76.06 758 GLY A CA 1
ATOM 6076 C C . GLY A 1 758 ? 37.255 25.977 18.910 1.00 76.06 758 GLY A C 1
ATOM 6077 O O . GLY A 1 758 ? 36.860 26.800 19.735 1.00 76.06 758 GLY A O 1
ATOM 6078 N N . ARG A 1 759 ? 38.522 25.539 18.881 1.00 68.94 759 ARG A N 1
ATOM 6079 C CA . ARG A 1 759 ? 39.623 25.990 19.760 1.00 68.94 759 ARG A CA 1
ATOM 6080 C C . ARG A 1 759 ? 40.789 26.553 18.937 1.00 68.94 759 ARG A C 1
ATOM 6082 O O . ARG A 1 759 ? 41.889 26.001 18.956 1.00 68.94 759 ARG A O 1
ATOM 6089 N N . ASP A 1 760 ? 40.505 27.626 18.201 1.00 74.25 760 ASP A N 1
ATOM 6090 C CA . ASP A 1 760 ? 41.380 28.275 17.212 1.00 74.25 760 ASP A CA 1
ATOM 6091 C C . ASP A 1 760 ? 41.718 27.402 15.988 1.00 74.25 760 ASP A C 1
ATOM 6093 O O . ASP A 1 760 ? 41.682 26.171 16.038 1.00 74.25 760 ASP A O 1
ATOM 6097 N N . GLU A 1 761 ? 42.050 28.051 14.869 1.00 86.38 761 GLU A N 1
ATOM 6098 C CA . GLU A 1 761 ? 42.550 27.375 13.669 1.00 86.38 761 GLU A CA 1
ATOM 6099 C C . GLU A 1 761 ? 43.882 26.672 13.975 1.00 86.38 761 GLU A C 1
ATOM 6101 O O . GLU A 1 761 ? 44.798 27.259 14.559 1.00 86.38 761 GLU A O 1
ATOM 6106 N N . GLY A 1 762 ? 44.022 25.419 13.547 1.00 88.75 762 GLY A N 1
ATOM 6107 C CA . GLY A 1 762 ? 45.300 24.719 13.614 1.00 88.75 762 GLY A CA 1
ATOM 6108 C C . GLY A 1 762 ? 45.215 23.268 13.166 1.00 88.75 762 GLY A C 1
ATOM 6109 O O . GLY A 1 762 ? 44.181 22.811 12.682 1.00 88.75 762 GLY A O 1
ATOM 6110 N N . ASN A 1 763 ? 46.327 22.549 13.314 1.00 90.75 763 ASN A N 1
ATOM 6111 C CA . ASN A 1 763 ? 46.500 21.175 12.833 1.00 90.75 763 ASN A CA 1
ATOM 6112 C C . ASN A 1 763 ? 46.622 20.133 13.959 1.00 90.75 763 ASN A C 1
ATOM 6114 O O . ASN A 1 763 ? 46.835 18.947 13.684 1.00 90.75 763 ASN A O 1
ATOM 6118 N N . ARG A 1 764 ? 46.476 20.541 15.227 1.00 91.69 764 ARG A N 1
ATOM 6119 C CA . ARG A 1 764 ? 46.431 19.598 16.353 1.00 91.69 764 ARG A CA 1
ATOM 6120 C C . ARG A 1 764 ? 45.211 18.682 16.243 1.00 91.69 764 ARG A C 1
ATOM 6122 O O . ARG A 1 764 ? 44.269 18.962 15.506 1.00 91.69 764 ARG A O 1
ATOM 6129 N N . LEU A 1 765 ? 45.228 17.569 16.972 1.00 89.25 765 LEU A N 1
ATOM 6130 C CA . LEU A 1 765 ? 44.129 16.597 16.961 1.00 89.25 765 LEU A CA 1
ATOM 6131 C C . LEU A 1 765 ? 42.841 17.137 17.601 1.00 89.25 765 LEU A C 1
ATOM 6133 O O . LEU A 1 765 ? 41.764 16.629 17.319 1.00 89.25 765 LEU A O 1
ATOM 6137 N N . ASP A 1 766 ? 42.932 18.176 18.431 1.00 88.62 766 ASP A N 1
ATOM 6138 C CA . ASP A 1 766 ? 41.791 18.890 19.014 1.00 88.62 766 ASP A CA 1
ATOM 6139 C C . ASP A 1 766 ? 41.341 20.111 18.185 1.00 88.62 766 ASP A C 1
ATOM 6141 O O . ASP A 1 766 ? 40.428 20.834 18.589 1.00 88.62 766 ASP A O 1
ATOM 6145 N N . GLN A 1 767 ? 41.965 20.346 17.027 1.00 93.12 767 GLN A N 1
ATOM 6146 C CA . GLN A 1 767 ? 41.700 21.481 16.144 1.00 93.12 767 GLN A CA 1
ATOM 6147 C C . GLN A 1 767 ? 41.283 21.021 14.745 1.00 93.12 767 GLN A C 1
ATOM 6149 O O . GLN A 1 767 ? 41.630 19.931 14.292 1.00 93.12 767 GLN A O 1
ATOM 6154 N N . LEU A 1 768 ? 40.551 21.894 14.058 1.00 94.00 768 LEU A N 1
ATOM 6155 C CA . LEU A 1 768 ? 40.201 21.762 12.647 1.00 94.00 768 LEU A CA 1
ATOM 6156 C C . LEU A 1 768 ? 40.664 23.024 11.910 1.00 94.00 768 LEU A C 1
ATOM 6158 O O . LEU A 1 768 ? 40.904 24.073 12.518 1.00 94.00 768 LEU A O 1
ATOM 6162 N N . LYS A 1 769 ? 40.762 22.941 10.589 1.00 94.50 769 LYS A N 1
ATOM 6163 C CA . LYS A 1 769 ? 41.082 24.039 9.691 1.00 94.50 769 LYS A CA 1
ATOM 6164 C C . LYS A 1 769 ? 40.211 23.949 8.441 1.00 94.50 769 LYS A C 1
ATOM 6166 O O . LYS A 1 769 ? 40.466 23.142 7.557 1.00 94.50 769 LYS A O 1
ATOM 6171 N N . ARG A 1 770 ? 39.217 24.842 8.345 1.00 93.62 770 ARG A N 1
ATOM 6172 C CA . ARG A 1 770 ? 38.292 24.933 7.203 1.00 93.62 770 ARG A CA 1
ATOM 6173 C C . ARG A 1 770 ? 37.639 23.585 6.865 1.00 93.62 770 ARG A C 1
ATOM 6175 O O . ARG A 1 770 ? 37.843 23.085 5.759 1.00 93.62 770 ARG A O 1
ATOM 6182 N N . PRO A 1 771 ? 36.877 22.988 7.800 1.00 96.06 771 PRO A N 1
ATOM 6183 C CA . PRO A 1 771 ? 36.175 21.754 7.505 1.00 96.06 771 PRO A CA 1
ATOM 6184 C C . PRO A 1 771 ? 35.145 21.989 6.395 1.00 96.06 771 PRO A C 1
ATOM 6186 O O . PRO A 1 771 ? 34.430 22.995 6.426 1.00 96.06 771 PRO A O 1
ATOM 6189 N N . THR A 1 772 ? 35.092 21.105 5.404 1.00 94.62 772 THR A N 1
ATOM 6190 C CA . THR A 1 772 ? 34.188 21.245 4.248 1.00 94.62 772 THR A CA 1
ATOM 6191 C C . THR A 1 772 ? 33.000 2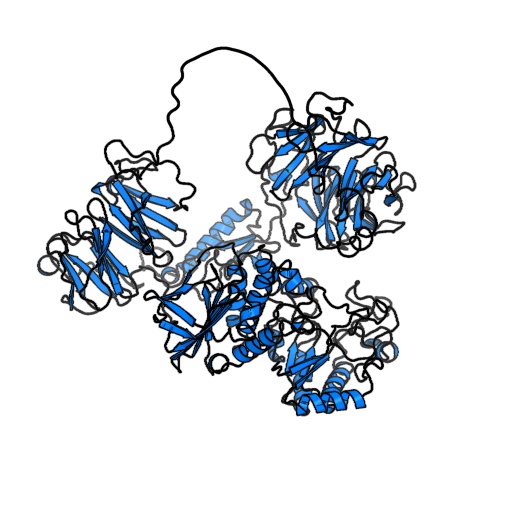0.309 4.316 1.00 94.62 772 THR A C 1
ATOM 6193 O O . THR A 1 772 ? 31.930 20.703 3.874 1.00 94.62 772 THR A O 1
ATOM 6196 N N . ASP A 1 773 ? 33.144 19.131 4.923 1.00 94.94 773 ASP A N 1
ATOM 6197 C CA . ASP A 1 773 ? 32.054 18.165 5.029 1.00 94.94 773 ASP A CA 1
ATOM 6198 C C . ASP A 1 773 ? 32.136 17.311 6.298 1.00 94.94 773 ASP A C 1
ATOM 6200 O O . ASP A 1 773 ? 33.189 17.215 6.945 1.00 94.94 773 ASP A O 1
ATOM 6204 N N . VAL A 1 774 ? 31.002 16.726 6.678 1.00 94.75 774 VAL A N 1
ATOM 6205 C CA . VAL A 1 774 ? 30.834 15.950 7.908 1.00 94.75 774 VAL A CA 1
ATOM 6206 C C . VAL A 1 774 ? 29.783 14.856 7.733 1.00 94.75 774 VAL A C 1
ATOM 6208 O O . VAL A 1 774 ? 28.728 15.099 7.162 1.00 94.75 774 VAL A O 1
ATOM 6211 N N . LEU A 1 775 ? 30.027 13.666 8.289 1.00 92.62 775 LEU A N 1
ATOM 6212 C CA . LEU A 1 775 ? 29.024 12.599 8.397 1.00 92.62 775 LEU A CA 1
ATOM 6213 C C . LEU A 1 775 ? 29.141 11.823 9.714 1.00 92.62 775 LEU A C 1
ATOM 6215 O O . LEU A 1 775 ? 30.160 11.899 10.405 1.00 92.62 775 LEU A O 1
ATOM 6219 N N . ILE A 1 776 ? 28.097 11.069 10.067 1.00 88.19 776 ILE A N 1
ATOM 6220 C CA . ILE A 1 776 ? 28.132 10.132 11.197 1.00 88.19 776 ILE A CA 1
ATOM 6221 C C . ILE A 1 776 ? 28.335 8.707 10.682 1.00 88.19 776 ILE A C 1
ATOM 6223 O O . ILE A 1 776 ? 27.514 8.190 9.926 1.00 88.19 776 ILE A O 1
ATOM 6227 N N . ASP A 1 777 ? 29.377 8.049 11.185 1.00 85.94 777 ASP A N 1
ATOM 6228 C CA . ASP A 1 777 ? 29.514 6.597 11.131 1.00 85.94 777 ASP A CA 1
ATOM 6229 C C . ASP A 1 777 ? 28.678 5.979 12.262 1.00 85.94 777 ASP A C 1
ATOM 6231 O O . ASP A 1 777 ? 29.008 6.094 13.449 1.00 85.94 777 ASP A O 1
ATOM 6235 N N . LYS A 1 778 ? 27.565 5.340 11.884 1.00 78.94 778 LYS A N 1
ATOM 6236 C CA . LYS A 1 778 ? 26.636 4.699 12.823 1.00 78.94 778 LYS A CA 1
ATOM 6237 C C . LYS A 1 778 ? 27.205 3.416 13.432 1.00 78.94 778 LYS A C 1
ATOM 6239 O O . LYS A 1 778 ? 26.776 3.047 14.524 1.00 78.94 778 LYS A O 1
ATOM 6244 N N . GLU A 1 779 ? 28.139 2.734 12.767 1.00 78.69 779 GLU A N 1
ATOM 6245 C CA . GLU A 1 779 ? 28.711 1.487 13.286 1.00 78.69 779 GLU A CA 1
ATOM 6246 C C . GLU A 1 779 ? 29.655 1.750 14.459 1.00 78.69 779 GLU A C 1
ATOM 6248 O O . GLU A 1 779 ? 29.688 0.973 15.418 1.00 78.69 779 GLU A O 1
ATOM 6253 N N . THR A 1 780 ? 30.409 2.850 14.399 1.00 79.00 780 THR A N 1
ATOM 6254 C CA . THR A 1 780 ? 31.367 3.222 15.451 1.00 79.00 780 THR A CA 1
ATOM 6255 C C . THR A 1 780 ? 30.892 4.364 16.349 1.00 79.00 780 THR A C 1
ATOM 6257 O O . THR A 1 780 ? 31.642 4.771 17.237 1.00 79.00 780 THR A O 1
ATOM 6260 N N . ASP A 1 781 ? 29.688 4.901 16.117 1.00 83.69 781 ASP A N 1
ATOM 6261 C CA . ASP A 1 781 ? 29.147 6.113 16.758 1.00 83.69 781 ASP A CA 1
ATOM 6262 C C . ASP A 1 781 ? 30.185 7.251 16.788 1.00 83.69 781 ASP A C 1
ATOM 6264 O O . ASP A 1 781 ? 30.602 7.765 17.832 1.00 83.69 781 ASP A O 1
ATOM 6268 N N . SER A 1 782 ? 30.703 7.578 15.604 1.00 89.38 782 SER A N 1
ATOM 6269 C CA . SER A 1 782 ? 31.779 8.557 15.426 1.00 89.38 782 SER A CA 1
ATOM 6270 C C . SER A 1 782 ? 31.451 9.557 14.324 1.00 89.38 782 SER A C 1
ATOM 6272 O O . SER A 1 782 ? 30.688 9.273 13.407 1.00 89.38 782 SER A O 1
ATOM 6274 N N . ILE A 1 783 ? 32.048 10.739 14.413 1.00 91.75 783 ILE A N 1
ATOM 6275 C CA . ILE A 1 783 ? 31.916 11.811 13.428 1.00 91.75 783 ILE A CA 1
ATOM 6276 C C . ILE A 1 783 ? 33.127 11.733 12.501 1.00 91.75 783 ILE A C 1
ATOM 6278 O O . ILE A 1 783 ? 34.259 11.762 12.987 1.00 91.75 783 ILE A O 1
ATOM 6282 N N . ILE A 1 784 ? 32.902 11.644 11.194 1.00 94.06 784 ILE A N 1
ATOM 6283 C CA . ILE A 1 784 ? 33.954 11.724 10.175 1.00 94.06 784 ILE A CA 1
ATOM 6284 C C . ILE A 1 784 ? 33.907 13.116 9.559 1.00 94.06 784 ILE A C 1
ATOM 6286 O O . ILE A 1 784 ? 32.835 13.599 9.201 1.00 94.06 784 ILE A O 1
ATOM 6290 N N . ILE A 1 785 ? 35.060 13.775 9.483 1.00 95.62 785 ILE A N 1
ATOM 6291 C CA . ILE A 1 785 ? 35.170 15.185 9.104 1.00 95.62 785 ILE A CA 1
ATOM 6292 C C . ILE A 1 785 ? 36.232 15.334 8.026 1.00 95.62 785 ILE A C 1
ATOM 6294 O O . ILE A 1 785 ? 37.367 14.881 8.221 1.00 95.62 785 ILE A O 1
ATOM 6298 N N . CYS A 1 786 ? 35.897 16.046 6.951 1.00 95.94 786 CYS A N 1
ATOM 6299 C CA . CYS A 1 786 ? 36.894 16.535 6.009 1.00 95.94 786 CYS A CA 1
ATOM 6300 C C . CYS A 1 786 ? 37.500 17.830 6.502 1.00 95.94 786 CYS A C 1
ATOM 6302 O O . CYS A 1 786 ? 36.908 18.901 6.411 1.00 95.94 786 CYS A O 1
ATOM 6304 N N . ASP A 1 787 ? 38.701 17.698 7.055 1.00 95.50 787 ASP A N 1
ATOM 6305 C CA . ASP A 1 787 ? 39.506 18.777 7.599 1.00 95.50 787 ASP A CA 1
ATOM 6306 C C . ASP A 1 787 ? 40.416 19.332 6.495 1.00 95.50 787 ASP A C 1
ATOM 6308 O O . ASP A 1 787 ? 41.647 19.229 6.543 1.00 95.50 787 ASP A O 1
ATOM 6312 N N . ARG A 1 788 ? 39.770 19.855 5.446 1.00 94.25 788 ARG A N 1
ATOM 6313 C CA . ARG A 1 788 ? 40.382 20.182 4.155 1.00 94.25 788 ARG A CA 1
ATOM 6314 C C . ARG A 1 788 ? 41.622 21.060 4.274 1.00 94.25 788 ARG A C 1
ATOM 6316 O O . ARG A 1 788 ? 42.643 20.791 3.653 1.00 94.25 788 ARG A O 1
ATOM 6323 N N . GLY A 1 789 ? 41.575 22.102 5.101 1.00 93.75 789 GLY A N 1
ATOM 6324 C CA . GLY A 1 789 ? 42.706 23.016 5.254 1.00 93.75 789 GLY A CA 1
ATOM 6325 C C . GLY A 1 789 ? 43.935 22.394 5.928 1.00 93.75 789 GLY A C 1
ATOM 6326 O O . GLY A 1 789 ? 45.007 22.998 5.879 1.00 93.75 789 GLY A O 1
ATOM 6327 N N . ASN A 1 790 ? 43.788 21.209 6.525 1.00 95.06 790 ASN A N 1
ATOM 6328 C CA . ASN A 1 790 ? 44.874 20.358 7.011 1.00 95.06 790 ASN A CA 1
ATOM 6329 C C . ASN A 1 790 ? 45.136 19.139 6.095 1.00 95.06 790 ASN A C 1
ATOM 6331 O O . ASN A 1 790 ? 45.923 18.276 6.477 1.00 95.06 790 ASN A O 1
ATOM 6335 N N . GLN A 1 791 ? 44.485 19.058 4.925 1.00 95.31 791 GLN A N 1
ATOM 6336 C CA . GLN A 1 791 ? 44.581 17.976 3.932 1.00 95.31 791 GLN A CA 1
ATOM 6337 C C . GLN A 1 791 ? 44.420 16.574 4.533 1.00 95.31 791 GLN A C 1
ATOM 6339 O O . GLN A 1 791 ? 45.212 15.660 4.282 1.00 95.31 791 GLN A O 1
ATOM 6344 N N . ARG A 1 792 ? 43.415 16.418 5.399 1.00 95.31 792 ARG A N 1
ATOM 6345 C CA . ARG A 1 792 ? 43.174 15.168 6.118 1.00 95.31 792 ARG A CA 1
ATOM 6346 C C . ARG A 1 792 ? 41.692 14.907 6.345 1.00 95.31 792 ARG A C 1
ATOM 6348 O O . ARG A 1 792 ? 40.878 15.828 6.416 1.00 95.31 792 ARG A O 1
ATOM 6355 N N . VAL A 1 793 ? 41.368 13.639 6.562 1.00 95.31 793 VAL A N 1
ATOM 6356 C CA . VAL A 1 793 ? 40.070 13.192 7.070 1.00 95.31 793 VAL A CA 1
ATOM 6357 C C . VAL A 1 793 ? 40.260 12.710 8.500 1.00 95.31 793 VAL A C 1
ATOM 6359 O O . VAL A 1 793 ? 41.156 11.910 8.777 1.00 95.31 793 VAL A O 1
ATOM 6362 N N . THR A 1 794 ? 39.438 13.204 9.424 1.00 94.62 794 THR A N 1
ATOM 6363 C CA . THR A 1 794 ? 39.542 12.862 10.852 1.00 94.62 794 THR A CA 1
ATOM 6364 C C . THR A 1 794 ? 38.293 12.158 11.359 1.00 94.62 794 THR A C 1
ATOM 6366 O O . THR A 1 794 ? 37.196 12.411 10.865 1.00 94.62 794 THR A O 1
ATOM 6369 N N . ARG A 1 795 ? 38.457 11.293 12.364 1.00 92.75 795 ARG A N 1
ATOM 6370 C CA . ARG A 1 795 ? 37.364 10.652 13.102 1.00 92.75 795 ARG A CA 1
ATOM 6371 C C . ARG A 1 795 ? 37.348 11.132 14.545 1.00 92.75 795 ARG A C 1
ATOM 6373 O O . ARG A 1 795 ? 38.383 11.175 15.200 1.00 92.75 795 ARG A O 1
ATOM 6380 N N . TRP A 1 796 ? 36.173 11.480 15.047 1.00 92.38 796 TRP A N 1
ATOM 6381 C CA . TRP A 1 796 ? 35.962 11.935 16.418 1.00 92.38 796 TRP A CA 1
ATOM 6382 C C . TRP A 1 796 ? 34.923 11.041 17.090 1.00 92.38 796 TRP A C 1
ATOM 6384 O O . TRP A 1 796 ? 33.804 10.907 16.599 1.00 92.38 796 TRP A O 1
ATOM 6394 N N . SER A 1 797 ? 35.281 10.418 18.213 1.00 87.00 797 SER A N 1
ATOM 6395 C CA . SER A 1 797 ? 34.331 9.613 18.989 1.00 87.00 797 SER A CA 1
ATOM 6396 C C . SER A 1 797 ? 33.273 10.506 19.637 1.00 87.00 797 SER A C 1
ATOM 6398 O O . SER A 1 797 ? 33.592 11.570 20.170 1.00 87.00 797 SER A O 1
ATOM 6400 N N . ARG A 1 798 ? 32.015 10.056 19.643 1.00 83.19 798 ARG A N 1
ATOM 6401 C CA . ARG A 1 798 ? 30.920 10.742 20.350 1.00 83.19 798 ARG A CA 1
ATOM 6402 C C . ARG A 1 798 ? 30.805 10.327 21.820 1.00 83.19 798 ARG A C 1
ATOM 6404 O O . ARG A 1 798 ? 29.911 10.789 22.527 1.00 83.19 798 ARG A O 1
ATOM 6411 N N . ALA A 1 799 ? 31.724 9.491 22.310 1.00 80.38 799 ALA A N 1
ATOM 6412 C CA . ALA A 1 799 ? 31.775 9.102 23.713 1.00 80.38 799 ALA A CA 1
ATOM 6413 C C . ALA A 1 799 ? 32.016 10.315 24.631 1.00 80.38 799 ALA A C 1
ATOM 6415 O O . ALA A 1 799 ? 32.818 11.206 24.327 1.00 80.38 799 ALA A O 1
ATOM 6416 N N . ILE A 1 800 ? 31.345 10.317 25.788 1.00 72.19 800 ILE A N 1
ATOM 6417 C CA . ILE A 1 800 ? 31.449 11.373 26.804 1.00 72.19 800 ILE A CA 1
ATOM 6418 C C . ILE A 1 800 ? 32.921 11.568 27.203 1.00 72.19 800 ILE A C 1
ATOM 6420 O O . ILE A 1 800 ? 33.575 10.630 27.652 1.00 72.19 800 ILE A O 1
ATOM 6424 N N . GLY A 1 801 ? 33.423 12.800 27.076 1.00 69.56 801 GLY A N 1
ATOM 6425 C CA . GLY A 1 801 ? 34.795 13.170 27.448 1.00 69.56 801 GLY A CA 1
ATOM 6426 C C . GLY A 1 801 ? 35.816 13.143 26.305 1.00 69.56 801 GLY A C 1
ATOM 6427 O O . GLY A 1 801 ? 36.980 13.455 26.546 1.00 69.56 801 GLY A O 1
ATOM 6428 N N . THR A 1 802 ? 35.409 12.824 25.073 1.00 76.38 802 THR A N 1
ATOM 6429 C CA . THR A 1 802 ? 36.281 12.939 23.892 1.00 76.38 802 THR A CA 1
ATOM 6430 C C . THR A 1 802 ? 36.560 14.411 23.573 1.00 76.38 802 THR A C 1
ATOM 6432 O O . THR A 1 802 ? 35.633 15.205 23.433 1.00 76.38 802 THR A O 1
ATOM 6435 N N . THR A 1 803 ? 37.836 14.792 23.463 1.00 78.50 803 THR A N 1
ATOM 6436 C CA . THR A 1 803 ? 38.255 16.186 23.192 1.00 78.50 803 THR A CA 1
ATOM 6437 C C . THR A 1 803 ? 39.187 16.339 21.990 1.00 78.50 803 THR A C 1
ATOM 6439 O O . THR A 1 803 ? 39.605 17.454 21.699 1.00 78.50 803 THR A O 1
ATOM 6442 N N . GLN A 1 804 ? 39.544 15.242 21.322 1.00 86.69 804 GLN A N 1
ATOM 6443 C CA . GLN A 1 804 ? 40.429 15.220 20.157 1.00 86.69 804 GLN A CA 1
ATOM 6444 C C . GLN A 1 804 ? 39.982 14.128 19.181 1.00 86.69 804 GLN A C 1
ATOM 6446 O O . GLN A 1 804 ? 39.435 13.109 19.612 1.00 86.69 804 GLN A O 1
ATOM 6451 N N . GLY A 1 805 ? 40.232 14.337 17.893 1.00 88.25 805 GLY A N 1
ATOM 6452 C CA . GLY A 1 805 ? 40.040 13.337 16.850 1.00 88.25 805 GLY A CA 1
ATOM 6453 C C . GLY A 1 805 ? 41.279 12.481 16.598 1.00 88.25 805 GLY A C 1
ATOM 6454 O O . GLY A 1 805 ? 42.344 12.674 17.184 1.00 88.25 805 GLY A O 1
ATOM 6455 N N . GLU A 1 806 ? 41.141 11.545 15.673 1.00 91.81 806 GLU A N 1
ATOM 6456 C CA . GLU A 1 806 ? 42.226 10.758 15.092 1.00 91.81 806 GLU A CA 1
ATOM 6457 C C . GLU A 1 806 ? 42.259 10.960 13.574 1.00 91.81 806 GLU A C 1
ATOM 6459 O O . GLU A 1 806 ? 41.227 11.197 12.946 1.00 91.81 806 GLU A O 1
ATOM 6464 N N . ILE A 1 807 ? 43.447 10.889 12.976 1.00 93.56 807 ILE A N 1
ATOM 6465 C CA . ILE A 1 807 ? 43.611 11.007 11.524 1.00 93.56 807 ILE A CA 1
ATOM 6466 C C . ILE A 1 807 ? 43.262 9.654 10.902 1.00 93.56 807 ILE A C 1
ATOM 6468 O O . ILE A 1 807 ? 43.906 8.654 11.215 1.00 93.56 807 ILE A O 1
ATOM 6472 N N . LEU A 1 808 ? 42.242 9.626 10.042 1.00 91.12 808 LEU A N 1
ATOM 6473 C CA . LEU A 1 808 ? 41.907 8.450 9.237 1.00 91.12 808 LEU A CA 1
ATOM 6474 C C . LEU A 1 808 ? 42.766 8.391 7.976 1.00 91.12 808 LEU A C 1
ATOM 6476 O O . LEU A 1 808 ? 43.269 7.328 7.627 1.00 91.12 808 LEU A O 1
ATOM 6480 N N . LEU A 1 809 ? 42.908 9.533 7.303 1.00 93.00 809 LEU A N 1
ATOM 6481 C CA . LEU A 1 809 ? 43.655 9.686 6.059 1.00 93.00 809 LEU A CA 1
ATOM 6482 C C . LEU A 1 809 ? 44.310 11.067 6.029 1.00 93.00 809 LEU A C 1
ATOM 6484 O O . LEU A 1 809 ? 43.722 12.037 6.509 1.00 93.00 809 LEU A O 1
ATOM 6488 N N . ASP A 1 810 ? 45.500 11.155 5.453 1.00 92.69 810 ASP A N 1
ATOM 6489 C CA . ASP A 1 810 ? 46.273 12.374 5.232 1.00 92.69 810 ASP A CA 1
ATOM 6490 C C . ASP A 1 810 ? 46.667 12.511 3.752 1.00 92.69 810 ASP A C 1
ATOM 6492 O O . ASP A 1 810 ? 46.518 11.574 2.968 1.00 92.69 810 ASP A O 1
ATOM 6496 N N . ASN A 1 811 ? 47.152 13.694 3.360 1.00 91.38 811 ASN A N 1
ATOM 6497 C CA . ASN A 1 811 ? 47.545 14.010 1.981 1.00 91.38 811 ASN A CA 1
ATOM 6498 C C . ASN A 1 811 ? 46.392 13.858 0.962 1.00 91.38 811 ASN A C 1
ATOM 6500 O O . ASN A 1 811 ? 46.559 13.329 -0.147 1.00 91.38 811 ASN A O 1
ATOM 6504 N N . ILE A 1 812 ? 45.201 14.298 1.379 1.00 91.31 812 ILE A N 1
ATOM 6505 C CA . ILE A 1 812 ? 43.978 14.316 0.571 1.00 91.31 812 ILE A CA 1
ATOM 6506 C C . ILE A 1 812 ? 43.346 15.702 0.700 1.00 91.31 812 ILE A C 1
ATOM 6508 O O . ILE A 1 812 ? 43.008 16.115 1.817 1.00 91.31 812 ILE A O 1
ATOM 6512 N N . ASP A 1 813 ? 43.130 16.400 -0.419 1.00 93.12 813 ASP A N 1
ATOM 6513 C CA . ASP A 1 813 ? 42.342 17.641 -0.445 1.00 93.12 813 ASP A CA 1
ATOM 6514 C C . ASP A 1 813 ? 40.846 17.302 -0.425 1.00 93.12 813 ASP A C 1
ATOM 6516 O O . ASP A 1 813 ? 40.126 17.479 -1.409 1.00 93.12 813 ASP A O 1
ATOM 6520 N N . CYS A 1 814 ? 40.387 16.725 0.692 1.00 94.00 814 CYS A N 1
ATOM 6521 C CA . CYS A 1 814 ? 39.014 16.256 0.794 1.00 94.00 814 CYS A CA 1
ATOM 6522 C C . CYS A 1 814 ? 38.036 17.428 0.759 1.00 94.00 814 CYS A C 1
ATOM 6524 O O . CYS A 1 814 ? 38.081 18.289 1.642 1.00 94.00 814 CYS A O 1
ATOM 6526 N N . PHE A 1 815 ? 37.098 17.394 -0.185 1.00 93.56 815 PHE A N 1
ATOM 6527 C CA . PHE A 1 815 ? 35.992 18.343 -0.217 1.00 93.56 815 PHE A CA 1
ATOM 6528 C C . PHE A 1 815 ? 34.681 17.716 0.265 1.00 93.56 815 PHE A C 1
ATOM 6530 O O . PHE A 1 815 ? 34.067 18.283 1.170 1.00 93.56 815 PHE A O 1
ATOM 6537 N N . GLY A 1 816 ? 34.306 16.551 -0.274 1.00 93.00 816 GLY A N 1
ATOM 6538 C CA . GLY A 1 816 ? 33.052 15.856 0.018 1.00 93.00 816 GLY A CA 1
ATOM 6539 C C . GLY A 1 816 ? 33.246 14.447 0.576 1.00 93.00 816 GLY A C 1
ATOM 6540 O O . GLY A 1 816 ? 34.203 13.742 0.231 1.00 93.00 816 GLY A O 1
ATOM 6541 N N . LEU A 1 817 ? 32.307 14.034 1.427 1.00 94.06 817 LEU A N 1
ATOM 6542 C CA . LEU A 1 817 ? 32.246 12.720 2.058 1.00 94.06 817 LEU A CA 1
ATOM 6543 C C . LEU A 1 817 ? 30.930 12.017 1.743 1.00 94.06 817 LEU A C 1
ATOM 6545 O O . LEU A 1 817 ? 29.856 12.607 1.806 1.00 94.06 817 LEU A O 1
ATOM 6549 N N . ALA A 1 818 ? 30.999 10.707 1.534 1.00 92.31 818 ALA A N 1
ATOM 6550 C CA . ALA A 1 818 ? 29.821 9.855 1.606 1.00 92.31 818 ALA A CA 1
ATOM 6551 C C . ALA A 1 818 ? 30.168 8.503 2.227 1.00 92.31 818 ALA A C 1
ATOM 6553 O O . ALA A 1 818 ? 31.300 8.031 2.127 1.00 92.31 818 ALA A O 1
ATOM 6554 N N . ILE A 1 819 ? 29.192 7.868 2.867 1.00 87.19 819 ILE A N 1
ATOM 6555 C CA . ILE A 1 819 ? 29.319 6.505 3.381 1.00 87.19 819 ILE A CA 1
ATOM 6556 C C . ILE A 1 819 ? 28.179 5.664 2.816 1.00 87.19 819 ILE A C 1
ATOM 6558 O O . ILE A 1 819 ? 27.037 6.125 2.789 1.00 87.19 819 ILE A O 1
ATOM 6562 N N . ASP A 1 820 ? 28.492 4.470 2.317 1.00 82.38 820 ASP A N 1
ATOM 6563 C CA . ASP A 1 820 ? 27.474 3.530 1.843 1.00 82.38 820 ASP A CA 1
ATOM 6564 C C . ASP A 1 820 ? 27.041 2.539 2.933 1.00 82.38 820 ASP A C 1
ATOM 6566 O O . ASP A 1 820 ? 27.631 2.449 4.010 1.00 82.38 820 ASP A O 1
ATOM 6570 N N . ASP A 1 821 ? 25.998 1.768 2.631 1.00 73.94 821 ASP A N 1
ATOM 6571 C CA . ASP A 1 821 ? 25.419 0.742 3.508 1.00 73.94 821 ASP A CA 1
ATOM 6572 C C . ASP A 1 821 ? 26.409 -0.365 3.911 1.00 73.94 821 ASP A C 1
ATOM 6574 O O . ASP A 1 821 ? 26.136 -1.139 4.828 1.00 73.94 821 ASP A O 1
ATOM 6578 N N . GLU A 1 822 ? 27.530 -0.488 3.196 1.00 74.94 822 GLU A N 1
ATOM 6579 C CA . GLU A 1 822 ? 28.591 -1.463 3.455 1.00 74.94 822 GLU A CA 1
ATOM 6580 C C . GLU A 1 822 ? 29.759 -0.851 4.250 1.00 74.94 822 GLU A C 1
ATOM 6582 O O . GLU A 1 822 ? 30.814 -1.485 4.388 1.00 74.94 822 GLU A O 1
ATOM 6587 N N . SER A 1 823 ? 29.571 0.364 4.776 1.00 80.56 823 SER A N 1
ATOM 6588 C CA . SER A 1 823 ? 30.568 1.150 5.504 1.00 80.56 823 SER A CA 1
ATOM 6589 C C . SER A 1 823 ? 31.825 1.445 4.682 1.00 80.56 823 SER A C 1
ATOM 6591 O O . SER A 1 823 ? 32.927 1.536 5.235 1.00 80.56 823 SER A O 1
ATOM 6593 N N . PHE A 1 824 ? 31.705 1.588 3.359 1.00 88.12 824 PHE A N 1
ATOM 6594 C CA . PHE A 1 824 ? 32.778 2.175 2.560 1.00 88.12 824 PHE A CA 1
ATOM 6595 C C . PHE A 1 824 ? 32.686 3.697 2.587 1.00 88.12 824 PHE A C 1
ATOM 6597 O O . PHE A 1 824 ? 31.629 4.276 2.341 1.00 88.12 824 PHE A O 1
ATOM 6604 N N . LEU A 1 825 ? 33.826 4.332 2.846 1.00 91.44 825 LEU A N 1
ATOM 6605 C CA . LEU A 1 825 ? 33.983 5.779 2.853 1.00 91.44 825 LEU A CA 1
ATOM 6606 C C . LEU A 1 825 ? 34.390 6.250 1.455 1.00 91.44 825 LEU A C 1
ATOM 6608 O O . LEU A 1 825 ? 35.412 5.817 0.925 1.00 91.44 825 LEU A O 1
ATOM 6612 N N . TYR A 1 826 ? 33.608 7.140 0.864 1.00 94.00 826 TYR A N 1
ATOM 6613 C CA . TYR A 1 826 ? 33.888 7.780 -0.415 1.00 94.00 826 TYR A CA 1
ATOM 6614 C C . TYR A 1 826 ? 34.359 9.201 -0.155 1.00 94.00 826 TYR A C 1
ATOM 6616 O O . TYR A 1 826 ? 33.778 9.910 0.668 1.00 94.00 826 TYR A O 1
ATOM 6624 N N . ILE A 1 827 ? 35.426 9.592 -0.842 1.00 95.44 827 ILE A N 1
ATOM 6625 C CA . ILE A 1 827 ? 36.092 10.875 -0.636 1.00 95.44 827 ILE A CA 1
ATOM 6626 C C . ILE A 1 827 ? 36.369 11.496 -1.994 1.00 95.44 827 ILE A C 1
ATOM 6628 O O . ILE A 1 827 ? 36.942 10.822 -2.857 1.00 95.44 827 ILE A O 1
ATOM 6632 N N . SER A 1 828 ? 35.977 12.759 -2.170 1.00 95.06 828 SER A N 1
ATOM 6633 C CA . SER A 1 828 ? 36.387 13.543 -3.333 1.00 95.06 828 SER A CA 1
ATOM 6634 C C . SER A 1 828 ? 37.680 14.266 -3.000 1.00 95.06 828 SER A C 1
ATOM 6636 O O . SER A 1 828 ? 37.746 15.022 -2.029 1.00 95.06 828 SER A O 1
ATOM 6638 N N . ASP A 1 829 ? 38.718 13.999 -3.785 1.00 94.81 829 ASP A N 1
ATOM 6639 C CA . ASP A 1 829 ? 39.990 14.704 -3.706 1.00 94.81 829 ASP A CA 1
ATOM 6640 C C . ASP A 1 829 ? 39.979 15.792 -4.783 1.00 94.81 829 ASP A C 1
ATOM 6642 O O . ASP A 1 829 ? 40.077 15.505 -5.980 1.00 94.81 829 ASP A O 1
ATOM 6646 N N . ALA A 1 830 ? 39.790 17.038 -4.349 1.00 91.56 830 ALA A N 1
ATOM 6647 C CA . ALA A 1 830 ? 39.649 18.173 -5.253 1.00 91.56 830 ALA A CA 1
ATOM 6648 C C . ALA A 1 830 ? 40.976 18.577 -5.918 1.00 91.56 830 ALA A C 1
ATOM 6650 O O . ALA A 1 830 ? 40.953 19.242 -6.951 1.00 91.56 830 ALA A O 1
ATOM 6651 N N . GLU A 1 831 ? 42.122 18.175 -5.355 1.00 91.69 831 GLU A N 1
ATOM 6652 C CA . GLU A 1 831 ? 43.446 18.416 -5.941 1.00 91.69 831 GLU A CA 1
ATOM 6653 C C . GLU A 1 831 ? 43.801 17.350 -6.982 1.00 91.69 831 GLU A C 1
ATOM 6655 O O . GLU A 1 831 ? 44.456 17.654 -7.979 1.00 91.69 831 GLU A O 1
ATOM 6660 N N . LYS A 1 832 ? 43.368 16.103 -6.760 1.00 92.56 832 LYS A N 1
ATOM 6661 C CA . LYS A 1 832 ? 43.625 14.978 -7.676 1.00 92.56 832 LYS A CA 1
ATOM 6662 C C . LYS A 1 832 ? 42.525 14.745 -8.716 1.00 92.56 832 LYS A C 1
ATOM 6664 O O . LYS A 1 832 ? 42.658 13.823 -9.518 1.00 92.56 832 LYS A O 1
ATOM 6669 N N . ASP A 1 833 ? 41.460 15.546 -8.696 1.00 95.25 833 ASP A N 1
ATOM 6670 C CA . ASP A 1 833 ? 40.321 15.451 -9.617 1.00 95.25 833 ASP A CA 1
ATOM 6671 C C . ASP A 1 833 ? 39.721 14.032 -9.684 1.00 95.25 833 ASP A C 1
ATOM 6673 O O . ASP A 1 833 ? 39.427 13.476 -10.748 1.00 95.25 833 ASP A O 1
ATOM 6677 N N . GLU A 1 834 ? 39.566 13.402 -8.520 1.00 95.25 834 GLU A N 1
ATOM 6678 C CA . GLU A 1 834 ? 39.108 12.018 -8.426 1.00 95.25 834 GLU A CA 1
ATOM 6679 C C . GLU A 1 834 ? 38.212 11.775 -7.211 1.00 95.25 834 GLU A C 1
ATOM 6681 O O . GLU A 1 834 ? 38.254 12.486 -6.204 1.00 95.25 834 GLU A O 1
ATOM 6686 N N . VAL A 1 835 ? 37.416 10.711 -7.294 1.00 95.38 835 VAL A N 1
ATOM 6687 C CA . VAL A 1 835 ? 36.692 10.153 -6.154 1.00 95.38 835 VAL A CA 1
ATOM 6688 C C . VAL A 1 835 ? 37.207 8.754 -5.885 1.00 95.38 835 VAL A C 1
ATOM 6690 O O . VAL A 1 835 ? 37.230 7.895 -6.775 1.00 95.38 835 VAL A O 1
ATOM 6693 N N . ARG A 1 836 ? 37.586 8.505 -4.632 1.00 94.50 836 ARG A N 1
ATOM 6694 C CA . ARG A 1 836 ? 38.057 7.197 -4.180 1.00 94.50 836 ARG A CA 1
ATOM 6695 C C . ARG A 1 836 ? 37.156 6.613 -3.108 1.00 94.50 836 ARG A C 1
ATOM 6697 O O . ARG A 1 836 ? 36.676 7.314 -2.223 1.00 94.50 836 ARG A O 1
ATOM 6704 N N . ARG A 1 837 ? 36.992 5.293 -3.173 1.00 92.81 837 ARG A N 1
ATOM 6705 C CA . ARG A 1 837 ? 36.312 4.467 -2.176 1.00 92.81 837 ARG A CA 1
ATOM 6706 C C . ARG A 1 837 ? 37.331 3.757 -1.292 1.00 92.81 837 ARG A C 1
ATOM 6708 O O . ARG A 1 837 ? 38.154 2.982 -1.787 1.00 92.81 837 ARG A O 1
ATOM 6715 N N . TYR A 1 838 ? 37.224 3.957 0.011 1.00 92.06 838 TYR A N 1
ATOM 6716 C CA . TYR A 1 838 ? 38.072 3.381 1.046 1.00 92.06 838 TYR A CA 1
ATOM 6717 C C . TYR A 1 838 ? 37.259 2.413 1.888 1.00 92.06 838 TYR A C 1
ATOM 6719 O O . TYR A 1 838 ? 36.137 2.701 2.305 1.00 92.06 838 TYR A O 1
ATOM 6727 N N . LYS A 1 839 ? 37.838 1.255 2.180 1.00 86.88 839 LYS A N 1
ATOM 6728 C CA . LYS A 1 839 ? 37.321 0.412 3.250 1.00 86.88 839 LYS A CA 1
ATOM 6729 C C . LYS A 1 839 ? 37.805 0.980 4.578 1.00 86.88 839 LYS A C 1
ATOM 6731 O O . LYS A 1 839 ? 38.962 1.377 4.682 1.00 86.88 839 LYS A O 1
ATOM 6736 N N . MET A 1 840 ? 36.960 0.990 5.602 1.00 74.75 840 MET A N 1
ATOM 6737 C CA . MET A 1 840 ? 37.349 1.531 6.907 1.00 74.75 840 MET A CA 1
ATOM 6738 C C . MET A 1 840 ? 38.601 0.837 7.468 1.00 74.75 840 MET A C 1
ATOM 6740 O O . MET A 1 840 ? 38.610 -0.377 7.691 1.00 74.75 840 MET A O 1
ATOM 6744 N N . GLY A 1 841 ? 39.655 1.631 7.691 1.00 72.81 841 GLY A N 1
ATOM 6745 C CA . GLY A 1 841 ? 40.983 1.185 8.129 1.00 72.81 841 GLY A CA 1
ATOM 6746 C C . GLY A 1 841 ? 42.023 1.009 7.013 1.00 72.81 841 GLY A C 1
ATOM 6747 O O . GLY A 1 841 ? 43.199 0.837 7.333 1.00 72.81 841 GLY A O 1
ATOM 6748 N N . ASP A 1 842 ? 41.628 1.078 5.739 1.00 84.12 842 ASP A N 1
ATOM 6749 C CA . ASP A 1 842 ? 42.553 1.064 4.603 1.00 84.12 842 ASP A CA 1
ATOM 6750 C C . ASP A 1 842 ? 43.032 2.489 4.286 1.00 84.12 842 ASP A C 1
ATOM 6752 O O . ASP A 1 842 ? 42.253 3.440 4.304 1.00 84.12 842 ASP A O 1
ATOM 6756 N N . THR A 1 843 ? 44.310 2.633 3.932 1.00 82.69 843 THR A N 1
ATOM 6757 C CA . THR A 1 843 ? 44.901 3.914 3.500 1.00 82.69 843 THR A CA 1
ATOM 6758 C C . THR A 1 843 ? 44.942 4.079 1.978 1.00 82.69 843 THR A C 1
ATOM 6760 O O . THR A 1 843 ? 45.118 5.187 1.481 1.00 82.69 843 THR A O 1
ATOM 6763 N N . ASN A 1 844 ? 44.736 2.993 1.222 1.00 84.88 844 ASN A N 1
ATOM 6764 C CA . ASN A 1 844 ? 44.736 2.989 -0.241 1.00 84.88 844 ASN A CA 1
ATOM 6765 C C . ASN A 1 844 ? 43.312 2.795 -0.779 1.00 84.88 844 ASN A C 1
ATOM 6767 O O . ASN A 1 844 ? 42.780 1.685 -0.765 1.00 84.88 844 ASN A O 1
ATOM 6771 N N . GLY A 1 845 ? 42.704 3.875 -1.268 1.00 88.19 845 GLY A N 1
ATOM 6772 C CA . GLY A 1 845 ? 41.360 3.862 -1.847 1.00 88.19 845 GLY A CA 1
ATOM 6773 C C . GLY A 1 845 ? 41.336 3.381 -3.300 1.00 88.19 845 GLY A C 1
ATOM 6774 O O . GLY A 1 845 ? 42.287 3.587 -4.059 1.00 88.19 845 GLY A O 1
ATOM 6775 N N . THR A 1 846 ? 40.225 2.769 -3.705 1.00 91.88 846 THR A N 1
ATOM 6776 C CA . THR A 1 846 ? 39.944 2.394 -5.102 1.00 91.88 846 THR A CA 1
ATOM 6777 C C . THR A 1 846 ? 39.349 3.586 -5.843 1.00 91.88 846 THR A C 1
ATOM 6779 O O . THR A 1 846 ? 38.406 4.187 -5.338 1.00 91.88 846 THR A O 1
ATOM 6782 N N . LEU A 1 847 ? 39.867 3.914 -7.026 1.00 93.12 847 LEU A N 1
ATOM 6783 C CA . LEU A 1 847 ? 39.297 4.944 -7.899 1.00 93.12 847 LEU A CA 1
ATOM 6784 C C . LEU A 1 847 ? 37.895 4.524 -8.370 1.00 93.12 847 LEU A C 1
ATOM 6786 O O . LEU A 1 847 ? 37.729 3.400 -8.846 1.00 93.12 847 LEU A O 1
ATOM 6790 N N . VAL A 1 848 ? 36.899 5.398 -8.207 1.00 93.19 848 VAL A N 1
ATOM 6791 C CA . VAL A 1 848 ? 35.498 5.129 -8.596 1.00 93.19 848 VAL A CA 1
ATOM 6792 C C . VAL A 1 848 ? 34.881 6.203 -9.496 1.00 93.19 848 VAL A C 1
ATOM 6794 O O . VAL A 1 848 ? 33.862 5.929 -10.122 1.00 93.19 848 VAL A O 1
ATOM 6797 N N . ALA A 1 849 ? 35.486 7.390 -9.587 1.00 93.69 849 ALA A N 1
ATOM 6798 C CA . ALA A 1 849 ? 35.164 8.409 -10.587 1.00 93.69 849 ALA A CA 1
ATOM 6799 C C . ALA A 1 849 ? 36.389 9.307 -10.841 1.00 93.69 849 ALA A C 1
ATOM 6801 O O . ALA A 1 849 ? 37.161 9.561 -9.913 1.00 93.69 849 ALA A O 1
ATOM 6802 N N . GLY A 1 850 ? 36.550 9.803 -12.070 1.00 91.81 850 GLY A N 1
ATOM 6803 C CA . GLY A 1 850 ? 37.691 10.637 -12.474 1.00 91.81 850 GLY A CA 1
ATOM 6804 C C . GLY A 1 850 ? 39.014 9.869 -12.563 1.00 91.81 850 GLY A C 1
ATOM 6805 O O . GLY A 1 850 ? 39.031 8.693 -12.926 1.00 91.81 850 GLY A O 1
ATOM 6806 N N . GLY A 1 851 ? 40.123 10.531 -12.209 1.00 80.81 851 GLY A N 1
ATOM 6807 C CA . GLY A 1 851 ? 41.458 9.915 -12.104 1.00 80.81 851 GLY A CA 1
ATOM 6808 C C . GLY A 1 851 ? 42.269 9.823 -13.406 1.00 80.81 851 GLY A C 1
ATOM 6809 O O . GLY A 1 851 ? 43.291 9.138 -13.442 1.00 80.81 851 GLY A O 1
ATOM 6810 N N . HIS A 1 852 ? 41.846 10.526 -14.459 1.00 81.31 852 HIS A N 1
ATOM 6811 C CA . HIS A 1 852 ? 42.526 10.612 -15.759 1.00 81.31 852 HIS A CA 1
ATOM 6812 C C . HIS A 1 852 ? 43.026 12.031 -16.064 1.00 81.31 852 HIS A C 1
ATOM 6814 O O . HIS A 1 852 ? 42.892 12.502 -17.188 1.00 81.31 852 HIS A O 1
ATOM 6820 N N . GLU A 1 853 ? 43.613 12.691 -15.062 1.00 85.69 853 GLU A N 1
ATOM 6821 C CA . GLU A 1 853 ? 43.951 14.122 -15.083 1.00 85.69 853 GLU A CA 1
ATOM 6822 C C . GLU A 1 853 ? 42.709 15.027 -15.124 1.00 85.69 853 GLU A C 1
ATOM 6824 O O . GLU A 1 853 ? 41.579 14.591 -15.360 1.00 85.69 853 GLU A O 1
ATOM 6829 N N . LYS A 1 854 ? 42.934 16.311 -14.852 1.00 93.12 854 LYS A N 1
ATOM 6830 C CA . LYS A 1 854 ? 41.917 17.352 -14.941 1.00 93.12 854 LYS A CA 1
ATOM 6831 C C . LYS A 1 854 ? 41.417 17.499 -16.377 1.00 93.12 854 LYS A C 1
ATOM 6833 O O . LYS A 1 854 ? 42.213 17.789 -17.270 1.00 93.12 854 LYS A O 1
ATOM 6838 N N . GLY A 1 855 ? 40.105 17.452 -16.576 1.00 93.44 855 GLY A N 1
ATOM 6839 C CA . GLY A 1 855 ? 39.493 17.761 -17.870 1.00 93.44 855 GLY A CA 1
ATOM 6840 C C . GLY A 1 855 ? 37.981 17.569 -17.874 1.00 93.44 855 GLY A C 1
ATOM 6841 O O . GLY A 1 855 ? 37.378 17.426 -16.810 1.00 93.44 855 GLY A O 1
ATOM 6842 N N . ASP A 1 856 ? 37.366 17.620 -19.054 1.00 93.44 856 ASP A N 1
ATOM 6843 C CA . ASP A 1 856 ? 35.913 17.583 -19.266 1.00 93.44 856 ASP A CA 1
ATOM 6844 C C . ASP A 1 856 ? 35.429 16.360 -20.067 1.00 93.44 856 ASP A C 1
ATOM 6846 O O . ASP A 1 856 ? 34.223 16.224 -20.309 1.00 93.44 856 ASP A O 1
ATOM 6850 N N . ASP A 1 857 ? 36.315 15.411 -20.386 1.00 95.44 857 ASP A N 1
ATOM 6851 C CA . ASP A 1 857 ? 35.927 14.111 -20.942 1.00 95.44 857 ASP A CA 1
ATOM 6852 C C . ASP A 1 857 ? 35.054 13.311 -19.950 1.00 95.44 857 ASP A C 1
ATOM 6854 O O . ASP A 1 857 ? 34.975 13.609 -18.753 1.00 95.44 857 ASP A O 1
ATOM 6858 N N . LEU A 1 858 ? 34.354 12.277 -20.431 1.00 94.19 858 LEU A N 1
ATOM 6859 C CA . LEU A 1 858 ? 33.424 11.494 -19.599 1.00 94.19 858 LEU A CA 1
ATOM 6860 C C . LEU A 1 858 ? 34.124 10.678 -18.501 1.00 94.19 858 LEU A C 1
ATOM 6862 O O . LEU A 1 858 ? 33.486 10.300 -17.522 1.00 94.19 858 LEU A O 1
ATOM 6866 N N . ASN A 1 859 ? 35.422 10.415 -18.625 1.00 92.81 859 ASN A N 1
ATOM 6867 C CA . ASN A 1 859 ? 36.254 9.767 -17.606 1.00 92.81 859 ASN A CA 1
ATOM 6868 C C . ASN A 1 859 ? 37.055 10.763 -16.743 1.00 92.81 859 ASN A C 1
ATOM 6870 O O . ASN A 1 859 ? 37.841 10.331 -15.898 1.00 92.81 859 ASN A O 1
ATOM 6874 N N . GLN A 1 860 ? 36.877 12.071 -16.939 1.00 96.00 860 GLN A N 1
ATOM 6875 C CA . GLN A 1 860 ? 37.599 13.125 -16.227 1.00 96.00 860 GLN A CA 1
ATOM 6876 C C . GLN A 1 860 ? 36.666 13.954 -15.338 1.00 96.00 860 GLN A C 1
ATOM 6878 O O . GLN A 1 860 ? 35.454 14.042 -15.555 1.00 96.00 860 GLN A O 1
ATOM 6883 N N . LEU A 1 861 ? 37.257 14.554 -14.308 1.00 96.50 861 LEU A N 1
ATOM 6884 C CA . LEU A 1 861 ? 36.623 15.511 -13.407 1.00 96.50 861 LEU A CA 1
ATOM 6885 C C . LEU A 1 861 ? 37.504 16.764 -13.327 1.00 96.50 861 LEU A C 1
ATOM 6887 O O . LEU A 1 861 ? 38.673 16.753 -13.720 1.00 96.50 861 LEU A O 1
ATOM 6891 N N . ASN A 1 862 ? 36.938 17.849 -12.815 1.00 95.38 862 ASN A N 1
ATOM 6892 C CA . ASN A 1 862 ? 37.630 19.097 -12.547 1.00 95.38 862 ASN A CA 1
ATOM 6893 C C . ASN A 1 862 ? 37.031 19.721 -11.284 1.00 95.38 862 ASN A C 1
ATOM 6895 O O . ASN A 1 862 ? 35.955 20.326 -11.306 1.00 95.38 862 ASN A O 1
ATOM 6899 N N . PHE A 1 863 ? 37.771 19.590 -10.188 1.00 94.44 863 PHE A N 1
ATOM 6900 C CA . PHE A 1 863 ? 37.418 20.062 -8.857 1.00 94.44 863 PHE A CA 1
ATOM 6901 C C . PHE A 1 863 ? 36.122 19.424 -8.310 1.00 94.44 863 PHE A C 1
ATOM 6903 O O . PHE A 1 863 ? 35.104 20.097 -8.140 1.00 94.44 863 PHE A O 1
ATOM 6910 N N . PRO A 1 864 ? 36.121 18.099 -8.055 1.00 95.69 864 PRO A N 1
ATOM 6911 C CA . PRO A 1 864 ? 34.953 17.396 -7.536 1.00 95.69 864 PRO A CA 1
ATOM 6912 C C . PRO A 1 864 ? 34.659 17.755 -6.073 1.00 95.69 864 PRO A C 1
ATOM 6914 O O . PRO A 1 864 ? 35.449 17.466 -5.169 1.00 95.69 864 PRO A O 1
ATOM 6917 N N . THR A 1 865 ? 33.489 18.336 -5.812 1.00 91.56 865 THR A N 1
ATOM 6918 C CA . THR A 1 865 ? 33.173 18.907 -4.490 1.00 91.56 865 THR A CA 1
ATOM 6919 C C . THR A 1 865 ? 32.255 18.066 -3.622 1.00 91.56 865 THR A C 1
ATOM 6921 O O . THR A 1 865 ? 32.433 18.034 -2.409 1.00 91.56 865 THR A O 1
ATOM 6924 N N . TYR A 1 866 ? 31.283 17.370 -4.201 1.00 93.31 866 TYR A N 1
ATOM 6925 C CA . TYR A 1 866 ? 30.275 16.650 -3.423 1.00 93.31 866 TYR A CA 1
ATOM 6926 C C . TYR A 1 866 ? 29.976 15.289 -4.019 1.00 93.31 866 TYR A C 1
ATOM 6928 O O . TYR A 1 866 ? 30.021 15.108 -5.239 1.00 93.31 866 TYR A O 1
ATOM 6936 N N . ILE A 1 867 ? 29.661 14.340 -3.139 1.00 93.75 867 ILE A N 1
ATOM 6937 C CA . ILE A 1 867 ? 29.390 12.953 -3.494 1.00 93.75 867 ILE A CA 1
ATOM 6938 C C . ILE A 1 867 ? 28.037 12.555 -2.927 1.00 93.75 867 ILE A C 1
ATOM 6940 O O . ILE A 1 867 ? 27.755 12.762 -1.750 1.00 93.75 867 ILE A O 1
ATOM 6944 N N . PHE A 1 868 ? 27.231 11.899 -3.752 1.00 91.06 868 PHE A N 1
ATOM 6945 C CA . PHE A 1 868 ? 26.041 11.198 -3.297 1.00 91.06 868 PHE A CA 1
ATOM 6946 C C . PHE A 1 868 ? 26.074 9.755 -3.787 1.00 91.06 868 PHE A C 1
ATOM 6948 O O . PHE A 1 868 ? 26.306 9.494 -4.969 1.00 91.06 868 PHE A O 1
ATOM 6955 N N . ILE A 1 869 ? 25.821 8.814 -2.880 1.00 86.88 869 ILE A N 1
ATOM 6956 C CA . ILE A 1 869 ? 25.752 7.391 -3.207 1.00 86.88 869 ILE A CA 1
ATOM 6957 C C . ILE A 1 869 ? 24.283 6.979 -3.239 1.00 86.88 869 ILE A C 1
ATOM 6959 O O . ILE A 1 869 ? 23.603 6.993 -2.215 1.00 86.88 869 ILE A O 1
ATOM 6963 N N . ALA A 1 870 ? 23.790 6.622 -4.424 1.00 72.88 870 ALA A N 1
ATOM 6964 C CA . ALA A 1 870 ? 22.427 6.124 -4.595 1.00 72.88 870 ALA A CA 1
ATOM 6965 C C . ALA A 1 870 ? 22.376 4.587 -4.582 1.00 72.88 870 ALA A C 1
ATOM 6967 O O . ALA A 1 870 ? 23.382 3.899 -4.372 1.00 72.88 870 ALA A O 1
ATOM 6968 N N . SER A 1 871 ? 21.184 4.030 -4.826 1.00 59.78 871 SER A N 1
ATOM 6969 C CA . SER A 1 871 ? 20.981 2.578 -4.823 1.00 59.78 871 SER A CA 1
ATOM 6970 C C . SER A 1 871 ? 21.899 1.886 -5.841 1.00 59.78 871 SER A C 1
ATOM 6972 O O . SER A 1 871 ? 22.278 2.460 -6.863 1.00 59.78 871 SER A O 1
ATOM 6974 N N . GLN A 1 872 ? 22.318 0.657 -5.520 1.00 60.03 872 GLN A N 1
ATOM 6975 C CA . GLN A 1 872 ? 23.256 -0.144 -6.325 1.00 60.03 872 GLN A CA 1
ATOM 6976 C C . GLN A 1 872 ? 24.706 0.397 -6.421 1.00 60.03 872 GLN A C 1
ATOM 6978 O O . GLN A 1 872 ? 25.441 -0.020 -7.312 1.00 60.03 872 GLN A O 1
ATOM 6983 N N . GLN A 1 873 ? 25.157 1.248 -5.484 1.00 68.75 873 GLN A N 1
ATOM 6984 C CA . GLN A 1 873 ? 26.504 1.870 -5.482 1.00 68.75 873 GLN A CA 1
ATOM 6985 C C . GLN A 1 873 ? 26.758 2.784 -6.696 1.00 68.75 873 GLN A C 1
ATOM 6987 O O . GLN A 1 873 ? 27.877 2.859 -7.202 1.00 68.75 873 GLN A O 1
ATOM 6992 N N . SER A 1 874 ? 25.722 3.478 -7.175 1.00 83.12 874 SER A N 1
ATOM 6993 C CA . SER A 1 874 ? 25.902 4.545 -8.168 1.00 83.12 874 SER A CA 1
ATOM 6994 C C . SER A 1 874 ? 26.480 5.788 -7.491 1.00 83.12 874 SER A C 1
ATOM 6996 O O . SER A 1 874 ? 25.898 6.274 -6.518 1.00 83.12 874 SER A O 1
ATOM 6998 N N . VAL A 1 875 ? 27.593 6.305 -8.011 1.00 91.31 875 VAL A N 1
ATOM 6999 C CA . VAL A 1 875 ? 28.300 7.477 -7.479 1.00 91.31 875 VAL A CA 1
ATOM 7000 C C . VAL A 1 875 ? 27.916 8.702 -8.297 1.00 91.31 875 VAL A C 1
ATOM 7002 O O . VAL A 1 875 ? 28.204 8.766 -9.490 1.00 91.31 875 VAL A O 1
ATOM 7005 N N . TYR A 1 876 ? 27.276 9.676 -7.665 1.00 93.69 876 TYR A N 1
ATOM 7006 C CA . TYR A 1 876 ? 27.006 10.980 -8.260 1.00 93.69 876 TYR A CA 1
ATOM 7007 C C . TYR A 1 876 ? 28.019 11.987 -7.734 1.00 93.69 876 TYR A C 1
ATOM 7009 O O . TYR A 1 876 ? 28.244 12.052 -6.525 1.00 93.69 876 TYR A O 1
ATOM 7017 N N . VAL A 1 877 ? 28.612 12.763 -8.635 1.00 95.75 877 VAL A N 1
ATOM 7018 C CA . VAL A 1 877 ? 29.674 13.720 -8.319 1.00 95.75 877 VAL A CA 1
ATOM 7019 C C . VAL A 1 877 ? 29.318 15.088 -8.888 1.00 95.75 877 VAL A C 1
ATOM 7021 O O . VAL A 1 877 ? 28.990 15.204 -10.074 1.00 95.75 877 VAL A O 1
ATOM 7024 N N . SER A 1 878 ? 29.396 16.116 -8.043 1.00 95.75 878 SER A N 1
ATOM 7025 C CA . SER A 1 878 ? 29.401 17.513 -8.484 1.00 95.75 878 SER A CA 1
ATOM 7026 C C . SER A 1 878 ? 30.760 17.830 -9.095 1.00 95.75 878 SER A C 1
ATOM 7028 O O . SER A 1 878 ? 31.762 17.877 -8.384 1.00 95.75 878 SER A O 1
ATOM 7030 N N . ASP A 1 879 ? 30.789 18.023 -10.409 1.00 96.38 879 ASP A N 1
ATOM 7031 C CA . ASP A 1 879 ? 31.983 18.361 -11.181 1.00 96.38 879 ASP A CA 1
ATOM 7032 C C . ASP A 1 879 ? 32.021 19.888 -11.356 1.00 96.38 879 ASP A C 1
ATOM 7034 O O . ASP A 1 879 ? 31.543 20.442 -12.356 1.00 96.38 879 ASP A O 1
ATOM 7038 N N . GLU A 1 880 ? 32.456 20.574 -10.291 1.00 95.19 880 GLU A N 1
ATOM 7039 C CA . GLU A 1 880 ? 32.157 21.987 -10.032 1.00 95.19 880 GLU A CA 1
ATOM 7040 C C . GLU A 1 880 ? 32.635 22.898 -11.171 1.00 95.19 880 GLU A C 1
ATOM 7042 O O . GLU A 1 880 ? 31.855 23.681 -11.726 1.00 95.19 880 GLU A O 1
ATOM 7047 N N . HIS A 1 881 ? 33.906 22.775 -11.561 1.00 95.56 881 HIS A N 1
ATOM 7048 C CA . HIS A 1 881 ? 34.505 23.638 -12.581 1.00 95.56 881 HIS A CA 1
ATOM 7049 C C . HIS A 1 881 ? 34.120 23.251 -14.014 1.00 95.56 881 HIS A C 1
ATOM 7051 O O . HIS A 1 881 ? 34.310 24.055 -14.925 1.00 95.56 881 HIS A O 1
ATOM 7057 N N . ASN A 1 882 ? 33.562 22.058 -14.226 1.00 96.25 882 ASN A N 1
ATOM 7058 C CA . ASN A 1 882 ? 32.963 21.677 -15.507 1.00 96.25 882 ASN A CA 1
ATOM 7059 C C . ASN A 1 882 ? 31.461 22.001 -15.566 1.00 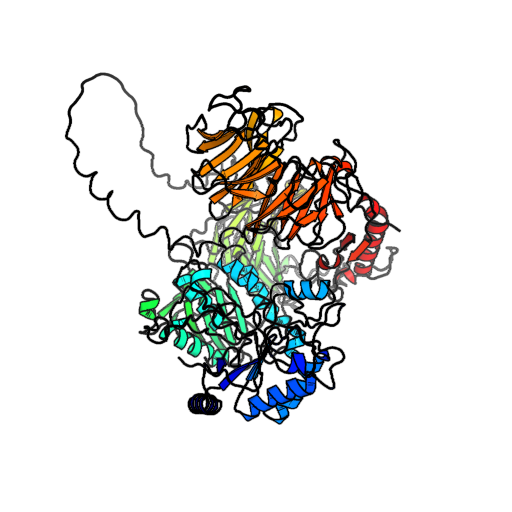96.25 882 ASN A C 1
ATOM 7061 O O . ASN A 1 882 ? 30.813 21.747 -16.584 1.00 96.25 882 ASN A O 1
ATOM 7065 N N . HIS A 1 883 ? 30.893 22.583 -14.503 1.00 96.75 883 HIS A N 1
ATOM 7066 C CA . HIS A 1 883 ? 29.502 23.035 -14.457 1.00 96.75 883 HIS A CA 1
ATOM 7067 C C . HIS A 1 883 ? 28.493 21.914 -14.769 1.00 96.75 883 HIS A C 1
ATOM 7069 O O . HIS A 1 883 ? 27.508 22.110 -15.495 1.00 96.75 883 HIS A O 1
ATOM 7075 N N . ARG A 1 884 ? 28.746 20.712 -14.241 1.00 96.69 884 ARG A N 1
ATOM 7076 C CA . ARG A 1 884 ? 27.918 19.524 -14.484 1.00 96.69 884 ARG A CA 1
ATOM 7077 C C . ARG A 1 884 ? 27.833 18.624 -13.254 1.00 96.69 884 ARG A C 1
ATOM 7079 O O . ARG A 1 884 ? 28.643 18.713 -12.339 1.00 96.69 884 ARG A O 1
ATOM 7086 N N . VAL A 1 885 ? 26.842 17.741 -13.254 1.00 96.50 885 VAL A N 1
ATOM 7087 C CA . VAL A 1 885 ? 26.761 16.611 -12.323 1.00 96.50 885 VAL A CA 1
ATOM 7088 C C . VAL A 1 885 ? 26.863 15.332 -13.127 1.00 96.50 885 VAL A C 1
ATOM 7090 O O . VAL A 1 885 ? 26.165 15.157 -14.132 1.00 96.50 885 VAL A O 1
ATOM 7093 N N . MET A 1 886 ? 27.732 14.445 -12.669 1.00 95.44 886 MET A N 1
ATOM 7094 C CA . MET A 1 886 ? 28.086 13.221 -13.368 1.00 95.44 886 MET A CA 1
ATOM 7095 C C . MET A 1 886 ? 27.754 12.000 -12.508 1.00 95.44 886 MET A C 1
ATOM 7097 O O . MET A 1 886 ? 27.946 12.016 -11.293 1.00 95.44 886 MET A O 1
ATOM 7101 N N . LYS A 1 887 ? 27.251 10.939 -13.140 1.00 93.81 887 LYS A N 1
ATOM 7102 C CA . LYS A 1 887 ? 26.923 9.652 -12.516 1.00 93.81 887 LYS A CA 1
ATOM 7103 C C . LYS A 1 887 ? 27.872 8.569 -13.022 1.00 93.81 887 LYS A C 1
ATOM 7105 O O . LYS A 1 887 ? 27.934 8.337 -14.226 1.00 93.81 887 LYS A O 1
ATOM 7110 N N . TRP A 1 888 ? 28.513 7.842 -12.114 1.00 92.94 888 TRP A N 1
ATOM 7111 C CA . TRP A 1 888 ? 29.248 6.610 -12.403 1.00 92.94 888 TRP A CA 1
ATOM 7112 C C . TRP A 1 888 ? 28.512 5.410 -11.824 1.00 92.94 888 TRP A C 1
ATOM 7114 O O . TRP A 1 888 ? 28.184 5.363 -10.637 1.00 92.94 888 TRP A O 1
ATOM 7124 N N . ASN A 1 889 ? 28.277 4.413 -12.670 1.00 87.31 889 ASN A N 1
ATOM 7125 C CA . ASN A 1 889 ? 27.828 3.105 -12.212 1.00 87.31 889 ASN A CA 1
ATOM 7126 C C . ASN A 1 889 ? 29.032 2.308 -11.690 1.00 87.31 889 ASN A C 1
ATOM 7128 O O . ASN A 1 889 ? 30.167 2.526 -12.112 1.00 87.31 889 ASN A O 1
ATOM 7132 N N . ASN A 1 890 ? 28.792 1.360 -10.786 1.00 83.69 890 ASN A N 1
ATOM 7133 C CA . ASN A 1 890 ? 29.857 0.547 -10.201 1.00 83.69 890 ASN A CA 1
ATOM 7134 C C . ASN A 1 890 ? 30.703 -0.158 -11.284 1.00 83.69 890 ASN A C 1
ATOM 7136 O O . ASN A 1 890 ? 30.185 -0.968 -12.052 1.00 83.69 890 ASN A O 1
ATOM 7140 N N . GLY A 1 891 ? 32.006 0.137 -11.321 1.00 80.00 891 GLY A N 1
ATOM 7141 C CA . GLY A 1 891 ? 32.956 -0.424 -12.289 1.00 80.00 891 GLY A CA 1
ATOM 7142 C C . GLY A 1 891 ? 32.971 0.251 -13.666 1.00 80.00 891 GLY A C 1
ATOM 7143 O O . GLY A 1 891 ? 33.687 -0.223 -14.546 1.00 80.00 891 GLY A O 1
ATOM 7144 N N . ALA A 1 892 ? 32.211 1.332 -13.869 1.00 85.50 892 ALA A N 1
ATOM 7145 C CA . ALA A 1 892 ? 32.251 2.105 -15.105 1.00 85.50 892 ALA A CA 1
ATOM 7146 C C . ALA A 1 892 ? 33.581 2.865 -15.244 1.00 85.50 892 ALA A C 1
ATOM 7148 O O . ALA A 1 892 ? 34.093 3.422 -14.275 1.00 85.50 892 ALA A O 1
ATOM 7149 N N . THR A 1 893 ? 34.122 2.904 -16.462 1.00 87.25 893 THR A N 1
ATOM 7150 C CA . THR A 1 893 ? 35.333 3.672 -16.802 1.00 87.25 893 THR A CA 1
ATOM 7151 C C . THR A 1 893 ? 35.025 5.115 -17.204 1.00 87.25 893 THR A C 1
ATOM 7153 O O . THR A 1 893 ? 35.912 5.958 -17.183 1.00 87.25 893 THR A O 1
ATOM 7156 N N . GLU A 1 894 ? 33.770 5.404 -17.544 1.00 92.19 894 GLU A N 1
ATOM 7157 C CA . GLU A 1 894 ? 33.257 6.714 -17.949 1.00 92.19 894 GLU A CA 1
ATOM 7158 C C . GLU A 1 894 ? 31.946 7.006 -17.209 1.00 92.19 894 GLU A C 1
ATOM 7160 O O . GLU A 1 894 ? 31.205 6.092 -16.833 1.00 92.19 894 GLU A O 1
ATOM 7165 N N . GLY A 1 895 ? 31.679 8.287 -16.981 1.00 91.75 895 GLY A N 1
ATOM 7166 C CA . GLY A 1 895 ? 30.483 8.787 -16.324 1.00 91.75 895 GLY A CA 1
ATOM 7167 C C . GLY A 1 895 ? 29.425 9.256 -17.313 1.00 91.75 895 GLY A C 1
ATOM 7168 O O . GLY A 1 895 ? 29.658 9.407 -18.510 1.00 91.75 895 GLY A O 1
ATOM 7169 N N . ILE A 1 896 ? 28.236 9.513 -16.784 1.00 93.19 896 ILE A N 1
ATOM 7170 C CA . ILE A 1 896 ? 27.074 9.995 -17.529 1.00 93.19 896 ILE A CA 1
ATOM 7171 C C . ILE A 1 896 ? 26.713 11.380 -16.996 1.00 93.19 896 ILE A C 1
ATOM 7173 O O . ILE A 1 896 ? 26.505 11.535 -15.793 1.00 93.19 896 ILE A O 1
ATOM 7177 N N . ILE A 1 897 ? 26.585 12.373 -17.878 1.00 94.75 897 ILE A N 1
ATOM 7178 C CA . ILE A 1 897 ? 26.073 13.697 -17.503 1.00 94.75 897 ILE A CA 1
ATOM 7179 C C . ILE A 1 897 ? 24.590 13.552 -17.148 1.00 94.75 897 ILE A C 1
ATOM 7181 O O . ILE A 1 897 ? 23.780 13.178 -17.995 1.00 94.75 897 ILE A O 1
ATOM 7185 N N . VAL A 1 898 ? 24.231 13.857 -15.901 1.00 93.00 898 VAL A N 1
ATOM 7186 C CA . VAL A 1 898 ? 22.844 13.762 -15.406 1.00 93.00 898 VAL A CA 1
ATOM 7187 C C . VAL A 1 898 ? 22.218 15.122 -15.094 1.00 93.00 898 VAL A C 1
ATOM 7189 O O . VAL A 1 898 ? 20.998 15.220 -14.987 1.00 93.00 898 VAL A O 1
ATOM 7192 N N . ALA A 1 899 ? 23.029 16.176 -14.981 1.00 94.00 899 ALA A N 1
ATOM 7193 C CA . ALA A 1 899 ? 22.569 17.561 -14.931 1.00 94.00 899 ALA A CA 1
ATOM 7194 C C . ALA A 1 899 ? 23.654 18.511 -15.463 1.00 94.00 899 ALA A C 1
ATOM 7196 O O . ALA A 1 899 ? 24.848 18.279 -15.263 1.00 94.00 899 ALA A O 1
ATOM 7197 N N . GLY A 1 900 ? 23.244 19.606 -16.107 1.00 92.81 900 GLY A N 1
ATOM 7198 C CA . GLY A 1 900 ? 24.167 20.571 -16.716 1.00 92.81 900 GLY A CA 1
ATOM 7199 C C . GLY A 1 900 ? 24.884 20.028 -17.959 1.00 92.81 900 GLY A C 1
ATOM 7200 O O . GLY A 1 900 ? 24.289 19.313 -18.763 1.00 92.81 900 GLY A O 1
ATOM 7201 N N . GLY A 1 901 ? 26.159 20.397 -18.132 1.00 86.44 901 GLY A N 1
ATOM 7202 C CA . GLY A 1 901 ? 27.001 19.918 -19.241 1.00 86.44 901 GLY A CA 1
ATOM 7203 C C . GLY A 1 901 ? 26.905 20.719 -20.546 1.00 86.44 901 GLY A C 1
ATOM 7204 O O . GLY A 1 901 ? 27.505 20.331 -21.540 1.00 86.44 901 GLY A O 1
ATOM 7205 N N . GLN A 1 902 ? 26.188 21.847 -20.552 1.00 89.69 902 GLN A N 1
ATOM 7206 C CA . GLN A 1 902 ? 26.105 22.785 -21.688 1.00 89.69 902 GLN A CA 1
ATOM 7207 C C . GLN A 1 902 ? 26.903 24.078 -21.430 1.00 89.69 902 GLN A C 1
ATOM 7209 O O . GLN A 1 902 ? 26.515 25.169 -21.854 1.00 89.69 902 GLN A O 1
ATOM 7214 N N . GLY A 1 903 ? 28.003 23.960 -20.681 1.00 88.50 903 GLY A N 1
ATOM 7215 C CA . GLY A 1 903 ? 28.823 25.078 -20.214 1.00 88.50 903 GLY A CA 1
ATOM 7216 C C . GLY A 1 903 ? 28.222 25.847 -19.033 1.00 88.50 903 GLY A C 1
ATOM 7217 O O . GLY A 1 903 ? 27.103 25.582 -18.584 1.00 88.50 903 GLY A O 1
ATOM 7218 N N . GLN A 1 904 ? 28.986 26.818 -18.532 1.00 96.31 904 GLN A N 1
ATOM 7219 C CA . GLN A 1 904 ? 28.558 27.699 -17.450 1.00 96.31 904 GLN A CA 1
ATOM 7220 C C . GLN A 1 904 ? 27.413 28.610 -17.900 1.00 96.31 904 GLN A C 1
ATOM 7222 O O . GLN A 1 904 ? 27.520 29.301 -18.916 1.00 96.31 904 GLN A O 1
ATOM 7227 N N . GLY A 1 905 ? 26.340 28.691 -17.118 1.00 91.69 905 GLY A N 1
ATOM 7228 C CA . GLY A 1 905 ? 25.286 29.664 -17.392 1.00 91.69 905 GLY A CA 1
ATOM 7229 C C . GLY A 1 905 ? 24.036 29.498 -16.545 1.00 91.69 905 GLY A C 1
ATOM 7230 O O . GLY A 1 905 ? 23.970 28.652 -15.661 1.00 91.69 905 GLY A O 1
ATOM 7231 N N . GLN A 1 906 ? 23.038 30.337 -16.827 1.00 88.25 906 GLN A N 1
ATOM 7232 C CA . GLN A 1 906 ? 21.776 30.430 -16.077 1.00 88.25 906 GLN A CA 1
ATOM 7233 C C . GLN A 1 906 ? 20.586 29.788 -16.799 1.00 88.25 906 GLN A C 1
ATOM 7235 O O . GLN A 1 906 ? 19.468 29.791 -16.273 1.00 88.25 906 GLN A O 1
ATOM 7240 N N . SER A 1 907 ? 20.780 29.248 -18.004 1.00 90.06 907 SER A N 1
ATOM 7241 C CA . SER A 1 907 ? 19.688 28.591 -18.725 1.00 90.06 907 SER A CA 1
ATOM 7242 C C . SER A 1 907 ? 19.227 27.310 -18.002 1.00 90.06 907 SER A C 1
ATOM 7244 O O . SER A 1 907 ? 19.936 26.801 -17.129 1.00 90.06 907 SER A O 1
ATOM 7246 N N . PRO A 1 908 ? 18.038 26.772 -18.332 1.00 87.88 908 PRO A N 1
ATOM 7247 C CA . PRO A 1 908 ? 17.552 25.509 -17.772 1.00 87.88 908 PRO A CA 1
ATOM 7248 C C . PRO A 1 908 ? 18.459 24.299 -18.044 1.00 87.88 908 PRO A C 1
ATOM 7250 O O . PRO A 1 908 ? 18.370 23.304 -17.338 1.00 87.88 908 PRO A O 1
ATOM 7253 N N . THR A 1 909 ? 19.335 24.353 -19.048 1.00 90.31 909 THR A N 1
ATOM 7254 C CA . THR A 1 909 ? 20.265 23.264 -19.397 1.00 90.31 909 THR A CA 1
ATOM 7255 C C . THR A 1 909 ? 21.669 23.464 -18.817 1.00 90.31 909 THR A C 1
ATOM 7257 O O . THR A 1 909 ? 22.537 22.619 -19.019 1.00 90.31 909 THR A O 1
ATOM 7260 N N . GLN A 1 910 ? 21.914 24.577 -18.119 1.00 94.88 910 GLN A N 1
ATOM 7261 C CA . GLN A 1 910 ? 23.233 24.977 -17.627 1.00 94.88 910 GLN A CA 1
ATOM 7262 C C . GLN A 1 910 ? 23.261 25.090 -16.101 1.00 94.88 910 GLN A C 1
ATOM 7264 O O . GLN A 1 910 ? 22.261 25.416 -15.459 1.00 94.88 910 GLN A O 1
ATOM 7269 N N . LEU A 1 911 ? 24.441 24.849 -15.537 1.00 95.81 911 LEU A N 1
ATOM 7270 C CA . LEU A 1 911 ? 24.767 25.073 -14.131 1.00 95.81 911 LEU A CA 1
ATOM 7271 C C . LEU A 1 911 ? 25.925 26.077 -14.036 1.00 95.81 911 LEU A C 1
ATOM 7273 O O . LEU A 1 911 ? 26.570 26.410 -15.030 1.00 95.81 911 LEU A O 1
ATOM 7277 N N . SER A 1 912 ? 26.201 26.570 -12.838 1.00 95.31 912 SER A N 1
ATOM 7278 C CA . SER A 1 912 ? 27.323 27.438 -12.506 1.00 95.31 912 SER A CA 1
ATOM 7279 C C . SER A 1 912 ? 27.865 27.021 -11.139 1.00 95.31 912 SER A C 1
ATOM 7281 O O . SER A 1 912 ? 27.242 27.307 -10.121 1.00 95.31 912 SER A O 1
ATOM 7283 N N . TYR A 1 913 ? 29.012 26.330 -11.123 1.00 94.56 913 TYR A N 1
ATOM 7284 C CA . TYR A 1 913 ? 29.681 25.830 -9.923 1.00 94.56 913 TYR A CA 1
ATOM 7285 C C . TYR A 1 913 ? 28.750 24.997 -9.024 1.00 94.56 913 TYR A C 1
ATOM 7287 O O . TYR A 1 913 ? 28.418 25.437 -7.929 1.00 94.56 913 TYR A O 1
ATOM 7295 N N . PRO A 1 914 ? 28.224 23.844 -9.486 1.00 95.31 914 PRO A N 1
ATOM 7296 C CA . PRO A 1 914 ? 27.389 22.998 -8.640 1.00 95.31 914 PRO A CA 1
ATOM 7297 C C . PRO A 1 914 ? 28.202 22.446 -7.462 1.00 95.31 914 PRO A C 1
ATOM 7299 O O . PRO A 1 914 ? 29.264 21.869 -7.672 1.00 95.31 914 PRO A O 1
ATOM 7302 N N . GLU A 1 915 ? 27.687 22.595 -6.241 1.00 88.44 915 GLU A N 1
ATOM 7303 C CA . GLU A 1 915 ? 28.344 22.088 -5.027 1.00 88.44 915 GLU A CA 1
ATOM 7304 C C . GLU A 1 915 ? 27.524 20.953 -4.408 1.00 88.44 915 GLU A C 1
ATOM 7306 O O . GLU A 1 915 ? 27.862 19.797 -4.599 1.00 88.44 915 GLU A O 1
ATOM 7311 N N . GLY A 1 916 ? 26.400 21.225 -3.740 1.00 88.06 916 GLY A N 1
ATOM 7312 C CA . GLY A 1 916 ? 25.565 20.176 -3.135 1.00 88.06 916 GLY A CA 1
ATOM 7313 C C . GLY A 1 916 ? 24.664 19.446 -4.137 1.00 88.06 916 GLY A C 1
ATOM 7314 O O . GLY A 1 916 ? 24.069 20.076 -5.016 1.00 88.06 916 GLY A O 1
ATOM 7315 N N . LEU A 1 917 ? 24.490 18.131 -3.971 1.00 91.00 917 LEU A N 1
ATOM 7316 C CA . LEU A 1 917 ? 23.542 17.359 -4.776 1.00 91.00 917 LEU A CA 1
ATOM 7317 C C . LEU A 1 917 ? 22.829 16.265 -3.970 1.00 91.00 917 LEU A C 1
ATOM 7319 O O . LEU A 1 917 ? 23.375 15.714 -3.018 1.00 91.00 917 LEU A O 1
ATOM 7323 N N . PHE A 1 918 ? 21.606 15.935 -4.375 1.00 86.88 9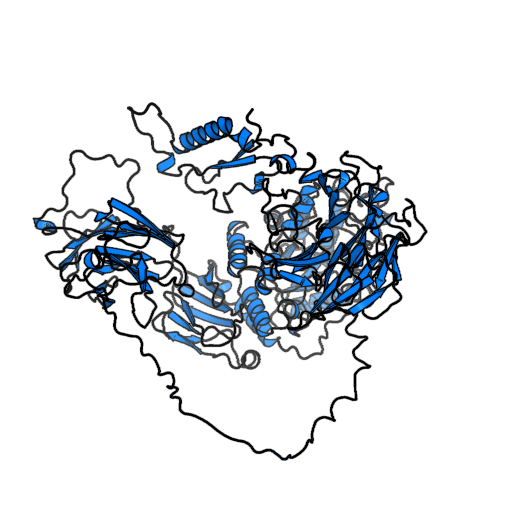18 PHE A N 1
ATOM 7324 C CA . PHE A 1 918 ? 20.801 14.854 -3.804 1.00 86.88 918 PHE A CA 1
ATOM 7325 C C . PHE A 1 918 ? 20.038 14.148 -4.924 1.00 86.88 918 PHE A C 1
ATOM 7327 O O . PHE A 1 918 ? 19.465 14.820 -5.782 1.00 86.88 918 PHE A O 1
ATOM 7334 N N . ALA A 1 919 ? 20.006 12.817 -4.915 1.00 83.81 919 ALA A N 1
ATOM 7335 C CA . ALA A 1 919 ? 19.145 12.043 -5.805 1.00 83.81 919 ALA A CA 1
ATOM 7336 C C . ALA A 1 919 ? 18.054 11.342 -4.988 1.00 83.81 919 ALA A C 1
ATOM 7338 O O . ALA A 1 919 ? 18.353 10.701 -3.980 1.00 83.81 919 ALA A O 1
ATOM 7339 N N . ASP A 1 920 ? 16.794 11.469 -5.404 1.00 71.44 920 ASP A N 1
ATOM 7340 C CA . ASP A 1 920 ? 15.694 10.747 -4.758 1.00 71.44 920 ASP A CA 1
ATOM 7341 C C . ASP A 1 920 ? 15.563 9.298 -5.265 1.00 71.44 920 ASP A C 1
ATOM 7343 O O . ASP A 1 920 ? 16.295 8.835 -6.142 1.00 71.44 920 ASP A O 1
ATOM 7347 N N . THR A 1 921 ? 14.608 8.555 -4.705 1.00 67.38 921 THR A N 1
ATOM 7348 C CA . THR A 1 921 ? 14.320 7.157 -5.071 1.00 67.38 921 THR A CA 1
ATOM 7349 C C . THR A 1 921 ? 13.790 6.975 -6.496 1.00 67.38 921 THR A C 1
ATOM 7351 O O . THR A 1 921 ? 13.684 5.836 -6.947 1.00 67.38 921 THR A O 1
ATOM 7354 N N . LEU A 1 922 ? 13.463 8.061 -7.204 1.00 68.44 922 LEU A N 1
ATOM 7355 C CA . LEU A 1 922 ? 13.031 8.062 -8.604 1.00 68.44 922 LEU A CA 1
ATOM 7356 C C . LEU A 1 922 ? 14.168 8.490 -9.558 1.00 68.44 922 LEU A C 1
ATOM 7358 O O . LEU A 1 922 ? 13.905 8.744 -10.735 1.00 68.44 922 LEU A O 1
ATOM 7362 N N . ASP A 1 923 ? 15.415 8.573 -9.070 1.00 73.44 923 ASP A N 1
ATOM 7363 C CA . ASP A 1 923 ? 16.586 9.130 -9.770 1.00 73.44 923 ASP A CA 1
ATOM 7364 C C . ASP A 1 923 ? 16.399 10.602 -10.212 1.00 73.44 923 ASP A C 1
ATOM 7366 O O . ASP A 1 923 ? 17.071 11.062 -11.142 1.00 73.44 923 ASP A O 1
ATOM 7370 N N . ALA A 1 924 ? 15.504 11.376 -9.584 1.00 83.12 924 ALA A N 1
ATOM 7371 C CA . ALA A 1 924 ? 15.475 12.816 -9.825 1.00 83.12 924 ALA A CA 1
ATOM 7372 C C . ALA A 1 924 ? 16.618 13.492 -9.055 1.00 83.12 924 ALA A C 1
ATOM 7374 O O . ALA A 1 924 ? 16.803 13.261 -7.859 1.00 83.12 924 ALA A O 1
ATOM 7375 N N . ILE A 1 925 ? 17.377 14.340 -9.748 1.00 88.56 925 ILE A N 1
ATOM 7376 C CA . ILE A 1 925 ? 18.583 14.990 -9.234 1.00 88.56 925 ILE A CA 1
ATOM 7377 C C . ILE A 1 925 ? 18.265 16.425 -8.836 1.00 88.56 925 ILE A C 1
ATOM 7379 O O . ILE A 1 925 ? 17.774 17.218 -9.640 1.00 88.56 925 ILE A O 1
ATOM 7383 N N . TYR A 1 926 ? 18.589 16.764 -7.598 1.00 90.44 926 TYR A N 1
ATOM 7384 C CA . TYR A 1 926 ? 18.477 18.092 -7.020 1.00 90.44 926 TYR A CA 1
ATOM 7385 C C . TYR A 1 926 ? 19.888 18.643 -6.872 1.00 90.44 926 TYR A C 1
ATOM 7387 O O . TYR A 1 926 ? 20.716 18.031 -6.204 1.00 90.44 926 TYR A O 1
ATOM 7395 N N . VAL A 1 927 ? 20.167 19.776 -7.506 1.00 93.00 927 VAL A N 1
ATOM 7396 C CA . VAL A 1 927 ? 21.506 20.366 -7.573 1.00 93.00 927 VAL A CA 1
ATOM 7397 C C . VAL A 1 927 ? 21.464 21.767 -6.990 1.00 93.00 927 VAL A C 1
ATOM 7399 O O . VAL A 1 927 ? 20.667 22.601 -7.432 1.00 93.00 927 VAL A O 1
ATOM 7402 N N . ALA A 1 928 ? 22.325 22.032 -6.011 1.00 92.12 928 ALA A N 1
ATOM 7403 C CA . ALA A 1 928 ? 22.630 23.374 -5.546 1.00 92.12 928 ALA A CA 1
ATOM 7404 C C . ALA A 1 928 ? 23.542 24.047 -6.579 1.00 92.12 928 ALA A C 1
ATOM 7406 O O . ALA A 1 928 ? 24.756 23.856 -6.599 1.00 92.12 928 ALA A O 1
ATOM 7407 N N . ASP A 1 929 ? 22.922 24.822 -7.463 1.00 92.38 929 ASP A N 1
ATOM 7408 C CA . ASP A 1 929 ? 23.567 25.609 -8.507 1.00 92.38 929 ASP A CA 1
ATOM 7409 C C . ASP A 1 929 ? 24.104 26.910 -7.884 1.00 92.38 929 ASP A C 1
ATOM 7411 O O . ASP A 1 929 ? 23.494 27.986 -7.986 1.00 92.38 929 ASP A O 1
ATOM 7415 N N . TYR A 1 930 ? 25.194 26.761 -7.121 1.00 89.69 930 TYR A N 1
ATOM 7416 C CA . TYR A 1 930 ? 25.708 27.756 -6.177 1.00 89.69 930 TYR A CA 1
ATOM 7417 C C . TYR A 1 930 ? 26.007 29.101 -6.848 1.00 89.69 930 TYR A C 1
ATOM 7419 O O . TYR A 1 930 ? 25.544 30.141 -6.366 1.00 89.69 930 TYR A O 1
ATOM 7427 N N . GLY A 1 931 ? 26.670 29.089 -8.006 1.00 90.06 931 GLY A N 1
ATOM 7428 C CA . GLY A 1 931 ? 27.013 30.297 -8.759 1.00 90.06 931 GLY A CA 1
ATOM 7429 C C . GLY A 1 931 ? 25.802 31.047 -9.323 1.00 90.06 931 GLY A C 1
ATOM 7430 O O . GLY A 1 931 ? 25.905 32.233 -9.630 1.00 90.06 931 GLY A O 1
ATOM 7431 N N . ASN A 1 932 ? 24.646 30.388 -9.432 1.00 90.06 932 ASN A N 1
ATOM 7432 C CA . ASN A 1 932 ? 23.390 30.999 -9.876 1.00 90.06 932 ASN A CA 1
ATOM 7433 C C . ASN A 1 932 ? 22.398 31.248 -8.729 1.00 90.06 932 ASN A C 1
ATOM 7435 O O . ASN A 1 932 ? 21.269 31.685 -8.976 1.00 90.06 932 ASN A O 1
ATOM 7439 N N . HIS A 1 933 ? 22.799 30.983 -7.481 1.00 88.12 933 HIS A N 1
ATOM 7440 C CA . HIS A 1 933 ? 21.982 31.183 -6.283 1.00 88.12 933 HIS A CA 1
ATOM 7441 C C . HIS A 1 933 ? 20.620 30.477 -6.359 1.00 88.12 933 HIS A C 1
ATOM 7443 O O . HIS A 1 933 ? 19.585 31.048 -5.993 1.00 88.12 933 HIS A O 1
ATOM 7449 N N . ARG A 1 934 ? 20.599 29.250 -6.890 1.00 87.38 934 ARG A N 1
ATOM 7450 C CA . ARG A 1 934 ? 19.370 28.471 -7.072 1.00 87.38 934 ARG A CA 1
ATOM 7451 C C . ARG A 1 934 ? 19.578 26.993 -6.775 1.00 87.38 934 ARG A C 1
ATOM 7453 O O . ARG A 1 934 ? 20.690 26.485 -6.816 1.00 87.38 934 ARG A O 1
ATOM 7460 N N . VAL A 1 935 ? 18.479 26.300 -6.521 1.00 88.00 935 VAL A N 1
ATOM 7461 C CA . VAL A 1 935 ? 18.415 24.842 -6.524 1.00 88.00 935 VAL A CA 1
ATOM 7462 C C . VAL A 1 935 ? 17.588 24.429 -7.726 1.00 88.00 935 VAL A C 1
ATOM 7464 O O . VAL A 1 935 ? 16.483 24.942 -7.949 1.00 88.00 935 VAL A O 1
ATOM 7467 N N . MET A 1 936 ? 18.129 23.511 -8.512 1.00 88.94 936 MET A N 1
ATOM 7468 C CA . MET A 1 936 ? 17.479 22.996 -9.705 1.00 88.94 936 MET A CA 1
ATOM 7469 C C . MET A 1 936 ? 17.208 21.509 -9.586 1.00 88.94 936 MET A C 1
ATOM 7471 O O . MET A 1 936 ? 17.982 20.774 -8.984 1.00 88.94 936 MET A O 1
ATOM 7475 N N . ARG A 1 937 ? 16.098 21.080 -10.179 1.00 88.50 937 ARG A N 1
ATOM 7476 C CA . ARG A 1 937 ? 15.686 19.684 -10.235 1.00 88.50 937 ARG A CA 1
ATOM 7477 C C . ARG A 1 937 ? 15.666 19.186 -11.673 1.00 88.50 937 ARG A C 1
ATOM 7479 O O . ARG A 1 937 ? 14.960 19.765 -12.505 1.00 88.50 937 ARG A O 1
ATOM 7486 N N . TRP A 1 938 ? 16.352 18.079 -11.916 1.00 89.69 938 TRP A N 1
ATOM 7487 C CA . TRP A 1 938 ? 16.282 17.279 -13.135 1.00 89.69 938 TRP A CA 1
ATOM 7488 C C . TRP A 1 938 ? 15.559 15.971 -12.853 1.00 89.69 938 TRP A C 1
ATOM 7490 O O . TRP A 1 938 ? 15.896 15.266 -11.911 1.00 89.69 938 TRP A O 1
ATOM 7500 N N . LEU A 1 939 ? 14.563 15.639 -13.670 1.00 81.94 939 LEU A N 1
ATOM 7501 C CA . LEU A 1 939 ? 13.979 14.298 -13.657 1.00 81.94 939 LEU A CA 1
ATOM 7502 C C . LEU A 1 939 ? 14.899 13.338 -14.421 1.00 81.94 939 LEU A C 1
ATOM 7504 O O . LEU A 1 939 ? 15.649 13.773 -15.298 1.00 81.94 939 LEU A O 1
ATOM 7508 N N . LYS A 1 940 ? 14.820 12.037 -14.126 1.00 80.94 940 LYS A N 1
ATOM 7509 C CA . LYS A 1 940 ? 15.573 11.002 -14.847 1.00 80.94 940 LYS A CA 1
ATOM 7510 C C . LYS A 1 940 ? 15.362 11.141 -16.363 1.00 80.94 940 LYS A C 1
ATOM 7512 O O . LYS A 1 940 ? 14.230 11.106 -16.838 1.00 80.94 940 LYS A O 1
ATOM 7517 N N . GLY A 1 941 ? 16.451 11.324 -17.112 1.00 76.81 941 GLY A N 1
ATOM 7518 C CA . GLY A 1 941 ? 16.427 11.483 -18.574 1.00 76.81 941 GLY A CA 1
ATOM 7519 C C . GLY A 1 941 ? 15.989 12.863 -19.090 1.00 76.81 941 GLY A C 1
ATOM 7520 O O . GLY A 1 941 ? 15.908 13.054 -20.302 1.00 76.81 941 GLY A O 1
ATOM 7521 N N . ALA A 1 942 ? 15.716 13.838 -18.217 1.00 78.69 942 ALA A N 1
ATOM 7522 C CA . ALA A 1 942 ? 15.353 15.186 -18.644 1.00 78.69 942 ALA A CA 1
ATOM 7523 C C . ALA A 1 942 ? 16.549 15.922 -19.269 1.00 78.69 942 ALA A C 1
ATOM 7525 O O . ALA A 1 942 ? 17.641 15.954 -18.708 1.00 78.69 942 ALA A O 1
ATOM 7526 N N . THR A 1 943 ? 16.319 16.597 -20.395 1.00 83.25 943 THR A N 1
ATOM 7527 C CA . THR A 1 943 ? 17.341 17.405 -21.083 1.00 83.25 943 THR A CA 1
ATOM 7528 C C . THR A 1 943 ? 17.530 18.797 -20.473 1.00 83.25 943 THR A C 1
ATOM 7530 O O . THR A 1 943 ? 18.513 19.469 -20.767 1.00 83.25 943 THR A O 1
ATOM 7533 N N . GLN A 1 944 ? 16.613 19.236 -19.605 1.00 87.31 944 GLN A N 1
ATOM 7534 C CA . GLN A 1 944 ? 16.658 20.525 -18.915 1.00 87.31 944 GLN A CA 1
ATOM 7535 C C . GLN A 1 944 ? 16.132 20.418 -17.480 1.00 87.31 944 GLN A C 1
ATOM 7537 O O . GLN A 1 944 ? 15.251 19.611 -17.177 1.00 87.31 944 GLN A O 1
ATOM 7542 N N . GLY A 1 945 ? 16.663 21.271 -16.613 1.00 85.00 945 GLY A N 1
ATOM 7543 C CA . GLY A 1 945 ? 16.310 21.380 -15.212 1.00 85.00 945 GLY A CA 1
ATOM 7544 C C . GLY A 1 945 ? 15.193 22.381 -14.973 1.00 85.00 945 GLY A C 1
ATOM 7545 O O . GLY A 1 945 ? 14.917 23.281 -15.767 1.00 85.00 945 GLY A O 1
ATOM 7546 N N . THR A 1 946 ? 14.546 22.232 -13.827 1.00 83.81 946 THR A N 1
ATOM 7547 C CA . THR A 1 946 ? 13.529 23.162 -13.338 1.00 83.81 946 THR A CA 1
ATOM 7548 C C . THR A 1 946 ? 14.038 23.848 -12.082 1.00 83.81 946 THR A C 1
ATOM 7550 O O . THR A 1 946 ? 14.474 23.182 -11.146 1.00 83.81 946 THR A O 1
ATOM 7553 N N . VAL A 1 947 ? 13.990 25.181 -12.043 1.00 82.50 947 VAL A N 1
ATOM 7554 C CA . VAL A 1 947 ? 14.311 25.931 -10.822 1.00 82.50 947 VAL A CA 1
ATOM 7555 C C . VAL A 1 947 ? 13.224 25.661 -9.793 1.00 82.50 947 VAL A C 1
ATOM 7557 O O . VAL A 1 947 ? 12.049 25.930 -10.045 1.00 82.50 947 VAL A O 1
ATOM 7560 N N . ILE A 1 948 ? 13.620 25.130 -8.641 1.00 73.88 948 ILE A N 1
ATOM 7561 C CA . ILE A 1 948 ? 12.694 24.764 -7.562 1.00 73.88 948 ILE A CA 1
ATOM 7562 C C . ILE A 1 948 ? 12.817 25.684 -6.346 1.00 73.88 948 ILE A C 1
ATOM 7564 O O . ILE A 1 948 ? 11.836 25.841 -5.623 1.00 73.88 948 ILE A O 1
ATOM 7568 N N . VAL A 1 949 ? 13.980 26.315 -6.144 1.00 74.31 949 VAL A N 1
ATOM 7569 C CA . VAL A 1 949 ? 14.235 27.341 -5.118 1.00 74.31 949 VAL A CA 1
ATOM 7570 C C . VAL A 1 949 ? 15.268 28.332 -5.660 1.00 74.31 949 VAL A C 1
ATOM 7572 O O . VAL A 1 949 ? 16.225 27.918 -6.309 1.00 74.31 949 VAL A O 1
ATOM 7575 N N . GLY A 1 950 ? 15.122 29.624 -5.375 1.00 75.69 950 GLY A N 1
ATOM 7576 C CA . GLY A 1 950 ? 16.161 30.622 -5.666 1.00 75.69 950 GLY A CA 1
ATOM 7577 C C . GLY A 1 950 ? 16.134 31.211 -7.081 1.00 75.69 950 GLY A C 1
ATOM 7578 O O . GLY A 1 950 ? 15.109 31.178 -7.761 1.00 75.69 950 GLY A O 1
ATOM 7579 N N . GLY A 1 951 ? 17.268 31.776 -7.510 1.00 74.00 951 GLY A N 1
ATOM 7580 C CA . GLY A 1 951 ? 17.471 32.343 -8.851 1.00 74.00 951 GLY A CA 1
ATOM 7581 C C . GLY A 1 951 ? 17.347 33.867 -8.960 1.00 74.00 951 GLY A C 1
ATOM 7582 O O . GLY A 1 951 ? 17.362 34.387 -10.070 1.00 74.00 951 GLY A O 1
ATOM 7583 N N . ASN A 1 952 ? 17.251 34.593 -7.837 1.00 73.38 952 ASN A N 1
ATOM 7584 C CA . ASN A 1 952 ? 17.137 36.064 -7.821 1.00 73.38 952 ASN A CA 1
ATOM 7585 C C . ASN A 1 952 ? 18.304 36.760 -7.094 1.00 73.38 952 ASN A C 1
ATOM 7587 O O . ASN A 1 952 ? 18.136 37.839 -6.519 1.00 73.38 952 ASN A O 1
ATOM 7591 N N . GLY A 1 953 ? 19.487 36.145 -7.112 1.00 73.94 953 GLY A N 1
ATOM 7592 C CA . GLY A 1 953 ? 20.693 36.699 -6.494 1.00 73.94 953 GLY A CA 1
ATOM 7593 C C . GLY A 1 953 ? 20.775 36.512 -4.974 1.00 73.94 953 GLY A C 1
ATOM 7594 O O . GLY A 1 953 ? 19.815 36.120 -4.312 1.00 73.94 953 GLY A O 1
ATOM 7595 N N . GLN A 1 954 ? 21.947 36.810 -4.415 1.00 73.94 954 GLN A N 1
ATOM 7596 C CA . GLN A 1 954 ? 22.217 36.753 -2.976 1.00 73.94 954 GLN A CA 1
ATOM 7597 C C . GLN A 1 954 ? 21.488 37.868 -2.193 1.00 73.94 954 GLN A C 1
ATOM 7599 O O . GLN A 1 954 ? 21.494 39.030 -2.603 1.00 73.94 954 GLN A O 1
ATOM 7604 N N . GLY A 1 955 ? 20.930 37.557 -1.013 1.00 65.44 955 GLY A N 1
ATOM 7605 C CA . GLY A 1 955 ? 20.502 38.557 -0.019 1.00 65.44 955 GLY A CA 1
ATOM 7606 C C . GLY A 1 955 ? 19.521 38.035 1.045 1.00 65.44 955 GLY A C 1
ATOM 7607 O O . GLY A 1 955 ? 19.495 36.842 1.330 1.00 65.44 955 GLY A O 1
ATOM 7608 N N . LEU A 1 956 ? 18.728 38.949 1.630 1.00 59.28 956 LEU A N 1
ATOM 7609 C CA . LEU A 1 956 ? 17.763 38.695 2.717 1.00 59.28 956 LEU A CA 1
ATOM 7610 C C . LEU A 1 956 ? 16.275 38.878 2.332 1.00 59.28 956 LEU A C 1
ATOM 7612 O O . LEU A 1 956 ? 15.402 38.793 3.196 1.00 59.28 956 LEU A O 1
ATOM 7616 N N . ALA A 1 957 ? 15.964 39.203 1.077 1.00 54.88 957 ALA A N 1
ATOM 7617 C CA . ALA A 1 957 ? 14.604 39.485 0.625 1.00 54.88 957 ALA A CA 1
ATOM 7618 C C . ALA A 1 957 ? 13.822 38.189 0.340 1.00 54.88 957 ALA A C 1
ATOM 7620 O O . ALA A 1 957 ? 14.357 37.232 -0.211 1.00 54.88 957 ALA A O 1
ATOM 7621 N N . SER A 1 958 ? 12.524 38.157 0.659 1.00 51.12 958 SER A N 1
ATOM 7622 C CA . SER A 1 958 ? 11.673 36.963 0.487 1.00 51.12 958 SER A CA 1
ATOM 7623 C C . SER A 1 958 ? 11.543 36.495 -0.970 1.00 51.12 958 SER A C 1
ATOM 7625 O O . SER A 1 958 ? 11.294 35.320 -1.236 1.00 51.12 958 SER A O 1
ATOM 7627 N N . ASN A 1 959 ? 11.758 37.392 -1.937 1.00 49.91 959 ASN A N 1
ATOM 7628 C CA . ASN A 1 959 ? 11.784 37.056 -3.357 1.00 49.91 959 ASN A CA 1
ATOM 7629 C C . ASN A 1 959 ? 13.092 36.384 -3.792 1.00 49.91 959 ASN A C 1
ATOM 7631 O O . ASN A 1 959 ? 13.151 35.871 -4.901 1.00 49.91 959 ASN A O 1
ATOM 7635 N N . GLN A 1 960 ? 14.124 36.309 -2.950 1.00 59.53 960 GLN A N 1
ATOM 7636 C CA . GLN A 1 960 ? 15.380 35.639 -3.304 1.00 59.53 960 GLN A CA 1
ATOM 7637 C C . GLN A 1 960 ? 15.274 34.114 -3.356 1.00 59.53 960 GLN A C 1
ATOM 7639 O O . GLN A 1 960 ? 16.171 33.468 -3.882 1.00 59.53 960 GLN A O 1
ATOM 7644 N N . ALA A 1 961 ? 14.124 33.567 -2.943 1.00 52.72 961 ALA A N 1
ATOM 7645 C CA . ALA A 1 961 ? 13.733 32.169 -3.098 1.00 52.72 961 ALA A CA 1
ATOM 7646 C C . ALA A 1 961 ? 12.657 31.908 -4.185 1.00 52.72 961 ALA A C 1
ATOM 7648 O O . ALA A 1 961 ? 12.295 30.747 -4.373 1.00 52.72 961 ALA A O 1
ATOM 7649 N N . THR A 1 962 ? 12.121 32.915 -4.903 1.00 44.41 962 THR A N 1
ATOM 7650 C CA . THR A 1 962 ? 10.941 32.723 -5.787 1.00 44.41 962 THR A CA 1
ATOM 7651 C C . THR A 1 962 ? 11.017 33.422 -7.157 1.00 44.41 962 THR A C 1
ATOM 7653 O O . THR A 1 962 ? 11.115 34.641 -7.249 1.00 44.41 962 THR A O 1
ATOM 7656 N N . ASN A 1 963 ? 10.884 32.667 -8.256 1.00 37.28 963 ASN A N 1
ATOM 7657 C CA . ASN A 1 963 ? 10.641 33.212 -9.601 1.00 37.28 963 ASN A CA 1
ATOM 7658 C C . ASN A 1 963 ? 9.128 33.456 -9.789 1.00 37.28 963 ASN A C 1
ATOM 7660 O O . ASN A 1 963 ? 8.326 32.527 -9.653 1.00 37.28 963 ASN A O 1
ATOM 7664 N N . LYS A 1 964 ? 8.703 34.698 -10.054 1.00 44.69 964 LYS A N 1
ATOM 7665 C CA . LYS A 1 964 ? 7.276 35.054 -10.160 1.00 44.69 964 LYS A CA 1
ATOM 7666 C C . LYS A 1 964 ? 6.749 34.752 -11.569 1.00 44.69 964 LYS A C 1
ATOM 7668 O O . LYS A 1 964 ? 6.660 35.633 -12.415 1.00 44.69 964 LYS A O 1
ATOM 7673 N N . SER A 1 965 ? 6.341 33.506 -11.797 1.00 47.25 965 SER A N 1
ATOM 7674 C CA . SER A 1 965 ? 5.328 33.183 -12.809 1.00 47.25 965 SER A CA 1
ATOM 7675 C C . SER A 1 965 ? 3.994 32.972 -12.092 1.00 47.25 965 SER A C 1
ATOM 7677 O O . SER A 1 965 ? 3.903 32.135 -11.193 1.00 47.25 965 SER A O 1
ATOM 7679 N N . LEU A 1 966 ? 2.981 33.780 -12.428 1.00 57.03 966 LEU A N 1
ATOM 7680 C CA . LEU A 1 966 ? 1.660 33.715 -11.796 1.00 57.03 966 LEU A CA 1
ATOM 7681 C C . LEU A 1 966 ? 0.975 32.392 -12.161 1.00 57.03 966 LEU A C 1
ATOM 7683 O O . LEU A 1 966 ? 0.749 32.084 -13.331 1.00 57.03 966 LEU A O 1
ATOM 7687 N N . LEU A 1 967 ? 0.642 31.600 -11.145 1.00 63.00 967 LEU A N 1
ATOM 7688 C CA . LEU A 1 967 ? 0.035 30.281 -11.310 1.00 63.00 967 LEU A CA 1
ATOM 7689 C C . LEU A 1 967 ? -1.437 30.410 -11.705 1.00 63.00 967 LEU A C 1
ATOM 7691 O O . LEU A 1 967 ? -2.148 31.262 -11.181 1.00 63.00 967 LEU A O 1
ATOM 7695 N N . ARG A 1 968 ? -1.936 29.535 -12.585 1.00 75.69 968 ARG A N 1
ATOM 7696 C CA . ARG A 1 968 ? -3.376 29.482 -12.901 1.00 75.69 968 ARG A CA 1
ATOM 7697 C C . ARG A 1 968 ? -4.175 29.246 -11.619 1.00 75.69 968 ARG A C 1
ATOM 7699 O O . ARG A 1 968 ? -3.756 28.451 -10.787 1.00 75.69 968 ARG A O 1
ATOM 7706 N N . VAL A 1 969 ? -5.316 29.903 -11.450 1.00 82.00 969 VAL A N 1
ATOM 7707 C CA . VAL A 1 969 ? -6.139 29.747 -10.244 1.00 82.00 969 VAL A CA 1
ATOM 7708 C C . VAL A 1 969 ? -7.320 28.841 -10.559 1.00 82.00 969 VAL A C 1
ATOM 7710 O O . VAL A 1 969 ? -8.075 29.088 -11.494 1.00 82.00 969 VAL A O 1
ATOM 7713 N N . LYS A 1 970 ? -7.467 27.770 -9.783 1.00 86.75 970 LYS A N 1
ATOM 7714 C CA . LYS A 1 970 ? -8.614 26.862 -9.822 1.00 86.75 970 LYS A CA 1
ATOM 7715 C C . LYS A 1 970 ? -9.359 27.015 -8.504 1.00 86.75 970 LYS A C 1
ATOM 7717 O O . LYS A 1 970 ? -8.760 26.890 -7.443 1.00 86.75 970 LYS A O 1
ATOM 7722 N N . VAL A 1 971 ? -10.659 27.269 -8.533 1.00 87.06 971 VAL A N 1
ATOM 7723 C CA . VAL A 1 971 ? -11.453 27.318 -7.299 1.00 87.06 971 VAL A CA 1
ATOM 7724 C C . VAL A 1 971 ? -12.166 25.985 -7.138 1.00 87.06 971 VAL A C 1
ATOM 7726 O O . VAL A 1 971 ? -12.961 25.594 -7.990 1.00 87.06 971 VAL A O 1
ATOM 7729 N N . TRP A 1 972 ? -11.826 25.259 -6.073 1.00 89.12 972 TRP A N 1
ATOM 7730 C CA . TRP A 1 972 ? -12.388 23.945 -5.789 1.00 89.12 972 TRP A CA 1
ATOM 7731 C C . TRP A 1 972 ? -13.625 24.079 -4.914 1.00 89.12 972 TRP A C 1
ATOM 7733 O O . TRP A 1 972 ? -13.550 24.371 -3.716 1.00 89.12 972 TRP A O 1
ATOM 7743 N N . ILE A 1 973 ? -14.769 23.833 -5.539 1.00 86.19 973 ILE A N 1
ATOM 7744 C CA . ILE A 1 973 ? -16.060 23.712 -4.877 1.00 86.19 973 ILE A CA 1
ATOM 7745 C C . ILE A 1 973 ? -16.335 22.212 -4.806 1.00 86.19 973 ILE A C 1
ATOM 7747 O O . ILE A 1 973 ? -16.707 21.596 -5.803 1.00 86.19 973 ILE A O 1
ATOM 7751 N N . TYR A 1 974 ? -16.064 21.606 -3.649 1.00 79.56 974 TYR A N 1
ATOM 7752 C CA . TYR A 1 974 ? -16.239 20.165 -3.468 1.00 79.56 974 TYR A CA 1
ATOM 7753 C C . TYR A 1 974 ? -17.702 19.750 -3.683 1.00 79.56 974 TYR A C 1
ATOM 7755 O O . TYR A 1 974 ? -18.612 20.532 -3.416 1.00 79.56 974 TYR A O 1
ATOM 7763 N N . GLY A 1 975 ? -17.914 18.525 -4.179 1.00 65.25 975 GLY A N 1
ATOM 7764 C CA . GLY A 1 975 ? -19.234 17.963 -4.489 1.00 65.25 975 GLY A CA 1
ATOM 7765 C C . GLY A 1 975 ? -20.064 17.588 -3.252 1.00 65.25 975 GLY A C 1
ATOM 7766 O O . GLY A 1 975 ? -20.031 18.266 -2.235 1.00 65.25 975 GLY A O 1
ATOM 7767 N N . GLY A 1 976 ? -20.840 16.503 -3.333 1.00 66.94 976 GLY A N 1
ATOM 7768 C CA . GLY A 1 976 ? -21.713 16.062 -2.230 1.00 66.94 976 GLY A CA 1
ATOM 7769 C C . GLY A 1 976 ? -23.125 16.658 -2.266 1.00 66.94 976 GLY A C 1
ATOM 7770 O O . GLY A 1 976 ? -23.776 16.796 -1.229 1.00 66.94 976 GLY A O 1
ATOM 7771 N N . GLY A 1 977 ? -23.591 17.043 -3.463 1.00 63.78 977 GLY A N 1
ATOM 7772 C CA . GLY A 1 977 ? -24.961 17.505 -3.729 1.00 63.78 977 GLY A CA 1
ATOM 7773 C C . GLY A 1 977 ? -25.342 18.815 -3.035 1.00 63.78 977 GLY A C 1
ATOM 7774 O O . GLY A 1 977 ? -26.522 19.138 -2.958 1.00 63.78 977 GLY A O 1
ATOM 7775 N N . GLY A 1 978 ? -24.364 19.538 -2.481 1.00 64.62 978 GLY A N 1
ATOM 7776 C CA . GLY A 1 978 ? -24.619 20.668 -1.598 1.00 64.62 978 GLY A CA 1
ATOM 7777 C C . GLY A 1 978 ? -25.205 20.250 -0.249 1.00 64.62 978 GLY A C 1
ATOM 7778 O O . GLY A 1 978 ? -25.897 21.064 0.343 1.00 64.62 978 GLY A O 1
ATOM 7779 N N . TYR A 1 979 ? -24.962 19.020 0.231 1.00 58.84 979 TYR A N 1
ATOM 7780 C CA . TYR A 1 979 ? -25.436 18.494 1.526 1.00 58.84 979 TYR A CA 1
ATOM 7781 C C . TYR A 1 979 ? -24.313 18.005 2.452 1.00 58.84 979 TYR A C 1
ATOM 7783 O O . TYR A 1 979 ? -24.461 18.090 3.670 1.00 58.84 979 TYR A O 1
ATOM 7791 N N . VAL A 1 980 ? -23.202 17.503 1.906 1.00 61.56 980 VAL A N 1
ATOM 7792 C CA . VAL A 1 980 ? -22.067 16.950 2.668 1.00 61.56 980 VAL A CA 1
ATOM 7793 C C . VAL A 1 980 ? -20.737 17.273 1.985 1.00 61.56 980 VAL A C 1
ATOM 7795 O O . VAL A 1 980 ? -20.708 17.493 0.780 1.00 61.56 980 VAL A O 1
ATOM 7798 N N . GLY A 1 981 ? -19.646 17.304 2.753 1.00 70.94 981 GLY A N 1
ATOM 7799 C CA . GLY A 1 981 ? -18.293 17.595 2.266 1.00 70.94 981 GLY A CA 1
ATOM 7800 C C . GLY A 1 981 ? -17.563 18.608 3.152 1.00 70.94 981 GLY A C 1
ATOM 7801 O O . GLY A 1 981 ? -18.192 19.372 3.880 1.00 70.94 981 GLY A O 1
ATOM 7802 N N . SER A 1 982 ? -16.232 18.587 3.137 1.00 79.88 982 SER A N 1
ATOM 7803 C CA . SER A 1 982 ? -15.390 19.580 3.818 1.00 79.88 982 SER A CA 1
ATOM 7804 C C . SER A 1 982 ? -14.006 19.599 3.191 1.00 79.88 982 SER A C 1
ATOM 7806 O O . SER A 1 982 ? -13.445 18.543 2.910 1.00 79.88 982 SER A O 1
ATOM 7808 N N . THR A 1 983 ? -13.391 20.771 3.074 1.00 72.81 983 THR A N 1
ATOM 7809 C CA . THR A 1 983 ? -12.000 20.874 2.612 1.00 72.81 983 THR A CA 1
ATOM 7810 C C . THR A 1 983 ? -10.986 20.216 3.554 1.00 72.81 983 THR A C 1
ATOM 7812 O O . THR A 1 983 ? -9.839 20.023 3.170 1.00 72.81 983 THR A O 1
ATOM 7815 N N . SER A 1 984 ? -11.378 19.867 4.784 1.00 69.50 984 SER A N 1
ATOM 7816 C CA . SER A 1 984 ? -10.529 19.153 5.750 1.00 69.50 984 SER A CA 1
ATOM 7817 C C . SER A 1 984 ? -10.611 17.628 5.643 1.00 69.50 984 SER A C 1
ATOM 7819 O O . SER A 1 984 ? -9.825 16.932 6.281 1.00 69.50 984 SER A O 1
ATOM 7821 N N . ASP A 1 985 ? -11.574 17.101 4.888 1.00 67.69 985 ASP A N 1
ATOM 7822 C CA . ASP A 1 985 ? -11.721 15.668 4.654 1.00 67.69 985 ASP A CA 1
ATOM 7823 C C . ASP A 1 985 ? -10.902 15.287 3.408 1.00 67.69 985 ASP A C 1
ATOM 7825 O O . ASP A 1 985 ? -11.140 15.867 2.343 1.00 67.69 985 ASP A O 1
ATOM 7829 N N . PRO A 1 986 ? -9.950 14.336 3.504 1.00 64.31 986 PRO A N 1
ATOM 7830 C CA . PRO A 1 986 ? -9.145 13.891 2.368 1.00 64.31 986 PRO A CA 1
ATOM 7831 C C . PRO A 1 986 ? -9.958 13.503 1.128 1.00 64.31 986 PRO A C 1
ATOM 7833 O O . PRO A 1 986 ? -9.462 13.648 0.015 1.00 64.31 986 PRO A O 1
ATOM 7836 N N . LEU A 1 987 ? -11.212 13.071 1.305 1.00 63.94 987 LEU A N 1
ATOM 7837 C CA . LEU A 1 987 ? -12.111 12.722 0.205 1.00 63.94 987 LEU A CA 1
ATOM 7838 C C . LEU A 1 987 ? -12.618 13.948 -0.584 1.00 63.94 987 LEU A C 1
ATOM 7840 O O . LEU A 1 987 ? -12.946 13.824 -1.762 1.00 63.94 987 LEU A O 1
ATOM 7844 N N . TYR A 1 988 ? -12.692 15.129 0.041 1.00 68.25 988 TYR A N 1
ATOM 7845 C CA . TYR A 1 988 ? -13.299 16.344 -0.529 1.00 68.25 988 TYR A CA 1
ATOM 7846 C C . TYR A 1 988 ? -12.322 17.525 -0.656 1.00 68.25 988 TYR A C 1
ATOM 7848 O O . TYR A 1 988 ? -12.691 18.564 -1.208 1.00 68.25 988 TYR A O 1
ATOM 7856 N N . ASN A 1 989 ? -11.087 17.398 -0.169 1.00 69.75 989 ASN A N 1
ATOM 7857 C CA . ASN A 1 989 ? -10.154 18.518 -0.015 1.00 69.75 989 ASN A CA 1
ATOM 7858 C C . ASN A 1 989 ? -9.622 19.132 -1.321 1.00 69.75 989 ASN A C 1
ATOM 7860 O O . ASN A 1 989 ? -9.020 20.200 -1.280 1.00 69.75 989 ASN A O 1
ATOM 7864 N N . GLY A 1 990 ? -9.861 18.509 -2.480 1.00 67.88 990 GLY A N 1
ATOM 7865 C CA . GLY A 1 990 ? -9.494 19.061 -3.790 1.00 67.88 990 GLY A CA 1
ATOM 7866 C C . GLY A 1 990 ? -7.993 19.204 -4.028 1.00 67.88 990 GLY A C 1
ATOM 7867 O O . GLY A 1 990 ? -7.588 19.690 -5.083 1.00 67.88 990 GLY A O 1
ATOM 7868 N N . CYS A 1 991 ? -7.154 18.757 -3.091 1.00 71.19 991 CYS A N 1
ATOM 7869 C CA . CYS A 1 991 ? -5.702 18.882 -3.182 1.00 71.19 991 CYS A CA 1
ATOM 7870 C C . CYS A 1 991 ? -5.147 18.170 -4.426 1.00 71.19 991 CYS A C 1
ATOM 7872 O O . CYS A 1 991 ? -4.171 18.630 -5.014 1.00 71.19 991 CYS A O 1
ATOM 7874 N N . GLY A 1 992 ? -5.814 17.102 -4.882 1.00 68.31 992 GLY A N 1
ATOM 7875 C CA . GLY A 1 992 ? -5.412 16.326 -6.059 1.00 68.31 992 GLY A CA 1
ATOM 7876 C C . GLY A 1 992 ? -5.407 17.100 -7.384 1.00 68.31 992 GLY A C 1
ATOM 7877 O O . GLY A 1 992 ? -4.740 16.679 -8.322 1.00 68.31 992 GLY A O 1
ATOM 7878 N N . ILE A 1 993 ? -6.090 18.250 -7.482 1.00 69.94 993 ILE A N 1
ATOM 7879 C CA . ILE A 1 993 ? -6.126 19.062 -8.717 1.00 69.94 993 ILE A CA 1
ATOM 7880 C C . ILE A 1 993 ? -5.154 20.259 -8.709 1.00 69.94 993 ILE A C 1
ATOM 7882 O O . ILE A 1 993 ? -5.149 21.057 -9.659 1.00 69.94 993 ILE A O 1
ATOM 7886 N N . ALA A 1 994 ? -4.324 20.383 -7.663 1.00 70.75 994 ALA A N 1
ATOM 7887 C CA . ALA A 1 994 ? -3.407 21.506 -7.434 1.00 70.75 994 ALA A CA 1
ATOM 7888 C C . ALA A 1 994 ? -2.160 21.526 -8.333 1.00 70.75 994 ALA A C 1
ATOM 7890 O O . ALA A 1 994 ? -1.337 22.437 -8.248 1.00 70.75 994 ALA A O 1
ATOM 7891 N N . THR A 1 995 ? -2.026 20.571 -9.255 1.00 67.12 995 THR A N 1
ATOM 7892 C CA . THR A 1 995 ? -0.917 20.532 -10.212 1.00 67.12 995 THR A CA 1
ATOM 7893 C C . THR A 1 995 ? -0.865 21.812 -11.056 1.00 67.12 995 THR A C 1
ATOM 7895 O O . THR A 1 995 ? -1.797 22.120 -11.805 1.00 67.12 995 THR A O 1
ATOM 7898 N N . ASN A 1 996 ? 0.243 22.555 -10.930 1.00 66.75 996 ASN A N 1
ATOM 7899 C CA . ASN A 1 996 ? 0.548 23.809 -11.635 1.00 66.75 996 ASN A CA 1
ATOM 7900 C C . ASN A 1 996 ? -0.513 24.919 -11.518 1.00 66.75 996 ASN A C 1
ATOM 7902 O O . ASN A 1 996 ? -0.601 25.794 -12.383 1.00 66.75 996 ASN A O 1
ATOM 7906 N N . ALA A 1 997 ? -1.295 24.906 -10.441 1.00 75.69 997 ALA A N 1
ATOM 7907 C CA . ALA A 1 997 ? -2.338 25.884 -10.187 1.00 75.69 997 ALA A CA 1
ATOM 7908 C C . ALA A 1 997 ? -2.444 26.197 -8.691 1.00 75.69 997 ALA A C 1
ATOM 7910 O O . ALA A 1 997 ? -2.166 25.339 -7.857 1.00 75.69 997 ALA A O 1
ATOM 7911 N N . ILE A 1 998 ? -2.893 27.401 -8.341 1.00 80.38 998 ILE A N 1
ATOM 7912 C CA . ILE A 1 998 ? -3.386 27.652 -6.987 1.00 80.38 998 ILE A CA 1
ATOM 7913 C C . ILE A 1 998 ? -4.799 27.112 -6.918 1.00 80.38 998 ILE A C 1
ATOM 7915 O O . ILE A 1 998 ? -5.686 27.609 -7.612 1.00 80.38 998 ILE A O 1
ATOM 7919 N N . VAL A 1 999 ? -4.997 26.094 -6.087 1.00 84.38 999 VAL A N 1
ATOM 7920 C CA . VAL A 1 999 ? -6.331 25.600 -5.775 1.00 84.38 999 VAL A CA 1
ATOM 7921 C C . VAL A 1 999 ? -6.836 26.316 -4.543 1.00 84.38 999 VAL A C 1
ATOM 7923 O O . VAL A 1 999 ? -6.306 26.137 -3.450 1.00 84.38 999 VAL A O 1
ATOM 7926 N N . VAL A 1 1000 ? -7.871 27.128 -4.722 1.00 87.44 1000 VAL A N 1
ATOM 7927 C CA . VAL A 1 1000 ? -8.565 27.744 -3.598 1.00 87.44 1000 VAL A CA 1
ATOM 7928 C C . VAL A 1 1000 ? -9.759 26.879 -3.255 1.00 87.44 1000 VAL A C 1
ATOM 7930 O O . VAL A 1 1000 ? -10.761 26.864 -3.966 1.00 87.44 1000 VAL A O 1
ATOM 7933 N N . SER A 1 1001 ? -9.637 26.138 -2.163 1.00 84.44 1001 SER A N 1
ATOM 7934 C CA . SER A 1 1001 ? -10.728 25.359 -1.594 1.00 84.44 1001 SER A CA 1
ATOM 7935 C C . SER A 1 1001 ? -11.414 26.171 -0.496 1.00 84.44 1001 SER A C 1
ATOM 7937 O O . SER A 1 1001 ? -10.752 26.681 0.410 1.00 84.44 1001 SER A O 1
ATOM 7939 N N . LYS A 1 1002 ? -12.739 26.275 -0.548 1.00 84.06 1002 LYS A N 1
ATOM 7940 C CA . LYS A 1 1002 ? -13.556 27.020 0.419 1.00 84.06 1002 LYS A CA 1
ATOM 7941 C C . LYS A 1 1002 ? -14.537 26.055 1.063 1.00 84.06 1002 LYS A C 1
ATOM 7943 O O . LYS A 1 1002 ? -15.272 25.382 0.351 1.00 84.06 1002 LYS A O 1
ATOM 7948 N N . ASN A 1 1003 ? -14.617 26.056 2.391 1.00 86.38 1003 ASN A N 1
ATOM 7949 C CA . ASN A 1 1003 ? -15.813 25.548 3.055 1.00 86.38 1003 ASN A CA 1
ATOM 7950 C C . ASN A 1 1003 ? -16.945 26.546 2.829 1.00 86.38 1003 ASN A C 1
ATOM 7952 O O . ASN A 1 1003 ? -16.827 27.724 3.175 1.00 86.38 1003 ASN A O 1
ATOM 7956 N N . TYR A 1 1004 ? -18.015 26.077 2.208 1.00 86.38 1004 TYR A N 1
ATOM 7957 C CA . TYR A 1 1004 ? -19.226 26.847 1.968 1.00 86.38 1004 TYR A CA 1
ATOM 7958 C C . TYR A 1 1004 ? -20.379 26.199 2.723 1.00 86.38 1004 TYR A C 1
ATOM 7960 O O . TYR A 1 1004 ? -20.303 25.028 3.102 1.00 86.38 1004 TYR A O 1
ATOM 7968 N N . ARG A 1 1005 ? -21.431 26.967 3.010 1.00 85.25 1005 ARG A N 1
ATOM 7969 C CA . ARG A 1 1005 ? -22.592 26.415 3.705 1.00 85.25 1005 ARG A CA 1
ATOM 7970 C C . ARG A 1 1005 ? -23.233 25.306 2.874 1.00 85.25 1005 ARG A C 1
ATOM 7972 O O . ARG A 1 1005 ? -23.554 25.494 1.703 1.00 85.25 1005 ARG A O 1
ATOM 7979 N N . LEU A 1 1006 ? -23.429 24.159 3.520 1.00 78.12 1006 LEU A N 1
ATOM 7980 C CA . LEU A 1 1006 ? -24.021 22.957 2.944 1.00 78.12 1006 LEU A CA 1
ATOM 7981 C C . LEU A 1 1006 ? -25.360 22.642 3.597 1.00 78.12 1006 LEU A C 1
ATOM 7983 O O . LEU A 1 1006 ? -25.695 23.107 4.690 1.00 78.12 1006 LEU A O 1
ATOM 7987 N N . GLY A 1 1007 ? -26.104 21.809 2.893 1.00 73.88 1007 GLY A N 1
ATOM 7988 C CA . GLY A 1 1007 ? -27.418 21.320 3.228 1.00 73.88 1007 GLY A CA 1
ATOM 7989 C C . GLY A 1 1007 ? -28.348 22.482 3.565 1.00 73.88 1007 GLY A C 1
ATOM 7990 O O . GLY A 1 1007 ? -28.359 23.487 2.852 1.00 73.88 1007 GLY A O 1
ATOM 7991 N N . PRO A 1 1008 ? -29.097 22.374 4.666 1.00 67.94 1008 PRO A N 1
ATOM 7992 C CA . PRO A 1 1008 ? -29.949 23.429 5.192 1.00 67.94 1008 PRO A CA 1
ATOM 7993 C C . PRO A 1 1008 ? -29.389 24.859 5.069 1.00 67.94 1008 PRO A C 1
ATOM 7995 O O . PRO A 1 1008 ? -30.006 25.736 4.468 1.00 67.94 1008 PRO A O 1
ATOM 7998 N N . LEU A 1 1009 ? -28.180 25.090 5.578 1.00 68.44 1009 LEU A N 1
ATOM 7999 C CA . LEU A 1 1009 ? -27.573 26.422 5.643 1.00 68.44 1009 LEU A CA 1
ATOM 8000 C C . LEU A 1 1009 ? -27.194 26.976 4.267 1.00 68.44 1009 LEU A C 1
ATOM 8002 O O . LEU A 1 1009 ? -27.076 28.191 4.108 1.00 68.44 1009 LEU A O 1
ATOM 8006 N N . GLY A 1 1010 ? -26.991 26.090 3.290 1.00 70.62 1010 GLY A N 1
ATOM 8007 C CA . GLY A 1 1010 ? -26.772 26.467 1.903 1.00 70.62 1010 GLY A CA 1
ATOM 8008 C C . GLY A 1 1010 ? -28.067 26.915 1.221 1.00 70.62 1010 GLY A C 1
ATOM 8009 O O . GLY A 1 1010 ? -28.057 27.883 0.475 1.00 70.62 1010 GLY A O 1
ATOM 8010 N N . TRP A 1 1011 ? -29.199 26.270 1.511 1.00 65.25 1011 TRP A N 1
ATOM 8011 C CA . TRP A 1 1011 ? -30.486 26.520 0.837 1.00 65.25 1011 TRP A CA 1
ATOM 8012 C C . TRP A 1 1011 ? -31.387 27.562 1.510 1.00 65.25 1011 TRP A C 1
ATOM 8014 O O . TRP A 1 1011 ? -32.448 27.880 0.977 1.00 65.25 1011 TRP A O 1
ATOM 8024 N N . LEU A 1 1012 ? -30.975 28.109 2.655 1.00 62.78 1012 LEU A N 1
ATOM 8025 C CA . LEU A 1 1012 ? -31.664 29.218 3.313 1.00 62.78 1012 LEU A CA 1
ATOM 8026 C C . LEU A 1 1012 ? -31.844 30.384 2.332 1.00 62.78 1012 LEU A C 1
ATOM 8028 O O . LEU A 1 1012 ? -30.881 30.797 1.705 1.00 62.78 1012 LEU A O 1
ATOM 8032 N N . THR A 1 1013 ? -33.057 30.925 2.214 1.00 56.50 1013 THR A N 1
ATOM 8033 C CA . THR A 1 1013 ? -33.337 32.206 1.553 1.00 56.50 1013 THR A CA 1
ATOM 8034 C C . THR A 1 1013 ? -34.053 33.089 2.565 1.00 56.50 1013 THR A C 1
ATOM 8036 O O . THR A 1 1013 ? -35.095 32.713 3.099 1.00 56.50 1013 THR A O 1
ATOM 8039 N N . LEU A 1 1014 ? -33.469 34.240 2.898 1.00 51.47 1014 LEU A N 1
ATOM 8040 C CA . LEU A 1 1014 ? -34.140 35.229 3.734 1.00 51.47 1014 LEU A CA 1
ATOM 8041 C C . LEU A 1 1014 ? -34.910 36.158 2.797 1.00 51.47 1014 LEU A C 1
ATOM 8043 O O . LEU A 1 1014 ? -34.322 36.788 1.920 1.00 51.47 1014 LEU A O 1
ATOM 8047 N N . GLY A 1 1015 ? -36.235 36.200 2.951 1.00 52.25 1015 GLY A N 1
ATOM 8048 C CA . GLY A 1 1015 ? -37.074 37.189 2.275 1.00 52.25 1015 GLY A CA 1
ATOM 8049 C C . GLY A 1 1015 ? -36.647 38.628 2.616 1.00 52.25 1015 GLY A C 1
ATOM 8050 O O . GLY A 1 1015 ? -35.871 38.837 3.554 1.00 52.25 1015 GLY A O 1
ATOM 8051 N N . PRO A 1 1016 ? -37.133 39.634 1.868 1.00 47.72 1016 PRO A N 1
ATOM 8052 C CA . PRO A 1 1016 ? -36.658 41.018 1.971 1.00 47.72 1016 PRO A CA 1
ATOM 8053 C C . PRO A 1 1016 ? -36.798 41.525 3.417 1.00 47.72 1016 PRO A C 1
ATOM 8055 O O . PRO A 1 1016 ? -37.884 41.423 3.990 1.00 47.72 1016 PRO A O 1
ATOM 8058 N N . PRO A 1 1017 ? -35.690 41.989 4.036 1.00 48.41 1017 PRO A N 1
ATOM 8059 C CA . PRO A 1 1017 ? -35.028 43.244 3.660 1.00 48.41 1017 PRO A CA 1
ATOM 8060 C C . PRO A 1 1017 ? -33.530 43.130 3.310 1.00 48.41 1017 PRO A C 1
ATOM 8062 O O . PRO A 1 1017 ? -32.874 44.150 3.110 1.00 48.41 1017 PRO A O 1
ATOM 8065 N N . ALA A 1 1018 ? -32.969 41.922 3.198 1.00 51.12 1018 ALA A N 1
ATOM 8066 C CA . ALA A 1 1018 ? -31.620 41.739 2.660 1.00 51.12 1018 ALA A CA 1
ATOM 8067 C C . ALA A 1 1018 ? -31.690 41.649 1.127 1.00 51.12 1018 ALA A C 1
ATOM 8069 O O . ALA A 1 1018 ? -32.434 40.844 0.579 1.00 51.12 1018 ALA A O 1
ATOM 8070 N N . SER A 1 1019 ? -30.915 42.464 0.422 1.00 49.94 1019 SER A N 1
ATOM 8071 C CA . SER A 1 1019 ? -30.878 42.612 -1.043 1.00 49.94 1019 SER A CA 1
ATOM 8072 C C . SER A 1 1019 ? -30.392 41.379 -1.836 1.00 49.94 1019 SER A C 1
ATOM 8074 O O . SER A 1 1019 ? -30.025 41.508 -3.002 1.00 49.94 1019 SER A O 1
ATOM 8076 N N . PHE A 1 1020 ? -30.405 40.180 -1.245 1.00 49.38 1020 PHE A N 1
ATOM 8077 C CA . PHE A 1 1020 ? -29.944 38.940 -1.870 1.00 49.38 1020 PHE A CA 1
ATOM 8078 C C . PHE A 1 1020 ? -31.004 37.838 -1.766 1.00 49.38 1020 PHE A C 1
ATOM 8080 O O . PHE A 1 1020 ? -31.210 37.244 -0.711 1.00 49.38 1020 PHE A O 1
ATOM 8087 N N . THR A 1 1021 ? -31.649 37.529 -2.889 1.00 52.78 1021 THR A N 1
ATOM 8088 C CA . THR A 1 1021 ? -32.569 36.398 -3.046 1.00 52.78 1021 THR A CA 1
ATOM 8089 C C . THR A 1 1021 ? -31.831 35.234 -3.721 1.00 52.78 1021 THR A C 1
ATOM 8091 O O . THR A 1 1021 ? -31.521 35.290 -4.907 1.00 52.78 1021 THR A O 1
ATOM 8094 N N . GLY A 1 1022 ? -31.495 34.169 -2.982 1.00 57.59 1022 GLY A N 1
ATOM 8095 C CA . GLY A 1 1022 ? -30.855 32.979 -3.566 1.00 57.59 1022 GLY A CA 1
ATOM 8096 C C . GLY A 1 1022 ? -30.233 32.020 -2.549 1.00 57.59 1022 GLY A C 1
ATOM 8097 O O . GLY A 1 1022 ? -30.237 32.303 -1.360 1.00 57.59 1022 GLY A O 1
ATOM 8098 N N . ASN A 1 1023 ? -29.704 30.885 -3.024 1.00 71.75 1023 ASN A N 1
ATOM 8099 C CA . ASN A 1 1023 ? -29.001 29.870 -2.227 1.00 71.75 1023 ASN A CA 1
ATOM 8100 C C . ASN A 1 1023 ? -27.733 30.477 -1.587 1.00 71.75 1023 ASN A C 1
ATOM 8102 O O . ASN A 1 1023 ? -26.821 30.929 -2.279 1.00 71.75 1023 ASN A O 1
ATOM 8106 N N . TYR A 1 1024 ? -27.671 30.504 -0.258 1.00 75.19 1024 TYR A N 1
ATOM 8107 C CA . TYR A 1 1024 ? -26.581 31.107 0.507 1.00 75.19 1024 TYR A CA 1
ATOM 8108 C C . TYR A 1 1024 ? -25.271 30.308 0.465 1.00 75.19 1024 TYR A C 1
ATOM 8110 O O . TYR A 1 1024 ? -24.202 30.893 0.637 1.00 75.19 1024 TYR A O 1
ATOM 8118 N N . GLY A 1 1025 ? -25.324 29.009 0.170 1.00 80.38 1025 GLY A N 1
ATOM 8119 C CA . GLY A 1 1025 ? -24.135 28.216 -0.157 1.00 80.38 1025 GLY A CA 1
ATOM 8120 C C . GLY A 1 1025 ? -23.517 28.680 -1.477 1.00 80.38 1025 GLY A C 1
ATOM 8121 O O . GLY A 1 1025 ? -22.306 28.862 -1.574 1.00 80.38 1025 GLY A O 1
ATOM 8122 N N . VAL A 1 1026 ? -24.360 28.996 -2.462 1.00 77.31 1026 VAL A N 1
ATOM 8123 C CA . VAL A 1 1026 ? -23.952 29.628 -3.722 1.00 77.31 1026 VAL A CA 1
ATOM 8124 C C . VAL A 1 1026 ? -23.465 31.062 -3.480 1.00 77.31 1026 VAL A C 1
ATOM 8126 O O . VAL A 1 1026 ? -22.467 31.459 -4.073 1.00 77.31 1026 VAL A O 1
ATOM 8129 N N . LEU A 1 1027 ? -24.069 31.827 -2.561 1.00 79.00 1027 LEU A N 1
ATOM 8130 C CA . LEU A 1 1027 ? -23.543 33.146 -2.168 1.00 79.00 1027 LEU A CA 1
ATOM 8131 C C . LEU A 1 1027 ? -22.168 33.053 -1.494 1.00 79.00 1027 LEU A C 1
ATOM 8133 O O . LEU A 1 1027 ? -21.306 33.880 -1.780 1.00 79.00 1027 LEU A O 1
ATOM 8137 N N . ASP A 1 1028 ? -21.920 32.053 -0.646 1.00 84.56 1028 ASP A N 1
ATOM 8138 C CA . ASP A 1 1028 ? -20.594 31.827 -0.056 1.00 84.56 1028 ASP A CA 1
ATOM 8139 C C . ASP A 1 1028 ? -19.549 31.503 -1.115 1.00 84.56 1028 ASP A C 1
ATOM 8141 O O . ASP A 1 1028 ? -18.405 31.950 -1.000 1.00 84.56 1028 ASP A O 1
ATOM 8145 N N . VAL A 1 1029 ? -19.946 30.737 -2.133 1.00 86.00 1029 VAL A N 1
ATOM 8146 C CA . VAL A 1 1029 ? -19.122 30.469 -3.310 1.00 86.00 1029 VAL A CA 1
ATOM 8147 C C . VAL A 1 1029 ? -18.860 31.771 -4.066 1.00 86.00 1029 VAL A C 1
ATOM 8149 O O . VAL A 1 1029 ? -17.704 32.072 -4.335 1.00 86.00 1029 VAL A O 1
ATOM 8152 N N . PHE A 1 1030 ? -19.873 32.599 -4.332 1.00 82.62 1030 PHE A N 1
ATOM 8153 C CA . PHE A 1 1030 ? -19.685 33.900 -4.986 1.00 82.62 1030 PHE A CA 1
ATOM 8154 C C . PHE A 1 1030 ? -18.771 34.841 -4.194 1.00 82.62 1030 PHE A C 1
ATOM 8156 O O . PHE A 1 1030 ? -17.897 35.481 -4.775 1.00 82.62 1030 PHE A O 1
ATOM 8163 N N . MET A 1 1031 ? -18.936 34.916 -2.874 1.00 83.69 1031 MET A N 1
ATOM 8164 C CA . MET A 1 1031 ? -18.081 35.731 -2.008 1.00 83.69 1031 MET A CA 1
ATOM 8165 C C . MET A 1 1031 ? -16.652 35.194 -1.964 1.00 83.69 1031 MET A C 1
ATOM 8167 O O . MET A 1 1031 ? -15.705 35.977 -1.972 1.00 83.69 1031 MET A O 1
ATOM 8171 N N . ALA A 1 1032 ? -16.481 33.871 -1.963 1.00 86.00 1032 ALA A N 1
ATOM 8172 C CA . ALA A 1 1032 ? -15.166 33.258 -2.075 1.00 86.00 1032 ALA A CA 1
ATOM 8173 C C . ALA A 1 1032 ? -14.525 33.555 -3.434 1.00 86.00 1032 ALA A C 1
ATOM 8175 O O . ALA A 1 1032 ? -13.359 33.919 -3.469 1.00 86.00 1032 ALA A O 1
ATOM 8176 N N . LEU A 1 1033 ? -15.278 33.478 -4.534 1.00 87.31 1033 LEU A N 1
ATOM 8177 C CA . LEU A 1 1033 ? -14.787 33.806 -5.873 1.00 87.31 1033 LEU A CA 1
ATOM 8178 C C . LEU A 1 1033 ? -14.367 35.278 -5.987 1.00 87.31 1033 LEU A C 1
ATOM 8180 O O . LEU A 1 1033 ? -13.300 35.549 -6.529 1.00 87.31 1033 LEU A O 1
ATOM 8184 N N . LYS A 1 1034 ? -15.140 36.215 -5.418 1.00 85.06 1034 LYS A N 1
ATOM 8185 C CA . LYS A 1 1034 ? -14.754 37.636 -5.337 1.00 85.06 1034 LYS A CA 1
ATOM 8186 C C . LYS A 1 1034 ? -13.483 37.835 -4.519 1.00 85.06 1034 LYS A C 1
ATOM 8188 O O . LYS A 1 1034 ? -12.555 38.488 -4.981 1.00 85.06 1034 LYS A O 1
ATOM 8193 N N . TRP A 1 1035 ? -13.408 37.212 -3.342 1.00 88.69 1035 TRP A N 1
ATOM 8194 C CA . TRP A 1 1035 ? -12.208 37.282 -2.511 1.00 88.69 1035 TRP A CA 1
ATOM 8195 C C . TRP A 1 1035 ? -10.986 36.730 -3.249 1.00 88.69 1035 TRP A C 1
ATOM 8197 O O . TRP A 1 1035 ? -9.923 37.343 -3.214 1.00 88.69 1035 TRP A O 1
ATOM 8207 N N . VAL A 1 1036 ? -11.137 35.612 -3.962 1.00 88.12 1036 VAL A N 1
ATOM 8208 C CA . VAL A 1 1036 ? -10.074 35.048 -4.797 1.00 88.12 1036 VAL A CA 1
ATOM 8209 C C . VAL A 1 1036 ? -9.670 36.045 -5.877 1.00 88.12 1036 VAL A C 1
ATOM 8211 O O . VAL A 1 1036 ? -8.499 36.392 -5.945 1.00 88.12 1036 VAL A O 1
ATOM 8214 N N . GLN A 1 1037 ? -10.602 36.581 -6.662 1.00 81.75 1037 GLN A N 1
ATOM 8215 C CA . GLN A 1 1037 ? -10.284 37.561 -7.705 1.00 81.75 1037 GLN A CA 1
ATOM 8216 C C . GLN A 1 1037 ? -9.512 38.780 -7.161 1.00 81.75 1037 GLN A C 1
ATOM 8218 O O . GLN A 1 1037 ? -8.528 39.210 -7.759 1.00 81.75 1037 GLN A O 1
ATOM 8223 N N . GLU A 1 1038 ? -9.914 39.309 -6.005 1.00 80.88 1038 GLU A N 1
ATOM 8224 C CA . GLU A 1 1038 ? -9.310 40.506 -5.409 1.00 80.88 1038 GLU A CA 1
ATOM 8225 C C . GLU A 1 1038 ? -7.954 40.235 -4.735 1.00 80.88 1038 GLU A C 1
ATOM 8227 O O . GLU A 1 1038 ? -7.104 41.123 -4.691 1.00 80.88 1038 GLU A O 1
ATOM 8232 N N . ASN A 1 1039 ? -7.729 39.024 -4.211 1.00 81.81 1039 ASN A N 1
ATOM 8233 C CA . ASN A 1 1039 ? -6.604 38.758 -3.307 1.00 81.81 1039 ASN A CA 1
ATOM 8234 C C . ASN A 1 1039 ? -5.595 37.735 -3.842 1.00 81.81 1039 ASN A C 1
ATOM 8236 O O . ASN A 1 1039 ? -4.459 37.710 -3.367 1.00 81.81 1039 ASN A O 1
ATOM 8240 N N . ILE A 1 1040 ? -5.947 36.903 -4.830 1.00 80.50 1040 ILE A N 1
ATOM 8241 C CA . ILE A 1 1040 ? -5.125 35.747 -5.228 1.00 80.50 1040 ILE A CA 1
ATOM 8242 C C . ILE A 1 1040 ? -3.773 36.125 -5.845 1.00 80.50 1040 ILE A C 1
ATOM 8244 O O . ILE A 1 1040 ? -2.814 35.363 -5.719 1.00 80.50 1040 ILE A O 1
ATOM 8248 N N . ALA A 1 1041 ? -3.655 37.330 -6.412 1.00 68.19 1041 ALA A N 1
ATOM 8249 C CA . ALA A 1 1041 ? -2.386 37.883 -6.893 1.00 68.19 1041 ALA A CA 1
ATOM 8250 C C . ALA A 1 1041 ? -1.330 37.995 -5.781 1.00 68.19 1041 ALA A C 1
ATOM 8252 O O . ALA A 1 1041 ? -0.146 37.734 -6.014 1.00 68.19 1041 ALA A O 1
ATOM 8253 N N . SER A 1 1042 ? -1.758 38.311 -4.556 1.00 72.12 1042 SER A N 1
ATOM 8254 C CA . SER A 1 1042 ? -0.893 38.367 -3.370 1.00 72.12 1042 SER A CA 1
ATOM 8255 C C . SER A 1 1042 ? -0.422 36.982 -2.920 1.00 72.12 1042 SER A C 1
ATOM 8257 O O . SER A 1 1042 ? 0.602 36.877 -2.253 1.00 72.12 1042 SER A O 1
ATOM 8259 N N . PHE A 1 1043 ? -1.123 35.921 -3.333 1.00 67.44 1043 PHE A N 1
ATOM 8260 C CA . PHE A 1 1043 ? -0.762 34.520 -3.085 1.00 67.44 1043 PHE A CA 1
ATOM 8261 C C . PHE A 1 1043 ? -0.028 33.875 -4.276 1.00 67.44 1043 PHE A C 1
ATOM 8263 O O . PHE A 1 1043 ? 0.213 32.672 -4.277 1.00 67.44 1043 PHE A O 1
ATOM 8270 N N . GLY A 1 1044 ? 0.345 34.661 -5.295 1.00 66.12 1044 GLY A N 1
ATOM 8271 C CA . GLY A 1 1044 ? 1.081 34.185 -6.473 1.00 66.12 1044 GLY A CA 1
ATOM 8272 C C . GLY A 1 1044 ? 0.210 33.575 -7.577 1.00 66.12 1044 GLY A C 1
ATOM 8273 O O . GLY A 1 1044 ? 0.743 32.937 -8.487 1.00 66.12 1044 GLY A O 1
ATOM 8274 N N . GLY A 1 1045 ? -1.112 33.747 -7.506 1.00 68.12 1045 GLY A N 1
ATOM 8275 C CA . GLY A 1 1045 ? -2.058 33.278 -8.516 1.00 68.12 1045 GLY A CA 1
ATOM 8276 C C . GLY A 1 1045 ? -2.383 34.351 -9.545 1.00 68.12 1045 GLY A C 1
ATOM 8277 O O . GLY A 1 1045 ? -2.370 35.539 -9.241 1.00 68.12 1045 GLY A O 1
ATOM 8278 N N . ASN A 1 1046 ? -2.691 33.936 -10.767 1.00 72.06 1046 ASN A N 1
ATOM 8279 C CA . ASN A 1 1046 ? -3.223 34.818 -11.794 1.00 72.06 1046 ASN A CA 1
ATOM 8280 C C . ASN A 1 1046 ? -4.636 35.280 -11.393 1.00 72.06 1046 ASN A C 1
ATOM 8282 O O . ASN A 1 1046 ? -5.507 34.446 -11.154 1.00 72.06 1046 ASN A O 1
ATOM 8286 N N . ASN A 1 1047 ? -4.841 36.592 -11.296 1.00 62.72 1047 ASN A N 1
ATOM 8287 C CA . ASN A 1 1047 ? -6.103 37.220 -10.899 1.00 62.72 1047 ASN A CA 1
ATOM 8288 C C . ASN A 1 1047 ? -6.947 37.724 -12.088 1.00 62.72 1047 ASN A C 1
ATOM 8290 O O . ASN A 1 1047 ? -7.938 38.420 -11.860 1.00 62.72 1047 ASN A O 1
ATOM 8294 N N . VAL A 1 1048 ? -6.540 37.394 -13.322 1.00 53.59 1048 VAL A N 1
ATOM 8295 C CA . VAL A 1 1048 ? -7.259 37.680 -14.577 1.00 53.59 1048 VAL A CA 1
ATOM 8296 C C . VAL A 1 1048 ? -8.202 36.544 -14.942 1.00 53.59 1048 VAL A C 1
ATOM 8298 O O . VAL A 1 1048 ? -7.747 35.375 -14.909 1.00 53.59 1048 VAL A O 1
#

Secondary structure (DSSP, 8-state):
---SEEEESP-S-B--TT--TTT--TTSBS-TTSPPTTT--HHHHHHHHHHHHHTT-EEEEEE--SEEETT-HHHHH-GGGB-B-TTS-B--SSTT-TTEEEB--TT-TTTHHHHHHHHHHHHHHTT--EEEETTGGGS-HHHHHHHHHHHHHH-TT-EEEE-PPPHHHHHHHHHTT-----HHHHTTT-SEEESHHHHHHHHHHHHTSS-HHHHHHHHHHHHHHS-TT-EEEE-S--SSS--HHHHTTT-HHHHHHHHHHHHHSSSEE---TTGGGT--SPPPSSS-----TTS--TTHHHHHHHHHHHT-HHHHSTT-EEEEEE-SSSEEEEEEETTTTEEEEEEE--S--SSS--EEE-TTPPSEEEE-TT--HHHHGGGTS--SEEEE-TTSEEEPPSSEEEEEEES-SS----S-----------TT----SS---SS-HHHH-S---EEEE-TTS-EEEEETTTTEEEEE-TT-SS-SEEEESS--S---EEE-TTS-EEEE-HHHH-EEEEE-TT-S-EEEEEE-SS--SEEEEETTTTEEEEEETTTTEEEEEETT-TT---EEEE--SS--SSTT--SSEEEEEE-TTSEEEEEETTTTEEEEEE---GGG-----PPTT--PPPP-PPPPPPP------------------S-SSSSS-SSSSTTTTTSS-SSSS-TT-----TT----SS----S--S-BSSSTT-BSSEEEEEE-TT--EEEEEGGGTEEEEE-TT-SS-EEEEE-SSSSSSTT--SS--EEEEETTTTEEEEEEGGGTEEEEEE-STT----EEEEES--EEEEEE-TT-EEEEEETTTTEEEEEETT-SSPEEEEE-SSBSSSTT-BSSEEEEEEEGGGEEEEEEGGGTEEEEE-TT-SS-EEEEE-S-BSSSTT-BSSEEEEEE-TT--EEEEEGGGTEEEEE-TT-SS-EEEEE-S-SSS-GGGG---PPBEEEEE---STTTS--TTSTTT--GGG-TTEEEEE-----THHHH--PPTTSS--S-HHHHHHHHHHHHHHHHGGGGTB---